Protein 8CFN (pdb70)

Radius of gyration: 29.5 Å; Cα contacts (8 Å, |Δi|>4): 2107; chains: 2; bounding box: 63×70×106 Å

Nearest PDB structures (foldseek):
  8cfu-assembly1_A  TM=1.002E+00  e=3.743E-91  Pseudomonas aeruginosa PAO1
  8aju-assembly1_AAA  TM=1.002E+00  e=2.097E-90  Pseudomonas aeruginosa PAO1
  8ajw-assembly1_BBB  TM=1.002E+00  e=4.085E-90  Pseudomonas aeruginosa PAO1
  8ajs-assembly1_DDD  TM=1.001E+00  e=8.895E-90  Pseudomonas aeruginosa PAO1
  8ajt-assembly1_BBB  TM=1.001E+00  e=3.989E-89  Pseudomonas aeruginosa PAO1

Secondary structure (DSSP, 8-state):
------B-S-GGGHHHHHHHHHHHHHT-HHHHHHHHHHTTT-TTTT-EEEEES--SHHHHHHHHHHHHTT-EEEEE-SSTT---HHHHHHHHHTT--EE--TT--HHHHHHHHHHHHEETTEE----EEEESSSHHHHHHHHH-GGGGGG---EEE-SHHHHHHHHHHHHTT---S-EEE-TTSHHHIIIIIIIIHHHHHHHHHHHHH----TT-EEEEE--SHHHHHHHHHHHTTT-EEEEE-S-HHHHHHHHHTT-EE--SBGGG---SSGGGB-HHHHTT-SEEEE-SSSS-SB-HHHHHHSPTT-EEEE-SSSGGGB-HHHHHHHSEEEEEETTEEEEETT-SS---TT-S-EEEEEGGGS-HHHHHS--S-HHHHHHHHHHHHHHHHHHHHHTGGGS-HHHHHTT--EE---HHHHHHHHHHHHHHTT--PPPPPHHHHHHHT--TTS--S-TT---/------B-S-GGGHHHHHHHHHHHHHT-HHHHHHHHHHTTT-TTTT-EEEEES--SHHHHHHHHHHHHTT-EEEEE-SSTT---HHHHHHHHHTT--EE--TT--HHHHHHHHHHHHEETTEE----EEEESSSHHHHHHHHH-HHHHTT---EEE-SHHHHHHHHHHHHHT---S-EEE-TTSHHHIIIIIIIIHHHHHHHHHHHHH----TT-EEEEE--SHHHHHHHHHHHTTT-EEEEE-S-HHHHHHHHHTT-EE--SBGGG---S-GGGB-HHHHTT-SEEEE-SSSS-SB-HHHHHHSPTT-EEEE-SSSGGGB-HHHHHHHSEEEEEETTEEEEETT-SS---TT-S-EEEEEGGGSBHHHHHS--S-HHHHHHHHHHHHHHHHHHHHHTGGGS-HHHHHHH--EE---HHHHHHHHHHHHHHTT--PPPPPHHHHHHHT--TTS--S-TT---

Foldseek 3Di:
DPQDQAAFDDLVLQVVLVVVLVVLCLLQQLLVVLLVVQLVVLLCAVAEEEEEAQQFSLVLSLVVSSVSSHYAYAYEYNDQAQHDRNSRSNCVVVRHYYYYYHHDDPVSRVVRSVSRQDDPNHGDLHAEYEEEQCPNVVCCLPPPVVSLLRHLEYEYFDDNNVVVVVVCVVVVSRSHAYADLCPQCLRVQLAQAQLLLPQVVVLVCLQPVDQLAPAEEEEEDQGRNSNNNQNSRVVSHYQYEYEDPDVVSVVVCVVVPHHYDAQFVVNDPPPDLNRGPLVVQQRHQEYEYRHSDAQRCHPSSVVSHHFAHEYEYQYADLRPHPLVVLQVWWDWDDPDFQWTWTANPTHPDDDPPDRRTYIYGNSSHNRSSNRHNGGRSNSVSSSSSSVSVRRSVSVVVSLSPDPPVVNVVRRYYHYDDNLVSVVSVVSSCVSVVHDDDFDDPVRCVVQVADSSDPPDPPPDDD/DPFDQAAFDDLVLQVVLVVVLVVLCLLQQLLVVLLVVQLVVLLCAVAEEEEEAQLFSLVLSLQVSSVSSHYAYAYEYNDQAQHDRNSRSNCVVVNHYYYYYGHDDPVSRVVRSVSRQDDPRHGDQHAEYEEEQCPNVVCCLPPPVVSLLRHLEYEYQDDNNVVVQVVCVVVVSRRHAYADLCPQCLRVQQQLAQLLLPQVVVLVCLQPVDQLAPAEEEEEDQGRNSNNNQNSRVVSHYQYEYEDPDVVSVVVCVVVPHHYDAQFDVNDCPVDLNRGPLVVQQRHQEYEYRDSDAQRCHPSSVVSHHFAHEYEYQYADQRPHPLVVLQVWWDWDDPDFQWTWTANPTHPDDDPPDRGTYIYGNSSHNRSSNRHNGGRSNSVSSSSSSVSVRRSVSVVVSLSPDPPVVVVVRRYHHYDDNLSSVVSVVSSCVSVVHDDDFDDPVRCVVQVADSSDPPDDPPDDD

Structure (mmCIF, N/CA/C/O backbone):
data_8CFN
#
_entry.id   8CFN
#
_cell.length_a   142.550
_cell.length_b   85.310
_cell.length_c   111.410
_cell.angle_alpha   90.00
_cell.angle_beta   122.52
_cell.angle_gamma   90.00
#
_symmetry.space_group_name_H-M   'C 1 2 1'
#
loop_
_entity.id
_entity.type
_entity.pdbx_description
1 polymer Adenosylhomocysteinase
2 non-polymer NICOTINAMIDE-ADENINE-DINUCLEOTIDE
3 non-polymer 'POTASSIUM ION'
4 non-polymer 'PHOSPHATE ION'
5 non-polymer N-(3-fluorophenyl)-2-(2-methoxyethoxy)acetamide
6 non-polymer 'DIMETHYL SULFOXIDE'
7 non-polymer ADENINE
8 non-polymer GLYCEROL
9 water water
#
loop_
_atom_site.group_PDB
_atom_site.id
_atom_site.type_symbol
_atom_site.label_atom_id
_atom_site.label_alt_id
_atom_site.label_comp_id
_atom_site.label_asym_id
_atom_site.label_entity_id
_atom_site.label_seq_id
_atom_site.pdbx_PDB_ins_code
_atom_site.Cartn_x
_atom_site.Cartn_y
_atom_site.Cartn_z
_atom_site.occupancy
_atom_site.B_iso_or_equiv
_atom_site.auth_seq_id
_atom_site.auth_comp_id
_atom_site.auth_asym_id
_atom_site.auth_atom_id
_atom_site.pdbx_PDB_model_num
ATOM 1 N N . ALA A 1 11 ? 46.988 95.576 20.888 1.00 71.50 8 ALA A N 1
ATOM 2 C CA . ALA A 1 11 ? 46.971 94.855 19.621 1.00 70.90 8 ALA A CA 1
ATOM 3 C C . ALA A 1 11 ? 47.539 93.452 19.795 1.00 70.08 8 ALA A C 1
ATOM 4 O O . ALA A 1 11 ? 47.516 92.640 18.869 1.00 70.46 8 ALA A O 1
ATOM 6 N N . GLY A 1 12 ? 48.050 93.176 20.993 1.00 67.66 9 GLY A N 1
ATOM 7 C CA . GLY A 1 12 ? 48.635 91.883 21.284 1.00 64.53 9 GLY A CA 1
ATOM 8 C C . GLY A 1 12 ? 47.620 90.910 21.839 1.00 60.38 9 GLY A C 1
ATOM 9 O O . GLY A 1 12 ? 47.934 90.100 22.718 1.00 61.04 9 GLY A O 1
ATOM 10 N N . PHE A 1 13 ? 46.392 90.984 21.337 1.00 55.62 10 PHE A N 1
ATOM 11 C CA . PHE A 1 13 ? 45.349 90.085 21.804 1.00 49.80 10 PHE A CA 1
ATOM 12 C C . PHE A 1 13 ? 45.575 88.694 21.227 1.00 46.92 10 PHE A C 1
ATOM 13 O O . PHE A 1 13 ? 45.666 88.527 20.006 1.00 46.63 10 PHE A O 1
ATOM 21 N N . THR A 1 14 ? 45.675 87.694 22.106 1.00 45.45 11 THR A N 1
ATOM 22 C CA . THR A 1 14 ? 45.861 86.312 21.686 1.00 44.60 11 THR A CA 1
ATOM 23 C C . THR A 1 14 ? 44.881 85.342 22.327 1.00 41.21 11 THR A C 1
ATOM 24 O O . THR A 1 14 ? 44.990 84.134 22.095 1.00 41.01 11 THR A O 1
ATOM 28 N N . ASP A 1 15 ? 43.924 85.835 23.109 1.00 37.91 12 ASP A N 1
ATOM 29 C CA . ASP A 1 15 ? 43.066 85.002 23.951 1.00 35.64 12 ASP A CA 1
ATOM 30 C C . ASP A 1 15 ? 41.828 84.570 23.158 1.00 32.77 12 ASP A C 1
ATOM 31 O O . ASP A 1 15 ? 40.702 84.982 23.427 1.00 32.82 12 ASP A O 1
ATOM 36 N N . TYR A 1 16 ? 42.060 83.725 22.153 1.00 30.99 13 TYR A N 1
ATOM 37 C CA . TYR A 1 16 ? 41.002 83.267 21.249 1.00 28.55 13 TYR A CA 1
ATOM 38 C C . TYR A 1 16 ? 41.525 82.101 20.424 1.00 27.96 13 TYR A C 1
ATOM 39 O O . TYR A 1 16 ? 42.733 81.881 20.329 1.00 28.73 13 TYR A O 1
ATOM 48 N N . LYS A 1 17 ? 40.602 81.368 19.810 1.00 28.06 14 LYS A N 1
ATOM 49 C CA . LYS A 1 17 ? 40.980 80.407 18.777 1.00 28.02 14 LYS A CA 1
ATOM 50 C C . LYS A 1 17 ? 39.860 80.324 17.753 1.00 26.56 14 LYS A C 1
ATOM 51 O O . LYS A 1 17 ? 38.743 79.917 18.091 1.00 26.05 14 LYS A O 1
ATOM 57 N N . VAL A 1 18 ? 40.166 80.700 16.510 1.00 25.41 15 VAL A N 1
ATOM 58 C CA . VAL A 1 18 ? 39.214 80.691 15.410 1.00 23.73 15 VAL A CA 1
ATOM 59 C C . VAL A 1 18 ? 39.892 80.066 14.193 1.00 23.63 15 VAL A C 1
ATOM 60 O O . VAL A 1 18 ? 41.102 79.816 14.183 1.00 24.63 15 VAL A O 1
ATOM 64 N N . ALA A 1 19 ? 39.095 79.805 13.157 1.00 22.52 16 ALA A N 1
ATOM 65 C CA . ALA A 1 19 ? 39.630 79.167 11.956 1.00 22.51 16 ALA A CA 1
ATOM 66 C C . ALA A 1 19 ? 40.610 80.073 11.208 1.00 23.92 16 ALA A C 1
ATOM 67 O O . ALA A 1 19 ? 41.668 79.611 10.758 1.00 25.29 16 ALA A O 1
ATOM 69 N N . ASP A 1 20 ? 40.281 81.362 11.068 1.00 24.81 17 ASP A N 1
ATOM 70 C CA . ASP A 1 20 ? 41.031 82.249 10.180 1.00 24.63 17 ASP A CA 1
ATOM 71 C C . ASP A 1 20 ? 40.684 83.689 10.556 1.00 24.96 17 ASP A C 1
ATOM 72 O O . ASP A 1 20 ? 39.629 84.200 10.161 1.00 23.29 17 ASP A O 1
ATOM 77 N N . ILE A 1 21 ? 41.581 84.323 11.313 1.00 26.28 18 ILE A N 1
ATOM 78 C CA . ILE A 1 21 ? 41.395 85.705 11.742 1.00 25.90 18 ILE A CA 1
ATOM 79 C C . ILE A 1 21 ? 41.243 86.675 10.573 1.00 25.54 18 ILE A C 1
ATOM 80 O O . ILE A 1 21 ? 40.644 87.742 10.741 1.00 25.34 18 ILE A O 1
ATOM 85 N N . THR A 1 22 ? 41.737 86.323 9.381 1.00 24.22 19 THR A N 1
ATOM 86 C CA . THR A 1 22 ? 41.625 87.242 8.246 1.00 24.45 19 THR A CA 1
ATOM 87 C C . THR A 1 22 ? 40.207 87.346 7.713 1.00 23.04 19 THR A C 1
ATOM 88 O O . THR A 1 22 ? 39.946 88.191 6.847 1.00 21.69 19 THR A O 1
ATOM 92 N N . LEU A 1 23 ? 39.295 86.507 8.194 1.00 22.46 20 LEU A N 1
ATOM 93 C CA . LEU A 1 23 ? 37.896 86.639 7.817 1.00 22.27 20 LEU A CA 1
ATOM 94 C C . LEU A 1 23 ? 37.193 87.754 8.583 1.00 21.30 20 LEU A C 1
ATOM 95 O O . LEU A 1 23 ? 35.993 87.979 8.365 1.00 20.26 20 LEU A O 1
ATOM 100 N N . ALA A 1 24 ? 37.916 88.460 9.458 1.00 20.32 21 ALA A N 1
ATOM 101 C CA . ALA A 1 24 ? 37.271 89.408 10.366 1.00 20.06 21 ALA A CA 1
ATOM 102 C C . ALA A 1 24 ? 36.576 90.542 9.625 1.00 20.68 21 ALA A C 1
ATOM 103 O O . ALA A 1 24 ? 35.469 90.933 10.002 1.00 20.29 21 ALA A O 1
ATOM 105 N N . ALA A 1 25 ? 37.213 91.121 8.596 1.00 19.97 22 ALA A N 1
ATOM 106 C CA . ALA A 1 25 ? 36.587 92.271 7.936 1.00 19.14 22 ALA A CA 1
ATOM 107 C C . ALA A 1 25 ? 35.270 91.884 7.272 1.00 18.48 22 ALA A C 1
ATOM 108 O O . ALA A 1 25 ? 34.294 92.650 7.320 1.00 18.63 22 ALA A O 1
ATOM 110 N N . TRP A 1 26 ? 35.228 90.710 6.638 1.00 18.69 23 TRP A N 1
ATOM 111 C CA . TRP A 1 26 ? 33.981 90.202 6.079 1.00 18.61 23 TRP A CA 1
ATOM 112 C C . TRP A 1 26 ? 32.942 90.013 7.179 1.00 18.37 23 TRP A C 1
ATOM 113 O O . TRP A 1 26 ? 31.792 90.435 7.035 1.00 18.14 23 TRP A O 1
ATOM 124 N N . GLY A 1 27 ? 33.348 89.407 8.304 1.00 17.35 24 GLY A N 1
ATOM 125 C CA . GLY A 1 27 ? 32.425 89.233 9.418 1.00 16.41 24 GLY A CA 1
ATOM 126 C C . GLY A 1 27 ? 31.912 90.560 9.942 1.00 17.13 24 GLY A C 1
ATOM 127 O O . GLY A 1 27 ? 30.725 90.706 10.222 1.00 18.20 24 GLY A O 1
ATOM 128 N N . ARG A 1 28 ? 32.789 91.557 10.044 1.00 17.28 25 ARG A N 1
ATOM 129 C CA . ARG A 1 28 ? 32.363 92.873 10.509 1.00 18.29 25 ARG A CA 1
ATOM 130 C C . ARG A 1 28 ? 31.348 93.503 9.550 1.00 18.98 25 ARG A C 1
ATOM 131 O O . ARG A 1 28 ? 30.356 94.101 9.983 1.00 18.35 25 ARG A O 1
ATOM 139 N N . ARG A 1 29 ? 31.554 93.361 8.242 1.00 17.93 26 ARG A N 1
ATOM 140 C CA . ARG A 1 29 ? 30.553 93.869 7.304 1.00 18.38 26 ARG A CA 1
ATOM 141 C C . ARG A 1 29 ? 29.203 93.200 7.527 1.00 17.87 26 ARG A C 1
ATOM 142 O O . ARG A 1 29 ? 28.155 93.864 7.512 1.00 18.09 26 ARG A O 1
ATOM 150 N N . GLU A 1 30 ? 29.209 91.894 7.782 1.00 16.55 27 GLU A N 1
ATOM 151 C CA . GLU A 1 30 ? 27.944 91.195 8.012 1.00 16.21 27 GLU A CA 1
ATOM 152 C C . GLU A 1 30 ? 27.328 91.558 9.360 1.00 16.77 27 GLU A C 1
ATOM 153 O O . GLU A 1 30 ? 26.098 91.620 9.473 1.00 17.39 27 GLU A O 1
ATOM 159 N N . LEU A 1 31 ? 28.146 91.813 10.383 1.00 15.87 28 LEU A N 1
ATOM 160 C CA . LEU A 1 31 ? 27.612 92.315 11.648 1.00 16.68 28 LEU A CA 1
ATOM 161 C C . LEU A 1 31 ? 26.925 93.662 11.465 1.00 16.64 28 LEU A C 1
ATOM 162 O O . LEU A 1 31 ? 25.865 93.910 12.041 1.00 17.16 28 LEU A O 1
ATOM 167 N N . ILE A 1 32 ? 27.516 94.557 10.678 1.00 16.71 29 ILE A N 1
ATOM 168 C CA . ILE A 1 32 ? 26.90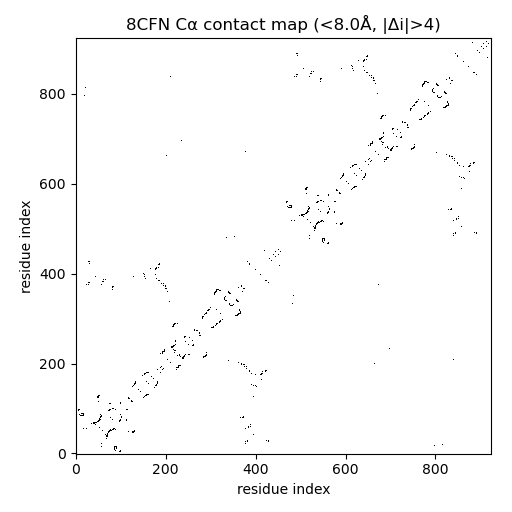9 95.872 10.469 1.00 17.58 29 ILE A CA 1
ATOM 169 C C . ILE A 1 32 ? 25.574 95.745 9.742 1.00 17.86 29 ILE A C 1
ATOM 170 O O . ILE A 1 32 ? 24.591 96.414 10.099 1.00 18.64 29 ILE A O 1
ATOM 175 N N . ILE A 1 33 ? 25.491 94.851 8.752 1.00 17.21 30 ILE A N 1
ATOM 176 C CA . ILE A 1 33 ? 24.187 94.584 8.137 1.00 17.45 30 ILE A CA 1
ATOM 177 C C . ILE A 1 33 ? 23.223 93.992 9.159 1.00 17.97 30 ILE A C 1
ATOM 178 O O . ILE A 1 33 ? 22.055 94.400 9.237 1.00 19.20 30 ILE A O 1
ATOM 183 N N . ALA A 1 34 ? 23.691 93.029 9.962 1.00 18.00 31 ALA A N 1
ATOM 184 C CA . ALA A 1 34 ? 22.807 92.365 10.928 1.00 17.94 31 ALA A CA 1
ATOM 185 C C . ALA A 1 34 ? 22.249 93.348 11.946 1.00 17.18 31 ALA A C 1
ATOM 186 O O . ALA A 1 34 ? 21.074 93.245 12.335 1.00 18.27 31 ALA A O 1
ATOM 188 N N . GLU A 1 35 ? 23.065 94.315 12.384 1.00 16.38 32 GLU A N 1
ATOM 189 C CA . GLU A 1 35 ? 22.558 95.337 13.295 1.00 16.52 32 GLU A CA 1
ATOM 190 C C . GLU A 1 35 ? 21.340 96.042 12.718 1.00 18.26 32 GLU A C 1
ATOM 191 O O . GLU A 1 35 ? 20.360 96.300 13.438 1.00 21.03 32 GLU A O 1
ATOM 197 N N . SER A 1 36 ? 21.357 96.320 11.407 1.00 18.03 33 SER A N 1
ATOM 198 C CA . SER A 1 36 ? 20.205 96.964 10.778 1.00 17.40 33 SER A CA 1
ATOM 199 C C . SER A 1 36 ? 18.982 96.060 10.696 1.00 17.72 33 SER A C 1
ATOM 200 O O . SER A 1 36 ? 17.889 96.566 10.419 1.00 18.15 33 SER A O 1
ATOM 203 N N . GLU A 1 37 ? 19.150 94.751 10.879 1.00 16.23 34 GLU A N 1
ATOM 204 C CA . GLU A 1 37 ? 18.069 93.774 10.858 1.00 15.98 34 GLU A CA 1
ATOM 205 C C . GLU A 1 37 ? 17.605 93.383 12.252 1.00 16.25 34 GLU A C 1
ATOM 206 O O . GLU A 1 37 ? 16.708 92.536 12.371 1.00 17.77 34 GLU A O 1
ATOM 212 N N . MET A 1 38 ? 18.169 93.982 13.303 1.00 17.00 35 MET A N 1
ATOM 213 C CA . MET A 1 38 ? 17.902 93.566 14.681 1.00 17.94 35 MET A CA 1
ATOM 214 C C . MET A 1 38 ? 17.489 94.762 15.529 1.00 18.18 35 MET A C 1
ATOM 215 O O . MET A 1 38 ? 18.203 95.177 16.448 1.00 18.75 35 MET A O 1
ATOM 220 N N . PRO A 1 39 ? 16.307 95.321 15.264 1.00 18.45 36 PRO A N 1
ATOM 221 C CA . PRO A 1 39 ? 15.910 96.557 15.963 1.00 19.19 36 PRO A CA 1
ATOM 222 C C . PRO A 1 39 ? 15.639 96.378 17.444 1.00 19.55 36 PRO A C 1
ATOM 223 O O . PRO A 1 39 ? 15.871 97.323 18.206 1.00 19.76 36 PRO A O 1
ATOM 227 N N . ALA A 1 40 ? 15.123 95.224 17.884 1.00 19.98 37 ALA A N 1
ATOM 228 C CA . ALA A 1 40 ? 14.887 95.063 19.318 1.00 19.79 37 ALA A CA 1
ATOM 229 C C . ALA A 1 40 ? 16.204 95.022 20.067 1.00 19.61 37 ALA A C 1
ATOM 230 O O . ALA A 1 40 ? 16.373 95.707 21.086 1.00 21.84 37 ALA A O 1
ATOM 232 N N . LEU A 1 41 ? 17.169 94.271 19.535 1.00 20.88 38 LEU A N 1
ATOM 233 C CA . LEU A 1 41 ? 18.460 94.148 20.181 1.00 22.30 38 LEU A CA 1
ATOM 234 C C . LEU A 1 41 ? 19.216 95.472 20.141 1.00 23.76 38 LEU A C 1
ATOM 235 O O . LEU A 1 41 ? 19.792 95.901 21.153 1.00 25.99 38 LEU A O 1
ATOM 240 N N A MET A 1 42 ? 19.232 96.122 18.970 0.40 24.25 39 MET A N 1
ATOM 241 N N B MET A 1 42 ? 19.217 96.151 18.990 0.60 22.82 39 MET A N 1
ATOM 242 C CA A MET A 1 42 ? 19.847 97.439 18.845 0.40 24.96 39 MET A CA 1
ATOM 243 C CA B MET A 1 42 ? 19.915 97.431 18.918 0.60 22.78 39 MET A CA 1
ATOM 244 C C A MET A 1 42 ? 19.186 98.438 19.775 0.40 24.13 39 MET A C 1
ATOM 245 C C B MET A 1 42 ? 19.170 98.541 19.647 0.60 23.86 39 MET A C 1
ATOM 246 O O A MET A 1 42 ? 19.864 99.263 20.401 0.40 24.01 39 MET A O 1
ATOM 247 O O B MET A 1 42 ? 19.794 99.543 20.018 0.60 24.91 39 MET A O 1
ATOM 256 N N . GLY A 1 43 ? 17.858 98.384 19.868 1.00 23.41 40 GLY A N 1
ATOM 257 C CA . GLY A 1 43 ? 17.148 99.310 20.729 1.00 23.81 40 GLY A CA 1
ATOM 258 C C . GLY A 1 43 ? 17.546 99.141 22.180 1.00 24.29 40 GLY A C 1
ATOM 259 O O . GLY A 1 43 ? 17.656 100.125 22.917 1.00 25.43 40 GLY A O 1
ATOM 260 N N . LEU A 1 44 ? 17.783 97.894 22.612 1.00 23.74 41 LEU A N 1
ATOM 261 C CA . LEU A 1 44 ? 18.307 97.678 23.964 1.00 25.82 41 LEU A CA 1
ATOM 262 C C . LEU A 1 44 ? 19.699 98.267 24.123 1.00 27.61 41 LEU A C 1
ATOM 263 O O . LEU A 1 44 ? 20.040 98.787 25.188 1.00 27.64 41 LEU A O 1
ATOM 268 N N . ARG A 1 45 ? 20.533 98.154 23.090 1.00 28.59 42 ARG A N 1
ATOM 269 C CA . ARG A 1 45 ? 21.858 98.762 23.141 1.00 31.85 42 ARG A CA 1
ATOM 270 C C . ARG A 1 45 ? 21.760 100.265 23.360 1.00 35.20 42 ARG A C 1
ATOM 271 O O . ARG A 1 45 ? 22.422 100.822 24.243 1.00 36.53 42 ARG A O 1
ATOM 279 N N . ARG A 1 46 ? 20.921 100.939 22.573 1.00 38.05 43 ARG A N 1
ATOM 280 C CA . ARG A 1 46 ? 20.761 102.381 22.722 1.00 42.35 43 ARG A CA 1
ATOM 281 C C . ARG A 1 46 ? 20.127 102.736 24.062 1.00 41.50 43 ARG A C 1
ATOM 282 O O . ARG A 1 46 ? 20.505 103.733 24.689 1.00 42.52 43 ARG A O 1
ATOM 290 N N . LYS A 1 47 ? 19.169 101.934 24.518 1.00 39.46 44 LYS A N 1
ATOM 291 C CA . LYS A 1 47 ? 18.428 102.284 25.725 1.00 39.01 44 LYS A CA 1
ATOM 292 C C . LYS A 1 47 ? 19.307 102.194 26.963 1.00 38.32 44 LYS A C 1
ATOM 293 O O . LYS A 1 47 ? 19.233 103.055 27.851 1.00 38.65 44 LYS A O 1
ATOM 299 N N . TYR A 1 48 ? 20.147 101.164 27.040 1.00 37.50 45 TYR A N 1
ATOM 300 C CA . TYR A 1 48 ? 20.867 100.844 28.264 1.00 38.20 45 TYR A CA 1
ATOM 301 C C . TYR A 1 48 ? 22.343 101.196 28.226 1.00 39.02 45 TYR A C 1
ATOM 302 O O . TYR A 1 48 ? 23.031 100.977 29.228 1.00 39.20 45 TYR A O 1
ATOM 311 N N . ALA A 1 49 ? 22.851 101.729 27.109 1.00 39.72 46 ALA A N 1
ATOM 312 C CA . ALA A 1 49 ? 24.288 101.975 26.986 1.00 42.17 46 ALA A CA 1
ATOM 313 C C . ALA A 1 49 ? 24.784 102.928 28.068 1.00 43.12 46 ALA A C 1
ATOM 314 O O . ALA A 1 49 ? 25.841 102.706 28.676 1.00 42.98 46 ALA A O 1
ATOM 316 N N . GLY A 1 50 ? 24.035 104.002 28.321 1.00 44.30 47 GLY A N 1
ATOM 317 C CA . GLY A 1 50 ? 24.453 104.952 29.335 1.00 44.55 47 GLY A CA 1
ATOM 318 C C . GLY A 1 50 ? 24.388 104.387 30.735 1.00 44.62 47 GLY A C 1
ATOM 319 O O . GLY A 1 50 ? 25.228 104.710 31.578 1.00 44.67 47 GLY A O 1
ATOM 320 N N . GLN A 1 51 ? 23.408 103.524 30.998 1.00 43.64 48 GLN A N 1
ATOM 321 C CA . GLN A 1 51 ? 23.215 102.965 32.328 1.00 43.80 48 GLN A CA 1
ATOM 322 C C . GLN A 1 51 ? 24.237 101.883 32.667 1.00 41.24 48 GLN A C 1
ATOM 323 O O . GLN A 1 51 ? 24.509 101.649 33.848 1.00 41.72 48 GLN A O 1
ATOM 329 N N . GLN A 1 52 ? 24.813 101.216 31.671 1.00 38.40 49 GLN A N 1
ATOM 330 C CA . GLN A 1 52 ? 25.784 100.151 31.893 1.00 37.10 49 GLN A CA 1
ATOM 331 C C . GLN A 1 52 ? 25.269 99.093 32.878 1.00 35.63 49 GLN A C 1
ATOM 332 O O . GLN A 1 52 ? 25.929 98.791 33.871 1.00 35.00 49 GLN A O 1
ATOM 338 N N . PRO A 1 53 ? 24.084 98.522 32.630 1.00 33.60 50 PRO A N 1
ATOM 339 C CA . PRO A 1 53 ? 23.490 97.628 33.635 1.00 34.02 50 PRO A CA 1
ATOM 340 C C . PRO A 1 53 ? 24.269 96.344 33.836 1.00 34.84 50 PRO A C 1
ATOM 341 O O . PRO A 1 53 ? 24.024 95.641 34.827 1.00 35.62 50 PRO A O 1
ATOM 345 N N . LEU A 1 54 ? 25.181 96.006 32.920 1.00 33.78 51 LEU A N 1
ATOM 346 C CA . LEU A 1 54 ? 25.978 94.791 33.010 1.00 33.16 51 LEU A CA 1
ATOM 347 C C . LEU A 1 54 ? 27.427 95.072 33.387 1.00 34.44 51 LEU A C 1
ATOM 348 O O . LEU A 1 54 ? 28.285 94.204 33.212 1.00 33.74 51 LEU A O 1
ATOM 353 N N . LYS A 1 55 ? 27.715 96.266 33.893 1.00 36.76 52 LYS A N 1
ATOM 354 C CA . LYS A 1 55 ? 29.051 96.548 34.404 1.00 38.68 52 LYS A CA 1
ATOM 355 C C . LYS A 1 55 ? 29.377 95.613 35.562 1.00 39.08 52 LYS A C 1
ATOM 356 O O . LYS A 1 55 ? 28.627 95.527 36.537 1.00 39.40 52 LYS A O 1
ATOM 362 N N . GLY A 1 56 ? 30.511 94.917 35.457 1.00 38.32 53 GLY A N 1
ATOM 363 C CA . GLY A 1 56 ? 30.883 93.912 36.426 1.00 36.98 53 GLY A CA 1
ATOM 364 C C . GLY A 1 56 ? 30.443 92.507 36.075 1.00 36.56 53 GLY A C 1
ATOM 365 O O . GLY A 1 56 ? 30.928 91.552 36.700 1.00 37.60 53 GLY A O 1
ATOM 366 N N . ALA A 1 57 ? 29.546 92.348 35.100 1.00 35.15 54 ALA A N 1
ATOM 367 C CA . ALA A 1 57 ? 29.159 91.017 34.658 1.00 34.41 54 ALA A CA 1
ATOM 368 C C . ALA A 1 57 ? 30.307 90.357 33.903 1.00 34.30 54 ALA A C 1
ATOM 369 O O . ALA A 1 57 ? 31.017 90.997 33.120 1.00 33.33 54 ALA A O 1
ATOM 371 N N . LYS A 1 58 ? 30.491 89.065 34.155 1.00 33.46 55 LYS A N 1
ATOM 372 C CA . LYS A 1 58 ? 31.520 88.264 33.504 1.00 33.43 55 LYS A CA 1
ATOM 373 C C . LYS A 1 58 ? 30.814 86.996 33.041 1.00 32.47 55 LYS A C 1
ATOM 374 O O . LYS A 1 58 ? 30.570 86.087 33.839 1.00 33.69 55 LYS A O 1
ATOM 380 N N . ILE A 1 59 ? 30.461 86.958 31.757 1.00 29.90 56 ILE A N 1
ATOM 381 C CA . ILE A 1 59 ? 29.502 86.000 31.228 1.00 28.55 56 ILE A CA 1
ATOM 382 C C . ILE A 1 59 ? 30.237 84.903 30.476 1.00 29.13 56 ILE A C 1
ATOM 383 O O . ILE A 1 59 ? 30.968 85.177 29.515 1.00 28.90 56 ILE A O 1
ATOM 388 N N . LEU A 1 60 ? 30.028 83.662 30.896 1.00 29.08 57 LEU A N 1
ATOM 389 C CA . LEU A 1 60 ? 30.385 82.512 30.076 1.00 27.71 57 LEU A CA 1
ATOM 390 C C . LEU A 1 60 ? 29.237 82.261 29.111 1.00 26.19 57 LEU A C 1
ATOM 391 O O . LEU A 1 60 ? 28.106 82.049 29.547 1.00 27.24 57 LEU A O 1
ATOM 396 N N . GLY A 1 61 ? 29.522 82.303 27.820 1.00 24.10 58 GLY A N 1
ATOM 397 C CA . GLY A 1 61 ? 28.514 82.112 26.788 1.00 22.91 58 GLY A CA 1
ATOM 398 C C . GLY A 1 61 ? 28.811 80.888 25.945 1.00 22.76 58 GLY A C 1
ATOM 399 O O . GLY A 1 61 ? 29.950 80.667 25.538 1.00 23.95 58 GLY A O 1
ATOM 400 N N . CYS A 1 62 ? 27.775 80.088 25.695 1.00 22.98 59 CYS A N 1
ATOM 401 C CA . CYS A 1 62 ? 27.915 78.887 24.872 1.00 23.29 59 CYS A CA 1
ATOM 402 C C . CYS A 1 62 ? 26.694 78.834 23.962 1.00 22.99 59 CYS A C 1
ATOM 403 O O . CYS A 1 62 ? 25.649 78.305 24.348 1.00 22.52 59 CYS A O 1
ATOM 406 N N . ILE A 1 63 ? 26.821 79.424 22.777 1.00 20.99 60 ILE A N 1
ATOM 407 C CA . ILE A 1 63 ? 25.747 79.414 21.793 1.00 20.58 60 ILE A CA 1
ATOM 408 C C . ILE A 1 63 ? 26.370 79.628 20.423 1.00 20.18 60 ILE A C 1
ATOM 409 O O . ILE A 1 63 ? 27.336 80.385 20.277 1.00 20.85 60 ILE A O 1
ATOM 414 N N . HIS A 1 64 ? 25.840 78.901 19.437 1.00 19.74 61 HIS A N 1
ATOM 415 C CA . HIS A 1 64 ? 26.208 78.948 18.022 1.00 19.46 61 HIS A CA 1
ATOM 416 C C . HIS A 1 64 ? 26.885 80.255 17.637 1.00 19.28 61 HIS A C 1
ATOM 417 O O . HIS A 1 64 ? 26.254 81.319 17.708 1.00 20.37 61 HIS A O 1
ATOM 424 N N . MET A 1 65 ? 28.154 80.197 17.220 1.00 19.05 62 MET A N 1
ATOM 425 C CA . MET A 1 65 ? 28.929 81.420 17.012 1.00 19.26 62 MET A CA 1
ATOM 426 C C . MET A 1 65 ? 28.676 81.961 15.599 1.00 19.41 62 MET A C 1
ATOM 427 O O . MET A 1 65 ? 29.527 81.907 14.697 1.00 18.21 62 MET A O 1
ATOM 432 N N . THR A 1 66 ? 27.461 82.490 15.424 1.00 18.15 63 THR A N 1
ATOM 433 C CA . THR A 1 66 ? 26.975 83.047 14.170 1.00 17.51 63 THR A CA 1
ATOM 434 C C . THR A 1 66 ? 27.080 84.565 14.199 1.00 18.12 63 THR A C 1
ATOM 435 O O . THR A 1 66 ? 27.408 85.173 15.224 1.00 18.77 63 THR A O 1
ATOM 439 N N . ILE A 1 67 ? 26.782 85.179 13.041 1.00 17.04 64 ILE A N 1
ATOM 440 C CA . ILE A 1 67 ? 26.732 86.636 12.963 1.00 16.84 64 ILE A CA 1
ATOM 441 C C . ILE A 1 67 ? 25.716 87.170 13.960 1.00 16.36 64 ILE A C 1
ATOM 442 O O . ILE A 1 67 ? 25.934 88.199 14.602 1.00 16.11 64 ILE A O 1
ATOM 447 N N . GLN A 1 68 ? 24.583 86.474 14.093 1.00 16.37 65 GLN A N 1
ATOM 448 C CA . GLN A 1 68 ? 23.531 86.920 15.005 1.00 16.75 65 GLN A CA 1
ATOM 449 C C . GLN A 1 68 ? 24.020 86.877 16.449 1.00 17.34 65 GLN A C 1
ATOM 450 O O . GLN A 1 68 ? 23.778 87.803 17.233 1.00 17.05 65 GLN A O 1
ATOM 456 N N . THR A 1 69 ? 24.737 85.817 16.816 1.00 17.53 66 THR A N 1
ATOM 457 C CA . THR A 1 69 ? 25.315 85.765 18.153 1.00 18.16 66 THR A CA 1
ATOM 458 C C . THR A 1 69 ? 26.371 86.847 18.347 1.00 19.19 66 THR A C 1
ATOM 459 O O . THR A 1 69 ? 26.535 87.374 19.459 1.00 19.93 66 THR A O 1
ATOM 463 N N . GLY A 1 70 ? 27.071 87.213 17.280 1.00 18.54 67 GLY A N 1
ATOM 464 C CA . GLY A 1 70 ? 27.993 88.333 17.377 1.00 17.90 67 GLY A CA 1
ATOM 465 C C . GLY A 1 70 ? 27.303 89.609 17.822 1.00 18.78 67 GLY A C 1
ATOM 466 O O . GLY A 1 70 ? 27.819 90.344 18.677 1.00 19.37 67 GLY A O 1
ATOM 467 N N . VAL A 1 71 ? 26.122 89.887 17.259 1.00 17.48 68 VAL A N 1
ATOM 468 C CA . VAL A 1 71 ? 25.386 91.087 17.653 1.00 16.51 68 VAL A CA 1
ATOM 469 C C . VAL A 1 71 ? 24.938 90.984 19.109 1.00 17.84 68 VAL A C 1
ATOM 470 O O . VAL A 1 71 ? 24.965 91.973 19.854 1.00 19.55 68 VAL A O 1
ATOM 474 N N . LEU A 1 72 ? 24.523 89.789 19.540 1.00 18.44 69 LEU A N 1
ATOM 475 C CA . LEU A 1 72 ? 24.223 89.562 20.955 1.00 20.55 69 LEU A CA 1
ATOM 476 C C . LEU A 1 72 ? 25.443 89.848 21.831 1.00 20.14 69 LEU A C 1
ATOM 477 O O . LEU A 1 72 ? 25.362 90.612 22.804 1.00 20.55 69 LEU A O 1
ATOM 482 N N . ILE A 1 73 ? 26.584 89.237 21.499 1.00 20.56 70 ILE A N 1
ATOM 483 C CA . ILE A 1 73 ? 27.809 89.421 22.280 1.00 20.86 70 ILE A CA 1
ATOM 484 C C . ILE A 1 73 ? 28.136 90.896 22.422 1.00 22.00 70 ILE A C 1
ATOM 485 O O . ILE A 1 73 ? 28.404 91.390 23.523 1.00 22.66 70 ILE A O 1
ATOM 490 N N . GLU A 1 74 ? 28.181 91.614 21.297 1.00 21.76 71 GLU A N 1
ATOM 491 C CA . GLU A 1 74 ? 28.567 93.018 21.362 1.00 23.21 71 GLU A CA 1
ATOM 492 C C . GLU A 1 74 ? 27.509 93.879 22.034 1.00 23.73 71 GLU A C 1
ATOM 493 O O . GLU A 1 74 ? 27.837 94.957 22.527 1.00 25.33 71 GLU A O 1
ATOM 499 N N . THR A 1 75 ? 26.258 93.421 22.099 1.00 21.79 72 THR A N 1
ATOM 500 C CA . THR A 1 75 ? 25.276 94.141 22.905 1.00 22.14 72 THR A CA 1
ATOM 501 C C . THR A 1 75 ? 25.571 93.974 24.395 1.00 23.41 72 THR A C 1
ATOM 502 O O . THR A 1 75 ? 25.548 94.948 25.155 1.00 23.25 72 THR A O 1
ATOM 506 N N . LEU A 1 76 ? 25.871 92.743 24.830 1.00 23.72 73 LEU A N 1
ATOM 507 C CA . LEU A 1 76 ? 26.258 92.520 26.224 1.00 23.91 73 LEU A CA 1
ATOM 508 C C . LEU A 1 76 ? 27.474 93.359 26.600 1.00 25.46 73 LEU A C 1
ATOM 509 O O . LEU A 1 76 ? 27.492 94.009 27.654 1.00 26.48 73 LEU A O 1
ATOM 514 N N . VAL A 1 77 ? 28.502 93.352 25.743 1.00 26.52 74 VAL A N 1
ATOM 515 C CA . VAL A 1 77 ? 29.715 94.136 25.984 1.00 28.05 74 VAL A CA 1
ATOM 516 C C . VAL A 1 77 ? 29.401 95.623 26.039 1.00 28.34 74 VAL A C 1
ATOM 517 O O . VAL A 1 77 ? 29.941 96.358 26.880 1.00 29.01 74 VAL A O 1
ATOM 521 N N . ALA A 1 78 ? 28.565 96.098 25.109 1.00 29.60 75 ALA A N 1
ATOM 522 C CA . ALA A 1 78 ? 28.176 97.505 25.080 1.00 28.74 75 ALA A CA 1
ATOM 523 C C . ALA A 1 78 ? 27.449 97.915 26.347 1.00 29.50 75 ALA A C 1
ATOM 524 O O . ALA A 1 78 ? 27.487 99.089 26.730 1.00 31.03 75 ALA A O 1
ATOM 526 N N . LEU A 1 79 ? 26.759 96.975 26.992 1.00 28.31 76 LEU A N 1
ATOM 527 C CA . LEU A 1 79 ? 26.074 97.237 28.252 1.00 28.89 76 LEU A CA 1
ATOM 528 C C . LEU A 1 79 ? 26.978 97.043 29.465 1.00 30.55 76 LEU A C 1
ATOM 529 O O . LEU A 1 79 ? 26.514 97.190 30.602 1.00 30.66 76 LEU A O 1
ATOM 534 N N . GLY A 1 80 ? 28.252 96.712 29.257 1.00 30.96 77 GLY A N 1
ATOM 535 C CA . GLY A 1 80 ? 29.231 96.679 30.332 1.00 31.75 77 GLY A CA 1
ATOM 536 C C . GLY A 1 80 ? 29.862 95.329 30.601 1.00 32.50 77 GLY A C 1
ATOM 537 O O . GLY A 1 80 ? 30.823 95.258 31.387 1.00 31.96 77 GLY A O 1
ATOM 538 N N . ALA A 1 81 ? 29.386 94.255 29.982 1.00 31.61 78 ALA A N 1
ATOM 539 C CA . ALA A 1 81 ? 29.856 92.928 30.339 1.00 30.45 78 ALA A CA 1
ATOM 540 C C . ALA A 1 81 ? 31.237 92.629 29.761 1.00 30.57 78 ALA A C 1
ATOM 541 O O . ALA A 1 81 ? 31.663 93.186 28.741 1.00 30.97 78 ALA A O 1
ATOM 543 N N . GLU A 1 82 ? 31.932 91.716 30.434 1.00 30.46 79 GLU A N 1
ATOM 544 C CA . GLU A 1 82 ? 33.003 90.941 29.822 1.00 30.81 79 GLU A CA 1
ATOM 545 C C . GLU A 1 82 ? 32.470 89.541 29.539 1.00 29.16 79 GLU A C 1
ATOM 546 O O . GLU A 1 82 ? 31.594 89.040 30.252 1.00 30.15 79 GLU A O 1
ATOM 552 N N . VAL A 1 83 ? 32.972 88.914 28.471 1.00 27.09 80 VAL A N 1
ATOM 553 C CA . VAL A 1 83 ? 32.492 87.593 28.084 1.00 26.76 80 VAL A CA 1
ATOM 554 C C . VAL A 1 83 ? 33.654 86.697 27.671 1.00 27.52 80 VAL A C 1
ATOM 555 O O . VAL A 1 83 ? 34.746 87.160 27.325 1.00 27.94 80 VAL A O 1
ATOM 559 N N . ARG A 1 84 ? 33.388 85.390 27.695 1.00 27.52 81 ARG A N 1
ATOM 560 C CA . ARG A 1 84 ? 34.259 84.375 27.108 1.00 26.30 81 ARG A CA 1
ATOM 561 C C . ARG A 1 84 ? 33.333 83.388 26.425 1.00 26.08 81 ARG A C 1
ATOM 562 O O . ARG A 1 84 ? 32.395 82.891 27.059 1.00 26.58 81 ARG A O 1
ATOM 570 N N . TRP A 1 85 ? 33.555 83.137 25.132 1.00 24.78 82 TRP A N 1
ATOM 571 C CA . TRP A 1 85 ? 32.513 82.561 24.292 1.00 22.94 82 TRP A CA 1
ATOM 572 C C . TRP A 1 85 ? 32.959 81.278 23.608 1.00 22.66 82 TRP A C 1
ATOM 573 O O . TRP A 1 85 ? 34.111 81.155 23.202 1.00 25.40 82 TRP A O 1
ATOM 584 N N . SER A 1 86 ? 32.023 80.338 23.450 1.00 22.45 83 SER A N 1
ATOM 585 C CA . SER A 1 86 ? 32.215 79.158 22.610 1.00 22.58 83 SER A CA 1
ATOM 586 C C . SER A 1 86 ? 30.905 78.879 21.887 1.00 23.06 83 SER A C 1
ATOM 587 O O . SER A 1 86 ? 29.853 79.408 22.250 1.00 24.31 83 SER A O 1
ATOM 590 N N . SER A 1 87 ? 30.975 78.055 20.846 1.00 21.16 84 SER A N 1
ATOM 591 C CA . SER A 1 87 ? 29.757 77.599 20.184 1.00 20.59 84 SER A CA 1
ATOM 592 C C . SER A 1 87 ? 29.187 76.388 20.913 1.00 23.07 84 SER A C 1
ATOM 593 O O . SER A 1 87 ? 29.916 75.624 21.555 1.00 25.27 84 SER A O 1
ATOM 596 N N . CYS A 1 88 ? 27.880 76.188 20.777 1.00 22.97 85 CYS A N 1
ATOM 597 C CA . CYS A 1 88 ? 27.223 75.017 21.347 1.00 23.21 85 CYS A CA 1
ATOM 598 C C . CYS A 1 88 ? 27.008 73.893 20.333 1.00 23.83 85 CYS A C 1
ATOM 599 O O . CYS A 1 88 ? 26.248 72.958 20.609 1.00 24.87 85 CYS A O 1
ATOM 602 N N . ASN A 1 89 ? 27.671 73.945 19.179 1.00 21.66 86 ASN A N 1
ATOM 603 C CA . ASN A 1 89 ? 27.589 72.844 18.229 1.00 21.50 86 ASN A CA 1
ATOM 604 C C . ASN A 1 89 ? 28.832 72.868 17.362 1.00 22.27 86 ASN A C 1
ATOM 605 O O . ASN A 1 89 ? 29.371 73.937 17.064 1.00 23.17 86 ASN A O 1
ATOM 610 N N . ILE A 1 90 ? 29.293 71.673 16.981 1.00 21.39 87 ILE A N 1
ATOM 611 C CA . ILE A 1 90 ? 30.542 71.574 16.233 1.00 21.10 87 ILE A CA 1
ATOM 612 C C . ILE A 1 90 ? 30.470 72.154 14.825 1.00 20.30 87 ILE A C 1
ATOM 613 O O . ILE A 1 90 ? 31.521 72.448 14.246 1.00 19.95 87 ILE A O 1
ATOM 618 N N . PHE A 1 91 ? 29.279 72.297 14.235 1.00 18.98 88 PHE A N 1
ATOM 619 C CA . PHE A 1 91 ? 29.148 72.751 12.849 1.00 19.01 88 PHE A CA 1
ATOM 620 C C . PHE A 1 91 ? 28.466 74.109 12.700 1.00 19.25 88 PHE A C 1
ATOM 621 O O . PHE A 1 91 ? 28.276 74.576 11.566 1.00 21.31 88 PHE A O 1
ATOM 629 N N . SER A 1 92 ? 28.078 74.758 13.791 1.00 17.94 89 SER A N 1
ATOM 630 C CA . SER A 1 92 ? 27.192 75.909 13.657 1.00 18.30 89 SER A CA 1
ATOM 631 C C . SER A 1 92 ? 27.913 77.255 13.597 1.00 17.61 89 SER A C 1
ATOM 632 O O . SER A 1 92 ? 27.283 78.257 13.235 1.00 19.55 89 SER A O 1
ATOM 635 N N . THR A 1 93 ? 29.199 77.308 13.940 1.00 17.93 90 THR A N 1
ATOM 636 C CA . THR A 1 93 ? 29.940 78.561 13.846 1.00 18.52 90 THR A CA 1
ATOM 637 C C . THR A 1 93 ? 30.005 79.043 12.403 1.00 19.72 90 THR A C 1
ATOM 638 O O . THR A 1 93 ? 30.182 78.259 11.465 1.00 19.46 90 THR A O 1
ATOM 642 N N . GLN A 1 94 ? 29.857 80.349 12.224 1.00 18.99 91 GLN A N 1
ATOM 643 C CA . GLN A 1 94 ? 30.257 81.007 10.994 1.00 18.48 91 GLN A CA 1
ATOM 644 C C . GLN A 1 94 ? 31.641 81.591 11.246 1.00 19.18 91 GLN A C 1
ATOM 645 O O . GLN A 1 94 ? 31.808 82.449 12.121 1.00 18.65 91 GLN A O 1
ATOM 651 N N . ASP A 1 95 ? 32.633 81.116 10.494 1.00 20.49 92 ASP A N 1
ATOM 652 C CA . ASP A 1 95 ? 34.012 81.472 10.816 1.00 18.76 92 ASP A CA 1
ATOM 653 C C . ASP A 1 95 ? 34.269 82.973 10.705 1.00 18.43 92 ASP A C 1
ATOM 654 O O . ASP A 1 95 ? 35.114 83.505 11.442 1.00 19.60 92 ASP A O 1
ATOM 659 N N . GLN A 1 96 ? 33.549 83.678 9.816 1.00 18.50 93 GLN A N 1
ATOM 660 C CA . GLN A 1 96 ? 33.734 85.128 9.723 1.00 18.14 93 GLN A CA 1
ATOM 661 C C . GLN A 1 96 ? 33.185 85.849 10.955 1.00 19.01 93 GLN A C 1
ATOM 662 O O . GLN A 1 96 ? 33.712 86.894 11.349 1.00 19.04 93 GLN A O 1
ATOM 668 N N . ALA A 1 97 ? 32.149 85.294 11.586 1.00 17.82 94 ALA A N 1
ATOM 669 C CA . ALA A 1 97 ? 31.624 85.892 12.812 1.00 17.74 94 ALA A CA 1
ATOM 670 C C . ALA A 1 97 ? 32.602 85.689 13.962 1.00 18.57 94 ALA A C 1
ATOM 671 O O . ALA A 1 97 ? 32.904 86.626 14.716 1.00 18.84 94 ALA A O 1
ATOM 673 N N . ALA A 1 98 ? 33.106 84.458 14.109 1.00 19.08 95 ALA A N 1
ATOM 674 C CA . ALA A 1 98 ? 34.083 84.185 15.146 1.00 20.02 95 ALA A CA 1
ATOM 675 C C . ALA A 1 98 ? 35.303 85.078 14.961 1.00 19.55 95 ALA A C 1
ATOM 676 O O . ALA A 1 98 ? 35.809 85.659 15.924 1.00 20.11 95 ALA A O 1
ATOM 678 N N . ALA A 1 99 ? 35.744 85.253 13.712 1.00 20.58 96 ALA A N 1
ATOM 679 C CA . ALA A 1 99 ? 36.902 86.112 13.451 1.00 20.84 96 ALA A CA 1
ATOM 680 C C . ALA A 1 99 ? 36.624 87.562 13.831 1.00 21.37 96 ALA A C 1
ATOM 681 O O . ALA A 1 99 ? 37.480 88.232 14.423 1.00 22.75 96 ALA A O 1
ATOM 683 N N . ALA A 1 100 ? 35.441 88.074 13.495 1.00 19.75 97 ALA A N 1
ATOM 684 C CA . ALA A 1 100 ? 35.171 89.478 13.783 1.00 20.61 97 ALA A CA 1
ATOM 685 C C . ALA A 1 100 ? 35.130 89.730 15.284 1.00 22.23 97 ALA A C 1
ATOM 686 O O . ALA A 1 100 ? 35.562 90.793 15.753 1.00 23.37 97 ALA A O 1
ATOM 688 N N . ILE A 1 101 ? 34.649 88.752 16.046 1.00 21.45 98 ILE A N 1
ATOM 689 C CA . ILE A 1 101 ? 34.574 88.891 17.494 1.00 22.60 98 ILE A CA 1
ATOM 690 C C . ILE A 1 101 ? 35.971 88.833 18.101 1.00 24.75 98 ILE A C 1
ATOM 691 O O . ILE A 1 101 ? 36.341 89.659 18.945 1.00 25.49 98 ILE A O 1
ATOM 696 N N . ALA A 1 102 ? 36.775 87.869 17.658 1.00 25.12 99 ALA A N 1
ATOM 697 C CA . ALA A 1 102 ? 38.153 87.779 18.123 1.00 24.25 99 ALA A CA 1
ATOM 698 C C . ALA A 1 102 ? 38.922 89.046 17.782 1.00 25.28 99 ALA A C 1
ATOM 699 O O . ALA A 1 102 ? 39.684 89.561 18.613 1.00 25.94 99 ALA A O 1
ATOM 701 N N . ALA A 1 103 ? 38.736 89.565 16.562 1.00 25.08 100 ALA A N 1
ATOM 702 C CA . ALA A 1 103 ? 39.468 90.761 16.145 1.00 25.70 100 ALA A CA 1
ATOM 703 C C . ALA A 1 103 ? 39.073 91.993 16.945 1.00 27.39 100 ALA A C 1
ATOM 704 O O . ALA A 1 103 ? 39.847 92.960 16.997 1.00 29.47 100 ALA A O 1
ATOM 706 N N . ALA A 1 104 ? 37.893 91.989 17.555 1.00 26.88 101 ALA A N 1
ATOM 707 C CA . ALA A 1 104 ? 37.463 93.074 18.427 1.00 28.16 101 ALA A CA 1
ATOM 708 C C . ALA A 1 104 ? 38.005 92.942 19.846 1.00 29.44 101 ALA A C 1
ATOM 709 O O . ALA A 1 104 ? 37.629 93.740 20.715 1.00 29.18 101 ALA A O 1
ATOM 711 N N . GLY A 1 105 ? 38.861 91.954 20.109 1.00 29.46 102 GLY A N 1
ATOM 712 C CA . GLY A 1 105 ? 39.406 91.772 21.442 1.00 28.87 102 GLY A CA 1
ATOM 713 C C . GLY A 1 105 ? 38.544 90.987 22.402 1.00 29.37 102 GLY A C 1
ATOM 714 O O . GLY A 1 105 ? 38.725 91.106 23.622 1.00 30.14 102 GLY A O 1
ATOM 715 N N . ILE A 1 106 ? 37.622 90.180 21.898 1.00 27.59 103 ILE A N 1
ATOM 716 C CA . ILE A 1 106 ? 36.705 89.405 22.725 1.00 26.51 103 ILE A CA 1
ATOM 717 C C . ILE A 1 106 ? 37.126 87.943 22.672 1.00 25.28 103 ILE A C 1
ATOM 718 O O . ILE A 1 106 ? 37.281 87.392 21.572 1.00 25.67 103 ILE A O 1
ATOM 723 N N . PRO A 1 107 ? 37.316 87.284 23.816 1.00 25.11 104 PRO A N 1
ATOM 724 C CA . PRO A 1 107 ? 37.739 85.875 23.817 1.00 26.45 104 PRO A CA 1
ATOM 725 C C . PRO A 1 107 ? 36.638 84.976 23.275 1.00 26.18 104 PRO A C 1
ATOM 726 O O . PRO A 1 107 ? 35.549 84.900 23.846 1.00 26.99 104 PRO A O 1
ATOM 730 N N . VAL A 1 108 ? 36.942 84.269 22.189 1.00 25.27 105 VAL A N 1
ATOM 731 C CA . VAL A 1 108 ? 36.015 83.338 21.556 1.00 25.42 105 VAL A CA 1
ATOM 732 C C . VAL A 1 108 ? 36.824 82.146 21.069 1.00 25.16 105 VAL A C 1
ATOM 733 O O . VAL A 1 108 ? 37.927 82.309 20.526 1.00 25.67 105 VAL A O 1
ATOM 737 N N . PHE A 1 109 ? 36.287 80.948 21.286 1.00 24.79 106 PHE A N 1
ATOM 738 C CA . PHE A 1 109 ? 36.938 79.696 20.906 1.00 24.05 106 PHE A CA 1
ATOM 739 C C . PHE A 1 109 ? 35.890 78.906 20.132 1.00 23.39 106 PHE A C 1
ATOM 740 O O . PHE A 1 109 ? 34.995 78.294 20.730 1.00 24.54 106 PHE A O 1
ATOM 748 N N . ALA A 1 110 ? 35.976 78.956 18.800 1.00 22.07 107 ALA A N 1
ATOM 749 C CA . ALA A 1 110 ? 34.895 78.444 17.966 1.00 21.45 107 ALA A CA 1
ATOM 750 C C . ALA A 1 110 ? 35.311 78.379 16.506 1.00 21.29 107 ALA A C 1
ATOM 751 O O . ALA A 1 110 ? 35.856 79.351 15.964 1.00 24.20 107 ALA A O 1
ATOM 753 N N . TRP A 1 111 ? 35.034 77.256 15.847 1.00 19.60 108 TRP A N 1
ATOM 754 C CA . TRP A 1 111 ? 35.202 77.193 14.401 1.00 19.40 108 TRP A CA 1
ATOM 755 C C . TRP A 1 111 ? 34.225 76.177 13.842 1.00 19.64 108 TRP A C 1
ATOM 756 O O . TRP A 1 111 ? 33.740 75.289 14.559 1.00 21.12 108 TRP A O 1
ATOM 767 N N . LYS A 1 112 ? 33.914 76.335 12.557 1.00 18.62 109 LYS A N 1
ATOM 768 C CA . LYS A 1 112 ? 33.052 75.370 11.890 1.00 19.65 109 LYS A CA 1
ATOM 769 C C . LYS A 1 112 ? 33.830 74.088 11.639 1.00 21.12 109 LYS A C 1
ATOM 770 O O . LYS A 1 112 ? 34.949 74.129 11.121 1.00 22.56 109 LYS A O 1
ATOM 776 N N . GLY A 1 113 ? 33.242 72.947 12.013 1.00 20.89 110 GLY A N 1
ATOM 777 C CA . GLY A 1 113 ? 33.893 71.666 11.816 1.00 21.03 110 GLY A CA 1
ATOM 778 C C . GLY A 1 113 ? 34.814 71.221 12.930 1.00 22.06 110 GLY A C 1
ATOM 779 O O . GLY A 1 113 ? 35.815 70.537 12.660 1.00 25.25 110 GLY A O 1
ATOM 780 N N . GLU A 1 114 ? 34.513 71.584 14.174 1.00 23.20 111 GLU A N 1
ATOM 781 C CA . GLU A 1 114 ? 35.246 71.058 15.320 1.00 23.05 111 GLU A CA 1
ATOM 782 C C . GLU A 1 114 ? 35.038 69.554 15.450 1.00 24.08 111 GLU A C 1
ATOM 783 O O . GLU A 1 114 ? 34.002 69.010 15.058 1.00 24.81 111 GLU A O 1
ATOM 789 N N . THR A 1 115 ? 36.033 68.880 16.028 1.00 24.28 112 THR A N 1
ATOM 790 C CA . THR A 1 115 ? 35.806 67.542 16.538 1.00 25.79 112 THR A CA 1
ATOM 791 C C . THR A 1 115 ? 35.174 67.641 17.923 1.00 27.08 112 THR A C 1
ATOM 792 O O . THR A 1 115 ? 35.148 68.707 18.546 1.00 26.73 112 THR A O 1
ATOM 796 N N . GLU A 1 116 ? 34.670 66.505 18.416 1.00 28.39 113 GLU A N 1
ATOM 797 C CA . GLU A 1 116 ? 34.093 66.484 19.758 1.00 32.74 113 GLU A CA 1
ATOM 798 C C . GLU A 1 116 ? 35.115 66.907 20.804 1.00 32.10 113 GLU A C 1
ATOM 799 O O . GLU A 1 116 ? 34.787 67.642 21.744 1.00 30.68 113 GLU A O 1
ATOM 805 N N . GLU A 1 117 ? 36.360 66.443 20.662 1.00 33.31 114 GLU A N 1
ATOM 806 C CA . GLU A 1 117 ? 37.408 66.836 21.594 1.00 36.31 114 GLU A CA 1
ATOM 807 C C . GLU A 1 117 ? 37.648 68.337 21.535 1.00 33.16 114 GLU A C 1
ATOM 808 O O . GLU A 1 117 ? 37.768 68.996 22.575 1.00 32.19 114 GLU A O 1
ATOM 814 N N . GLU A 1 118 ? 37.686 68.901 20.326 1.00 30.87 115 GLU A N 1
ATOM 815 C CA . GLU A 1 118 ? 37.861 70.342 20.183 1.00 28.22 115 GLU A CA 1
ATOM 816 C C . GLU A 1 118 ? 36.672 71.099 20.760 1.00 27.89 115 GLU A C 1
ATOM 817 O O . GLU A 1 118 ? 36.836 72.178 21.344 1.00 28.69 115 GLU A O 1
ATOM 823 N N . TYR A 1 119 ? 35.466 70.554 20.589 1.00 26.38 116 TYR A N 1
ATOM 824 C CA . TYR A 1 119 ? 34.271 71.182 21.144 1.00 25.71 116 TYR A CA 1
ATOM 825 C C . TYR A 1 119 ? 34.390 71.335 22.654 1.00 27.08 116 TYR A C 1
ATOM 826 O O . TYR A 1 119 ? 34.133 72.413 23.202 1.00 27.40 116 TYR A O 1
ATOM 835 N N . GLU A 1 120 ? 34.786 70.260 23.345 1.00 28.93 117 GLU A N 1
ATOM 836 C CA . GLU A 1 120 ? 34.960 70.328 24.793 1.00 32.19 117 GLU A CA 1
ATOM 837 C C . GLU A 1 120 ? 36.117 71.248 25.171 1.00 31.72 117 GLU A C 1
ATOM 838 O O . GLU A 1 120 ? 36.033 71.982 26.158 1.00 32.00 117 GLU A O 1
ATOM 844 N N . TRP A 1 121 ? 37.203 71.229 24.390 1.00 30.78 118 TRP A N 1
ATOM 845 C CA . TRP A 1 121 ? 38.337 72.103 24.682 1.00 30.06 118 TRP A CA 1
ATOM 846 C C . TRP A 1 121 ? 37.922 73.567 24.599 1.00 30.07 118 TRP A C 1
ATOM 847 O O . TRP A 1 121 ? 38.320 74.388 25.437 1.00 30.77 118 TRP A O 1
ATOM 858 N N . CYS A 1 122 ? 37.097 73.903 23.607 1.00 27.94 119 CYS A N 1
ATOM 859 C CA . CYS A 1 122 ? 36.624 75.276 23.448 1.00 26.29 119 CYS A CA 1
ATOM 860 C C . CYS A 1 122 ? 35.823 75.733 24.661 1.00 27.45 119 CYS A C 1
ATOM 861 O O . CYS A 1 122 ? 36.030 76.843 25.167 1.00 30.03 119 CYS A O 1
ATOM 864 N N . ILE A 1 123 ? 34.881 74.907 25.131 1.00 26.47 120 ILE A N 1
ATOM 865 C CA . ILE A 1 123 ? 34.134 75.301 26.323 1.00 28.28 120 ILE A CA 1
ATOM 866 C C . ILE A 1 123 ? 35.091 75.498 27.487 1.00 29.92 120 ILE A C 1
ATOM 867 O O . ILE A 1 123 ? 34.986 76.468 28.249 1.00 31.29 120 ILE A O 1
ATOM 872 N N . GLU A 1 124 ? 36.066 74.597 27.617 1.00 31.57 121 GLU A N 1
ATOM 873 C CA . GLU A 1 124 ? 37.035 74.697 28.700 1.00 33.84 121 GLU A CA 1
ATOM 874 C C . GLU A 1 124 ? 37.843 75.990 28.621 1.00 33.27 121 GLU A C 1
ATOM 875 O O . GLU A 1 124 ? 38.212 76.552 29.660 1.00 34.03 121 GLU A O 1
ATOM 881 N N . GLN A 1 125 ? 38.136 76.472 27.408 1.00 32.74 122 GLN A N 1
ATOM 882 C CA . GLN A 1 125 ? 38.871 77.727 27.269 1.00 32.54 122 GLN A CA 1
ATOM 883 C C . GLN A 1 125 ? 38.050 78.941 27.685 1.00 32.48 122 GLN A C 1
ATOM 884 O O . GLN A 1 125 ? 38.635 79.978 28.009 1.00 32.59 122 GLN A O 1
ATOM 890 N N . THR A 1 126 ? 36.714 78.865 27.646 1.00 31.49 123 THR A N 1
ATOM 891 C CA . THR A 1 126 ? 35.935 79.940 28.257 1.00 31.21 123 THR A CA 1
ATOM 892 C C . THR A 1 126 ? 35.986 79.849 29.781 1.00 33.42 123 THR A C 1
ATOM 893 O O . THR A 1 126 ? 36.151 80.866 30.466 1.00 33.59 123 THR A O 1
ATOM 897 N N . ILE A 1 127 ? 35.898 78.628 30.320 1.00 33.91 124 ILE A N 1
ATOM 898 C CA . ILE A 1 127 ? 35.820 78.420 31.764 1.00 35.75 124 ILE A CA 1
ATOM 899 C C . ILE A 1 127 ? 37.124 78.807 32.447 1.00 37.39 124 ILE A C 1
ATOM 900 O O . ILE A 1 127 ? 37.119 79.366 33.553 1.00 35.86 124 ILE A O 1
ATOM 905 N N . LEU A 1 128 ? 38.256 78.501 31.814 1.00 38.22 125 LEU A N 1
ATOM 906 C CA . LEU A 1 128 ? 39.571 78.760 32.377 1.00 40.24 125 LEU A CA 1
ATOM 907 C C . LEU A 1 128 ? 40.175 79.991 31.718 1.00 42.29 125 LEU A C 1
ATOM 908 O O . LEU A 1 128 ? 40.047 80.186 30.507 1.00 42.88 125 LEU A O 1
ATOM 913 N N . LYS A 1 129 ? 40.834 80.823 32.517 1.00 43.98 126 LYS A N 1
ATOM 914 C CA . LYS A 1 129 ? 41.614 81.937 31.994 1.00 45.71 126 LYS A CA 1
ATOM 915 C C . LYS A 1 129 ? 43.000 81.840 32.605 1.00 46.06 126 LYS A C 1
ATOM 916 O O . LYS A 1 129 ? 43.138 81.864 33.831 1.00 45.67 126 LYS A O 1
ATOM 922 N N . ASP A 1 130 ? 44.017 81.709 31.757 1.00 47.88 127 ASP A N 1
ATOM 923 C CA . ASP A 1 130 ? 45.389 81.508 32.226 1.00 50.51 127 ASP A CA 1
ATOM 924 C C . ASP A 1 130 ? 45.514 80.245 33.078 1.00 49.71 127 ASP A C 1
ATOM 925 O O . ASP A 1 130 ? 46.227 80.217 34.080 1.00 49.10 127 ASP A O 1
ATOM 930 N N . GLY A 1 131 ? 44.807 79.190 32.682 1.00 49.77 128 GLY A N 1
ATOM 931 C CA . GLY A 1 131 ? 44.903 77.911 33.351 1.00 49.40 128 GLY A CA 1
ATOM 932 C C . GLY A 1 131 ? 44.146 77.795 34.656 1.00 49.25 128 GLY A C 1
ATOM 933 O O . GLY A 1 131 ? 44.192 76.729 35.285 1.00 49.49 128 GLY A O 1
ATOM 934 N N . GLN A 1 132 ? 43.458 78.844 35.086 1.00 48.68 129 GLN A N 1
ATOM 935 C CA . GLN A 1 132 ? 42.695 78.850 36.321 1.00 49.20 129 GLN A CA 1
ATOM 936 C C . GLN A 1 132 ? 41.259 79.245 36.016 1.00 45.93 129 GLN A C 1
ATOM 937 O O . GLN A 1 132 ? 40.990 79.884 34.993 1.00 44.44 129 GLN A O 1
ATOM 943 N N . PRO A 1 133 ? 40.306 78.859 36.861 1.00 44.38 130 PRO A N 1
ATOM 944 C CA . PRO A 1 133 ? 38.913 79.251 36.612 1.00 42.22 130 PRO A CA 1
ATOM 945 C C . PRO A 1 133 ? 38.799 80.762 36.486 1.00 40.35 130 PRO A C 1
ATOM 946 O O . PRO A 1 133 ? 39.360 81.510 37.288 1.00 40.13 130 PRO A O 1
ATOM 950 N N . TRP A 1 134 ? 38.115 81.204 35.434 1.00 38.80 131 TRP A N 1
ATOM 951 C CA . TRP A 1 134 ? 37.776 82.611 35.304 1.00 37.79 131 TRP A CA 1
ATOM 952 C C . TRP A 1 134 ? 36.819 82.998 36.427 1.00 38.59 131 TRP A C 1
ATOM 953 O O . TRP A 1 134 ? 36.047 82.172 36.920 1.00 40.09 131 TRP A O 1
ATOM 964 N N . ASP A 1 135 ? 36.863 84.269 36.832 1.00 37.73 132 ASP A N 1
ATOM 965 C CA . ASP A 1 135 ? 35.934 84.785 37.842 1.00 38.31 132 ASP A CA 1
ATOM 966 C C . ASP A 1 135 ? 34.573 85.113 37.216 1.00 37.35 132 ASP A C 1
ATOM 967 O O . ASP A 1 135 ? 34.051 86.224 37.305 1.00 36.59 132 ASP A O 1
ATOM 972 N N . ALA A 1 136 ? 34.005 84.101 36.568 1.00 36.49 133 ALA A N 1
ATOM 973 C CA . ALA A 1 136 ? 32.705 84.237 35.926 1.00 36.39 133 ALA A CA 1
ATOM 974 C C . ALA A 1 136 ? 31.611 84.427 36.972 1.00 37.06 133 ALA A C 1
ATOM 975 O O . ALA A 1 136 ? 31.689 83.911 38.089 1.00 37.69 133 ALA A O 1
ATOM 977 N N . ASN A 1 137 ? 30.585 85.189 36.604 1.00 36.36 134 ASN A N 1
ATOM 978 C CA . ASN A 1 137 ? 29.432 85.355 37.480 1.00 35.91 134 ASN A CA 1
ATOM 979 C C . ASN A 1 137 ? 28.086 85.240 36.773 1.00 34.25 134 ASN A C 1
ATOM 980 O O . ASN A 1 137 ? 27.053 85.382 37.431 1.00 33.84 134 ASN A O 1
ATOM 985 N N . MET A 1 138 ? 28.061 84.989 35.465 1.00 33.28 135 MET A N 1
ATOM 986 C CA . MET A 1 138 ? 26.819 84.805 34.726 1.00 32.66 135 MET A CA 1
ATOM 987 C C . MET A 1 138 ? 27.052 83.721 33.687 1.00 31.12 135 MET A C 1
ATOM 988 O O . MET A 1 138 ? 28.185 83.474 33.275 1.00 31.38 135 MET A O 1
ATOM 993 N N . VAL A 1 139 ? 25.975 83.056 33.282 1.00 30.62 136 VAL A N 1
ATOM 994 C CA . VAL A 1 139 ? 26.036 81.996 32.280 1.00 28.98 136 VAL A CA 1
ATOM 995 C C . VAL A 1 139 ? 24.935 82.227 31.257 1.00 28.05 136 VAL A C 1
ATOM 996 O O . VAL A 1 139 ? 23.784 82.485 31.624 1.00 28.71 136 VAL A O 1
ATOM 1000 N N . LEU A 1 140 ? 25.288 82.140 29.976 1.00 27.00 137 LEU A N 1
ATOM 1001 C CA . LEU A 1 140 ? 24.328 82.134 28.883 1.00 25.88 137 LEU A CA 1
ATOM 1002 C C . LEU A 1 140 ? 24.579 80.858 28.094 1.00 24.83 137 LEU A C 1
ATOM 1003 O O . LEU A 1 140 ? 25.695 80.649 27.608 1.00 25.89 137 LEU A O 1
ATOM 1008 N N . ASP A 1 141 ? 23.549 80.009 27.963 1.00 25.88 138 ASP A N 1
ATOM 1009 C CA . ASP A 1 141 ? 23.721 78.653 27.441 1.00 25.50 138 ASP A CA 1
ATOM 1010 C C . ASP A 1 141 ? 22.616 78.339 26.436 1.00 25.38 138 ASP A C 1
ATOM 1011 O O . ASP A 1 141 ? 21.528 78.918 26.475 1.00 25.62 138 ASP A O 1
ATOM 1016 N N . ASP A 1 142 ? 22.913 77.404 25.525 1.00 24.33 139 ASP A N 1
ATOM 1017 C CA . ASP A 1 142 ? 21.970 76.963 24.492 1.00 24.39 139 ASP A CA 1
ATOM 1018 C C . ASP A 1 142 ? 22.120 75.451 24.364 1.00 24.48 139 ASP A C 1
ATOM 1019 O O . ASP A 1 142 ? 23.010 74.968 23.664 1.00 24.77 139 ASP A O 1
ATOM 1024 N N . GLY A 1 143 ? 21.259 74.705 25.052 1.00 25.01 140 GLY A N 1
ATOM 1025 C CA . GLY A 1 143 ? 21.281 73.261 25.018 1.00 25.30 140 GLY A CA 1
ATOM 1026 C C . GLY A 1 143 ? 21.738 72.619 26.311 1.00 26.81 140 GLY A C 1
ATOM 1027 O O . GLY A 1 143 ? 21.503 71.419 26.504 1.00 26.76 140 GLY A O 1
ATOM 1028 N N . GLY A 1 144 ? 22.390 73.375 27.199 1.00 26.94 141 GLY A N 1
ATOM 1029 C CA . GLY A 1 144 ? 22.716 72.889 28.523 1.00 27.03 141 GLY A CA 1
ATOM 1030 C C . GLY A 1 144 ? 24.090 72.278 28.707 1.00 28.09 141 GLY A C 1
ATOM 1031 O O . GLY A 1 144 ? 24.396 71.824 29.818 1.00 29.41 141 GLY A O 1
ATOM 1032 N N . ASP A 1 145 ? 24.931 72.256 27.669 1.00 26.89 142 ASP A N 1
ATOM 1033 C CA . ASP A 1 145 ? 26.238 71.610 27.792 1.00 27.91 142 ASP A CA 1
ATOM 1034 C C . ASP A 1 145 ? 27.146 72.362 28.761 1.00 29.26 142 ASP A C 1
ATOM 1035 O O . ASP A 1 145 ? 27.781 71.752 29.629 1.00 29.99 142 ASP A O 1
ATOM 1040 N N . LEU A 1 146 ? 27.257 73.686 28.604 1.00 30.58 143 LEU A N 1
ATOM 1041 C CA . LEU A 1 146 ? 28.068 74.473 29.536 1.00 29.66 143 LEU A CA 1
ATOM 1042 C C . LEU A 1 146 ? 27.527 74.358 30.956 1.00 31.42 143 LEU A C 1
ATOM 1043 O O . LEU A 1 146 ? 28.294 74.179 31.913 1.00 32.41 143 LEU A O 1
ATOM 1048 N N . THR A 1 147 ? 26.197 74.437 31.106 1.00 31.41 144 THR A N 1
ATOM 1049 C CA . THR A 1 147 ? 25.562 74.287 32.415 1.00 32.29 144 THR A CA 1
ATOM 1050 C C . THR A 1 147 ? 25.927 72.956 33.051 1.00 34.49 144 THR A C 1
ATOM 1051 O O . THR A 1 147 ? 26.234 72.893 34.251 1.00 33.41 144 THR A O 1
ATOM 1055 N N . GLU A 1 148 ? 25.906 71.881 32.260 1.00 36.86 145 GLU A N 1
ATOM 1056 C CA . GLU A 1 148 ? 26.217 70.554 32.785 1.00 39.17 145 GLU A CA 1
ATOM 1057 C C . GLU A 1 148 ? 27.680 70.453 33.193 1.00 36.52 145 GLU A C 1
ATOM 1058 O O . GLU A 1 148 ? 27.993 69.918 34.263 1.00 35.95 145 GLU A O 1
ATOM 1064 N N . ILE A 1 149 ? 28.588 70.959 32.351 1.00 35.59 146 ILE A N 1
ATOM 1065 C CA . ILE A 1 149 ? 30.016 70.922 32.674 1.00 36.14 146 ILE A CA 1
ATOM 1066 C C . ILE A 1 149 ? 30.301 71.685 33.961 1.00 36.52 146 ILE A C 1
ATOM 1067 O O . ILE A 1 149 ? 31.082 71.235 34.806 1.00 36.43 146 ILE A O 1
ATOM 1072 N N . LEU A 1 150 ? 29.684 72.854 34.131 1.00 36.51 147 LEU A N 1
ATOM 1073 C CA . LEU A 1 150 ? 29.904 73.616 35.358 1.00 37.33 147 LEU A CA 1
ATOM 1074 C C . LEU A 1 150 ? 29.418 72.849 36.583 1.00 38.38 147 LEU A C 1
ATOM 1075 O O . LEU A 1 150 ? 30.093 72.829 37.621 1.00 38.72 147 LEU A O 1
ATOM 1080 N N . HIS A 1 151 ? 28.253 72.205 36.484 1.00 38.84 148 HIS A N 1
ATOM 1081 C CA . HIS A 1 151 ? 27.710 71.490 37.640 1.00 39.65 148 HIS A CA 1
ATOM 1082 C C . HIS A 1 151 ? 28.523 70.243 37.960 1.00 40.92 148 HIS A C 1
ATOM 1083 O O . HIS A 1 151 ? 28.716 69.908 39.134 1.00 40.03 148 HIS A O 1
ATOM 1090 N N . LYS A 1 152 ? 29.005 69.541 36.936 1.00 42.40 149 LYS A N 1
ATOM 1091 C CA . LYS A 1 152 ? 29.710 68.290 37.183 1.00 45.00 149 LYS A CA 1
ATOM 1092 C C . LYS A 1 152 ? 31.187 68.514 37.487 1.00 44.34 149 LYS A C 1
ATOM 1093 O O . LYS A 1 152 ? 31.728 67.902 38.414 1.00 43.79 149 LYS A O 1
ATOM 1099 N N . LYS A 1 153 ? 31.856 69.380 36.724 1.00 45.20 150 LYS A N 1
ATOM 1100 C CA . LYS A 1 153 ? 33.311 69.489 36.772 1.00 46.78 150 LYS A CA 1
ATOM 1101 C C . LYS A 1 153 ? 33.827 70.721 37.510 1.00 45.98 150 LYS A C 1
ATOM 1102 O O . LYS A 1 153 ? 34.948 70.688 38.035 1.00 45.36 150 LYS A O 1
ATOM 1108 N N . TYR A 1 154 ? 33.052 71.800 37.577 1.00 46.24 151 TYR A N 1
ATOM 1109 C CA . TYR A 1 154 ? 33.484 73.044 38.220 1.00 46.76 151 TYR A CA 1
ATOM 1110 C C . TYR A 1 154 ? 32.416 73.553 39.186 1.00 47.30 151 TYR A C 1
ATOM 1111 O O . TYR A 1 154 ? 31.983 74.705 39.098 1.00 47.91 151 TYR A O 1
ATOM 1120 N N . PRO A 1 155 ? 31.967 72.722 40.134 1.00 48.32 152 PRO A N 1
ATOM 1121 C CA . PRO A 1 155 ? 30.890 73.185 41.023 1.00 48.65 152 PRO A CA 1
ATOM 1122 C C . PRO A 1 155 ? 31.268 74.393 41.864 1.00 48.31 152 PRO A C 1
ATOM 1123 O O . PRO A 1 155 ? 30.388 75.202 42.187 1.00 48.14 152 PRO A O 1
ATOM 1127 N N . GLN A 1 156 ? 32.550 74.556 42.212 1.00 48.39 153 GLN A N 1
ATOM 1128 C CA . GLN A 1 156 ? 32.950 75.707 43.018 1.00 49.85 153 GLN A CA 1
ATOM 1129 C C . GLN A 1 156 ? 32.721 77.019 42.281 1.00 45.91 153 GLN A C 1
ATOM 1130 O O . GLN A 1 156 ? 32.430 78.043 42.911 1.00 45.23 153 GLN A O 1
ATOM 1136 N N . MET A 1 157 ? 32.831 77.011 40.951 1.00 43.26 154 MET A N 1
ATOM 1137 C CA . MET A 1 157 ? 32.582 78.232 40.196 1.00 41.72 154 MET A CA 1
ATOM 1138 C C . MET A 1 157 ? 31.138 78.690 40.337 1.00 41.98 154 MET A C 1
ATOM 1139 O O . MET A 1 157 ? 30.869 79.896 40.339 1.00 42.68 154 MET A O 1
ATOM 1144 N N . LEU A 1 158 ? 30.202 77.745 40.473 1.00 41.56 155 LEU A N 1
ATOM 1145 C CA . LEU A 1 158 ? 28.790 78.093 40.602 1.00 41.72 155 LEU A CA 1
ATOM 1146 C C . LEU A 1 158 ? 28.489 78.859 41.884 1.00 42.61 155 LEU A C 1
ATOM 1147 O O . LEU A 1 158 ? 27.446 79.510 41.967 1.00 42.73 155 LEU A O 1
ATOM 1152 N N . GLU A 1 159 ? 29.381 78.810 42.876 1.00 44.78 156 GLU A N 1
ATOM 1153 C CA . GLU A 1 159 ? 29.191 79.604 44.083 1.00 46.34 156 GLU A CA 1
ATOM 1154 C C . GLU A 1 159 ? 29.235 81.100 43.807 1.00 45.77 156 GLU A C 1
ATOM 1155 O O . GLU A 1 159 ? 28.739 81.882 44.624 1.00 45.56 156 GLU A O 1
ATOM 1161 N N . ARG A 1 160 ? 29.808 81.520 42.679 1.00 44.89 157 ARG A N 1
ATOM 1162 C CA . ARG A 1 160 ? 29.941 82.935 42.369 1.00 45.08 157 ARG A CA 1
ATOM 1163 C C . ARG A 1 160 ? 29.010 83.402 41.263 1.00 41.32 157 ARG A C 1
ATOM 1164 O O . ARG A 1 160 ? 29.016 84.592 40.934 1.00 40.24 157 ARG A O 1
ATOM 1172 N N . ILE A 1 161 ? 28.204 82.510 40.694 1.00 39.60 158 ILE A N 1
ATOM 1173 C CA . ILE A 1 161 ? 27.413 82.804 39.506 1.00 37.80 158 ILE A CA 1
ATOM 1174 C C . ILE A 1 161 ? 25.996 83.167 39.930 1.00 37.78 158 ILE A C 1
ATOM 1175 O O . ILE A 1 161 ? 25.372 82.452 40.726 1.00 38.05 158 ILE A O 1
ATOM 1180 N N . HIS A 1 162 ? 25.487 84.281 39.401 1.00 36.84 159 HIS A N 1
ATOM 1181 C CA . HIS A 1 162 ? 24.164 84.758 39.798 1.00 37.64 159 HIS A CA 1
ATOM 1182 C C . HIS A 1 162 ? 23.026 84.085 39.043 1.00 36.68 159 HIS A C 1
ATOM 1183 O O . HIS A 1 162 ? 21.892 84.082 39.539 1.00 37.39 159 HIS A O 1
ATOM 1190 N N . GLY A 1 163 ? 23.278 83.527 37.864 1.00 34.26 160 GLY A N 1
ATOM 1191 C CA . GLY A 1 163 ? 22.180 82.928 37.128 1.00 33.56 160 GLY A CA 1
ATOM 1192 C C . GLY A 1 163 ? 22.626 82.371 35.799 1.00 32.44 160 GLY A C 1
ATOM 1193 O O . GLY A 1 163 ? 23.738 82.635 35.325 1.00 32.49 160 GLY A O 1
ATOM 1194 N N . ILE A 1 164 ? 21.731 81.567 35.217 1.00 30.98 161 ILE A N 1
ATOM 1195 C CA . ILE A 1 164 ? 21.866 80.996 33.882 1.00 28.97 161 ILE A CA 1
ATOM 1196 C C . ILE A 1 164 ? 20.691 81.486 33.049 1.00 27.20 161 ILE A C 1
ATOM 1197 O O . ILE A 1 164 ? 19.551 81.506 33.526 1.00 28.34 161 ILE A O 1
ATOM 1202 N N . THR A 1 165 ? 20.955 81.884 31.811 1.00 26.13 162 THR A N 1
ATOM 1203 C CA . THR A 1 165 ? 19.879 82.207 30.878 1.00 25.86 162 THR A CA 1
ATOM 1204 C C . THR A 1 165 ? 19.949 81.199 29.739 1.00 27.14 162 THR A C 1
ATOM 1205 O O . THR A 1 165 ? 20.912 81.200 28.971 1.00 29.11 162 THR A O 1
ATOM 1209 N N . GLU A 1 166 ? 18.955 80.312 29.661 1.00 26.72 163 GLU A N 1
ATOM 1210 C CA . GLU A 1 166 ? 18.998 79.172 28.753 1.00 26.45 163 GLU A CA 1
ATOM 1211 C C . GLU A 1 166 ? 18.096 79.405 27.547 1.00 26.28 163 GLU A C 1
ATOM 1212 O O . GLU A 1 166 ? 16.926 79.787 27.695 1.00 25.21 163 GLU A O 1
ATOM 1218 N N . GLU A 1 167 ? 18.635 79.099 26.364 1.00 24.86 164 GLU A N 1
ATOM 1219 C CA . GLU A 1 167 ? 18.051 79.521 25.095 1.00 25.12 164 GLU A CA 1
ATOM 1220 C C . GLU A 1 167 ? 16.982 78.560 24.578 1.00 25.96 164 GLU A C 1
ATOM 1221 O O . GLU A 1 167 ? 15.969 79.006 24.024 1.00 26.46 164 GLU A O 1
ATOM 1227 N N . THR A 1 168 ? 17.173 77.251 24.719 1.00 25.75 165 THR A N 1
ATOM 1228 C CA . THR A 1 168 ? 16.451 76.323 23.855 1.00 25.81 165 THR A CA 1
ATOM 1229 C C . THR A 1 168 ? 15.690 75.255 24.633 1.00 26.25 165 THR A C 1
ATOM 1230 O O . THR A 1 168 ? 15.965 74.972 25.805 1.00 25.91 165 THR A O 1
ATOM 1234 N N . THR A 1 169 ? 14.742 74.643 23.913 1.00 25.36 166 THR A N 1
ATOM 1235 C CA . THR A 1 169 ? 13.795 73.708 24.510 1.00 27.35 166 THR A CA 1
ATOM 1236 C C . THR A 1 169 ? 14.527 72.568 25.214 1.00 26.68 166 THR A C 1
ATOM 1237 O O . THR A 1 169 ? 14.235 72.238 26.374 1.00 27.01 166 THR A O 1
ATOM 1241 N N . THR A 1 170 ? 15.502 71.970 24.532 1.00 24.65 167 THR A N 1
ATOM 1242 C CA . THR A 1 170 ? 16.272 70.880 25.131 1.00 24.43 167 THR A CA 1
ATOM 1243 C C . THR A 1 170 ? 17.004 71.327 26.396 1.00 25.69 167 THR A C 1
ATOM 1244 O O . THR A 1 170 ? 17.032 70.597 27.398 1.00 26.77 167 THR A O 1
ATOM 1248 N N . GLY A 1 171 ? 17.612 72.516 26.369 1.00 25.79 168 GLY A N 1
ATOM 1249 C CA . GLY A 1 171 ? 18.315 72.998 27.548 1.00 26.93 168 GLY A CA 1
ATOM 1250 C C . GLY A 1 171 ? 17.395 73.271 28.723 1.00 28.69 168 GLY A C 1
ATOM 1251 O O . GLY A 1 171 ? 17.773 73.055 29.881 1.00 28.15 168 GLY A O 1
ATOM 1252 N N . VAL A 1 172 ? 16.195 73.786 28.449 1.00 28.30 169 VAL A N 1
ATOM 1253 C CA . VAL A 1 172 ? 15.230 74.001 29.520 1.00 30.02 169 VAL A CA 1
ATOM 1254 C C . VAL A 1 172 ? 14.832 72.677 30.156 1.00 31.40 169 VAL A C 1
ATOM 1255 O O . VAL A 1 172 ? 14.723 72.569 31.390 1.00 30.99 169 VAL A O 1
ATOM 1259 N N . HIS A 1 173 ? 14.577 71.655 29.332 1.00 32.60 170 HIS A N 1
ATOM 1260 C CA . HIS A 1 173 ? 14.258 70.340 29.886 1.00 34.60 170 HIS A CA 1
ATOM 1261 C C . HIS A 1 173 ? 15.334 69.884 30.865 1.00 34.26 170 HIS A C 1
ATOM 1262 O O . HIS A 1 173 ? 15.024 69.383 31.953 1.00 33.99 170 HIS A O 1
ATOM 1269 N N . ARG A 1 174 ? 16.605 70.079 30.504 1.00 34.51 171 ARG A N 1
ATOM 1270 C CA . ARG A 1 174 ? 17.698 69.686 31.391 1.00 34.99 171 ARG A CA 1
ATOM 1271 C C . ARG A 1 174 ? 17.698 70.507 32.681 1.00 34.78 171 ARG A C 1
ATOM 1272 O O . ARG A 1 174 ? 17.952 69.967 33.762 1.00 35.63 171 ARG A O 1
ATOM 1280 N N . LEU A 1 175 ? 17.420 71.811 32.588 1.00 34.80 172 LEU A N 1
ATOM 1281 C CA . LEU A 1 175 ? 17.336 72.644 33.788 1.00 35.50 172 LEU A CA 1
ATOM 1282 C C . LEU A 1 175 ? 16.226 72.179 34.712 1.00 36.01 172 LEU A C 1
ATOM 1283 O O . LEU A 1 175 ? 16.388 72.179 35.940 1.00 35.18 172 LEU A O 1
ATOM 1288 N N . LEU A 1 176 ? 15.073 71.823 34.142 1.00 35.76 173 LEU A N 1
ATOM 1289 C CA . LEU A 1 176 ? 13.943 71.402 34.960 1.00 36.81 173 LEU A CA 1
ATOM 1290 C C . LEU A 1 176 ? 14.204 70.062 35.633 1.00 37.93 173 LEU A C 1
ATOM 1291 O O . LEU A 1 176 ? 13.780 69.855 36.779 1.00 37.06 173 LEU A O 1
ATOM 1296 N N . ASP A 1 177 ? 14.904 69.147 34.952 1.00 39.72 174 ASP A N 1
ATOM 1297 C CA . ASP A 1 177 ? 15.297 67.899 35.602 1.00 42.18 174 ASP A CA 1
ATOM 1298 C C . ASP A 1 177 ? 16.209 68.170 36.793 1.00 41.71 174 ASP A C 1
ATOM 1299 O O . ASP A 1 177 ? 16.065 67.546 37.850 1.00 41.42 174 ASP A O 1
ATOM 1304 N N . MET A 1 178 ? 17.144 69.109 36.649 1.00 41.68 175 MET A N 1
ATOM 1305 C CA . MET A 1 178 ? 18.040 69.425 37.755 1.00 43.63 175 MET A CA 1
ATOM 1306 C C . MET A 1 178 ? 17.281 70.056 38.913 1.00 43.41 175 MET A C 1
ATOM 1307 O O . MET A 1 178 ? 17.512 69.708 40.079 1.00 42.83 175 MET A O 1
ATOM 1312 N N . LEU A 1 179 ? 16.368 70.982 38.610 1.00 44.07 176 LEU A N 1
ATOM 1313 C CA . LEU A 1 179 ? 15.581 71.613 39.662 1.00 45.59 176 LEU A CA 1
ATOM 1314 C C . LEU A 1 179 ? 14.754 70.581 40.420 1.00 48.36 176 LEU A C 1
ATOM 1315 O O . LEU A 1 179 ? 14.723 70.585 41.659 1.00 47.96 176 LEU A O 1
ATOM 1320 N N . LYS A 1 180 ? 14.090 69.680 39.690 1.00 51.34 177 LYS A N 1
ATOM 1321 C CA . LYS A 1 180 ? 13.297 68.632 40.328 1.00 54.55 177 LYS A CA 1
ATOM 1322 C C . LYS A 1 180 ? 14.153 67.722 41.197 1.00 53.48 177 LYS A C 1
ATOM 1323 O O . LYS A 1 180 ? 13.680 67.230 42.230 1.00 52.31 177 LYS A O 1
ATOM 1329 N N . ASN A 1 181 ? 15.404 67.484 40.803 1.00 53.86 178 ASN A N 1
ATOM 1330 C CA . ASN A 1 181 ? 16.305 66.602 41.538 1.00 54.22 178 ASN A CA 1
ATOM 1331 C C . ASN A 1 181 ? 17.106 67.319 42.619 1.00 52.06 178 ASN A C 1
ATOM 1332 O O . ASN A 1 181 ? 17.928 66.680 43.285 1.00 52.08 178 ASN A O 1
ATOM 1337 N N . GLY A 1 182 ? 16.897 68.619 42.805 1.00 49.54 179 GLY A N 1
ATOM 1338 C CA . GLY A 1 182 ? 17.673 69.359 43.777 1.00 47.88 179 GLY A CA 1
ATOM 1339 C C . GLY A 1 182 ? 19.138 69.518 43.436 1.00 46.52 179 GLY A C 1
ATOM 1340 O O . GLY A 1 182 ? 19.951 69.724 44.341 1.00 46.57 179 GLY A O 1
ATOM 1341 N N . THR A 1 183 ? 19.502 69.438 42.150 1.00 44.12 180 THR A N 1
ATOM 1342 C CA . THR A 1 183 ? 20.892 69.548 41.724 1.00 42.88 180 THR A CA 1
ATOM 1343 C C . THR A 1 183 ? 21.217 70.849 41.006 1.00 42.73 180 THR A C 1
ATOM 1344 O O . THR A 1 183 ? 22.399 71.124 40.774 1.00 43.18 180 THR A O 1
ATOM 1348 N N . LEU A 1 184 ? 20.216 71.646 40.641 1.00 41.40 181 LEU A N 1
ATOM 1349 C CA . LEU A 1 184 ? 20.480 72.972 40.100 1.00 40.95 181 LEU A CA 1
ATOM 1350 C C . LEU A 1 184 ? 21.008 73.868 41.217 1.00 40.94 181 LEU A C 1
ATOM 1351 O O . LEU A 1 184 ? 20.437 73.914 42.310 1.00 40.22 181 LEU A O 1
ATOM 1356 N N . LYS A 1 185 ? 22.108 74.574 40.948 1.00 41.00 182 LYS A N 1
ATOM 1357 C CA . LYS A 1 185 ? 22.796 75.333 41.989 1.00 42.76 182 LYS A CA 1
ATOM 1358 C C . LYS A 1 185 ? 22.575 76.836 41.903 1.00 41.23 182 LYS A C 1
ATOM 1359 O O . LYS A 1 185 ? 22.894 77.548 42.860 1.00 40.56 182 LYS A O 1
ATOM 1365 N N . VAL A 1 186 ? 22.071 77.336 40.777 1.00 40.69 183 VAL A N 1
ATOM 1366 C CA . VAL A 1 186 ? 21.820 78.768 40.610 1.00 39.43 183 VAL A CA 1
ATOM 1367 C C . VAL A 1 186 ? 20.505 78.949 39.877 1.00 39.33 183 VAL A C 1
ATOM 1368 O O . VAL A 1 186 ? 20.051 78.060 39.143 1.00 39.14 183 VAL A O 1
ATOM 1372 N N . PRO A 1 187 ? 19.850 80.089 40.077 1.00 39.11 184 PRO A N 1
ATOM 1373 C CA . PRO A 1 187 ? 18.566 80.315 39.403 1.00 38.08 184 PRO A CA 1
ATOM 1374 C C . PRO A 1 187 ? 18.761 80.517 37.909 1.00 36.46 184 PRO A C 1
ATOM 1375 O O . PRO A 1 187 ? 19.840 80.876 37.436 1.00 36.30 184 PRO A O 1
ATOM 1379 N N . ALA A 1 188 ? 17.693 80.260 37.155 1.00 35.15 185 ALA A N 1
ATOM 1380 C CA . ALA A 1 188 ? 17.765 80.333 35.706 1.00 34.06 185 ALA A CA 1
ATOM 1381 C C . ALA A 1 188 ? 16.532 81.025 35.144 1.00 31.87 185 ALA A C 1
ATOM 1382 O O . ALA A 1 188 ? 15.451 81.010 35.742 1.00 32.91 185 ALA A O 1
ATOM 1384 N N . ILE A 1 189 ? 16.713 81.645 33.985 1.00 29.29 186 ILE A N 1
ATOM 1385 C CA . ILE A 1 189 ? 15.603 82.133 33.183 1.00 28.06 186 ILE A CA 1
ATOM 1386 C C . ILE A 1 189 ? 15.488 81.262 31.944 1.00 28.49 186 ILE A C 1
ATOM 1387 O O . ILE A 1 189 ? 16.481 81.039 31.230 1.00 28.08 186 ILE A O 1
ATOM 1392 N N . ASN A 1 190 ? 14.278 80.743 31.724 1.00 27.94 187 ASN A N 1
ATOM 1393 C CA . ASN A 1 190 ? 13.902 80.000 30.529 1.00 27.79 187 ASN A CA 1
ATOM 1394 C C . ASN A 1 190 ? 13.570 81.045 29.473 1.00 27.27 187 ASN A C 1
ATOM 1395 O O . ASN A 1 190 ? 12.446 81.549 29.394 1.00 29.07 187 ASN A O 1
ATOM 1400 N N . VAL A 1 191 ? 14.580 81.381 28.659 1.00 26.21 188 VAL A N 1
ATOM 1401 C CA . VAL A 1 191 ? 14.392 82.321 27.554 1.00 24.99 188 VAL A CA 1
ATOM 1402 C C . VAL A 1 191 ? 13.524 81.710 26.460 1.00 24.43 188 VAL A C 1
ATOM 1403 O O . VAL A 1 191 ? 12.810 82.429 25.749 1.00 24.11 188 VAL A O 1
ATOM 1407 N N . ASN A 1 192 ? 13.547 80.382 26.323 1.00 25.29 189 ASN A N 1
ATOM 1408 C CA . ASN A 1 192 ? 12.853 79.734 25.212 1.00 26.19 189 ASN A CA 1
ATOM 1409 C C . ASN A 1 192 ? 11.366 80.071 25.199 1.00 28.71 189 ASN A C 1
ATOM 1410 O O . ASN A 1 192 ? 10.767 80.237 24.125 1.00 29.55 189 ASN A O 1
ATOM 1415 N N . ASP A 1 193 ? 10.750 80.186 26.377 1.00 28.45 190 ASP A N 1
ATOM 1416 C CA . ASP A 1 193 ? 9.296 80.233 26.460 1.00 31.67 190 ASP A CA 1
ATOM 1417 C C . ASP A 1 193 ? 8.682 81.634 26.424 1.00 28.44 190 ASP A C 1
ATOM 1418 O O . ASP A 1 193 ? 7.470 81.755 26.623 1.00 29.27 190 ASP A O 1
ATOM 1423 N N . SER A 1 194 ? 9.461 82.683 26.177 1.00 24.73 191 SER A N 1
ATOM 1424 C CA . SER A 1 194 ? 8.857 83.925 25.702 1.00 23.44 191 SER A CA 1
ATOM 1425 C C . SER A 1 194 ? 8.167 83.644 24.383 1.00 22.48 191 SER A C 1
ATOM 1426 O O . SER A 1 194 ? 8.618 82.804 23.602 1.00 24.75 191 SER A O 1
ATOM 1429 N N . VAL A 1 195 ? 7.075 84.364 24.104 1.00 21.53 192 VAL A N 1
ATOM 1430 C CA . VAL A 1 195 ? 6.458 84.181 22.792 1.00 20.24 192 VAL A CA 1
ATOM 1431 C C . VAL A 1 195 ? 7.377 84.705 21.700 1.00 20.12 192 VAL A C 1
ATOM 1432 O O . VAL A 1 195 ? 7.494 84.103 20.622 1.00 20.70 192 VAL A O 1
ATOM 1436 N N . THR A 1 196 ? 8.057 85.823 21.965 1.00 20.12 193 THR A N 1
ATOM 1437 C CA . THR A 1 196 ? 8.976 86.388 20.979 1.00 18.94 193 THR A CA 1
ATOM 1438 C C . THR A 1 196 ? 10.225 85.540 20.786 1.00 20.90 193 THR A C 1
ATOM 1439 O O . THR A 1 196 ? 11.035 85.845 19.906 1.00 21.72 193 THR A O 1
ATOM 1443 N N . LYS A 1 197 ? 10.391 84.481 21.568 1.00 23.69 194 LYS A N 1
ATOM 1444 C CA . LYS A 1 197 ? 11.436 83.504 21.302 1.00 23.64 194 LYS A CA 1
ATOM 1445 C C . LYS A 1 197 ? 10.789 82.269 20.680 1.00 24.06 194 LYS A C 1
ATOM 1446 O O . LYS A 1 197 ? 10.965 82.013 19.484 1.00 25.84 194 LYS A O 1
ATOM 1452 N N . SER A 1 198 ? 10.018 81.517 21.475 1.00 23.04 195 SER A N 1
ATOM 1453 C CA . SER A 1 198 ? 9.500 80.222 21.031 1.00 24.54 195 SER A CA 1
ATOM 1454 C C . SER A 1 198 ? 8.806 80.284 19.667 1.00 27.02 195 SER A C 1
ATOM 1455 O O . SER A 1 198 ? 9.063 79.448 18.794 1.00 29.78 195 SER A O 1
ATOM 1458 N N . LYS A 1 199 ? 7.922 81.261 19.454 1.00 27.44 196 LYS A N 1
ATOM 1459 C CA . LYS A 1 199 ? 7.257 81.354 18.147 1.00 29.90 196 LYS A CA 1
ATOM 1460 C C . LYS A 1 199 ? 8.238 81.779 17.076 1.00 32.12 196 LYS A C 1
ATOM 1461 O O . LYS A 1 199 ? 8.419 81.125 16.033 1.00 35.09 196 LYS A O 1
ATOM 1467 N N . ASN A 1 200 ? 8.865 82.903 17.323 1.00 32.73 197 ASN A N 1
ATOM 1468 C CA . ASN A 1 200 ? 9.670 83.557 16.331 1.00 33.83 197 ASN A CA 1
ATOM 1469 C C . ASN A 1 200 ? 10.800 82.637 15.892 1.00 33.46 197 ASN A C 1
ATOM 1470 O O . ASN A 1 200 ? 10.874 82.208 14.734 1.00 36.13 197 ASN A O 1
ATOM 1475 N N . ASP A 1 201 ? 11.628 82.243 16.847 1.00 29.41 198 ASP A N 1
ATOM 1476 C CA . ASP A 1 201 ? 12.789 81.398 16.601 1.00 27.81 198 ASP A CA 1
ATOM 1477 C C . ASP A 1 201 ? 12.385 79.960 16.255 1.00 25.53 198 ASP A C 1
ATOM 1478 O O . ASP A 1 201 ? 12.663 79.474 15.147 1.00 26.86 198 ASP A O 1
ATOM 1483 N N . ASN A 1 202 ? 11.720 79.254 17.192 1.00 21.42 199 ASN A N 1
ATOM 1484 C CA . ASN A 1 202 ? 11.552 77.813 17.025 1.00 19.70 199 ASN A CA 1
ATOM 1485 C C . ASN A 1 202 ? 10.735 77.488 15.783 1.00 18.63 199 ASN A C 1
ATOM 1486 O O . ASN A 1 202 ? 11.048 76.542 15.051 1.00 18.74 199 ASN A O 1
ATOM 1491 N N . LYS A 1 203 ? 9.697 78.276 15.515 1.00 16.59 200 LYS A N 1
ATOM 1492 C CA . LYS A 1 203 ? 8.827 78.021 14.361 1.00 17.55 200 LYS A CA 1
ATOM 1493 C C . LYS A 1 203 ? 9.306 78.772 13.120 1.00 16.92 200 LYS A C 1
ATOM 1494 O O . LYS A 1 203 ? 9.728 78.156 12.136 1.00 17.39 200 LYS A O 1
ATOM 1500 N N . TYR A 1 204 ? 9.239 80.108 13.154 1.00 18.63 201 TYR A N 1
ATOM 1501 C CA . TYR A 1 204 ? 9.522 80.902 11.955 1.00 21.13 201 TYR A CA 1
ATOM 1502 C C . TYR A 1 204 ? 10.966 80.746 11.511 1.00 20.32 201 TYR A C 1
ATOM 1503 O O . TYR A 1 204 ? 11.257 80.757 10.310 1.00 20.55 201 TYR A O 1
ATOM 1512 N N . GLY A 1 205 ? 11.893 80.633 12.464 1.00 18.48 202 GLY A N 1
ATOM 1513 C CA . GLY A 1 205 ? 13.294 80.484 12.091 1.00 19.08 202 GLY A CA 1
ATOM 1514 C C . GLY A 1 205 ? 13.528 79.240 11.263 1.00 18.86 202 GLY A C 1
ATOM 1515 O O . GLY A 1 205 ? 14.278 79.265 10.280 1.00 19.05 202 GLY A O 1
ATOM 1516 N N . CYS A 1 206 ? 12.858 78.143 11.625 1.00 18.35 203 CYS A N 1
ATOM 1517 C CA . CYS A 1 206 ? 13.010 76.896 10.882 1.00 18.30 203 CYS A CA 1
ATOM 1518 C C . CYS A 1 206 ? 12.313 76.953 9.531 1.00 16.93 203 CYS A C 1
ATOM 1519 O O . CYS A 1 206 ? 12.768 76.311 8.567 1.00 17.48 203 CYS A O 1
ATOM 1522 N N . ARG A 1 207 ? 11.216 77.712 9.432 1.00 17.14 204 ARG A N 1
ATOM 1523 C CA . ARG A 1 207 ? 10.582 77.900 8.132 1.00 16.62 204 ARG A CA 1
ATOM 1524 C C . ARG A 1 207 ? 11.552 78.544 7.142 1.00 17.20 204 ARG A C 1
ATOM 1525 O O . ARG A 1 207 ? 11.602 78.162 5.967 1.00 18.43 204 ARG A O 1
ATOM 1533 N N . HIS A 1 208 ? 12.307 79.538 7.598 1.00 15.53 205 HIS A N 1
ATOM 1534 C CA . HIS A 1 208 ? 13.282 80.199 6.734 1.00 15.70 205 HIS A CA 1
ATOM 1535 C C . HIS A 1 208 ? 14.461 79.286 6.433 1.00 15.35 205 HIS A C 1
ATOM 1536 O O . HIS A 1 208 ? 14.946 79.239 5.292 1.00 16.58 205 HIS A O 1
ATOM 1543 N N . SER A 1 209 ? 14.974 78.605 7.451 1.00 14.69 206 SER A N 1
ATOM 1544 C CA . SER A 1 209 ? 16.313 78.034 7.345 1.00 14.78 206 SER A CA 1
ATOM 1545 C C . SER A 1 209 ? 16.381 76.545 6.999 1.00 14.51 206 SER A C 1
ATOM 1546 O O . SER A 1 209 ? 17.466 76.078 6.612 1.00 14.57 206 SER A O 1
ATOM 1549 N N . LEU A 1 210 ? 15.294 75.775 7.134 1.00 14.84 207 LEU A N 1
ATOM 1550 C CA . LEU A 1 210 ? 15.367 74.359 6.769 1.00 14.20 207 LEU A CA 1
ATOM 1551 C C . LEU A 1 210 ? 15.534 74.185 5.267 1.00 14.31 207 LEU A C 1
ATOM 1552 O O . LEU A 1 210 ? 16.484 73.533 4.808 1.00 14.36 207 LEU A O 1
ATOM 1557 N N . ASN A 1 211 ? 14.615 74.733 4.470 1.00 14.83 208 ASN A N 1
ATOM 1558 C CA A ASN A 1 211 ? 14.766 74.585 3.026 0.45 14.83 208 ASN A CA 1
ATOM 1559 C CA B ASN A 1 211 ? 14.759 74.600 3.022 0.55 15.00 208 ASN A CA 1
ATOM 1560 C C . ASN A 1 211 ? 16.052 75.233 2.538 1.00 14.50 208 ASN A C 1
ATOM 1561 O O . ASN A 1 211 ? 16.674 74.732 1.589 1.00 15.76 208 ASN A O 1
ATOM 1570 N N . ASP A 1 212 ? 16.490 76.302 3.213 1.00 14.21 209 ASP A N 1
ATOM 1571 C CA . ASP A 1 212 ? 17.752 76.962 2.878 1.00 14.99 209 ASP A CA 1
ATOM 1572 C C . ASP A 1 212 ? 18.899 75.969 2.979 1.00 15.35 209 ASP A C 1
ATOM 1573 O O . ASP A 1 212 ? 19.679 75.798 2.035 1.00 16.14 209 ASP A O 1
ATOM 1578 N N . ALA A 1 213 ? 18.987 75.269 4.108 1.00 14.30 210 ALA A N 1
ATOM 1579 C CA . ALA A 1 213 ? 20.066 74.312 4.323 1.00 14.33 210 ALA A CA 1
ATOM 1580 C C . ALA A 1 213 ? 19.998 73.134 3.354 1.00 14.52 210 ALA A C 1
ATOM 1581 O O . ALA A 1 213 ? 21.039 72.656 2.882 1.00 15.26 210 ALA A O 1
ATOM 1583 N N . ILE A 1 214 ? 18.800 72.621 3.064 1.00 14.79 211 ILE A N 1
ATOM 1584 C CA . ILE A 1 214 ? 18.689 71.506 2.123 1.00 14.38 211 ILE A CA 1
ATOM 1585 C C . ILE A 1 214 ? 19.137 71.934 0.730 1.00 14.93 211 ILE A C 1
ATOM 1586 O O . ILE A 1 214 ? 19.881 71.204 0.052 1.00 15.69 211 ILE A O 1
ATOM 1591 N N . LYS A 1 215 ? 18.727 73.135 0.292 1.00 15.06 212 LYS A N 1
ATOM 1592 C CA . LYS A 1 215 ? 19.190 73.640 -1.002 1.00 15.74 212 LYS A CA 1
ATOM 1593 C C . LYS A 1 215 ? 20.708 73.800 -1.032 1.00 14.86 212 LYS A C 1
ATOM 1594 O O . LYS A 1 215 ? 21.368 73.408 -2.000 1.00 15.47 212 LYS A O 1
ATOM 1600 N N . ARG A 1 216 ? 21.287 74.401 0.006 1.00 14.67 213 ARG A N 1
ATOM 1601 C CA . ARG A 1 216 ? 22.732 74.608 -0.029 1.00 15.96 213 ARG A CA 1
ATOM 1602 C C . ARG A 1 216 ? 23.481 73.283 -0.022 1.00 15.83 213 ARG A C 1
ATOM 1603 O O . ARG A 1 216 ? 24.514 73.139 -0.698 1.00 16.35 213 ARG A O 1
ATOM 1611 N N . GLY A 1 217 ? 22.995 72.305 0.750 1.00 14.86 214 GLY A N 1
ATOM 1612 C CA . GLY A 1 217 ? 23.689 71.027 0.841 1.00 16.03 214 GLY A CA 1
ATOM 1613 C C . GLY A 1 217 ? 23.577 70.172 -0.408 1.00 16.97 214 GLY A C 1
ATOM 1614 O O . GLY A 1 217 ? 24.564 69.560 -0.845 1.00 17.66 214 GLY A O 1
ATOM 1615 N N . THR A 1 218 ? 22.386 70.136 -1.018 1.00 16.32 215 THR A N 1
ATOM 1616 C CA . THR A 1 218 ? 22.095 69.212 -2.103 1.00 16.04 215 THR A CA 1
ATOM 1617 C C . THR A 1 218 ? 21.714 69.868 -3.412 1.00 16.34 215 THR A C 1
ATOM 1618 O O . THR A 1 218 ? 21.820 69.208 -4.459 1.00 16.24 215 THR A O 1
ATOM 1622 N N . ASP A 1 219 ? 21.213 71.103 -3.383 1.00 16.02 216 ASP A N 1
ATOM 1623 C CA . ASP A 1 219 ? 20.650 71.750 -4.565 1.00 15.86 216 ASP A CA 1
ATOM 1624 C C . ASP A 1 219 ? 19.519 70.931 -5.185 1.00 16.68 216 ASP A C 1
ATOM 1625 O O . ASP A 1 219 ? 19.229 71.059 -6.372 1.00 17.30 216 ASP A O 1
ATOM 1630 N N . HIS A 1 220 ? 18.848 70.108 -4.379 1.00 16.33 217 HIS A N 1
ATOM 1631 C CA . HIS A 1 220 ? 17.740 69.294 -4.864 1.00 15.96 217 HIS A CA 1
ATOM 1632 C C . HIS A 1 220 ? 16.488 70.134 -5.062 1.00 16.01 217 HIS A C 1
ATOM 1633 O O . HIS A 1 220 ? 16.115 70.931 -4.194 1.00 16.84 217 HIS A O 1
ATOM 1640 N N . LEU A 1 221 ? 15.821 69.923 -6.195 1.00 15.95 218 LEU A N 1
ATOM 1641 C CA . LEU A 1 221 ? 14.423 70.320 -6.314 1.00 15.28 218 LEU A CA 1
ATOM 1642 C C . LEU A 1 221 ? 13.632 69.663 -5.195 1.00 15.58 218 LEU A C 1
ATOM 1643 O O . LEU A 1 221 ? 13.778 68.459 -4.938 1.00 16.58 218 LEU A O 1
ATOM 1648 N N . LEU A 1 222 ? 12.809 70.461 -4.503 1.00 14.69 219 LEU A N 1
ATOM 1649 C CA . LEU A 1 222 ? 11.939 69.914 -3.477 1.00 14.53 219 LEU A CA 1
ATOM 1650 C C . LEU A 1 222 ? 10.512 69.754 -3.966 1.00 15.82 219 LEU A C 1
ATOM 1651 O O . LEU A 1 222 ? 9.813 68.839 -3.522 1.00 16.18 219 LEU A O 1
ATOM 1656 N N . SER A 1 223 ? 10.069 70.622 -4.871 1.00 16.12 220 SER A N 1
ATOM 1657 C CA A SER A 1 223 ? 8.691 70.573 -5.352 0.69 15.86 220 SER A CA 1
ATOM 1658 C CA B SER A 1 223 ? 8.685 70.560 -5.320 0.31 16.94 220 SER A CA 1
ATOM 1659 C C . SER A 1 223 ? 8.375 69.195 -5.918 1.00 17.45 220 SER A C 1
ATOM 1660 O O . SER A 1 223 ? 9.155 68.641 -6.696 1.00 17.28 220 SER A O 1
ATOM 1665 N N . GLY A 1 224 ? 7.220 68.649 -5.547 1.00 16.35 221 GLY A N 1
ATOM 1666 C CA . GLY A 1 224 ? 6.773 67.399 -6.117 1.00 16.28 221 GLY A CA 1
ATOM 1667 C C . GLY A 1 224 ? 7.308 66.164 -5.437 1.00 16.34 221 GLY A C 1
ATOM 1668 O O . GLY A 1 224 ? 6.864 65.045 -5.771 1.00 17.47 221 GLY A O 1
ATOM 1669 N N . LYS A 1 225 ? 8.214 66.321 -4.478 1.00 15.77 222 LYS A N 1
ATOM 1670 C CA . LYS A 1 225 ? 8.829 65.188 -3.807 1.00 16.74 222 LYS A CA 1
ATOM 1671 C C . LYS A 1 225 ? 8.176 64.969 -2.446 1.00 15.78 222 LYS A C 1
ATOM 1672 O O . LYS A 1 225 ? 7.472 65.840 -1.927 1.00 16.33 222 LYS A O 1
ATOM 1678 N N . GLN A 1 226 ? 8.412 63.789 -1.876 1.00 15.94 223 GLN A N 1
ATOM 1679 C CA A GLN A 1 226 ? 7.747 63.353 -0.653 0.67 15.57 223 GLN A CA 1
ATOM 1680 C CA B GLN A 1 226 ? 7.742 63.368 -0.650 0.33 16.67 223 GLN A CA 1
ATOM 1681 C C . GLN A 1 226 ? 8.651 63.572 0.552 1.00 15.55 223 GLN A C 1
ATOM 1682 O O . GLN A 1 226 ? 9.805 63.111 0.560 1.00 16.69 223 GLN A O 1
ATOM 1693 N N . ALA A 1 227 ? 8.118 64.240 1.571 1.00 15.01 224 ALA A N 1
ATOM 1694 C CA . ALA A 1 227 ? 8.823 64.485 2.817 1.00 15.20 224 ALA A CA 1
ATOM 1695 C C . ALA A 1 227 ? 8.088 63.845 3.984 1.00 15.12 224 ALA A C 1
ATOM 1696 O O . ALA A 1 227 ? 6.850 63.796 4.020 1.00 15.98 224 ALA A O 1
ATOM 1698 N N . LEU A 1 228 ? 8.863 63.400 4.969 1.00 14.85 225 LEU A N 1
ATOM 1699 C CA . LEU A 1 228 ? 8.324 62.974 6.255 1.00 14.70 225 LEU A CA 1
ATOM 1700 C C . LEU A 1 228 ? 8.986 63.818 7.328 1.00 15.11 225 LEU A C 1
ATOM 1701 O O . LEU A 1 228 ? 10.214 63.767 7.488 1.00 15.96 225 LEU A O 1
ATOM 1706 N N . VAL A 1 229 ? 8.181 64.577 8.073 1.00 14.95 226 VAL A N 1
ATOM 1707 C CA . VAL A 1 229 ? 8.681 65.392 9.179 1.00 14.86 226 VAL A CA 1
ATOM 1708 C C . VAL A 1 229 ? 8.290 64.682 10.460 1.00 15.51 226 VAL A C 1
ATOM 1709 O O . VAL A 1 229 ? 7.101 64.405 10.668 1.00 16.53 226 VAL A O 1
ATOM 1713 N N . ILE A 1 230 ? 9.286 64.315 11.273 1.00 15.65 227 ILE A N 1
ATOM 1714 C CA . ILE A 1 230 ? 9.043 63.628 12.541 1.00 15.19 227 ILE A CA 1
ATOM 1715 C C . ILE A 1 230 ? 8.930 64.706 13.608 1.00 16.17 227 ILE A C 1
ATOM 1716 O O . ILE A 1 230 ? 9.924 65.344 13.963 1.00 17.32 227 ILE A O 1
ATOM 1721 N N . GLY A 1 231 ? 7.720 64.904 14.122 1.00 15.68 228 GLY A N 1
ATOM 1722 C CA . GLY A 1 231 ? 7.449 65.920 15.125 1.00 16.67 228 GLY A CA 1
ATOM 1723 C C . GLY A 1 231 ? 6.702 67.109 14.549 1.00 17.12 228 GLY A C 1
ATOM 1724 O O . GLY A 1 231 ? 6.855 67.470 13.375 1.00 17.76 228 GLY A O 1
ATOM 1725 N N . TYR A 1 232 ? 5.849 67.710 15.387 1.00 15.72 229 TYR A N 1
ATOM 1726 C CA . TYR A 1 232 ? 5.012 68.833 14.979 1.00 15.11 229 TYR A CA 1
ATOM 1727 C C . TYR A 1 232 ? 4.813 69.784 16.156 1.00 16.57 229 TYR A C 1
ATOM 1728 O O . TYR A 1 232 ? 3.718 70.321 16.367 1.00 16.65 229 TYR A O 1
ATOM 1737 N N . GLY A 1 233 ? 5.862 69.958 16.960 1.00 15.55 230 GLY A N 1
ATOM 1738 C CA . GLY A 1 233 ? 5.972 71.056 17.899 1.00 15.99 230 GLY A CA 1
ATOM 1739 C C . GLY A 1 233 ? 6.330 72.305 17.134 1.00 15.15 230 GLY A C 1
ATOM 1740 O O . GLY A 1 233 ? 6.062 72.419 15.944 1.00 16.52 230 GLY A O 1
ATOM 1741 N N . ASP A 1 234 ? 6.950 73.264 17.819 1.00 15.90 231 ASP A N 1
ATOM 1742 C CA . ASP A 1 234 ? 7.254 74.517 17.131 1.00 15.94 231 ASP A CA 1
ATOM 1743 C C . ASP A 1 234 ? 8.222 74.294 15.966 1.00 14.37 231 ASP A C 1
ATOM 1744 O O . ASP A 1 234 ? 8.021 74.809 14.861 1.00 16.09 231 ASP A O 1
ATOM 1749 N N . VAL A 1 235 ? 9.293 73.543 16.205 1.00 15.25 232 VAL A N 1
ATOM 1750 C CA . VAL A 1 235 ? 10.256 73.278 15.131 1.00 14.67 232 VAL A CA 1
ATOM 1751 C C . VAL A 1 235 ? 9.621 72.446 14.014 1.00 15.69 232 VAL A C 1
ATOM 1752 O O . VAL A 1 235 ? 9.839 72.703 12.822 1.00 14.87 232 VAL A O 1
ATOM 1756 N N . GLY A 1 236 ? 8.837 71.428 14.370 1.00 15.93 233 GLY A N 1
ATOM 1757 C CA . GLY A 1 236 ? 8.189 70.629 13.343 1.00 15.63 233 GLY A CA 1
ATOM 1758 C C . GLY A 1 236 ? 7.174 71.422 12.541 1.00 14.33 233 GLY A C 1
ATOM 1759 O O . GLY A 1 236 ? 7.026 71.215 11.326 1.00 14.54 233 GLY A O 1
ATOM 1760 N N . LYS A 1 237 ? 6.451 72.332 13.201 1.00 14.51 234 LYS A N 1
ATOM 1761 C CA . LYS A 1 237 ? 5.514 73.182 12.467 1.00 14.52 234 LYS A CA 1
ATOM 1762 C C . LYS A 1 237 ? 6.253 74.049 11.458 1.00 13.80 234 LYS A C 1
ATOM 1763 O O . LYS A 1 237 ? 5.863 74.135 10.282 1.00 14.60 234 LYS A O 1
ATOM 1769 N N . GLY A 1 238 ? 7.330 74.707 11.903 1.00 14.32 235 GLY A N 1
ATOM 1770 C CA . GLY A 1 238 ? 8.062 75.570 10.991 1.00 14.95 235 GLY A CA 1
ATOM 1771 C C . GLY A 1 238 ? 8.744 74.781 9.882 1.00 14.58 235 GLY A C 1
ATOM 1772 O O . GLY A 1 238 ? 8.786 75.218 8.720 1.00 15.46 235 GLY A O 1
ATOM 1773 N N . SER A 1 239 ? 9.276 73.606 10.222 1.00 14.75 236 SER A N 1
ATOM 1774 C CA . SER A 1 239 ? 9.944 72.751 9.237 1.00 14.99 236 SER A CA 1
ATOM 1775 C C . SER A 1 239 ? 8.968 72.251 8.190 1.00 14.07 236 SER A C 1
ATOM 1776 O O . SER A 1 239 ? 9.262 72.283 6.989 1.00 15.30 236 SER A O 1
ATOM 1779 N N . SER A 1 240 ? 7.780 71.821 8.627 1.00 13.82 237 SER A N 1
ATOM 1780 C CA . SER A 1 240 ? 6.800 71.334 7.672 1.00 15.29 237 SER A CA 1
ATOM 1781 C C . SER A 1 240 ? 6.420 72.442 6.706 1.00 15.58 237 SER A C 1
ATOM 1782 O O . SER A 1 240 ? 6.237 72.197 5.507 1.00 16.24 237 SER A O 1
ATOM 1785 N N . GLN A 1 241 ? 6.259 73.669 7.220 1.00 15.32 238 GLN A N 1
ATOM 1786 C CA . GLN A 1 241 ? 5.910 74.785 6.344 1.00 15.41 238 GLN A CA 1
ATOM 1787 C C . GLN A 1 241 ? 7.053 75.100 5.383 1.00 14.54 238 GLN A C 1
ATOM 1788 O O . GLN A 1 241 ? 6.822 75.395 4.205 1.00 15.34 238 GLN A O 1
ATOM 1794 N N . SER A 1 242 ? 8.294 75.035 5.872 1.00 15.07 239 SER A N 1
ATOM 1795 C CA . SER A 1 242 ? 9.452 75.288 5.013 1.00 14.48 239 SER A CA 1
ATOM 1796 C C . SER A 1 242 ? 9.420 74.391 3.788 1.00 14.72 239 SER A C 1
ATOM 1797 O O . SER A 1 242 ? 9.793 74.807 2.676 1.00 16.12 239 SER A O 1
ATOM 1800 N N . LEU A 1 243 ? 9.005 73.139 3.980 1.00 13.40 240 LEU A N 1
ATOM 1801 C CA . LEU A 1 243 ? 8.961 72.185 2.884 1.00 14.06 240 LEU A CA 1
ATOM 1802 C C . LEU A 1 243 ? 7.680 72.305 2.063 1.00 14.09 240 LEU A C 1
ATOM 1803 O O . LEU A 1 243 ? 7.724 72.251 0.833 1.00 15.03 240 LEU A O 1
ATOM 1808 N N A ARG A 1 244 ? 6.529 72.477 2.725 0.63 13.85 241 ARG A N 1
ATOM 1809 N N B ARG A 1 244 ? 6.530 72.471 2.707 0.37 14.52 241 ARG A N 1
ATOM 1810 C CA A ARG A 1 244 ? 5.263 72.568 2.000 0.63 15.50 241 ARG A CA 1
ATOM 1811 C CA B ARG A 1 244 ? 5.307 72.537 1.919 0.37 15.63 241 ARG A CA 1
ATOM 1812 C C A ARG A 1 244 ? 5.237 73.775 1.073 0.63 16.07 241 ARG A C 1
ATOM 1813 C C B ARG A 1 244 ? 5.278 73.773 1.030 0.37 15.87 241 ARG A C 1
ATOM 1814 O O A ARG A 1 244 ? 4.687 73.707 -0.038 0.63 16.54 241 ARG A O 1
ATOM 1815 O O B ARG A 1 244 ? 4.779 73.717 -0.105 0.37 15.97 241 ARG A O 1
ATOM 1830 N N . GLN A 1 245 ? 5.825 74.897 1.510 1.00 15.66 242 GLN A N 1
ATOM 1831 C CA . GLN A 1 245 ? 5.779 76.102 0.689 1.00 14.80 242 GLN A CA 1
ATOM 1832 C C . GLN A 1 245 ? 6.638 75.958 -0.560 1.00 15.57 242 GLN A C 1
ATOM 1833 O O . GLN A 1 245 ? 6.422 76.693 -1.534 1.00 17.79 242 GLN A O 1
ATOM 1839 N N . GLU A 1 246 ? 7.605 75.032 -0.542 1.00 15.63 243 GLU A N 1
ATOM 1840 C CA . GLU A 1 246 ? 8.400 74.690 -1.716 1.00 17.27 243 GLU A CA 1
ATOM 1841 C C . GLU A 1 246 ? 7.699 73.695 -2.629 1.00 17.80 243 GLU A C 1
ATOM 1842 O O . GLU A 1 246 ? 8.260 73.321 -3.659 1.00 19.41 243 GLU A O 1
ATOM 1848 N N . GLY A 1 247 ? 6.509 73.222 -2.256 1.00 15.92 244 GLY A N 1
ATOM 1849 C CA . GLY A 1 247 ? 5.790 72.248 -3.046 1.00 15.80 244 GLY A CA 1
ATOM 1850 C C . GLY A 1 247 ? 6.052 70.795 -2.695 1.00 14.82 244 GLY A C 1
ATOM 1851 O O . GLY A 1 247 ? 5.637 69.906 -3.454 1.00 16.54 244 GLY A O 1
ATOM 1852 N N . MET A 1 248 ? 6.711 70.512 -1.570 1.00 14.23 245 MET A N 1
ATOM 1853 C CA . MET A 1 248 ? 6.815 69.127 -1.163 1.00 13.85 245 MET A CA 1
ATOM 1854 C C . MET A 1 248 ? 5.449 68.611 -0.738 1.00 14.50 245 MET A C 1
ATOM 1855 O O . MET A 1 248 ? 4.572 69.372 -0.306 1.00 15.61 245 MET A O 1
ATOM 1860 N N . ILE A 1 249 ? 5.270 67.304 -0.913 1.00 14.58 246 ILE A N 1
ATOM 1861 C CA . ILE A 1 249 ? 4.139 66.574 -0.346 1.00 15.05 246 ILE A CA 1
ATOM 1862 C C . ILE A 1 249 ? 4.607 66.107 1.030 1.00 15.41 246 ILE A C 1
ATOM 1863 O O . ILE A 1 249 ? 5.399 65.159 1.135 1.00 16.05 246 ILE A O 1
ATOM 1868 N N . VAL A 1 250 ? 4.153 66.795 2.096 1.00 14.97 247 VAL A N 1
ATOM 1869 C CA . VAL A 1 250 ? 4.670 66.595 3.453 1.00 14.46 247 VAL A CA 1
ATOM 1870 C C . VAL A 1 250 ? 3.728 65.702 4.260 1.00 14.85 247 VAL A C 1
ATOM 1871 O O . VAL A 1 250 ? 2.525 65.971 4.350 1.00 15.72 247 VAL A O 1
ATOM 1875 N N . LYS A 1 251 ? 4.280 64.642 4.844 1.00 15.18 248 LYS A N 1
ATOM 1876 C CA . LYS A 1 251 ? 3.607 63.819 5.834 1.00 16.12 248 LYS A CA 1
ATOM 1877 C C . LYS A 1 251 ? 4.255 64.093 7.183 1.00 16.39 248 LYS A C 1
ATOM 1878 O O . LYS A 1 251 ? 5.439 64.427 7.251 1.00 16.41 248 LYS A O 1
ATOM 1884 N N . VAL A 1 252 ? 3.471 63.988 8.262 1.00 16.64 249 VAL A N 1
ATOM 1885 C CA . VAL A 1 252 ? 3.924 64.369 9.597 1.00 15.16 249 VAL A CA 1
ATOM 1886 C C . VAL A 1 252 ? 3.706 63.202 10.550 1.00 15.83 249 VAL A C 1
ATOM 1887 O O . VAL A 1 252 ? 2.624 62.595 10.569 1.00 16.43 249 VAL A O 1
ATOM 1891 N N . ALA A 1 253 ? 4.711 62.921 11.382 1.00 15.64 250 ALA A N 1
ATOM 1892 C CA . ALA A 1 253 ? 4.568 61.957 12.472 1.00 16.17 250 ALA A CA 1
ATOM 1893 C C . ALA A 1 253 ? 4.556 62.678 13.817 1.00 16.52 250 ALA A C 1
ATOM 1894 O O . ALA A 1 253 ? 5.211 63.708 13.993 1.00 17.55 250 ALA A O 1
ATOM 1896 N N . GLU A 1 254 ? 3.784 62.144 14.764 1.00 16.90 251 GLU A N 1
ATOM 1897 C CA . GLU A 1 254 ? 3.719 62.758 16.083 1.00 16.49 251 GLU A CA 1
ATOM 1898 C C . GLU A 1 254 ? 3.314 61.709 17.113 1.00 17.20 251 GLU A C 1
ATOM 1899 O O . GLU A 1 254 ? 2.599 60.749 16.799 1.00 16.59 251 GLU A O 1
ATOM 1905 N N . VAL A 1 255 ? 3.753 61.925 18.353 1.00 16.51 252 VAL A N 1
ATOM 1906 C CA . VAL A 1 255 ? 3.250 61.164 19.499 1.00 16.19 252 VAL A CA 1
ATOM 1907 C C . VAL A 1 255 ? 2.194 61.943 20.281 1.00 17.49 252 VAL A C 1
ATOM 1908 O O . VAL A 1 255 ? 1.458 61.346 21.090 1.00 19.23 252 VAL A O 1
ATOM 1912 N N . ASP A 1 256 ? 2.090 63.245 20.059 1.00 17.29 253 ASP A N 1
ATOM 1913 C CA . ASP A 1 256 ? 1.158 64.069 20.797 1.00 17.87 253 ASP A CA 1
ATOM 1914 C C . ASP A 1 256 ? -0.071 64.255 19.931 1.00 18.00 253 ASP A C 1
ATOM 1915 O O . ASP A 1 256 ? 0.017 64.894 18.873 1.00 17.01 253 ASP A O 1
ATOM 1920 N N . PRO A 1 257 ? -1.233 63.745 20.344 1.00 18.15 254 PRO A N 1
ATOM 1921 C CA . PRO A 1 257 ? -2.417 63.857 19.478 1.00 18.07 254 PRO A CA 1
ATOM 1922 C C . PRO A 1 257 ? -2.886 65.279 19.251 1.00 16.07 254 PRO A C 1
ATOM 1923 O O . PRO A 1 257 ? -3.501 65.547 18.211 1.00 17.06 254 PRO A O 1
ATOM 1927 N N . ILE A 1 258 ? -2.620 66.205 20.173 1.00 15.65 255 ILE A N 1
ATOM 1928 C CA . ILE A 1 258 ? -3.001 67.596 19.927 1.00 16.42 255 ILE A CA 1
ATOM 1929 C C . ILE A 1 258 ? -2.156 68.175 18.800 1.00 15.74 255 ILE A C 1
ATOM 1930 O O . ILE A 1 258 ? -2.670 68.807 17.867 1.00 16.10 255 ILE A O 1
ATOM 1935 N N . CYS A 1 259 ? -0.835 67.947 18.858 1.00 15.98 256 CYS A N 1
ATOM 1936 C CA . CYS A 1 259 ? 0.024 68.378 17.760 1.00 16.07 256 CYS A CA 1
ATOM 1937 C C . CYS A 1 259 ? -0.345 67.674 16.459 1.00 15.83 256 CYS A C 1
ATOM 1938 O O . CYS A 1 259 ? -0.336 68.293 15.392 1.00 16.59 256 CYS A O 1
ATOM 1941 N N . ALA A 1 260 ? -0.701 66.386 16.521 1.00 16.05 257 ALA A N 1
ATOM 1942 C CA . ALA A 1 260 ? -1.135 65.696 15.307 1.00 15.90 257 ALA A CA 1
ATOM 1943 C C . ALA A 1 260 ? -2.425 66.295 14.744 1.00 16.47 257 ALA A C 1
ATOM 1944 O O . ALA A 1 260 ? -2.584 66.411 13.521 1.00 17.93 257 ALA A O 1
ATOM 1946 N N A MET A 1 261 ? -3.356 66.666 15.622 0.48 16.85 258 MET A N 1
ATOM 1947 N N B MET A 1 261 ? -3.366 66.662 15.620 0.52 16.25 258 MET A N 1
ATOM 1948 C CA A MET A 1 261 ? -4.580 67.325 15.180 0.48 17.21 258 MET A CA 1
ATOM 1949 C CA B MET A 1 261 ? -4.585 67.333 15.173 0.52 15.88 258 MET A CA 1
ATOM 1950 C C A MET A 1 261 ? -4.276 68.625 14.440 0.48 16.19 258 MET A C 1
ATOM 1951 C C B MET A 1 261 ? -4.263 68.622 14.425 0.52 15.62 258 MET A C 1
ATOM 1952 O O A MET A 1 261 ? -4.890 68.921 13.405 0.48 17.12 258 MET A O 1
ATOM 1953 O O B MET A 1 261 ? -4.859 68.911 13.378 0.52 16.37 258 MET A O 1
ATOM 1962 N N . GLN A 1 262 ? -3.330 69.418 14.954 1.00 15.71 259 GLN A N 1
ATOM 1963 C CA . GLN A 1 262 ? -2.940 70.638 14.264 1.00 15.92 259 GLN A CA 1
ATOM 1964 C C . GLN A 1 262 ? -2.394 70.327 12.878 1.00 15.33 259 GLN A C 1
ATOM 1965 O O . GLN A 1 262 ? -2.701 71.026 11.910 1.00 16.60 259 GLN A O 1
ATOM 1971 N N . ALA A 1 263 ? -1.572 69.278 12.766 1.00 14.79 260 ALA A N 1
ATOM 1972 C CA . ALA A 1 263 ? -1.030 68.905 11.467 1.00 15.55 260 ALA A CA 1
ATOM 1973 C C . ALA A 1 263 ? -2.125 68.549 10.469 1.00 15.64 260 ALA A C 1
ATOM 1974 O O . ALA A 1 263 ? -2.079 68.997 9.310 1.00 15.39 260 ALA A O 1
ATOM 1976 N N . CYS A 1 264 ? -3.123 67.756 10.900 1.00 16.43 261 CYS A N 1
ATOM 1977 C CA . CYS A 1 264 ? -4.257 67.452 10.026 1.00 16.63 261 CYS A CA 1
ATOM 1978 C C . CYS A 1 264 ? -4.941 68.740 9.585 1.00 16.32 261 CYS A C 1
ATOM 1979 O O . CYS A 1 264 ? -5.199 68.957 8.392 1.00 17.96 261 CYS A O 1
ATOM 1982 N N . MET A 1 265 ? -5.258 69.605 10.542 1.00 16.16 262 MET A N 1
ATOM 1983 C CA . MET A 1 265 ? -5.990 70.818 10.210 1.00 16.19 262 MET A CA 1
ATOM 1984 C C . MET A 1 265 ? -5.158 71.756 9.354 1.00 18.00 262 MET A C 1
ATOM 1985 O O . MET A 1 265 ? -5.713 72.531 8.564 1.00 19.52 262 MET A O 1
ATOM 1990 N N . ASP A 1 266 ? -3.831 71.671 9.469 1.00 17.42 263 ASP A N 1
ATOM 1991 C CA . ASP A 1 266 ? -2.943 72.463 8.637 1.00 17.63 263 ASP A CA 1
ATOM 1992 C C . ASP A 1 266 ? -2.769 71.878 7.248 1.00 18.12 263 ASP A C 1
ATOM 1993 O O . ASP A 1 266 ? -2.055 72.470 6.434 1.00 18.41 263 ASP A O 1
ATOM 1998 N N . GLY A 1 267 ? -3.399 70.744 6.960 1.00 16.67 264 GLY A N 1
ATOM 1999 C CA . GLY A 1 267 ? -3.391 70.186 5.626 1.00 16.78 264 GLY A CA 1
ATOM 2000 C C . GLY A 1 267 ? -2.340 69.137 5.368 1.00 16.75 264 GLY A C 1
ATOM 2001 O O . GLY A 1 267 ? -2.003 68.895 4.193 1.00 16.28 264 GLY A O 1
ATOM 2002 N N . PHE A 1 268 ? -1.840 68.490 6.414 1.00 16.70 265 PHE A N 1
ATOM 2003 C CA . PHE A 1 268 ? -0.874 67.416 6.295 1.00 16.65 265 PHE A CA 1
ATOM 2004 C C . PHE A 1 268 ? -1.510 66.080 6.637 1.00 17.01 265 PHE A C 1
ATOM 2005 O O . PHE A 1 268 ? -2.393 65.984 7.498 1.00 17.63 265 PHE A O 1
ATOM 2013 N N . GLU A 1 269 ? -1.026 65.050 5.968 1.00 17.16 266 GLU A N 1
ATOM 2014 C CA . GLU A 1 269 ? -1.379 63.678 6.292 1.00 16.95 266 GLU A CA 1
ATOM 2015 C C . GLU A 1 269 ? -0.496 63.207 7.442 1.00 18.15 266 GLU A C 1
ATOM 2016 O O . GLU A 1 269 ? 0.735 63.365 7.402 1.00 18.78 266 GLU A O 1
ATOM 2022 N N . VAL A 1 270 ? -1.116 62.646 8.475 1.00 16.94 267 VAL A N 1
ATOM 2023 C CA . VAL A 1 270 ? -0.407 62.241 9.678 1.00 16.46 267 VAL A CA 1
ATOM 2024 C C . VAL A 1 270 ? -0.190 60.737 9.642 1.00 17.00 267 VAL A C 1
ATOM 2025 O O . VAL A 1 270 ? -1.149 59.952 9.581 1.00 17.17 267 VAL A O 1
ATOM 2029 N N . VAL A 1 271 ? 1.083 60.333 9.650 1.00 16.64 268 VAL A N 1
ATOM 2030 C CA . VAL A 1 271 ? 1.466 58.939 9.483 1.00 18.06 268 VAL A CA 1
ATOM 2031 C C . VAL A 1 271 ? 2.457 58.547 10.565 1.00 18.39 268 VAL A C 1
ATOM 2032 O O . VAL A 1 271 ? 3.100 59.395 11.193 1.00 18.49 268 VAL A O 1
ATOM 2036 N N . SER A 1 272 ? 2.623 57.232 10.737 1.00 17.96 269 SER A N 1
ATOM 2037 C CA . SER A 1 272 ? 3.671 56.738 11.619 1.00 18.57 269 SER A CA 1
ATOM 2038 C C . SER A 1 272 ? 4.652 55.874 10.828 1.00 18.54 269 SER A C 1
ATOM 2039 O O . SER A 1 272 ? 4.237 55.128 9.934 1.00 19.67 269 SER A O 1
ATOM 2042 N N . PRO A 1 273 ? 5.950 55.933 11.140 1.00 18.15 270 PRO A N 1
ATOM 2043 C CA . PRO A 1 273 ? 6.886 54.969 10.536 1.00 17.82 270 PRO A CA 1
ATOM 2044 C C . PRO A 1 273 ? 6.556 53.528 10.872 1.00 19.20 270 PRO A C 1
ATOM 2045 O O . PRO A 1 273 ? 7.039 52.628 10.179 1.00 19.87 270 PRO A O 1
ATOM 2049 N N . TYR A 1 274 ? 5.770 53.282 11.925 1.00 20.28 271 TYR A N 1
ATOM 2050 C CA . TYR A 1 274 ? 5.495 51.942 12.429 1.00 20.59 271 TYR A CA 1
ATOM 2051 C C . TYR A 1 274 ? 4.045 51.576 12.164 1.00 20.30 271 TYR A C 1
ATOM 2052 O O . TYR A 1 274 ? 3.157 52.429 12.239 1.00 21.55 271 TYR A O 1
ATOM 2061 N N . LYS A 1 275 ? 3.811 50.310 11.842 1.00 20.65 272 LYS A N 1
ATOM 2062 C CA . LYS A 1 275 ? 2.443 49.850 11.626 1.00 22.46 272 LYS A CA 1
ATOM 2063 C C . LYS A 1 275 ? 1.604 50.067 12.877 1.00 24.52 272 LYS A C 1
ATOM 2064 O O . LYS A 1 275 ? 1.969 49.627 13.972 1.00 26.06 272 LYS A O 1
ATOM 2070 N N . ASN A 1 276 ? 0.492 50.783 12.712 1.00 25.65 273 ASN A N 1
ATOM 2071 C CA . ASN A 1 276 ? -0.410 51.128 13.814 1.00 26.42 273 ASN A CA 1
ATOM 2072 C C . ASN A 1 276 ? 0.282 51.954 14.894 1.00 23.39 273 ASN A C 1
ATOM 2073 O O . ASN A 1 276 ? -0.198 52.026 16.032 1.00 23.97 273 ASN A O 1
ATOM 2078 N N . GLY A 1 277 ? 1.398 52.591 14.546 1.00 21.62 274 GLY A N 1
ATOM 2079 C CA . GLY A 1 277 ? 2.142 53.406 15.478 1.00 21.75 274 GLY A CA 1
ATOM 2080 C C . GLY A 1 277 ? 2.943 52.664 16.524 1.00 23.91 274 GLY A C 1
ATOM 2081 O O . GLY A 1 277 ? 3.480 53.315 17.427 1.00 24.59 274 GLY A O 1
ATOM 2082 N N . ILE A 1 278 ? 3.065 51.337 16.438 1.00 24.05 275 ILE A N 1
ATOM 2083 C CA . ILE A 1 278 ? 3.672 50.535 17.498 1.00 25.40 275 ILE A CA 1
ATOM 2084 C C . ILE A 1 278 ? 5.124 50.229 17.140 1.00 27.15 275 ILE A C 1
ATOM 2085 O O . ILE A 1 278 ? 5.399 49.422 16.243 1.00 27.22 275 ILE A O 1
ATOM 2090 N N . ASN A 1 279 ? 6.043 50.822 17.906 1.00 28.59 276 ASN A N 1
ATOM 2091 C CA . ASN A 1 279 ? 7.490 50.721 17.706 1.00 30.16 276 ASN A CA 1
ATOM 2092 C C . ASN A 1 279 ? 8.002 49.639 18.654 1.00 32.33 276 ASN A C 1
ATOM 2093 O O . ASN A 1 279 ? 8.495 49.908 19.754 1.00 32.98 276 ASN A O 1
ATOM 2098 N N . ASP A 1 280 ? 7.864 48.386 18.224 1.00 31.96 277 ASP A N 1
ATOM 2099 C CA . ASP A 1 280 ? 8.271 47.259 19.052 1.00 34.09 277 ASP A CA 1
ATOM 2100 C C . ASP A 1 280 ? 9.710 46.808 18.822 1.00 34.57 277 ASP A C 1
ATOM 2101 O O . ASP A 1 280 ? 10.146 45.844 19.459 1.00 36.92 277 ASP A O 1
ATOM 2106 N N . GLY A 1 281 ? 10.460 47.477 17.946 1.00 33.54 278 GLY A N 1
ATOM 2107 C CA . GLY A 1 281 ? 11.860 47.161 17.751 1.00 34.57 278 GLY A CA 1
ATOM 2108 C C . GLY A 1 281 ? 12.157 46.158 16.660 1.00 35.35 278 GLY A C 1
ATOM 2109 O O . GLY A 1 281 ? 13.333 45.875 16.409 1.00 37.24 278 GLY A O 1
ATOM 2110 N N . THR A 1 282 ? 11.141 45.614 16.001 1.00 35.52 279 THR A N 1
ATOM 2111 C CA . THR A 1 282 ? 11.332 44.603 14.971 1.00 35.45 279 THR A CA 1
ATOM 2112 C C . THR A 1 282 ? 11.284 45.260 13.601 1.00 33.87 279 THR A C 1
ATOM 2113 O O . THR A 1 282 ? 10.624 46.280 13.406 1.00 31.95 279 THR A O 1
ATOM 2117 N N . GLU A 1 283 ? 11.992 44.664 12.641 1.00 35.39 280 GLU A N 1
ATOM 2118 C CA . GLU A 1 283 ? 11.856 45.131 11.268 1.00 35.84 280 GLU A CA 1
ATOM 2119 C C . GLU A 1 283 ? 10.418 45.023 10.785 1.00 32.76 280 GLU A C 1
ATOM 2120 O O . GLU A 1 283 ? 9.962 45.861 9.994 1.00 30.35 280 GLU A O 1
ATOM 2126 N N . ALA A 1 284 ? 9.686 44.018 11.275 1.00 31.11 281 ALA A N 1
ATOM 2127 C CA . ALA A 1 284 ? 8.314 43.799 10.839 1.00 31.11 281 ALA A CA 1
ATOM 2128 C C . ALA A 1 284 ? 7.425 44.993 11.144 1.00 29.76 281 ALA A C 1
ATOM 2129 O O . ALA A 1 284 ? 6.447 45.232 10.428 1.00 31.57 281 ALA A O 1
ATOM 2131 N N . SER A 1 285 ? 7.740 45.755 12.193 1.00 27.80 282 SER A N 1
ATOM 2132 C CA . SER A 1 285 ? 6.889 46.881 12.560 1.00 26.32 282 SER A CA 1
ATOM 2133 C C . SER A 1 285 ? 7.036 48.066 11.607 1.00 23.83 282 SER A C 1
ATOM 2134 O O . SER A 1 285 ? 6.189 48.966 11.619 1.00 22.97 282 SER A O 1
ATOM 2137 N N . ILE A 1 286 ? 8.092 48.107 10.792 1.00 23.03 283 ILE A N 1
ATOM 2138 C CA . ILE A 1 286 ? 8.286 49.259 9.920 1.00 23.13 283 ILE A CA 1
ATOM 2139 C C . ILE A 1 286 ? 7.268 49.226 8.789 1.00 21.74 283 ILE A C 1
ATOM 2140 O O . ILE A 1 286 ? 7.042 48.181 8.162 1.00 22.88 283 ILE A O 1
ATOM 2145 N N . ASP A 1 287 ? 6.654 50.373 8.514 1.00 20.25 284 ASP A N 1
ATOM 2146 C CA . ASP A 1 287 ? 5.801 50.530 7.334 1.00 20.98 284 ASP A CA 1
ATOM 2147 C C . ASP A 1 287 ? 6.739 50.748 6.148 1.00 21.58 284 ASP A C 1
ATOM 2148 O O . ASP A 1 287 ? 7.073 51.878 5.768 1.00 20.87 284 ASP A O 1
ATOM 2153 N N . ALA A 1 288 ? 7.162 49.633 5.559 1.00 22.83 285 ALA A N 1
ATOM 2154 C CA . ALA A 1 288 ? 8.131 49.675 4.470 1.00 23.04 285 ALA A CA 1
ATOM 2155 C C . ALA A 1 288 ? 7.570 50.353 3.222 1.00 23.27 285 ALA A C 1
ATOM 2156 O O . ALA A 1 288 ? 8.312 51.027 2.499 1.00 22.00 285 ALA A O 1
ATOM 2158 N N . ALA A 1 289 ? 6.276 50.183 2.938 1.00 23.94 286 ALA A N 1
ATOM 2159 C CA . ALA A 1 289 ? 5.683 50.867 1.792 1.00 23.76 286 ALA A CA 1
ATOM 2160 C C . ALA A 1 289 ? 5.749 52.383 1.956 1.00 21.66 286 ALA A C 1
ATOM 2161 O O . ALA A 1 289 ? 6.096 53.104 1.010 1.00 22.28 286 ALA A O 1
ATOM 2163 N N . LEU A 1 290 ? 5.445 52.885 3.158 1.00 20.03 287 LEU A N 1
ATOM 2164 C CA . LEU A 1 290 ? 5.520 54.320 3.401 1.00 18.73 287 LEU A CA 1
ATOM 2165 C C . LEU A 1 290 ? 6.957 54.811 3.272 1.00 19.45 287 LEU A C 1
ATOM 2166 O O . LEU A 1 290 ? 7.241 55.757 2.528 1.00 19.97 287 LEU A O 1
ATOM 2171 N N . LEU A 1 291 ? 7.880 54.167 3.983 1.00 18.73 288 LEU A N 1
ATOM 2172 C CA . LEU A 1 291 ? 9.260 54.659 3.995 1.00 17.74 288 LEU A CA 1
ATOM 2173 C C . LEU A 1 291 ? 9.914 54.555 2.625 1.00 17.94 288 LEU A C 1
ATOM 2174 O O . LEU A 1 291 ? 10.765 55.387 2.287 1.00 18.20 288 LEU A O 1
ATOM 2179 N N . GLY A 1 292 ? 9.521 53.557 1.829 1.00 17.66 289 GLY A N 1
ATOM 2180 C CA . GLY A 1 292 ? 10.037 53.380 0.478 1.00 18.17 289 GLY A CA 1
ATOM 2181 C C . GLY A 1 292 ? 9.622 54.461 -0.508 1.00 19.29 289 GLY A C 1
ATOM 2182 O O . GLY A 1 292 ? 10.116 54.452 -1.641 1.00 20.50 289 GLY A O 1
ATOM 2183 N N . LYS A 1 293 ? 8.716 55.369 -0.124 1.00 19.23 290 LYS A N 1
ATOM 2184 C CA . LYS A 1 293 ? 8.306 56.460 -0.999 1.00 20.09 290 LYS A CA 1
ATOM 2185 C C . LYS A 1 293 ? 8.812 57.816 -0.535 1.00 18.72 290 LYS A C 1
ATOM 2186 O O . LYS A 1 293 ? 8.513 58.826 -1.191 1.00 20.46 290 LYS A O 1
ATOM 2192 N N . ILE A 1 294 ? 9.565 57.871 0.566 1.00 16.92 291 ILE A N 1
ATOM 2193 C CA . ILE A 1 294 ? 9.974 59.132 1.176 1.00 15.88 291 ILE A CA 1
ATOM 2194 C C . ILE A 1 294 ? 11.316 59.581 0.600 1.00 15.51 291 ILE A C 1
ATOM 2195 O O . ILE A 1 294 ? 12.311 58.836 0.646 1.00 17.19 291 ILE A O 1
ATOM 2200 N N . ASP A 1 295 ? 11.347 60.816 0.076 1.00 15.12 292 ASP A N 1
ATOM 2201 C CA . ASP A 1 295 ? 12.566 61.419 -0.480 1.00 15.68 292 ASP A CA 1
ATOM 2202 C C . ASP A 1 295 ? 13.349 62.238 0.530 1.00 15.63 292 ASP A C 1
ATOM 2203 O O . ASP A 1 295 ? 14.525 62.545 0.279 1.00 16.03 292 ASP A O 1
ATOM 2208 N N . LEU A 1 296 ? 12.740 62.619 1.655 1.00 14.88 293 LEU A N 1
ATOM 2209 C CA . LEU A 1 296 ? 13.385 63.492 2.625 1.00 14.94 293 LEU A CA 1
ATOM 2210 C C . LEU A 1 296 ? 12.753 63.213 3.973 1.00 14.92 293 LEU A C 1
ATOM 2211 O O . LEU A 1 296 ? 11.527 63.236 4.087 1.00 16.07 293 LEU A O 1
ATOM 2216 N N . ILE A 1 297 ? 13.575 62.960 4.985 1.00 16.16 294 ILE A N 1
ATOM 2217 C CA . ILE A 1 297 ? 13.106 62.830 6.358 1.00 16.99 294 ILE A CA 1
ATOM 2218 C C . ILE A 1 297 ? 13.827 63.878 7.202 1.00 16.32 294 ILE A C 1
ATOM 2219 O O . ILE A 1 297 ? 15.043 64.073 7.056 1.00 15.88 294 ILE A O 1
ATOM 2224 N N . VAL A 1 298 ? 13.067 64.573 8.052 1.00 16.18 295 VAL A N 1
ATOM 2225 C CA . VAL A 1 298 ? 13.572 65.625 8.931 1.00 15.53 295 VAL A CA 1
ATOM 2226 C C . VAL A 1 298 ? 13.071 65.329 10.340 1.00 15.92 295 VAL A C 1
ATOM 2227 O O . VAL A 1 298 ? 11.855 65.225 10.559 1.00 16.58 295 VAL A O 1
ATOM 2231 N N . THR A 1 299 ? 13.993 65.212 11.290 1.00 15.28 296 THR A N 1
ATOM 2232 C CA . THR A 1 299 ? 13.660 65.004 12.695 1.00 15.37 296 THR A CA 1
ATOM 2233 C C . THR A 1 299 ? 13.632 66.339 13.428 1.00 15.90 296 THR A C 1
ATOM 2234 O O . THR A 1 299 ? 14.511 67.184 13.234 1.00 16.38 296 THR A O 1
ATOM 2238 N N . THR A 1 300 ? 12.581 66.537 14.268 1.00 15.64 297 THR A N 1
ATOM 2239 C CA . THR A 1 300 ? 12.338 67.826 14.910 1.00 15.56 297 THR A CA 1
ATOM 2240 C C . THR A 1 300 ? 11.964 67.693 16.387 1.00 16.44 297 THR A C 1
ATOM 2241 O O . THR A 1 300 ? 11.380 68.626 16.960 1.00 17.56 297 THR A O 1
ATOM 2245 N N . THR A 1 301 ? 12.285 66.577 17.031 1.00 16.15 298 THR A N 1
ATOM 2246 C CA . THR A 1 301 ? 11.583 66.198 18.257 1.00 15.47 298 THR A CA 1
ATOM 2247 C C . THR A 1 301 ? 12.278 66.579 19.563 1.00 17.45 298 THR A C 1
ATOM 2248 O O . THR A 1 301 ? 11.585 66.750 20.583 1.00 19.28 298 THR A O 1
ATOM 2252 N N . GLY A 1 302 ? 13.610 66.673 19.597 1.00 17.79 299 GLY A N 1
ATOM 2253 C CA . GLY A 1 302 ? 14.256 66.733 20.892 1.00 18.23 299 GLY A CA 1
ATOM 2254 C C . GLY A 1 302 ? 14.278 65.415 21.632 1.00 18.90 299 GLY A C 1
ATOM 2255 O O . GLY A 1 302 ? 14.644 65.376 22.815 1.00 20.54 299 GLY A O 1
ATOM 2256 N N . ASN A 1 303 ? 13.877 64.336 20.980 1.00 19.18 300 ASN A N 1
ATOM 2257 C CA . ASN A 1 303 ? 13.813 62.999 21.546 1.00 20.11 300 ASN A CA 1
ATOM 2258 C C . ASN A 1 303 ? 14.930 62.147 20.936 1.00 20.84 300 ASN A C 1
ATOM 2259 O O . ASN A 1 303 ? 15.715 62.618 20.103 1.00 21.37 300 ASN A O 1
ATOM 2264 N N . VAL A 1 304 ? 14.983 60.874 21.338 1.00 21.29 301 VAL A N 1
ATOM 2265 C CA . VAL A 1 304 ? 16.072 59.965 20.973 1.00 21.92 301 VAL A CA 1
ATOM 2266 C C . VAL A 1 304 ? 15.574 58.917 19.983 1.00 20.92 301 VAL A C 1
ATOM 2267 O O . VAL A 1 304 ? 14.509 58.311 20.178 1.00 20.82 301 VAL A O 1
ATOM 2271 N N . ASN A 1 305 ? 16.358 58.693 18.927 1.00 21.93 302 ASN A N 1
ATOM 2272 C CA . ASN A 1 305 ? 16.144 57.566 18.015 1.00 21.50 302 ASN A CA 1
ATOM 2273 C C . ASN A 1 305 ? 14.746 57.586 17.393 1.00 21.15 302 ASN A C 1
ATOM 2274 O O . ASN A 1 305 ? 14.045 56.570 17.347 1.00 22.43 302 ASN A O 1
ATOM 2279 N N . VAL A 1 306 ? 14.362 58.753 16.871 1.00 19.29 303 VAL A N 1
ATOM 2280 C CA . VAL A 1 306 ? 13.090 58.877 16.165 1.00 18.36 303 VAL A CA 1
ATOM 2281 C C . VAL A 1 306 ? 13.227 58.591 14.673 1.00 17.87 303 VAL A C 1
ATOM 2282 O O . VAL A 1 306 ? 12.210 58.497 13.965 1.00 18.31 303 VAL A O 1
ATOM 2286 N N . CYS A 1 307 ? 14.450 58.497 14.158 1.00 19.22 304 CYS A N 1
ATOM 2287 C CA . CYS A 1 307 ? 14.698 57.965 12.821 1.00 18.58 304 CYS A CA 1
ATOM 2288 C C . CYS A 1 307 ? 15.693 56.840 13.067 1.00 19.18 304 CYS A C 1
ATOM 2289 O O . CYS A 1 307 ? 16.906 57.072 13.102 1.00 19.05 304 CYS A O 1
ATOM 2292 N N . ASP A 1 308 ? 15.175 55.625 13.272 1.00 19.51 305 ASP A N 1
ATOM 2293 C CA . ASP A 1 308 ? 15.974 54.536 13.813 1.00 20.37 305 ASP A CA 1
ATOM 2294 C C . ASP A 1 308 ? 16.600 53.709 12.698 1.00 19.21 305 ASP A C 1
ATOM 2295 O O . ASP A 1 308 ? 16.424 53.988 11.512 1.00 18.25 305 ASP A O 1
ATOM 2300 N N . ALA A 1 309 ? 17.339 52.672 13.098 1.00 20.12 306 ALA A N 1
ATOM 2301 C CA . ALA A 1 309 ? 18.083 51.870 12.130 1.00 19.63 306 ALA A CA 1
ATOM 2302 C C . ALA A 1 309 ? 17.147 51.169 11.149 1.00 21.08 306 ALA A C 1
ATOM 2303 O O . ALA A 1 309 ? 17.420 51.113 9.945 1.00 20.76 306 ALA A O 1
ATOM 2305 N N . ASN A 1 310 ? 16.042 50.624 11.640 1.00 20.59 307 ASN A N 1
ATOM 2306 C CA . ASN A 1 310 ? 15.133 49.960 10.719 1.00 21.70 307 ASN A CA 1
ATOM 2307 C C . ASN A 1 310 ? 14.480 50.947 9.756 1.00 20.89 307 ASN A C 1
ATOM 2308 O O . ASN A 1 310 ? 14.230 50.598 8.594 1.00 21.84 307 ASN A O 1
ATOM 2313 N N . MET A 1 311 ? 14.185 52.170 10.215 1.00 20.43 308 MET A N 1
ATOM 2314 C CA . MET A 1 311 ? 13.684 53.189 9.298 1.00 19.25 308 MET A CA 1
ATOM 2315 C C . MET A 1 311 ? 14.718 53.511 8.231 1.00 19.36 308 MET A C 1
ATOM 2316 O O . MET A 1 311 ? 14.379 53.649 7.049 1.00 18.73 308 MET A O 1
ATOM 2321 N N . LEU A 1 312 ? 15.988 53.640 8.630 1.00 18.87 309 LEU A N 1
ATOM 2322 C CA . LEU A 1 312 ? 17.026 53.998 7.672 1.00 18.96 309 LEU A CA 1
ATOM 2323 C C . LEU A 1 312 ? 17.198 52.906 6.626 1.00 18.79 309 LEU A C 1
ATOM 2324 O O . LEU A 1 312 ? 17.454 53.199 5.446 1.00 20.08 309 LEU A O 1
ATOM 2329 N N . LYS A 1 313 ? 17.050 51.645 7.037 1.00 18.43 310 LYS A N 1
ATOM 2330 C CA . LYS A 1 313 ? 17.141 50.524 6.107 1.00 19.16 310 LYS A CA 1
ATOM 2331 C C . LYS A 1 313 ? 16.006 50.543 5.094 1.00 20.17 310 LYS A C 1
ATOM 2332 O O . LYS A 1 313 ? 16.196 50.100 3.954 1.00 21.50 310 LYS A O 1
ATOM 2338 N N . ALA A 1 314 ? 14.820 51.027 5.497 1.00 19.45 311 ALA A N 1
ATOM 2339 C CA . ALA A 1 314 ? 13.619 50.988 4.670 1.00 19.98 311 ALA A CA 1
ATOM 2340 C C . ALA A 1 314 ? 13.444 52.214 3.783 1.00 20.12 311 ALA A C 1
ATOM 2341 O O . ALA A 1 314 ? 12.616 52.183 2.867 1.00 20.40 311 ALA A O 1
ATOM 2343 N N . LEU A 1 315 ? 14.191 53.285 4.022 1.00 19.12 312 LEU A N 1
ATOM 2344 C CA . LEU A 1 315 ? 14.002 54.501 3.246 1.00 19.53 312 LEU A CA 1
ATOM 2345 C C . LEU A 1 315 ? 14.277 54.261 1.766 1.00 19.39 312 LEU A C 1
ATOM 2346 O O . LEU A 1 315 ? 15.148 53.466 1.380 1.00 18.64 312 LEU A O 1
ATOM 2351 N N . LYS A 1 316 ? 13.539 55.001 0.938 1.00 17.72 313 LYS A N 1
ATOM 2352 C CA . LYS A 1 316 ? 13.776 55.052 -0.500 1.00 17.37 313 LYS A CA 1
ATOM 2353 C C . LYS A 1 316 ? 15.249 55.323 -0.798 1.00 18.03 313 LYS A C 1
ATOM 2354 O O . LYS A 1 316 ? 15.899 56.143 -0.142 1.00 18.06 313 LYS A O 1
ATOM 2360 N N . LYS A 1 317 ? 15.771 54.654 -1.819 1.00 17.06 314 LYS A N 1
ATOM 2361 C CA A LYS A 1 317 ? 17.117 54.959 -2.289 0.29 17.02 314 LYS A CA 1
ATOM 2362 C CA B LYS A 1 317 ? 17.122 54.962 -2.272 0.71 16.51 314 LYS A CA 1
ATOM 2363 C C . LYS A 1 317 ? 17.255 56.449 -2.572 1.00 16.96 314 LYS A C 1
ATOM 2364 O O . LYS A 1 317 ? 16.362 57.074 -3.165 1.00 18.85 314 LYS A O 1
ATOM 2375 N N . ARG A 1 318 ? 18.398 57.012 -2.171 1.00 15.71 315 ARG A N 1
ATOM 2376 C CA . ARG A 1 318 ? 18.781 58.400 -2.421 1.00 16.04 315 ARG A CA 1
ATOM 2377 C C . ARG A 1 318 ? 17.967 59.419 -1.630 1.00 16.79 315 ARG A C 1
ATOM 2378 O O . ARG A 1 318 ? 18.083 60.631 -1.877 1.00 18.02 315 ARG A O 1
ATOM 2386 N N . ALA A 1 319 ? 17.192 58.973 -0.639 1.00 16.52 316 ALA A N 1
ATOM 2387 C CA . ALA A 1 319 ? 16.542 59.914 0.258 1.00 16.29 316 ALA A CA 1
ATOM 2388 C C . ALA A 1 319 ? 17.568 60.738 1.041 1.00 16.24 316 ALA A C 1
ATOM 2389 O O . ALA A 1 319 ? 18.665 60.272 1.365 1.00 17.11 316 ALA A O 1
ATOM 2391 N N . VAL A 1 320 ? 17.190 61.973 1.344 1.00 16.43 317 VAL A N 1
ATOM 2392 C CA . VAL A 1 320 ? 17.933 62.872 2.217 1.00 14.99 317 VAL A CA 1
ATOM 2393 C C . VAL A 1 320 ? 17.449 62.689 3.646 1.00 15.31 317 VAL A C 1
ATOM 2394 O O . VAL A 1 320 ? 16.237 62.628 3.908 1.00 17.47 317 VAL A O 1
ATOM 2398 N N . VAL A 1 321 ? 18.400 62.615 4.577 1.00 14.79 318 VAL A N 1
ATOM 2399 C CA . VAL A 1 321 ? 18.142 62.438 6.003 1.00 15.72 318 VAL A CA 1
ATOM 2400 C C . VAL A 1 321 ? 18.780 63.607 6.743 1.00 15.94 318 VAL A C 1
ATOM 2401 O O . VAL A 1 321 ? 19.982 63.869 6.569 1.00 15.46 318 VAL A O 1
ATOM 2405 N N . CYS A 1 322 ? 18.003 64.286 7.599 1.00 15.75 319 CYS A N 1
ATOM 2406 C CA . CYS A 1 322 ? 18.576 65.385 8.364 1.00 15.07 319 CYS A CA 1
ATOM 2407 C C . CYS A 1 322 ? 17.794 65.598 9.649 1.00 15.89 319 CYS A C 1
ATOM 2408 O O . CYS A 1 322 ? 16.661 65.121 9.813 1.00 16.47 319 CYS A O 1
ATOM 2411 N N . ASN A 1 323 ? 18.422 66.345 10.542 1.00 16.16 320 ASN A N 1
ATOM 2412 C CA . ASN A 1 323 ? 17.923 66.589 11.884 1.00 15.23 320 ASN A CA 1
ATOM 2413 C C . ASN A 1 323 ? 18.040 68.071 12.159 1.00 16.24 320 ASN A C 1
ATOM 2414 O O . ASN A 1 323 ? 19.101 68.671 11.937 1.00 17.36 320 ASN A O 1
ATOM 2419 N N . ILE A 1 324 ? 16.950 68.660 12.633 1.00 14.00 321 ILE A N 1
ATOM 2420 C CA . ILE A 1 324 ? 16.941 70.051 13.034 1.00 15.05 321 ILE A CA 1
ATOM 2421 C C . ILE A 1 324 ? 16.644 70.211 14.524 1.00 16.61 321 ILE A C 1
ATOM 2422 O O . ILE A 1 324 ? 16.582 71.342 15.026 1.00 17.97 321 ILE A O 1
ATOM 2427 N N . GLY A 1 325 ? 16.512 69.101 15.257 1.00 16.83 322 GLY A N 1
ATOM 2428 C CA . GLY A 1 325 ? 16.492 69.158 16.707 1.00 18.72 322 GLY A CA 1
ATOM 2429 C C . GLY A 1 325 ? 17.894 69.402 17.249 1.00 21.86 322 GLY A C 1
ATOM 2430 O O . GLY A 1 325 ? 18.895 69.392 16.519 1.00 23.26 322 GLY A O 1
ATOM 2431 N N . HIS A 1 326 ? 17.986 69.634 18.556 1.00 22.81 323 HIS A N 1
ATOM 2432 C CA . HIS A 1 326 ? 19.252 70.127 19.116 1.00 24.39 323 HIS A CA 1
ATOM 2433 C C . HIS A 1 326 ? 20.396 69.110 19.025 1.00 25.26 323 HIS A C 1
ATOM 2434 O O . HIS A 1 326 ? 21.565 69.491 18.804 1.00 25.39 323 HIS A O 1
ATOM 2441 N N . PHE A 1 327 ? 20.111 67.831 19.252 1.00 24.96 324 PHE A N 1
ATOM 2442 C CA . PHE A 1 327 ? 21.167 66.828 19.348 1.00 26.40 324 PHE A CA 1
ATOM 2443 C C . PHE A 1 327 ? 21.040 65.813 18.226 1.00 25.23 324 PHE A C 1
ATOM 2444 O O . PHE A 1 327 ? 19.928 65.505 17.773 1.00 23.57 324 PHE A O 1
ATOM 2452 N N . ASP A 1 328 ? 22.200 65.275 17.799 1.00 24.19 325 ASP A N 1
ATOM 2453 C CA . ASP A 1 328 ? 22.224 64.372 16.650 1.00 24.82 325 ASP A CA 1
ATOM 2454 C C . ASP A 1 328 ? 21.592 63.011 16.932 1.00 25.81 325 ASP A C 1
ATOM 2455 O O . ASP A 1 328 ? 21.255 62.297 15.977 1.00 29.72 325 ASP A O 1
ATOM 2460 N N . ASN A 1 329 ? 21.384 62.641 18.200 1.00 22.63 326 ASN A N 1
ATOM 2461 C CA . ASN A 1 329 ? 20.882 61.302 18.487 1.00 22.16 326 ASN A CA 1
ATOM 2462 C C . ASN A 1 329 ? 19.417 61.110 18.089 1.00 20.79 326 ASN A C 1
ATOM 2463 O O . ASN A 1 329 ? 18.869 60.035 18.361 1.00 21.09 326 ASN A O 1
ATOM 2468 N N . GLU A 1 330 ? 18.778 62.104 17.458 1.00 20.86 327 GLU A N 1
ATOM 2469 C CA . GLU A 1 330 ? 17.453 61.884 16.885 1.00 19.90 327 GLU A CA 1
ATOM 2470 C C . GLU A 1 330 ? 17.508 60.843 15.781 1.00 21.32 327 GLU A C 1
ATOM 2471 O O . GLU A 1 330 ? 16.552 60.074 15.604 1.00 20.81 327 GLU A O 1
ATOM 2477 N N . ILE A 1 331 ? 18.628 60.788 15.056 1.00 21.66 328 ILE A N 1
ATOM 2478 C CA . ILE A 1 331 ? 18.869 59.816 13.995 1.00 20.37 328 ILE A CA 1
ATOM 2479 C C . ILE A 1 331 ? 19.901 58.829 14.519 1.00 19.68 328 ILE A C 1
ATOM 2480 O O . ILE A 1 331 ? 20.881 59.234 15.162 1.00 20.12 328 ILE A O 1
ATOM 2485 N N . ASP A 1 332 ? 19.705 57.536 14.229 1.00 19.12 329 ASP A N 1
ATOM 2486 C CA . ASP A 1 332 ? 20.693 56.513 14.593 1.00 18.87 329 ASP A CA 1
ATOM 2487 C C . ASP A 1 332 ? 21.883 56.578 13.623 1.00 18.60 329 ASP A C 1
ATOM 2488 O O . ASP A 1 332 ? 22.136 55.687 12.802 1.00 19.14 329 ASP A O 1
ATOM 2493 N N . THR A 1 333 ? 22.663 57.650 13.762 1.00 18.37 330 THR A N 1
ATOM 2494 C CA . THR A 1 333 ? 23.867 57.738 12.942 1.00 19.16 330 THR A CA 1
ATOM 2495 C C . THR A 1 333 ? 24.928 56.750 13.399 1.00 19.55 330 THR A C 1
ATOM 2496 O O . THR A 1 333 ? 25.779 56.353 12.592 1.00 20.48 330 THR A O 1
ATOM 2500 N N . ALA A 1 334 ? 24.910 56.351 14.675 1.00 19.96 331 ALA A N 1
ATOM 2501 C CA . ALA A 1 334 ? 25.862 55.336 15.129 1.00 21.85 331 ALA A CA 1
ATOM 2502 C C . ALA A 1 334 ? 25.689 54.042 14.346 1.00 21.35 331 ALA A C 1
ATOM 2503 O O . ALA A 1 334 ? 26.677 53.411 13.936 1.00 22.63 331 ALA A O 1
ATOM 2505 N N . PHE A 1 335 ? 24.440 53.636 14.110 1.00 20.00 332 PHE A N 1
ATOM 2506 C CA . PHE A 1 335 ? 24.198 52.466 13.274 1.00 20.55 332 PHE A CA 1
ATOM 2507 C C . PHE A 1 335 ? 24.813 52.646 11.892 1.00 21.40 332 PHE A C 1
ATOM 2508 O O . PHE A 1 335 ? 25.440 51.723 11.351 1.00 21.85 332 PHE A O 1
ATOM 2516 N N . MET A 1 336 ? 24.676 53.841 11.316 1.00 21.10 333 MET A N 1
ATOM 2517 C CA . MET A 1 336 ? 25.210 54.071 9.977 1.00 19.94 333 MET A CA 1
ATOM 2518 C C . MET A 1 336 ? 26.732 54.075 9.984 1.00 19.68 333 MET A C 1
ATOM 2519 O O . MET A 1 336 ? 27.361 53.613 9.029 1.00 21.16 333 MET A O 1
ATOM 2524 N N . ARG A 1 337 ? 27.339 54.582 11.053 1.00 19.77 334 ARG A N 1
ATOM 2525 C CA . ARG A 1 337 ? 28.795 54.573 11.130 1.00 22.97 334 ARG A CA 1
ATOM 2526 C C . ARG A 1 337 ? 29.329 53.152 11.227 1.00 24.28 334 ARG A C 1
ATOM 2527 O O . ARG A 1 337 ? 30.408 52.847 10.702 1.00 25.77 334 ARG A O 1
ATOM 2535 N N . LYS A 1 338 ? 28.599 52.277 11.922 1.00 24.86 335 LYS A N 1
ATOM 2536 C CA . LYS A 1 338 ? 29.059 50.907 12.123 1.00 26.92 335 LYS A CA 1
ATOM 2537 C C . LYS A 1 338 ? 28.913 50.057 10.866 1.00 25.31 335 LYS A C 1
ATOM 2538 O O . LYS A 1 338 ? 29.770 49.204 10.591 1.00 28.73 335 LYS A O 1
ATOM 2544 N N . ASN A 1 339 ? 27.863 50.280 10.079 1.00 22.73 336 ASN A N 1
ATOM 2545 C CA . ASN A 1 339 ? 27.483 49.320 9.053 1.00 21.40 336 ASN A CA 1
ATOM 2546 C C . ASN A 1 339 ? 27.684 49.774 7.618 1.00 20.50 336 ASN A C 1
ATOM 2547 O O . ASN A 1 339 ? 27.788 48.914 6.744 1.00 22.20 336 ASN A O 1
ATOM 2552 N N . TRP A 1 340 ? 27.720 51.079 7.342 1.00 19.52 337 TRP A N 1
ATOM 2553 C CA . TRP A 1 340 ? 27.649 51.575 5.977 1.00 19.40 337 TRP A CA 1
ATOM 2554 C C . TRP A 1 340 ? 28.830 52.492 5.683 1.00 20.45 337 TRP A C 1
ATOM 2555 O O . TRP A 1 340 ? 29.346 53.175 6.575 1.00 22.44 337 TRP A O 1
ATOM 2566 N N . ALA A 1 341 ? 29.241 52.529 4.419 1.00 19.61 338 ALA A N 1
ATOM 2567 C CA . ALA A 1 341 ? 30.396 53.329 4.026 1.00 20.62 338 ALA A CA 1
ATOM 2568 C C . ALA A 1 341 ? 29.981 54.774 3.772 1.00 19.71 338 ALA A C 1
ATOM 2569 O O . ALA A 1 341 ? 28.976 55.030 3.099 1.00 21.48 338 ALA A O 1
ATOM 2571 N N . TRP A 1 342 ? 30.751 55.721 4.310 1.00 19.65 339 TRP A N 1
ATOM 2572 C CA . TRP A 1 342 ? 30.464 57.143 4.145 1.00 18.95 339 TRP A CA 1
ATOM 2573 C C . TRP A 1 342 ? 31.353 57.736 3.055 1.00 20.17 339 TRP A C 1
ATOM 2574 O O . TRP A 1 342 ? 32.587 57.646 3.131 1.00 24.19 339 TRP A O 1
ATOM 2585 N N . GLU A 1 343 ? 30.734 58.347 2.054 1.00 17.27 340 GLU A N 1
ATOM 2586 C CA . GLU A 1 343 ? 31.445 59.062 0.989 1.00 17.68 340 GLU A CA 1
ATOM 2587 C C . GLU A 1 343 ? 31.157 60.538 1.185 1.00 18.09 340 GLU A C 1
ATOM 2588 O O . GLU A 1 343 ? 30.005 60.959 1.056 1.00 17.90 340 GLU A O 1
ATOM 2594 N N . GLU A 1 344 ? 32.180 61.328 1.516 1.00 16.87 341 GLU A N 1
ATOM 2595 C CA . GLU A 1 344 ? 31.934 62.756 1.678 1.00 16.29 341 GLU A CA 1
ATOM 2596 C C . GLU A 1 344 ? 31.761 63.409 0.311 1.00 16.49 341 GLU A C 1
ATOM 2597 O O . GLU A 1 344 ? 32.618 63.265 -0.558 1.00 17.65 341 GLU A O 1
ATOM 2603 N N . VAL A 1 345 ? 30.638 64.106 0.113 1.00 16.06 342 VAL A N 1
ATOM 2604 C CA . VAL A 1 345 ? 30.452 64.891 -1.107 1.00 15.52 342 VAL A CA 1
ATOM 2605 C C . VAL A 1 345 ? 31.181 66.220 -0.992 1.00 16.69 342 VAL A C 1
ATOM 2606 O O . VAL A 1 345 ? 31.956 66.614 -1.874 1.00 17.66 342 VAL A O 1
ATOM 2610 N N . LYS A 1 346 ? 30.950 66.901 0.122 1.00 15.88 343 LYS A N 1
ATOM 2611 C CA . LYS A 1 346 ? 31.585 68.153 0.502 1.00 15.48 343 LYS A CA 1
ATOM 2612 C C . LYS A 1 346 ? 31.309 68.317 1.984 1.00 16.05 343 LYS A C 1
ATOM 2613 O O . LYS A 1 346 ? 30.594 67.493 2.562 1.00 17.46 343 LYS A O 1
ATOM 2619 N N . PRO A 1 347 ? 31.896 69.310 2.647 1.00 17.81 344 PRO A N 1
ATOM 2620 C CA . PRO A 1 347 ? 31.694 69.389 4.101 1.00 18.37 344 PRO A CA 1
ATOM 2621 C C . PRO A 1 347 ? 30.201 69.400 4.447 1.00 17.35 344 PRO A C 1
ATOM 2622 O O . PRO A 1 347 ? 29.390 70.045 3.777 1.00 16.97 344 PRO A O 1
ATOM 2626 N N . GLN A 1 348 ? 29.847 68.627 5.470 1.00 16.33 345 GLN A N 1
ATOM 2627 C CA . GLN A 1 348 ? 28.479 68.481 5.964 1.00 16.64 345 GLN A CA 1
ATOM 2628 C C . GLN A 1 348 ? 27.530 67.824 4.964 1.00 16.02 345 GLN A C 1
ATOM 2629 O O . GLN A 1 348 ? 26.298 67.934 5.105 1.00 16.29 345 GLN A O 1
ATOM 2635 N N . VAL A 1 349 ? 28.045 67.110 3.967 1.00 15.32 346 VAL A N 1
ATOM 2636 C CA . VAL A 1 349 ? 27.187 66.342 3.069 1.00 15.25 346 VAL A CA 1
ATOM 2637 C C . VAL A 1 349 ? 27.868 65.007 2.817 1.00 15.72 346 VAL A C 1
ATOM 2638 O O . VAL A 1 349 ? 28.967 64.969 2.249 1.00 17.37 346 VAL A O 1
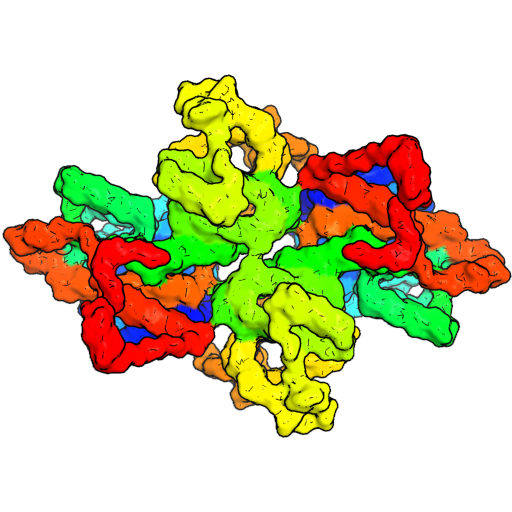ATOM 2642 N N . HIS A 1 350 ? 27.217 63.910 3.221 1.00 15.69 347 HIS A N 1
ATOM 2643 C CA . HIS A 1 350 ? 27.785 62.575 3.068 1.00 16.06 347 HIS A CA 1
ATOM 2644 C C . HIS A 1 350 ? 26.776 61.656 2.411 1.00 17.52 347 HIS A C 1
ATOM 2645 O O . HIS A 1 350 ? 25.596 61.672 2.773 1.00 18.56 347 HIS A O 1
ATOM 2652 N N . LYS A 1 351 ? 27.236 60.872 1.440 1.00 16.82 348 LYS A N 1
ATOM 2653 C CA . LYS A 1 351 ? 26.450 59.753 0.928 1.00 16.22 348 LYS A CA 1
ATOM 2654 C C . LYS A 1 351 ? 26.770 58.547 1.783 1.00 18.09 348 LYS A C 1
ATOM 2655 O O . LYS A 1 351 ? 27.945 58.226 1.989 1.00 18.82 348 LYS A O 1
ATOM 2661 N N . ILE A 1 352 ? 25.729 57.899 2.298 1.00 17.39 349 ILE A N 1
ATOM 2662 C CA . ILE A 1 352 ? 25.859 56.741 3.170 1.00 16.67 349 ILE A CA 1
ATOM 2663 C C . ILE A 1 352 ? 25.462 55.552 2.322 1.00 17.09 349 ILE A C 1
ATOM 2664 O O . ILE A 1 352 ? 24.284 55.393 1.976 1.00 17.04 349 ILE A O 1
ATOM 2669 N N . HIS A 1 353 ? 26.441 54.727 1.971 1.00 16.43 350 HIS A N 1
ATOM 2670 C CA . HIS A 1 353 ? 26.244 53.629 1.035 1.00 16.95 350 HIS A CA 1
ATOM 2671 C C . HIS A 1 353 ? 25.741 52.396 1.779 1.00 17.27 350 HIS A C 1
ATOM 2672 O O . HIS A 1 353 ? 26.466 51.819 2.599 1.00 17.85 350 HIS A O 1
ATOM 2679 N N . ARG A 1 354 ? 24.509 51.970 1.471 1.00 17.32 351 ARG A N 1
ATOM 2680 C CA . ARG A 1 354 ? 23.901 50.860 2.201 1.00 18.73 351 ARG A CA 1
ATOM 2681 C C . ARG A 1 354 ? 24.362 49.498 1.692 1.00 22.13 351 ARG A C 1
ATOM 2682 O O . ARG A 1 354 ? 23.876 48.466 2.161 1.00 23.79 351 ARG A O 1
ATOM 2690 N N . THR A 1 355 ? 25.330 49.486 0.776 1.00 21.95 352 THR A N 1
ATOM 2691 C CA . THR A 1 355 ? 25.899 48.248 0.255 1.00 23.37 352 THR A CA 1
ATOM 2692 C C . THR A 1 355 ? 26.796 47.543 1.266 1.00 24.49 352 THR A C 1
ATOM 2693 O O . THR A 1 355 ? 27.059 46.341 1.107 1.00 25.96 352 THR A O 1
ATOM 2697 N N . GLY A 1 356 ? 27.265 48.248 2.300 1.00 23.09 353 GLY A N 1
ATOM 2698 C CA . GLY A 1 356 ? 28.179 47.668 3.271 1.00 23.14 353 GLY A CA 1
ATOM 2699 C C . GLY A 1 356 ? 29.232 48.670 3.689 1.00 23.66 353 GLY A C 1
ATOM 2700 O O . GLY A 1 356 ? 29.181 49.822 3.252 1.00 23.94 353 GLY A O 1
ATOM 2701 N N . LYS A 1 357 ? 30.190 48.260 4.527 1.00 25.38 354 LYS A N 1
ATOM 2702 C CA . LYS A 1 357 ? 31.150 49.197 5.096 1.00 27.68 354 LYS A CA 1
ATOM 2703 C C . LYS A 1 357 ? 32.522 49.145 4.431 1.00 26.61 354 LYS A C 1
ATOM 2704 O O . LYS A 1 357 ? 33.356 50.008 4.720 1.00 27.96 354 LYS A O 1
ATOM 2710 N N . ASP A 1 358 ? 32.774 48.181 3.545 1.00 26.91 355 ASP A N 1
ATOM 2711 C CA . ASP A 1 358 ? 34.137 47.944 3.037 1.00 26.92 355 ASP A CA 1
ATOM 2712 C C . ASP A 1 358 ? 34.353 48.732 1.747 1.00 24.76 355 ASP A C 1
ATOM 2713 O O . ASP A 1 358 ? 34.349 48.183 0.644 1.00 24.70 355 ASP A O 1
ATOM 2718 N N . GLY A 1 359 ? 34.599 50.031 1.893 1.00 21.95 356 GLY A N 1
ATOM 2719 C CA . GLY A 1 359 ? 34.704 50.907 0.742 1.00 20.61 356 GLY A CA 1
ATOM 2720 C C . GLY A 1 359 ? 33.340 51.127 0.104 1.00 20.46 356 GLY A C 1
ATOM 2721 O O . GLY A 1 359 ? 32.303 50.643 0.576 1.00 20.93 356 GLY A O 1
ATOM 2722 N N . PHE A 1 360 ? 33.346 51.877 -0.994 1.00 19.85 357 PHE A N 1
ATOM 2723 C CA . PHE A 1 360 ? 32.091 52.163 -1.680 1.00 19.47 357 PHE A CA 1
ATOM 2724 C C . PHE A 1 360 ? 32.346 52.259 -3.178 1.00 19.35 357 PHE A C 1
ATOM 2725 O O . PHE A 1 360 ? 33.480 52.497 -3.637 1.00 19.72 357 PHE A O 1
ATOM 2733 N N . ASP A 1 361 ? 31.262 52.093 -3.927 1.00 19.05 358 ASP A N 1
ATOM 2734 C CA . ASP A 1 361 ? 31.239 52.275 -5.370 1.00 18.71 358 ASP A CA 1
ATOM 2735 C C . ASP A 1 361 ? 30.709 53.679 -5.641 1.00 18.82 358 ASP A C 1
ATOM 2736 O O . ASP A 1 361 ? 29.565 53.986 -5.301 1.00 17.87 358 ASP A O 1
ATOM 2741 N N . ALA A 1 362 ? 31.548 54.532 -6.240 1.00 20.01 359 ALA A N 1
ATOM 2742 C CA . ALA A 1 362 ? 31.164 55.913 -6.509 1.00 20.97 359 ALA A CA 1
ATOM 2743 C C . ALA A 1 362 ? 29.889 56.014 -7.340 1.00 20.26 359 ALA A C 1
ATOM 2744 O O . ALA A 1 362 ? 29.259 57.079 -7.337 1.00 20.44 359 ALA A O 1
ATOM 2746 N N . HIS A 1 363 ? 29.496 54.939 -8.034 1.00 20.82 360 HIS A N 1
ATOM 2747 C CA . HIS A 1 363 ? 28.301 54.914 -8.871 1.00 20.59 360 HIS A CA 1
ATOM 2748 C C . HIS A 1 363 ? 27.182 54.069 -8.288 1.00 20.27 360 HIS A C 1
ATOM 2749 O O . HIS A 1 363 ? 26.171 53.848 -8.968 1.00 21.67 360 HIS A O 1
ATOM 2756 N N . ASN A 1 364 ? 27.334 53.596 -7.055 1.00 19.64 361 ASN A N 1
ATOM 2757 C CA . ASN A 1 364 ? 26.266 52.846 -6.405 1.00 19.43 361 ASN A CA 1
ATOM 2758 C C . ASN A 1 364 ? 25.023 53.723 -6.280 1.00 19.62 361 ASN A C 1
ATOM 2759 O O . ASN A 1 364 ? 25.114 54.908 -5.957 1.00 20.58 361 ASN A O 1
ATOM 2764 N N . ASP A 1 365 ? 23.863 53.144 -6.584 1.00 19.81 362 ASP A N 1
ATOM 2765 C CA . ASP A 1 365 ? 22.612 53.889 -6.493 1.00 21.41 362 ASP A CA 1
ATOM 2766 C C . ASP A 1 365 ? 21.919 53.751 -5.144 1.00 19.69 362 ASP A C 1
ATOM 2767 O O . ASP A 1 365 ? 20.929 54.450 -4.906 1.00 20.50 362 ASP A O 1
ATOM 2772 N N . ASP A 1 366 ? 22.402 52.875 -4.269 1.00 18.28 363 ASP A N 1
ATOM 2773 C CA . ASP A 1 366 ? 21.717 52.591 -3.010 1.00 19.26 363 ASP A CA 1
ATOM 2774 C C . ASP A 1 366 ? 22.450 53.302 -1.875 1.00 19.32 363 ASP A C 1
ATOM 2775 O O . ASP A 1 366 ? 23.233 52.707 -1.128 1.00 19.72 363 ASP A O 1
ATOM 2780 N N . TYR A 1 367 ? 22.175 54.602 -1.745 1.00 17.14 364 TYR A N 1
ATOM 2781 C CA . TYR A 1 367 ? 22.753 55.422 -0.693 1.00 17.34 364 TYR A CA 1
ATOM 2782 C C . TYR A 1 367 ? 21.694 56.360 -0.142 1.00 18.02 364 TYR A C 1
ATOM 2783 O O . TYR A 1 367 ? 20.658 56.596 -0.767 1.00 18.06 364 TYR A O 1
ATOM 2792 N N . LEU A 1 368 ? 21.974 56.910 1.032 1.00 17.37 365 LEU A N 1
ATOM 2793 C CA . LEU A 1 368 ? 21.212 58.028 1.565 1.00 16.46 365 LEU A CA 1
ATOM 2794 C C . LEU A 1 368 ? 22.140 59.228 1.616 1.00 17.16 365 LEU A C 1
ATOM 2795 O O . LEU A 1 368 ? 23.357 59.069 1.689 1.00 19.58 365 LEU A O 1
ATOM 2800 N N . ILE A 1 369 ? 21.582 60.435 1.571 1.00 15.81 366 ILE A N 1
ATOM 2801 C CA . ILE A 1 369 ? 22.380 61.643 1.780 1.00 15.50 366 ILE A CA 1
ATOM 2802 C C . ILE A 1 369 ? 22.094 62.164 3.177 1.00 16.95 366 ILE A C 1
ATOM 2803 O O . ILE A 1 369 ? 20.961 62.551 3.486 1.00 18.45 366 ILE A O 1
ATOM 2808 N N . LEU A 1 370 ? 23.114 62.174 4.017 1.00 15.48 367 LEU A N 1
ATOM 2809 C CA . LEU A 1 370 ? 23.005 62.676 5.378 1.00 15.39 367 LEU A CA 1
ATOM 2810 C C . LEU A 1 370 ? 23.597 64.068 5.409 1.00 15.98 367 LEU A C 1
ATOM 2811 O O . LEU A 1 370 ? 24.707 64.283 4.906 1.00 17.73 367 LEU A O 1
ATOM 2816 N N . LEU A 1 371 ? 22.858 65.011 5.974 1.00 14.98 368 LEU A N 1
ATOM 2817 C CA . LEU A 1 371 ? 23.318 66.386 6.083 1.00 15.25 368 LEU A CA 1
ATOM 2818 C C . LEU A 1 371 ? 23.847 66.641 7.486 1.00 16.08 368 LEU A C 1
ATOM 2819 O O . LEU A 1 371 ? 23.252 66.201 8.487 1.00 16.88 368 LEU A O 1
ATOM 2824 N N . ALA A 1 372 ? 24.982 67.347 7.546 1.00 16.61 369 ALA A N 1
ATOM 2825 C CA . ALA A 1 372 ? 25.574 67.820 8.795 1.00 15.71 369 ALA A CA 1
ATOM 2826 C C . ALA A 1 372 ? 25.877 66.692 9.777 1.00 15.00 369 ALA A C 1
ATOM 2827 O O . ALA A 1 372 ? 25.913 66.910 10.996 1.00 16.29 369 ALA A O 1
ATOM 2829 N N . GLU A 1 373 ? 26.113 65.485 9.253 1.00 15.72 370 GLU A N 1
ATOM 2830 C CA . GLU A 1 373 ? 26.371 64.304 10.082 1.00 17.66 370 GLU A CA 1
ATOM 2831 C C . GLU A 1 373 ? 25.279 64.103 11.133 1.00 17.17 370 GLU A C 1
ATOM 2832 O O . GLU A 1 373 ? 25.519 63.550 12.203 1.00 18.57 370 GLU A O 1
ATOM 2838 N N . GLY A 1 374 ? 24.053 64.535 10.820 1.00 17.02 371 GLY A N 1
ATOM 2839 C CA . GLY A 1 374 ? 22.957 64.417 11.763 1.00 18.12 371 GLY A CA 1
ATOM 2840 C C . GLY A 1 374 ? 22.834 65.525 12.789 1.00 18.71 371 GLY A C 1
ATOM 2841 O O . GLY A 1 374 ? 21.909 65.469 13.615 1.00 20.53 371 GLY A O 1
ATOM 2842 N N . ARG A 1 375 ? 23.713 66.526 12.768 1.00 18.56 372 ARG A N 1
ATOM 2843 C CA A ARG A 1 375 ? 23.608 67.658 13.677 0.45 19.77 372 ARG A CA 1
ATOM 2844 C CA B ARG A 1 375 ? 23.631 67.672 13.664 0.55 18.09 372 ARG A CA 1
ATOM 2845 C C . ARG A 1 375 ? 22.709 68.725 13.068 1.00 18.18 372 ARG A C 1
ATOM 2846 O O . ARG A 1 375 ? 22.376 68.686 11.885 1.00 18.41 372 ARG A O 1
ATOM 2861 N N . LEU A 1 376 ? 22.333 69.705 13.896 1.00 17.91 373 LEU A N 1
ATOM 2862 C CA . LEU A 1 376 ? 21.350 70.723 13.494 1.00 18.89 373 LEU A CA 1
ATOM 2863 C C . LEU A 1 376 ? 21.589 71.197 12.071 1.00 17.83 373 LEU A C 1
ATOM 2864 O O . LEU A 1 376 ? 22.614 71.823 11.787 1.00 19.49 373 LEU A O 1
ATOM 2869 N N . VAL A 1 377 ? 20.657 70.896 11.167 1.00 16.61 374 VAL A N 1
ATOM 2870 C CA . VAL A 1 377 ? 20.955 71.044 9.743 1.00 16.10 374 VAL A CA 1
ATOM 2871 C C . VAL A 1 377 ? 20.907 72.504 9.297 1.00 15.91 374 VAL A C 1
ATOM 2872 O O . VAL A 1 377 ? 21.683 72.917 8.416 1.00 15.38 374 VAL A O 1
ATOM 2876 N N . ASN A 1 378 ? 20.021 73.314 9.887 1.00 14.15 375 ASN A N 1
ATOM 2877 C CA . ASN A 1 378 ? 19.926 74.706 9.453 1.00 14.81 375 ASN A CA 1
ATOM 2878 C C . ASN A 1 378 ? 21.227 75.456 9.723 1.00 14.87 375 ASN A C 1
ATOM 2879 O O . ASN A 1 378 ? 21.682 76.252 8.890 1.00 16.04 375 ASN A O 1
ATOM 2884 N N . LEU A 1 379 ? 21.863 75.182 10.867 1.00 15.06 376 LEU A N 1
ATOM 2885 C CA . LEU A 1 379 ? 23.126 75.836 11.204 1.00 15.28 376 LEU A CA 1
ATOM 2886 C C . LEU A 1 379 ? 24.314 75.125 10.567 1.00 15.54 376 LEU A C 1
ATOM 2887 O O . LEU A 1 379 ? 25.345 75.760 10.294 1.00 17.10 376 LEU A O 1
ATOM 2892 N N . GLY A 1 380 ? 24.190 73.819 10.326 1.00 15.56 377 GLY A N 1
ATOM 2893 C CA . GLY A 1 380 ? 25.277 73.015 9.795 1.00 15.85 377 GLY A CA 1
ATOM 2894 C C . GLY A 1 380 ? 25.478 73.204 8.306 1.00 15.66 377 GLY A C 1
ATOM 2895 O O . GLY A 1 380 ? 26.620 73.298 7.832 1.00 17.24 377 GLY A O 1
ATOM 2896 N N . ASN A 1 381 ? 24.380 73.259 7.549 1.00 15.72 378 ASN A N 1
ATOM 2897 C CA . ASN A 1 381 ? 24.450 73.379 6.097 1.00 14.96 378 ASN A CA 1
ATOM 2898 C C . ASN A 1 381 ? 24.066 74.757 5.579 1.00 16.08 378 ASN A C 1
ATOM 2899 O O . ASN A 1 381 ? 24.204 75.009 4.378 1.00 17.87 378 ASN A O 1
ATOM 2904 N N . ALA A 1 382 ? 23.586 75.648 6.436 1.00 16.18 379 ALA A N 1
ATOM 2905 C CA . ALA A 1 382 ? 23.359 77.026 6.028 1.00 16.24 379 ALA A CA 1
ATOM 2906 C C . ALA A 1 382 ? 23.820 77.948 7.141 1.00 16.98 379 ALA A C 1
ATOM 2907 O O . ALA A 1 382 ? 24.906 77.734 7.697 1.00 18.16 379 ALA A O 1
ATOM 2909 N N . THR A 1 383 ? 23.029 78.969 7.490 1.00 16.27 380 THR A N 1
ATOM 2910 C CA . THR A 1 383 ? 23.483 79.935 8.485 1.00 15.23 380 THR A CA 1
ATOM 2911 C C . THR A 1 383 ? 22.484 80.059 9.638 1.00 16.07 380 THR A C 1
ATOM 2912 O O . THR A 1 383 ? 22.497 81.058 10.369 1.00 16.46 380 THR A O 1
ATOM 2916 N N . GLY A 1 384 ? 21.641 79.044 9.846 1.00 15.55 381 GLY A N 1
ATOM 2917 C CA . GLY A 1 384 ? 20.628 79.115 10.891 1.00 15.05 381 GLY A CA 1
ATOM 2918 C C . GLY A 1 384 ? 19.604 80.201 10.587 1.00 15.08 381 GLY A C 1
ATOM 2919 O O . GLY A 1 384 ? 19.393 80.623 9.440 1.00 16.24 381 GLY A O 1
ATOM 2920 N N . HIS A 1 385 ? 18.962 80.665 11.657 1.00 16.64 382 HIS A N 1
ATOM 2921 C CA . HIS A 1 385 ? 17.878 81.610 11.511 1.00 17.06 382 HIS A CA 1
ATOM 2922 C C . HIS A 1 385 ? 18.411 82.970 11.064 1.00 15.77 382 HIS A C 1
ATOM 2923 O O . HIS A 1 385 ? 19.559 83.337 11.367 1.00 17.05 382 HIS A O 1
ATOM 2930 N N . PRO A 1 386 ? 17.581 83.757 10.384 1.00 16.18 383 PRO A N 1
ATOM 2931 C CA . PRO A 1 386 ? 18.009 85.093 9.948 1.00 16.22 383 PRO A CA 1
ATOM 2932 C C . PRO A 1 386 ? 18.030 86.085 11.100 1.00 14.66 383 PRO A C 1
ATOM 2933 O O . PRO A 1 386 ? 17.324 85.948 12.107 1.00 16.02 383 PRO A O 1
ATOM 2937 N N . SER A 1 387 ? 18.853 87.121 10.918 1.00 14.41 384 SER A N 1
ATOM 2938 C CA . SER A 1 387 ? 18.998 88.153 11.938 1.00 15.41 384 SER A CA 1
ATOM 2939 C C . SER A 1 387 ? 17.669 88.677 12.449 1.00 16.38 384 SER A C 1
ATOM 2940 O O . SER A 1 387 ? 17.512 88.848 13.662 1.00 15.55 384 SER A O 1
ATOM 2943 N N . ARG A 1 388 ? 16.702 88.966 11.551 1.00 15.80 385 ARG A N 1
ATOM 2944 C CA . ARG A 1 388 ? 15.475 89.629 12.004 1.00 15.78 385 ARG A CA 1
ATOM 2945 C C . ARG A 1 388 ? 14.636 88.727 12.906 1.00 15.45 385 ARG A C 1
ATOM 2946 O O . ARG A 1 388 ? 13.865 89.237 13.740 1.00 16.90 385 ARG A O 1
ATOM 2954 N N . ILE A 1 389 ? 14.802 87.408 12.788 1.00 15.94 386 ILE A N 1
ATOM 2955 C CA . ILE A 1 389 ? 14.176 86.467 13.713 1.00 16.25 386 ILE A CA 1
ATOM 2956 C C . ILE A 1 389 ? 14.970 86.353 15.009 1.00 16.49 386 ILE A C 1
ATOM 2957 O O . ILE A 1 389 ? 14.395 86.403 16.108 1.00 17.49 386 ILE A O 1
ATOM 2962 N N . MET A 1 390 ? 16.300 86.191 14.911 1.00 15.56 387 MET A N 1
ATOM 2963 C CA . MET A 1 390 ? 17.118 86.065 16.114 1.00 16.40 387 MET A CA 1
ATOM 2964 C C . MET A 1 390 ? 17.056 87.309 16.985 1.00 17.65 387 MET A C 1
ATOM 2965 O O . MET A 1 390 ? 17.338 87.222 18.184 1.00 19.18 387 MET A O 1
ATOM 2970 N N . ASP A 1 391 ? 16.691 88.456 16.408 1.00 17.24 388 ASP A N 1
ATOM 2971 C CA . ASP A 1 391 ? 16.476 89.678 17.177 1.00 18.24 388 ASP A CA 1
ATOM 2972 C C . ASP A 1 391 ? 15.583 89.415 18.387 1.00 17.20 388 ASP A C 1
ATOM 2973 O O . ASP A 1 391 ? 15.858 89.880 19.504 1.00 18.18 388 ASP A O 1
ATOM 2978 N N . GLY A 1 392 ? 14.486 88.685 18.180 1.00 17.55 389 GLY A N 1
ATOM 2979 C CA . GLY A 1 392 ? 13.583 88.422 19.290 1.00 17.94 389 GLY A CA 1
ATOM 2980 C C . GLY A 1 392 ? 14.232 87.588 20.380 1.00 18.74 389 GLY A C 1
ATOM 2981 O O . GLY A 1 392 ? 14.237 87.965 21.552 1.00 19.15 389 GLY A O 1
ATOM 2982 N N . SER A 1 393 ? 14.816 86.454 19.999 1.00 19.21 390 SER A N 1
ATOM 2983 C CA . SER A 1 393 ? 15.445 85.578 20.978 1.00 19.10 390 SER A CA 1
ATOM 2984 C C . SER A 1 393 ? 16.520 86.316 21.758 1.00 19.72 390 SER A C 1
ATOM 2985 O O . SER A 1 393 ? 16.620 86.191 22.981 1.00 20.07 390 SER A O 1
ATOM 2988 N N . PHE A 1 394 ? 17.336 87.091 21.066 1.00 19.01 391 PHE A N 1
ATOM 2989 C CA . PHE A 1 394 ? 18.502 87.674 21.711 1.00 18.25 391 PHE A CA 1
ATOM 2990 C C . PHE A 1 394 ? 18.168 88.936 22.501 1.00 17.58 391 PHE A C 1
ATOM 2991 O O . PHE A 1 394 ? 18.840 89.218 23.499 1.00 18.78 391 PHE A O 1
ATOM 2999 N N . ALA A 1 395 ? 17.127 89.690 22.111 1.00 18.64 392 ALA A N 1
ATOM 3000 C CA . ALA A 1 395 ? 16.644 90.744 23.001 1.00 17.62 392 ALA A CA 1
ATOM 3001 C C . ALA A 1 395 ? 16.157 90.154 24.320 1.00 18.76 392 ALA A C 1
ATOM 3002 O O . ALA A 1 395 ? 16.408 90.721 25.394 1.00 20.19 392 ALA A O 1
ATOM 3004 N N . ASN A 1 396 ? 15.463 89.008 24.258 1.00 18.53 393 ASN A N 1
ATOM 3005 C CA . ASN A 1 396 ? 15.083 88.300 25.479 1.00 20.67 393 ASN A CA 1
ATOM 3006 C C . ASN A 1 396 ? 16.308 87.920 26.310 1.00 21.05 393 ASN A C 1
ATOM 3007 O O . ASN A 1 396 ? 16.308 88.092 27.538 1.00 21.03 393 ASN A O 1
ATOM 3012 N N . GLN A 1 397 ? 17.357 87.390 25.662 1.00 19.99 394 GLN A N 1
ATOM 3013 C CA . GLN A 1 397 ? 18.568 86.998 26.389 1.00 20.47 394 GLN A CA 1
ATOM 3014 C C . GLN A 1 397 ? 19.160 88.178 27.142 1.00 20.49 394 GLN A C 1
ATOM 3015 O O . GLN A 1 397 ? 19.600 88.029 28.291 1.00 21.22 394 GLN A O 1
ATOM 3021 N N . VAL A 1 398 ? 19.196 89.356 26.507 1.00 20.24 395 VAL A N 1
ATOM 3022 C CA . VAL A 1 398 ? 19.801 90.534 27.132 1.00 20.63 395 VAL A CA 1
ATOM 3023 C C . VAL A 1 398 ? 18.988 90.968 28.339 1.00 22.70 395 VAL A C 1
ATOM 3024 O O . VAL A 1 398 ? 19.538 91.217 29.422 1.00 22.50 395 VAL A O 1
ATOM 3028 N N . LEU A 1 399 ? 17.663 91.038 28.179 1.00 22.78 396 LEU A N 1
ATOM 3029 C CA . LEU A 1 399 ? 16.806 91.365 29.315 1.00 22.82 396 LEU A CA 1
ATOM 3030 C C . LEU A 1 399 ? 16.996 90.369 30.451 1.00 22.77 396 LEU A C 1
ATOM 3031 O O . LEU A 1 399 ? 17.002 90.751 31.626 1.00 23.58 396 LEU A O 1
ATOM 3036 N N . ALA A 1 400 ? 17.143 89.086 30.121 1.00 22.48 397 ALA A N 1
ATOM 3037 C CA . ALA A 1 400 ? 17.255 88.062 31.157 1.00 23.24 397 ALA A CA 1
ATOM 3038 C C . ALA A 1 400 ? 18.600 88.139 31.868 1.00 24.09 397 ALA A C 1
ATOM 3039 O O . ALA A 1 400 ? 18.682 87.947 33.086 1.00 24.82 397 ALA A O 1
ATOM 3041 N N . GLN A 1 401 ? 19.667 88.405 31.119 1.00 23.49 398 GLN A N 1
ATOM 3042 C CA . GLN A 1 401 ? 20.974 88.633 31.731 1.00 24.63 398 GLN A CA 1
ATOM 3043 C C . GLN A 1 401 ? 20.943 89.839 32.658 1.00 24.74 398 GLN A C 1
ATOM 3044 O O . GLN A 1 401 ? 21.470 89.786 33.779 1.00 26.27 398 GLN A O 1
ATOM 3050 N N . ILE A 1 402 ? 20.325 90.940 32.217 1.00 25.12 399 ILE A N 1
ATOM 3051 C CA . ILE A 1 402 ? 20.219 92.110 33.087 1.00 26.38 399 ILE A CA 1
ATOM 3052 C C . ILE A 1 402 ? 19.496 91.747 34.376 1.00 29.33 399 ILE A C 1
ATOM 3053 O O . ILE A 1 402 ? 19.937 92.096 35.479 1.00 30.16 399 ILE A O 1
ATOM 3058 N N . HIS A 1 403 ? 18.369 91.039 34.257 1.00 29.16 400 HIS A N 1
ATOM 3059 C CA . HIS A 1 403 ? 17.568 90.752 35.445 1.00 30.23 400 HIS A CA 1
ATOM 3060 C C . HIS A 1 403 ? 18.332 89.883 36.431 1.00 31.10 400 HIS A C 1
ATOM 3061 O O . HIS A 1 403 ? 18.393 90.190 37.628 1.00 31.78 400 HIS A O 1
ATOM 3068 N N . LEU A 1 404 ? 18.903 88.775 35.960 1.00 31.51 401 LEU A N 1
ATOM 3069 C CA . LEU A 1 404 ? 19.589 87.877 36.889 1.00 32.07 401 LEU A CA 1
ATOM 3070 C C . LEU A 1 404 ? 20.861 88.505 37.444 1.00 32.41 401 LEU A C 1
ATOM 3071 O O . LEU A 1 404 ? 21.194 88.306 38.616 1.00 32.49 401 LEU A O 1
ATOM 3076 N N . PHE A 1 405 ? 21.591 89.267 36.628 1.00 32.58 402 PHE A N 1
ATOM 3077 C CA . PHE A 1 405 ? 22.793 89.911 37.150 1.00 32.45 402 PHE A CA 1
ATOM 3078 C C . PHE A 1 405 ? 22.443 90.960 38.202 1.00 34.30 402 PHE A C 1
ATOM 3079 O O . PHE A 1 405 ? 23.149 91.099 39.210 1.00 35.59 402 PHE A O 1
ATOM 3087 N N . GLU A 1 406 ? 21.344 91.694 37.999 1.00 35.38 403 GLU A N 1
ATOM 3088 C CA . GLU A 1 406 ? 20.952 92.693 38.989 1.00 35.99 403 GLU A CA 1
ATOM 3089 C C . GLU A 1 406 ? 20.398 92.041 40.256 1.00 36.98 403 GLU A C 1
ATOM 3090 O O . GLU A 1 406 ? 20.524 92.607 41.347 1.00 37.29 403 GLU A O 1
ATOM 3096 N N . GLN A 1 407 ? 19.835 90.832 40.142 1.00 39.14 404 GLN A N 1
ATOM 3097 C CA . GLN A 1 407 ? 19.305 90.124 41.306 1.00 42.74 404 GLN A CA 1
ATOM 3098 C C . GLN A 1 407 ? 20.406 89.686 42.272 1.00 42.18 404 GLN A C 1
ATOM 3099 O O . GLN A 1 407 ? 20.168 89.619 43.482 1.00 42.79 404 GLN A O 1
ATOM 3105 N N . LYS A 1 408 ? 21.599 89.362 41.763 1.00 41.71 405 LYS A N 1
ATOM 3106 C CA . LYS A 1 408 ? 22.775 89.080 42.599 1.00 42.69 405 LYS A CA 1
ATOM 3107 C C . LYS A 1 408 ? 22.586 87.864 43.517 1.00 42.06 405 LYS A C 1
ATOM 3108 O O . LYS A 1 408 ? 22.953 87.888 44.689 1.00 41.07 405 LYS A O 1
ATOM 3114 N N . TYR A 1 409 ? 22.041 86.776 42.960 1.00 43.21 406 TYR A N 1
ATOM 3115 C CA . TYR A 1 409 ? 21.737 85.587 43.760 1.00 44.48 406 TYR A CA 1
ATOM 3116 C C . TYR A 1 409 ? 22.947 85.101 44.549 1.00 45.66 406 TYR A C 1
ATOM 3117 O O . TYR A 1 409 ? 22.814 84.700 45.711 1.00 46.25 406 TYR A O 1
ATOM 3126 N N . ALA A 1 410 ? 24.132 85.117 43.936 1.00 46.43 407 ALA A N 1
ATOM 3127 C CA . ALA A 1 410 ? 25.317 84.587 44.605 1.00 48.01 407 ALA A CA 1
ATOM 3128 C C . ALA A 1 410 ? 25.697 85.391 45.844 1.00 50.85 407 ALA A C 1
ATOM 3129 O O . ALA A 1 410 ? 26.382 84.861 46.730 1.00 51.26 407 ALA A O 1
ATOM 3131 N N . ASP A 1 411 ? 25.261 86.647 45.934 1.00 53.29 408 ASP A N 1
ATOM 3132 C CA . ASP A 1 411 ? 25.602 87.515 47.057 1.00 56.80 408 ASP A CA 1
ATOM 3133 C C . ASP A 1 411 ? 24.581 87.467 48.183 1.00 60.45 408 ASP A C 1
ATOM 3134 O O . ASP A 1 411 ? 24.759 88.159 49.193 1.00 60.84 408 ASP A O 1
ATOM 3139 N N . LEU A 1 412 ? 23.537 86.687 48.046 1.00 64.18 409 LEU A N 1
ATOM 3140 C CA . LEU A 1 412 ? 22.476 86.718 49.036 1.00 68.40 409 LEU A CA 1
ATOM 3141 C C . LEU A 1 412 ? 22.772 85.755 50.174 1.00 69.36 409 LEU A C 1
ATOM 3142 O O . LEU A 1 412 ? 23.526 84.791 50.010 1.00 68.24 409 LEU A O 1
ATOM 3147 N N . PRO A 1 413 ? 22.203 86.004 51.355 1.00 71.14 410 PRO A N 1
ATOM 3148 C CA . PRO A 1 413 ? 22.239 84.995 52.417 1.00 72.28 410 PRO A CA 1
ATOM 3149 C C . PRO A 1 413 ? 21.547 83.718 51.960 1.00 73.64 410 PRO A C 1
ATOM 3150 O O . PRO A 1 413 ? 20.710 83.721 51.053 1.00 73.75 410 PRO A O 1
ATOM 3154 N N . ALA A 1 414 ? 21.910 82.609 52.611 1.00 74.43 411 ALA A N 1
ATOM 3155 C CA . ALA A 1 414 ? 21.373 81.308 52.222 1.00 75.06 411 ALA A CA 1
ATOM 3156 C C . ALA A 1 414 ? 19.850 81.268 52.297 1.00 75.79 411 ALA A C 1
ATOM 3157 O O . ALA A 1 414 ? 19.211 80.568 51.502 1.00 75.77 411 ALA A O 1
ATOM 3159 N N . ALA A 1 415 ? 19.252 82.004 53.236 1.00 76.41 412 ALA A N 1
ATOM 3160 C CA . ALA A 1 415 ? 17.795 82.024 53.334 1.00 76.88 412 ALA A CA 1
ATOM 3161 C C . ALA A 1 415 ? 17.165 82.673 52.107 1.00 77.14 412 ALA A C 1
ATOM 3162 O O . ALA A 1 415 ? 16.153 82.183 51.588 1.00 77.01 412 ALA A O 1
ATOM 3164 N N . GLU A 1 416 ? 17.746 83.777 51.629 1.00 77.23 413 GLU A N 1
ATOM 3165 C CA . GLU A 1 416 ? 17.239 84.411 50.417 1.00 77.31 413 GLU A CA 1
ATOM 3166 C C . GLU A 1 416 ? 17.462 83.536 49.190 1.00 74.49 413 GLU A C 1
ATOM 3167 O O . GLU A 1 416 ? 16.654 83.568 48.254 1.00 74.11 413 GLU A O 1
ATOM 3173 N N . LYS A 1 417 ? 18.545 82.752 49.178 1.00 71.95 414 LYS A N 1
ATOM 3174 C CA . LYS A 1 417 ? 18.831 81.898 48.029 1.00 68.91 414 LYS A CA 1
ATOM 3175 C C . LYS A 1 417 ? 17.763 80.828 47.853 1.00 67.07 414 LYS A C 1
ATOM 3176 O O . LYS A 1 417 ? 17.376 80.507 46.724 1.00 66.01 414 LYS A O 1
ATOM 3182 N N . ALA A 1 418 ? 17.274 80.265 48.962 1.00 66.22 415 ALA A N 1
ATOM 3183 C CA . ALA A 1 418 ? 16.301 79.181 48.874 1.00 65.68 415 ALA A CA 1
ATOM 3184 C C . ALA A 1 418 ? 15.008 79.647 48.219 1.00 65.05 415 ALA A C 1
ATOM 3185 O O . ALA A 1 418 ? 14.427 78.925 47.399 1.00 64.58 415 ALA A O 1
ATOM 3187 N N . LYS A 1 419 ? 14.545 80.851 48.558 1.00 64.65 416 LYS A N 1
ATOM 3188 C CA . LYS A 1 419 ? 13.319 81.377 47.969 1.00 63.89 416 LYS A CA 1
ATOM 3189 C C . LYS A 1 419 ? 13.509 81.861 46.538 1.00 61.02 416 LYS A C 1
ATOM 3190 O O . LYS A 1 419 ? 12.528 82.274 45.909 1.00 61.00 416 LYS A O 1
ATOM 3196 N N . ARG A 1 420 ? 14.732 81.821 46.007 1.00 58.43 417 ARG A N 1
ATOM 3197 C CA . ARG A 1 420 ? 14.999 82.299 44.660 1.00 56.00 417 ARG A CA 1
ATOM 3198 C C . ARG A 1 420 ? 15.557 81.239 43.726 1.00 51.25 417 ARG A C 1
ATOM 3199 O O . ARG A 1 420 ? 15.813 81.548 42.558 1.00 50.68 417 ARG A O 1
ATOM 3207 N N . LEU A 1 421 ? 15.744 80.006 44.189 1.00 47.93 418 LEU A N 1
ATOM 3208 C CA . LEU A 1 421 ? 16.275 78.944 43.335 1.00 46.62 418 LEU A CA 1
ATOM 3209 C C . LEU A 1 421 ? 15.139 78.418 42.464 1.00 45.63 418 LEU A C 1
ATOM 3210 O O . LEU A 1 421 ? 14.423 77.487 42.826 1.00 45.96 418 LEU A O 1
ATOM 3215 N N . SER A 1 422 ? 14.969 79.017 41.290 1.00 44.50 419 SER A N 1
ATOM 3216 C CA . SER A 1 422 ? 13.841 78.673 40.443 1.00 44.54 419 SER A CA 1
ATOM 3217 C C . SER A 1 422 ? 14.253 78.793 38.985 1.00 42.43 419 SER A C 1
ATOM 3218 O O . SER A 1 422 ? 15.325 79.307 38.658 1.00 42.38 419 SER A O 1
ATOM 3221 N N . VAL A 1 423 ? 13.383 78.302 38.108 1.00 41.45 420 VAL A N 1
ATOM 3222 C CA . VAL A 1 423 ? 13.465 78.557 36.675 1.00 41.10 420 VAL A CA 1
ATOM 3223 C C . VAL A 1 423 ? 12.268 79.421 36.306 1.00 42.20 420 VAL A C 1
ATOM 3224 O O . VAL A 1 423 ? 11.115 78.994 36.453 1.00 43.36 420 VAL A O 1
ATOM 3228 N N . GLU A 1 424 ? 12.535 80.638 35.845 1.00 41.94 421 GLU A N 1
ATOM 3229 C CA . GLU A 1 424 ? 11.490 81.623 35.611 1.00 42.67 421 GLU A CA 1
ATOM 3230 C C . GLU A 1 424 ? 11.456 82.024 34.145 1.00 37.19 421 GLU A C 1
ATOM 3231 O O . GLU A 1 424 ? 12.389 81.764 33.381 1.00 34.76 421 GLU A O 1
ATOM 3237 N N . VAL A 1 425 ? 10.354 82.663 33.756 1.00 34.19 422 VAL A N 1
ATOM 3238 C CA . VAL A 1 425 ? 10.223 83.257 32.434 1.00 31.76 422 VAL A CA 1
ATOM 3239 C C . VAL A 1 425 ? 10.165 84.772 32.569 1.00 29.56 422 VAL A C 1
ATOM 3240 O O . VAL A 1 425 ? 9.900 85.324 33.642 1.00 29.61 422 VAL A O 1
ATOM 3244 N N . LEU A 1 426 ? 10.425 85.451 31.453 1.00 27.75 423 LEU A N 1
ATOM 3245 C CA . LEU A 1 426 ? 10.285 86.892 31.399 1.00 27.01 423 LEU A CA 1
ATOM 3246 C C . LEU A 1 426 ? 8.805 87.264 31.488 1.00 25.19 423 LEU A C 1
ATOM 3247 O O . LEU A 1 426 ? 7.945 86.549 30.968 1.00 25.51 423 LEU A O 1
ATOM 3252 N N . PRO A 1 427 ? 8.483 88.388 32.123 1.00 24.73 424 PRO A N 1
ATOM 3253 C CA . PRO A 1 427 ? 7.077 88.796 32.211 1.00 24.91 424 PRO A CA 1
ATOM 3254 C C . PRO A 1 427 ? 6.523 89.213 30.858 1.00 22.45 424 PRO A C 1
ATOM 3255 O O . PRO A 1 427 ? 7.252 89.670 29.973 1.00 22.55 424 PRO A O 1
ATOM 3259 N N . LYS A 1 428 ? 5.202 89.080 30.726 1.00 21.47 425 LYS A N 1
ATOM 3260 C CA . LYS A 1 428 ? 4.548 89.336 29.448 1.00 21.28 425 LYS A CA 1
ATOM 3261 C C . LYS A 1 428 ? 4.759 90.768 28.967 1.00 22.22 425 LYS A C 1
ATOM 3262 O O . LYS A 1 428 ? 4.881 91.001 27.761 1.00 21.79 425 LYS A O 1
ATOM 3268 N N . LYS A 1 429 ? 4.813 91.742 29.878 1.00 23.31 426 LYS A N 1
ATOM 3269 C CA . LYS A 1 429 ? 5.001 93.117 29.435 1.00 24.50 426 LYS A CA 1
ATOM 3270 C C . LYS A 1 429 ? 6.297 93.264 28.642 1.00 23.87 426 LYS A C 1
ATOM 3271 O O . LYS A 1 429 ? 6.328 93.963 27.624 1.00 24.43 426 LYS A O 1
ATOM 3277 N N . LEU A 1 430 ? 7.377 92.616 29.098 1.00 22.64 427 LEU A N 1
ATOM 3278 C CA . LEU A 1 430 ? 8.639 92.685 28.360 1.00 22.34 427 LEU A CA 1
ATOM 3279 C C . LEU A 1 430 ? 8.544 91.937 27.037 1.00 20.57 427 LEU A C 1
ATOM 3280 O O . LEU A 1 430 ? 9.112 92.369 26.032 1.00 20.17 427 LEU A O 1
ATOM 3285 N N . ASP A 1 431 ? 7.857 90.792 27.032 1.00 20.20 428 ASP A N 1
ATOM 3286 C CA . ASP A 1 431 ? 7.630 90.040 25.806 1.00 20.36 428 ASP A CA 1
ATOM 3287 C C . ASP A 1 431 ? 6.931 90.922 24.779 1.00 19.90 428 ASP A C 1
ATOM 3288 O O . ASP A 1 431 ? 7.340 90.977 23.611 1.00 18.91 428 ASP A O 1
ATOM 3293 N N . GLU A 1 432 ? 5.920 91.679 25.222 1.00 18.94 429 GLU A N 1
ATOM 3294 C CA . GLU A 1 432 ? 5.224 92.609 24.342 1.00 18.34 429 GLU A CA 1
ATOM 3295 C C . GLU A 1 432 ? 6.130 93.738 23.865 1.00 18.97 429 GLU A C 1
ATOM 3296 O O . GLU A 1 432 ? 6.052 94.150 22.699 1.00 18.83 429 GLU A O 1
ATOM 3302 N N . GLU A 1 433 ? 6.989 94.267 24.744 1.00 20.81 430 GLU A N 1
ATOM 3303 C CA . GLU A 1 433 ? 7.859 95.369 24.326 1.00 20.91 430 GLU A CA 1
ATOM 3304 C C . GLU A 1 433 ? 8.866 94.921 23.273 1.00 20.47 430 GLU A C 1
ATOM 3305 O O . GLU A 1 433 ? 9.167 95.674 22.337 1.00 20.65 430 GLU A O 1
ATOM 3311 N N . VAL A 1 434 ? 9.403 93.705 23.407 1.00 19.31 431 VAL A N 1
ATOM 3312 C CA . VAL A 1 434 ? 10.244 93.146 22.347 1.00 19.11 431 VAL A CA 1
ATOM 3313 C C . VAL A 1 434 ? 9.458 93.035 21.042 1.00 18.54 431 VAL A C 1
ATOM 3314 O O . VAL A 1 434 ? 9.918 93.460 19.972 1.00 17.64 431 VAL A O 1
ATOM 3318 N N . ALA A 1 435 ? 8.259 92.460 21.112 1.00 17.66 432 ALA A N 1
ATOM 3319 C CA . ALA A 1 435 ? 7.460 92.288 19.905 1.00 16.31 432 ALA A CA 1
ATOM 3320 C C . ALA A 1 435 ? 7.193 93.625 19.219 1.00 17.11 432 ALA A C 1
ATOM 3321 O O . ALA A 1 435 ? 7.197 93.711 17.986 1.00 18.26 432 ALA A O 1
ATOM 3323 N N . LEU A 1 436 ? 6.904 94.670 19.998 1.00 17.50 433 LEU A N 1
ATOM 3324 C CA . LEU A 1 436 ? 6.622 95.970 19.401 1.00 17.91 433 LEU A CA 1
ATOM 3325 C C . LEU A 1 436 ? 7.806 96.460 18.572 1.00 18.67 433 LEU A C 1
ATOM 3326 O O . LEU A 1 436 ? 7.631 96.949 17.452 1.00 18.59 433 LEU A O 1
ATOM 3331 N N . GLU A 1 437 ? 9.022 96.320 19.098 1.00 19.60 434 GLU A N 1
ATOM 3332 C CA . GLU A 1 437 ? 10.191 96.727 18.327 1.00 19.21 434 GLU A CA 1
ATOM 3333 C C . GLU A 1 437 ? 10.342 95.868 17.076 1.00 18.14 434 GLU A C 1
ATOM 3334 O O . GLU A 1 437 ? 10.719 96.372 16.012 1.00 18.72 434 GLU A O 1
ATOM 3340 N N . MET A 1 438 ? 10.007 94.573 17.165 1.00 17.16 435 MET A N 1
ATOM 3341 C CA . MET A 1 438 ? 10.056 93.744 15.961 1.00 16.78 435 MET A CA 1
ATOM 3342 C C . MET A 1 438 ? 9.058 94.232 14.921 1.00 17.47 435 MET A C 1
ATOM 3343 O O . MET A 1 438 ? 9.391 94.343 13.739 1.00 18.08 435 MET A O 1
ATOM 3348 N N . VAL A 1 439 ? 7.823 94.536 15.343 1.00 16.82 436 VAL A N 1
ATOM 3349 C CA . VAL A 1 439 ? 6.797 94.977 14.394 1.00 18.13 436 VAL A CA 1
ATOM 3350 C C . VAL A 1 439 ? 7.236 96.262 13.711 1.00 18.80 436 VAL A C 1
ATOM 3351 O O . VAL A 1 439 ? 7.116 96.412 12.489 1.00 18.94 436 VAL A O 1
ATOM 3355 N N . LYS A 1 440 ? 7.761 97.205 14.487 1.00 18.57 437 LYS A N 1
ATOM 3356 C CA . LYS A 1 440 ? 8.247 98.446 13.900 1.00 18.11 437 LYS A CA 1
ATOM 3357 C C . LYS A 1 440 ? 9.340 98.191 12.864 1.00 19.29 437 LYS A C 1
ATOM 3358 O O . LYS A 1 440 ? 9.430 98.924 11.873 1.00 20.36 437 LYS A O 1
ATOM 3364 N N . GLY A 1 441 ? 10.164 97.158 13.068 1.00 19.09 438 GLY A N 1
ATOM 3365 C CA . GLY A 1 441 ? 11.199 96.837 12.092 1.00 18.60 438 GLY A CA 1
ATOM 3366 C C . GLY A 1 441 ? 10.634 96.434 10.742 1.00 18.96 438 GLY A C 1
ATOM 3367 O O . GLY A 1 441 ? 11.292 96.606 9.710 1.00 20.78 438 GLY A O 1
ATOM 3368 N N . PHE A 1 442 ? 9.415 95.887 10.722 1.00 17.89 439 PHE A N 1
ATOM 3369 C CA . PHE A 1 442 ? 8.726 95.611 9.470 1.00 18.47 439 PHE A CA 1
ATOM 3370 C C . PHE A 1 442 ? 7.992 96.827 8.926 1.00 20.03 439 PHE A C 1
ATOM 3371 O O . PHE A 1 442 ? 7.407 96.734 7.840 1.00 23.60 439 PHE A O 1
ATOM 3379 N N . GLY A 1 443 ? 7.996 97.943 9.652 1.00 18.07 440 GLY A N 1
ATOM 3380 C CA . GLY A 1 443 ? 7.157 99.071 9.318 1.00 18.12 440 GLY A CA 1
ATOM 3381 C C . GLY A 1 443 ? 5.714 98.887 9.719 1.00 18.02 440 GLY A C 1
ATOM 3382 O O . GLY A 1 443 ? 4.853 99.657 9.266 1.00 20.66 440 GLY A O 1
ATOM 3383 N N . GLY A 1 444 ? 5.421 97.884 10.552 1.00 18.34 441 GLY A N 1
ATOM 3384 C CA . GLY A 1 444 ? 4.054 97.680 11.007 1.00 17.89 441 GLY A CA 1
ATOM 3385 C C . GLY A 1 444 ? 3.647 98.763 11.988 1.00 17.76 441 GLY A C 1
ATOM 3386 O O . GLY A 1 444 ? 4.473 99.339 12.698 1.00 19.48 441 GLY A O 1
ATOM 3387 N N . VAL A 1 445 ? 2.351 99.052 12.024 1.00 16.93 442 VAL A N 1
ATOM 3388 C CA . VAL A 1 445 ? 1.793 100.088 12.895 1.00 18.69 442 VAL A CA 1
ATOM 3389 C C . VAL A 1 445 ? 0.775 99.427 13.817 1.00 18.73 442 VAL A C 1
ATOM 3390 O O . VAL A 1 445 ? -0.281 98.960 13.365 1.00 20.65 442 VAL A O 1
ATOM 3394 N N . VAL A 1 446 ? 1.089 99.392 15.105 1.00 19.00 443 VAL A N 1
ATOM 3395 C CA . VAL A 1 446 ? 0.185 98.833 16.106 1.00 19.08 443 VAL A CA 1
ATOM 3396 C C . VAL A 1 446 ? -0.824 99.900 16.502 1.00 19.38 443 VAL A C 1
ATOM 3397 O O . VAL A 1 446 ? -0.474 101.074 16.671 1.00 22.01 443 VAL A O 1
ATOM 3401 N N . THR A 1 447 ? -2.092 99.501 16.626 1.00 18.10 444 THR A N 1
ATOM 3402 C CA . THR A 1 447 ? -3.145 100.429 17.028 1.00 18.88 444 THR A CA 1
ATOM 3403 C C . THR A 1 447 ? -3.154 100.571 18.547 1.00 20.16 444 THR A C 1
ATOM 3404 O O . THR A 1 447 ? -2.855 99.622 19.277 1.00 21.52 444 THR A O 1
ATOM 3408 N N . GLN A 1 448 ? -3.477 101.774 19.025 1.00 20.53 445 GLN A N 1
ATOM 3409 C CA . GLN A 1 448 ? -3.595 102.037 20.452 1.00 20.66 445 GLN A CA 1
ATOM 3410 C C . GLN A 1 448 ? -5.064 101.972 20.839 1.00 20.92 445 GLN A C 1
ATOM 3411 O O . GLN A 1 448 ? -5.905 102.603 20.189 1.00 21.29 445 GLN A O 1
ATOM 3417 N N . LEU A 1 449 ? -5.371 101.210 21.888 1.00 20.55 446 LEU A N 1
ATOM 3418 C CA . LEU A 1 449 ? -6.744 101.142 22.390 1.00 21.11 446 LEU A CA 1
ATOM 3419 C C . LEU A 1 449 ? -7.197 102.504 22.895 1.00 21.88 446 LEU A C 1
ATOM 3420 O O . LEU A 1 449 ? -6.410 103.256 23.472 1.00 23.54 446 LEU A O 1
ATOM 3425 N N . THR A 1 450 ? -8.489 102.816 22.705 1.00 20.96 447 THR A N 1
ATOM 3426 C CA . THR A 1 450 ? -9.027 103.960 23.423 1.00 22.49 447 THR A CA 1
ATOM 3427 C C . THR A 1 450 ? -9.295 103.554 24.869 1.00 23.83 447 THR A C 1
ATOM 3428 O O . THR A 1 450 ? -9.396 102.360 25.172 1.00 24.31 447 THR A O 1
ATOM 3432 N N . PRO A 1 451 ? -9.405 104.532 25.790 1.00 24.95 448 PRO A N 1
ATOM 3433 C CA . PRO A 1 451 ? -9.773 104.184 27.173 1.00 26.37 448 PRO A CA 1
ATOM 3434 C C . PRO A 1 451 ? -11.024 103.329 27.266 1.00 27.11 448 PRO A C 1
ATOM 3435 O O . PRO A 1 451 ? -11.068 102.376 28.056 1.00 27.06 448 PRO A O 1
ATOM 3439 N N . LYS A 1 452 ? -12.050 103.650 26.474 1.00 28.60 449 LYS A N 1
ATOM 3440 C CA . LYS A 1 452 ? -13.278 102.865 26.511 1.00 29.47 449 LYS A CA 1
ATOM 3441 C C . LYS A 1 452 ? -13.040 101.433 26.049 1.00 25.80 449 LYS A C 1
ATOM 3442 O O . LYS A 1 452 ? -13.567 100.487 26.644 1.00 25.24 449 LYS A O 1
ATOM 3448 N N . GLN A 1 453 ? -12.229 101.248 25.001 1.00 22.45 450 GLN A N 1
ATOM 3449 C CA . GLN A 1 453 ? -11.942 99.899 24.527 1.00 22.08 450 GLN A CA 1
ATOM 3450 C C . GLN A 1 453 ? -11.126 99.117 25.543 1.00 22.46 450 GLN A C 1
ATOM 3451 O O . GLN A 1 453 ? -11.392 97.932 25.785 1.00 23.06 450 GLN A O 1
ATOM 3457 N N . ALA A 1 454 ? -10.123 99.765 26.147 1.00 22.19 451 ALA A N 1
ATOM 3458 C CA . ALA A 1 454 ? -9.319 99.093 27.156 1.00 22.31 451 ALA A CA 1
ATOM 3459 C C . ALA A 1 454 ? -10.195 98.651 28.321 1.00 25.10 451 ALA A C 1
ATOM 3460 O O . ALA A 1 454 ? -10.071 97.523 28.810 1.00 25.67 451 ALA A O 1
ATOM 3462 N N . GLU A 1 455 ? -11.109 99.522 28.752 1.00 26.13 452 GLU A N 1
ATOM 3463 C CA . GLU A 1 455 ? -12.045 99.151 29.807 1.00 29.77 452 GLU A CA 1
ATOM 3464 C C . GLU A 1 455 ? -12.948 98.006 29.362 1.00 27.74 452 GLU A C 1
ATOM 3465 O O . GLU A 1 455 ? -13.238 97.095 30.147 1.00 28.43 452 GLU A O 1
ATOM 3471 N N . TYR A 1 456 ? -13.373 98.021 28.095 1.00 25.74 453 TYR A N 1
ATOM 3472 C CA . TYR A 1 456 ? -14.314 97.021 27.599 1.00 25.13 453 TYR A CA 1
ATOM 3473 C C . TYR A 1 456 ? -13.736 95.611 27.657 1.00 24.97 453 TYR A C 1
ATOM 3474 O O . TYR A 1 456 ? -14.439 94.664 28.042 1.00 25.79 453 TYR A O 1
ATOM 3483 N N . ILE A 1 457 ? -12.458 95.444 27.288 1.00 23.66 454 ILE A N 1
ATOM 3484 C CA . ILE A 1 457 ? -11.830 94.125 27.339 1.00 23.93 454 ILE A CA 1
ATOM 3485 C C . ILE A 1 457 ? -11.042 93.883 28.621 1.00 25.51 454 ILE A C 1
ATOM 3486 O O . ILE A 1 457 ? -10.517 92.779 28.811 1.00 26.62 454 ILE A O 1
ATOM 3491 N N . GLY A 1 458 ? -10.949 94.873 29.503 1.00 25.51 455 GLY A N 1
ATOM 3492 C CA . GLY A 1 458 ? -10.330 94.674 30.801 1.00 24.88 455 GLY A CA 1
ATOM 3493 C C . GLY A 1 458 ? -8.816 94.688 30.809 1.00 26.32 455 GLY A C 1
ATOM 3494 O O . GLY A 1 458 ? -8.194 93.903 31.538 1.00 28.39 455 GLY A O 1
ATOM 3495 N N . VAL A 1 459 ? -8.198 95.569 30.025 1.00 24.27 456 VAL A N 1
ATOM 3496 C CA . VAL A 1 459 ? -6.745 95.680 29.990 1.00 24.60 456 VAL A CA 1
ATOM 3497 C C . VAL A 1 459 ? -6.363 97.143 30.137 1.00 25.98 456 VAL A C 1
ATOM 3498 O O . VAL A 1 459 ? -7.187 98.049 29.969 1.00 26.75 456 VAL A O 1
ATOM 3502 N N . SER A 1 460 ? -5.096 97.364 30.472 1.00 24.90 457 SER A N 1
ATOM 3503 C CA . SER A 1 460 ? -4.535 98.699 30.407 1.00 26.28 457 SER A CA 1
ATOM 3504 C C . SER A 1 460 ? -4.224 99.052 28.959 1.00 25.97 457 SER A C 1
ATOM 3505 O O . SER A 1 460 ? -3.867 98.191 28.153 1.00 25.30 457 SER A O 1
ATOM 3508 N N . VAL A 1 461 ? -4.338 100.341 28.635 1.00 25.65 458 VAL A N 1
ATOM 3509 C CA . VAL A 1 461 ? -3.962 100.790 27.297 1.00 24.60 458 VAL A CA 1
ATOM 3510 C C . VAL A 1 461 ? -2.525 100.400 26.968 1.00 24.03 458 VAL A C 1
ATOM 3511 O O . VAL A 1 461 ? -2.192 100.139 25.804 1.00 24.75 458 VAL A O 1
ATOM 3515 N N . GLU A 1 462 ? -1.659 100.329 27.975 1.00 25.22 459 GLU A N 1
ATOM 3516 C CA A GLU A 1 462 ? -0.260 99.993 27.752 0.51 27.61 459 GLU A CA 1
ATOM 3517 C CA B GLU A 1 462 ? -0.256 99.993 27.774 0.49 26.70 459 GLU A CA 1
ATOM 3518 C C . GLU A 1 462 ? 0.015 98.497 27.809 1.00 26.32 459 GLU A C 1
ATOM 3519 O O . GLU A 1 462 ? 1.167 98.086 27.632 1.00 26.60 459 GLU A O 1
ATOM 3530 N N . GLY A 1 463 ? -1.004 97.670 28.022 1.00 25.82 460 GLY A N 1
ATOM 3531 C CA . GLY A 1 463 ? -0.778 96.253 28.167 1.00 24.07 460 GLY A CA 1
ATOM 3532 C C . GLY A 1 463 ? -0.374 95.906 29.593 1.00 24.57 460 GLY A C 1
ATOM 3533 O O . GLY A 1 463 ? -0.192 96.788 30.436 1.00 26.49 460 GLY A O 1
ATOM 3534 N N . PRO A 1 464 ? -0.210 94.610 29.892 1.00 23.75 461 PRO A N 1
ATOM 3535 C CA . PRO A 1 464 ? -0.291 93.497 28.935 1.00 22.64 461 PRO A CA 1
ATOM 3536 C C . PRO A 1 464 ? -1.699 93.236 28.432 1.00 21.58 461 PRO A C 1
ATOM 3537 O O . PRO A 1 464 ? -2.696 93.540 29.108 1.00 21.83 461 PRO A O 1
ATOM 3541 N N . PHE A 1 465 ? -1.777 92.693 27.223 1.00 19.86 462 PHE A N 1
ATOM 3542 C CA . PHE A 1 465 ? -3.050 92.585 26.519 1.00 19.33 462 PHE A CA 1
ATOM 3543 C C . PHE A 1 465 ? -3.701 91.221 26.652 1.00 20.83 462 PHE A C 1
ATOM 3544 O O . PHE A 1 465 ? -4.889 91.092 26.333 1.00 20.95 462 PHE A O 1
ATOM 3552 N N . LYS A 1 466 ? -2.996 90.232 27.189 1.00 19.69 463 LYS A N 1
ATOM 3553 C CA . LYS A 1 466 ? -3.500 88.871 27.295 1.00 19.78 463 LYS A CA 1
ATOM 3554 C C . LYS A 1 466 ? -3.198 88.343 28.688 1.00 20.92 463 LYS A C 1
ATOM 3555 O O . LYS A 1 466 ? -2.229 88.772 29.314 1.00 22.69 463 LYS A O 1
ATOM 3561 N N . PRO A 1 467 ? -4.007 87.417 29.194 1.00 24.16 464 PRO A N 1
ATOM 3562 C CA . PRO A 1 467 ? -3.653 86.727 30.435 1.00 25.13 464 PRO A CA 1
ATOM 3563 C C . PRO A 1 467 ? -2.474 85.801 30.193 1.00 25.47 464 PRO A C 1
ATOM 3564 O O . PRO A 1 467 ? -2.171 85.428 29.057 1.00 24.97 464 PRO A O 1
ATOM 3568 N N . ASP A 1 468 ? -1.809 85.422 31.285 1.00 26.64 465 ASP A N 1
ATOM 3569 C CA . ASP A 1 468 ? -0.636 84.558 31.149 1.00 27.39 465 ASP A CA 1
ATOM 3570 C C . ASP A 1 468 ? -0.991 83.199 30.554 1.00 26.67 465 ASP A C 1
ATOM 3571 O O . ASP A 1 468 ? -0.112 82.535 29.987 1.00 28.26 465 ASP A O 1
ATOM 3576 N N . THR A 1 469 ? -2.260 82.779 30.650 1.00 25.26 466 THR A N 1
ATOM 3577 C CA . THR A 1 469 ? -2.697 81.518 30.061 1.00 25.74 466 THR A CA 1
ATOM 3578 C C . THR A 1 469 ? -2.854 81.584 28.546 1.00 24.24 466 THR A C 1
ATOM 3579 O O . THR A 1 469 ? -3.085 80.543 27.921 1.00 24.41 466 THR A O 1
ATOM 3583 N N . TYR A 1 470 ? -2.757 82.758 27.933 1.00 21.02 467 TYR A N 1
ATOM 3584 C CA . TYR A 1 470 ? -3.057 82.848 26.506 1.00 19.17 467 TYR A CA 1
ATOM 3585 C C . TYR A 1 470 ? -1.975 82.155 25.681 1.00 18.59 467 TYR A C 1
ATOM 3586 O O . TYR A 1 470 ? -0.778 82.269 25.969 1.00 19.00 467 TYR A O 1
ATOM 3595 N N . ARG A 1 471 ? -2.397 81.428 24.640 1.00 18.18 468 ARG A N 1
ATOM 3596 C CA . ARG A 1 471 ? -1.469 80.587 23.875 1.00 17.79 468 ARG A CA 1
ATOM 3597 C C . ARG A 1 471 ? -1.004 81.183 22.551 1.00 17.16 468 ARG A C 1
ATOM 3598 O O . ARG A 1 471 ? -0.052 80.648 21.953 1.00 18.46 468 ARG A O 1
ATOM 3606 N N . TYR A 1 472 ? -1.628 82.271 22.089 1.00 17.53 469 TYR A N 1
ATOM 3607 C CA . TYR A 1 472 ? -1.302 82.872 20.783 1.00 17.38 469 TYR A CA 1
ATOM 3608 C C . TYR A 1 472 ? -1.381 81.850 19.642 1.00 18.30 469 TYR A C 1
ATOM 3609 O O . TYR A 1 472 ? -0.650 81.975 18.637 1.00 17.79 469 TYR A O 1
ATOM 3619 N N . ALA B 1 11 ? 46.843 63.046 -17.838 1.00 67.36 8 ALA C N 1
ATOM 3620 C CA . ALA B 1 11 ? 47.009 62.448 -19.159 1.00 66.51 8 ALA C CA 1
ATOM 3621 C C . ALA B 1 11 ? 47.621 63.439 -20.145 1.00 64.53 8 ALA C C 1
ATOM 3622 O O . ALA B 1 11 ? 47.657 63.186 -21.352 1.00 65.47 8 ALA C O 1
ATOM 3624 N N . GLY B 1 12 ? 48.105 64.566 -19.625 1.00 60.98 9 GLY C N 1
ATOM 3625 C CA . GLY B 1 12 ? 48.729 65.570 -20.464 1.00 56.09 9 GLY C CA 1
ATOM 3626 C C . GLY B 1 12 ? 47.763 66.508 -21.144 1.00 50.68 9 GLY C C 1
ATOM 3627 O O . GLY B 1 12 ? 48.128 67.148 -22.135 1.00 50.45 9 GLY C O 1
ATOM 3628 N N . PHE B 1 13 ? 46.535 66.602 -20.646 1.00 45.65 10 PHE C N 1
ATOM 3629 C CA . PHE B 1 13 ? 45.544 67.497 -21.222 1.00 39.87 10 PHE C CA 1
ATOM 3630 C C . PHE B 1 13 ? 45.715 68.891 -20.633 1.00 37.72 10 PHE C C 1
ATOM 3631 O O . PHE B 1 13 ? 45.765 69.052 -19.409 1.00 38.02 10 PHE C O 1
ATOM 3639 N N . THR B 1 14 ? 45.824 69.898 -21.506 1.00 35.60 11 THR C N 1
ATOM 3640 C CA . THR B 1 14 ? 45.977 71.282 -21.074 1.00 35.45 11 THR C CA 1
ATOM 3641 C C . THR B 1 14 ? 45.042 72.256 -21.780 1.00 32.15 11 THR C C 1
ATOM 3642 O O . THR B 1 14 ? 45.147 73.462 -21.549 1.00 33.16 11 THR C O 1
ATOM 3646 N N . ASP B 1 15 ? 44.129 71.776 -22.616 1.00 29.02 12 ASP C N 1
ATOM 3647 C CA . ASP B 1 15 ? 43.327 72.633 -23.487 1.00 26.26 12 ASP C CA 1
ATOM 3648 C C . ASP B 1 15 ? 42.053 73.068 -22.751 1.00 24.30 12 ASP C C 1
ATOM 3649 O O . ASP B 1 15 ? 40.939 72.669 -23.090 1.00 23.20 12 ASP C O 1
ATOM 3654 N N . TYR B 1 16 ? 42.235 73.916 -21.732 1.00 22.61 13 TYR C N 1
ATOM 3655 C CA . TYR B 1 16 ? 41.151 74.357 -20.856 1.00 20.96 13 TYR C CA 1
ATOM 3656 C C . TYR B 1 16 ? 41.671 75.502 -19.998 1.00 21.25 13 TYR C C 1
ATOM 3657 O O . TYR B 1 16 ? 42.880 75.730 -19.904 1.00 21.94 13 TYR C O 1
ATOM 3666 N N . LYS B 1 17 ? 40.746 76.219 -19.358 1.00 21.02 14 LYS C N 1
ATOM 3667 C CA A LYS B 1 17 ? 41.122 77.189 -18.336 0.51 20.82 14 LYS C CA 1
ATOM 3668 C CA B LYS B 1 17 ? 41.127 77.178 -18.327 0.49 20.48 14 LYS C CA 1
ATOM 3669 C C . LYS B 1 17 ? 39.992 77.273 -17.321 1.00 19.20 14 LYS C C 1
ATOM 3670 O O . LYS B 1 17 ? 38.874 77.681 -17.671 1.00 18.53 14 LYS C O 1
ATOM 3681 N N . VAL B 1 18 ? 40.285 76.882 -16.083 1.00 19.98 15 VAL C N 1
ATOM 3682 C CA . VAL B 1 18 ? 39.327 76.896 -14.992 1.00 18.61 15 VAL C CA 1
ATOM 3683 C C . VAL B 1 18 ? 39.981 77.517 -13.763 1.00 19.83 15 VAL C C 1
ATOM 3684 O O . VAL B 1 18 ? 41.194 77.751 -13.719 1.00 20.46 15 VAL C O 1
ATOM 3688 N N . ALA B 1 19 ? 39.152 77.785 -12.749 1.00 17.82 16 ALA C N 1
ATOM 3689 C CA . ALA B 1 19 ? 39.649 78.414 -11.530 1.00 17.54 16 ALA C CA 1
ATOM 3690 C C . ALA B 1 19 ? 40.635 77.519 -10.796 1.00 19.75 16 ALA C C 1
ATOM 3691 O O . ALA B 1 19 ? 41.673 77.994 -10.308 1.00 21.73 16 ALA C O 1
ATOM 3693 N N . ASP B 1 20 ? 40.315 76.226 -10.676 1.00 19.79 17 ASP C N 1
ATOM 3694 C CA . ASP B 1 20 ? 41.074 75.352 -9.778 1.00 19.59 17 ASP C CA 1
ATOM 3695 C C . ASP B 1 20 ? 40.730 73.914 -10.150 1.00 19.99 17 ASP C C 1
ATOM 3696 O O . ASP B 1 20 ? 39.669 73.416 -9.769 1.00 19.17 17 ASP C O 1
ATOM 3701 N N . ILE B 1 21 ? 41.643 73.257 -10.862 1.00 20.85 18 ILE C N 1
ATOM 3702 C CA . ILE B 1 21 ? 41.419 71.895 -11.326 1.00 21.54 18 ILE C CA 1
ATOM 3703 C C . ILE B 1 21 ? 41.270 70.910 -10.171 1.00 22.50 18 ILE C C 1
ATOM 3704 O O . ILE B 1 21 ? 40.712 69.817 -10.357 1.00 21.66 18 ILE C O 1
ATOM 3709 N N . THR B 1 22 ? 41.748 71.262 -8.971 1.00 22.05 19 THR C N 1
ATOM 3710 C CA . THR B 1 22 ? 41.641 70.314 -7.871 1.00 22.04 19 THR C CA 1
ATOM 3711 C C . THR B 1 22 ? 40.217 70.201 -7.344 1.00 20.41 19 THR C C 1
ATOM 3712 O O . THR B 1 22 ? 39.952 69.336 -6.507 1.00 21.02 19 THR C O 1
ATOM 3716 N N . LEU B 1 23 ? 39.309 71.067 -7.783 1.00 19.93 20 LEU C N 1
ATOM 3717 C CA . LEU B 1 23 ? 37.901 70.912 -7.445 1.00 18.07 20 LEU C CA 1
ATOM 3718 C C . LEU B 1 23 ? 37.202 69.817 -8.255 1.00 18.38 20 LEU C C 1
ATOM 3719 O O . LEU B 1 23 ? 35.997 69.578 -8.053 1.00 17.49 20 LEU C O 1
ATOM 3724 N N . ALA B 1 24 ? 37.930 69.133 -9.148 1.00 17.39 21 ALA C N 1
ATOM 3725 C CA . ALA B 1 24 ? 37.295 68.203 -10.084 1.00 17.55 21 ALA C CA 1
ATOM 3726 C C . ALA B 1 24 ? 36.571 67.068 -9.370 1.00 18.15 21 ALA C C 1
ATOM 3727 O O . ALA B 1 24 ? 35.451 66.709 -9.758 1.00 18.96 21 ALA C O 1
ATOM 3729 N N . ALA B 1 25 ? 37.197 66.462 -8.350 1.00 19.00 22 ALA C N 1
ATOM 3730 C CA . ALA B 1 25 ? 36.566 65.314 -7.687 1.00 18.83 22 ALA C CA 1
ATOM 3731 C C . ALA B 1 25 ? 35.251 65.703 -7.012 1.00 18.18 22 ALA C C 1
ATOM 3732 O O . ALA B 1 25 ? 34.264 64.958 -7.084 1.00 18.00 22 ALA C O 1
ATOM 3734 N N . TRP B 1 26 ? 35.217 66.860 -6.345 1.00 16.52 23 TRP C N 1
ATOM 3735 C CA . TRP B 1 26 ? 33.954 67.372 -5.817 1.00 17.04 23 TRP C CA 1
ATOM 3736 C C . TRP B 1 26 ? 32.934 67.546 -6.936 1.00 18.06 23 TRP C C 1
ATOM 3737 O O . TRP B 1 26 ? 31.782 67.100 -6.824 1.00 17.62 23 TRP C O 1
ATOM 3748 N N . GLY B 1 27 ? 33.345 68.183 -8.033 1.00 17.13 24 GLY C N 1
ATOM 3749 C CA . GLY B 1 27 ? 32.438 68.348 -9.157 1.00 16.99 24 GLY C CA 1
ATOM 3750 C C . GLY B 1 27 ? 31.922 67.021 -9.687 1.00 16.62 24 GLY C C 1
ATOM 3751 O O . GLY B 1 27 ? 30.735 66.884 -10.000 1.00 16.98 24 GLY C O 1
ATOM 3752 N N . ARG B 1 28 ? 32.804 66.020 -9.785 1.00 16.64 25 ARG C N 1
ATOM 3753 C CA . ARG B 1 28 ? 32.391 64.715 -10.287 1.00 16.51 25 ARG C CA 1
ATOM 3754 C C . ARG B 1 28 ? 31.376 64.064 -9.352 1.00 17.20 25 ARG C C 1
ATOM 3755 O O . ARG B 1 28 ? 30.423 63.419 -9.812 1.00 16.54 25 ARG C O 1
ATOM 3763 N N . ARG B 1 29 ? 31.563 64.212 -8.033 1.00 16.57 26 ARG C N 1
ATOM 3764 C CA . ARG B 1 29 ? 30.568 63.694 -7.096 1.00 15.69 26 ARG C CA 1
ATOM 3765 C C . ARG B 1 29 ? 29.218 64.361 -7.320 1.00 15.87 26 ARG C C 1
ATOM 3766 O O . ARG B 1 29 ? 28.169 63.696 -7.313 1.00 16.91 26 ARG C O 1
ATOM 3774 N N . GLU B 1 30 ? 29.217 65.673 -7.555 1.00 15.43 27 GLU C N 1
ATOM 3775 C CA . GLU B 1 30 ? 27.950 66.351 -7.801 1.00 16.08 27 GLU C CA 1
ATOM 3776 C C . GLU B 1 30 ? 27.351 65.986 -9.155 1.00 16.11 27 GLU C C 1
ATOM 3777 O O . GLU B 1 30 ? 26.114 65.932 -9.289 1.00 15.98 27 GLU C O 1
ATOM 3783 N N . LEU B 1 31 ? 28.192 65.712 -10.164 1.00 16.58 28 LEU C N 1
ATOM 3784 C CA . LEU B 1 31 ? 27.661 65.247 -11.444 1.00 15.83 28 LEU C CA 1
ATOM 3785 C C . LEU B 1 31 ? 26.955 63.910 -11.280 1.00 15.69 28 LEU C C 1
ATOM 3786 O O . LEU B 1 31 ? 25.905 63.673 -11.892 1.00 17.82 28 LEU C O 1
ATOM 3791 N N . ILE B 1 32 ? 27.536 63.011 -10.484 1.00 15.91 29 ILE C N 1
ATOM 3792 C CA . ILE B 1 32 ? 26.947 61.688 -10.305 1.00 16.70 29 ILE C CA 1
ATOM 3793 C C . ILE B 1 32 ? 25.609 61.792 -9.582 1.00 16.55 29 ILE C C 1
ATOM 3794 O O . ILE B 1 32 ? 24.636 61.117 -9.947 1.00 18.41 29 ILE C O 1
ATOM 3799 N N . ILE B 1 33 ? 25.515 62.676 -8.586 1.00 15.83 30 ILE C N 1
ATOM 3800 C CA . ILE B 1 33 ? 24.210 62.949 -7.974 1.00 15.80 30 ILE C CA 1
ATOM 3801 C C . ILE B 1 33 ? 23.244 63.533 -9.000 1.00 17.03 30 ILE C C 1
ATOM 3802 O O . ILE B 1 33 ? 22.065 63.141 -9.064 1.00 18.16 30 ILE C O 1
ATOM 3807 N N . ALA B 1 34 ? 23.707 64.512 -9.782 1.00 16.46 31 ALA C N 1
ATOM 3808 C CA . ALA B 1 34 ? 22.815 65.173 -10.736 1.00 15.84 31 ALA C CA 1
ATOM 3809 C C . ALA B 1 34 ? 22.280 64.198 -11.775 1.00 16.90 31 ALA C C 1
ATOM 3810 O O . ALA B 1 34 ? 21.112 64.300 -12.179 1.00 17.05 31 ALA C O 1
ATOM 3812 N N . GLU B 1 35 ? 23.116 63.251 -12.225 1.00 16.32 32 GLU C N 1
ATOM 3813 C CA . GLU B 1 35 ? 22.617 62.222 -13.130 1.00 17.08 32 GLU C CA 1
ATOM 3814 C C . GLU B 1 35 ? 21.400 61.504 -12.547 1.00 17.72 32 GLU C C 1
ATOM 3815 O O . GLU B 1 35 ? 20.438 61.208 -13.267 1.00 19.87 32 GLU C O 1
ATOM 3821 N N . SER B 1 36 ? 21.411 61.223 -11.238 1.00 16.92 33 SER C N 1
ATOM 3822 C CA . SER B 1 36 ? 20.242 60.569 -10.636 1.00 16.80 33 SER C CA 1
ATOM 3823 C C . SER B 1 36 ? 19.027 61.482 -10.552 1.00 17.07 33 SER C C 1
ATOM 3824 O O . SER B 1 36 ? 17.917 60.980 -10.326 1.00 17.97 33 SER C O 1
ATOM 3827 N N . GLU B 1 37 ? 19.219 62.792 -10.685 1.00 15.91 34 GLU C N 1
ATOM 3828 C CA . GLU B 1 37 ? 18.149 63.784 -10.679 1.00 15.71 34 GLU C CA 1
ATOM 3829 C C . GLU B 1 37 ? 17.682 64.162 -12.083 1.00 17.63 34 GLU C C 1
ATOM 3830 O O . GLU B 1 37 ? 16.792 65.006 -12.223 1.00 17.78 34 GLU C O 1
ATOM 3836 N N . MET B 1 38 ? 18.257 63.575 -13.134 1.00 16.40 35 MET C N 1
ATOM 3837 C CA . MET B 1 38 ? 17.979 64.000 -14.507 1.00 16.70 35 MET C CA 1
ATOM 3838 C C . MET B 1 38 ? 17.579 62.799 -15.363 1.00 17.61 35 MET C C 1
ATOM 3839 O O . MET B 1 38 ? 18.309 62.392 -16.282 1.00 18.09 35 MET C O 1
ATOM 3844 N N . PRO B 1 39 ? 16.401 62.217 -15.097 1.00 17.59 36 PRO C N 1
ATOM 3845 C CA . PRO B 1 39 ? 16.030 60.972 -15.789 1.00 18.50 36 PRO C CA 1
ATOM 3846 C C . PRO B 1 39 ? 15.749 61.139 -17.276 1.00 18.50 36 PRO C C 1
ATOM 3847 O O . PRO B 1 39 ? 15.986 60.200 -18.046 1.00 18.61 36 PRO C O 1
ATOM 3851 N N . ALA B 1 40 ? 15.224 62.286 -17.715 1.00 18.20 37 ALA C N 1
ATOM 3852 C CA . ALA B 1 40 ? 15.000 62.465 -19.153 1.00 17.73 37 ALA C CA 1
ATOM 3853 C C . ALA B 1 40 ? 16.323 62.510 -19.901 1.00 18.71 37 ALA C C 1
ATOM 3854 O O . ALA B 1 40 ? 16.510 61.829 -20.917 1.00 20.59 37 ALA C O 1
ATOM 3856 N N . LEU B 1 41 ? 17.263 63.289 -19.384 1.00 19.62 38 LEU C N 1
ATOM 3857 C CA . LEU B 1 41 ? 18.571 63.408 -20.014 1.00 20.59 38 LEU C CA 1
ATOM 3858 C C . LEU B 1 41 ? 19.327 62.079 -19.973 1.00 20.84 38 LEU C C 1
ATOM 3859 O O . LEU B 1 41 ? 19.912 61.646 -20.979 1.00 21.37 38 LEU C O 1
ATOM 3864 N N . MET B 1 42 ? 19.324 61.405 -18.818 1.00 21.12 39 MET C N 1
ATOM 3865 C CA A MET B 1 42 ? 19.973 60.098 -18.699 0.37 22.06 39 MET C CA 1
ATOM 3866 C CA B MET B 1 42 ? 20.016 60.126 -18.763 0.63 21.68 39 MET C CA 1
ATOM 3867 C C . MET B 1 42 ? 19.287 59.061 -19.566 1.00 22.02 39 MET C C 1
ATOM 3868 O O . MET B 1 42 ? 19.940 58.151 -20.095 1.00 22.39 39 MET C O 1
ATOM 3877 N N . GLY B 1 43 ? 17.961 59.173 -19.708 1.00 20.86 40 GLY C N 1
ATOM 3878 C CA . GLY B 1 43 ? 17.255 58.260 -20.591 1.00 21.01 40 GLY C CA 1
ATOM 3879 C C . GLY B 1 43 ? 17.687 58.421 -22.037 1.00 21.96 40 GLY C C 1
ATOM 3880 O O . GLY B 1 43 ? 17.789 57.439 -22.781 1.00 23.07 40 GLY C O 1
ATOM 3881 N N . LEU B 1 44 ? 17.938 59.666 -22.461 1.00 21.04 41 LEU C N 1
ATOM 3882 C CA . LEU B 1 44 ? 18.445 59.893 -23.813 1.00 21.03 41 LEU C CA 1
ATOM 3883 C C . LEU B 1 44 ? 19.830 59.293 -23.985 1.00 21.48 41 LEU C C 1
ATOM 3884 O O . LEU B 1 44 ? 20.146 58.747 -25.051 1.00 21.52 41 LEU C O 1
ATOM 3889 N N . ARG B 1 45 ? 20.687 59.429 -22.971 1.00 23.61 42 ARG C N 1
ATOM 3890 C CA . ARG B 1 45 ? 22.002 58.799 -23.019 1.00 26.52 42 ARG C CA 1
ATOM 3891 C C . ARG B 1 45 ? 21.867 57.305 -23.256 1.00 28.67 42 ARG C C 1
ATOM 3892 O O . ARG B 1 45 ? 22.550 56.737 -24.113 1.00 29.06 42 ARG C O 1
ATOM 3900 N N . ARG B 1 46 ? 20.976 56.652 -22.508 1.00 30.01 43 ARG C N 1
ATOM 3901 C CA . ARG B 1 46 ? 20.824 55.208 -22.632 1.00 34.03 43 ARG C CA 1
ATOM 3902 C C . ARG B 1 46 ? 20.222 54.830 -23.977 1.00 32.79 43 ARG C C 1
ATOM 3903 O O . ARG B 1 46 ? 20.681 53.881 -24.627 1.00 34.26 43 ARG C O 1
ATOM 3911 N N . LYS B 1 47 ? 19.210 55.579 -24.417 1.00 29.72 44 LYS C N 1
ATOM 3912 C CA . LYS B 1 47 ? 18.508 55.249 -25.652 1.00 29.76 44 LYS C CA 1
ATOM 3913 C C . LYS B 1 47 ? 19.416 55.378 -26.869 1.00 29.07 44 LYS C C 1
ATOM 3914 O O . 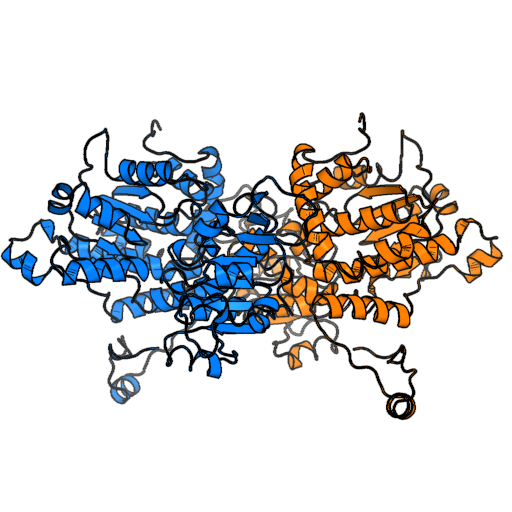LYS B 1 47 ? 19.345 54.554 -27.791 1.00 29.85 44 LYS C O 1
ATOM 3920 N N . TYR B 1 48 ? 20.272 56.402 -26.897 1.00 27.94 45 TYR C N 1
ATOM 3921 C CA . TYR B 1 48 ? 20.992 56.762 -28.115 1.00 27.62 45 TYR C CA 1
ATOM 3922 C C . TYR B 1 48 ? 22.469 56.404 -28.093 1.00 28.44 45 TYR C C 1
ATOM 3923 O O . TYR B 1 48 ? 23.144 56.599 -29.108 1.00 28.07 45 TYR C O 1
ATOM 3932 N N . ALA B 1 49 ? 22.989 55.882 -26.981 1.00 32.23 46 ALA C N 1
ATOM 3933 C CA . ALA B 1 49 ? 24.430 55.653 -26.878 1.00 35.58 46 ALA C CA 1
ATOM 3934 C C . ALA B 1 49 ? 24.923 54.679 -27.940 1.00 36.22 46 ALA C C 1
ATOM 3935 O O . ALA B 1 49 ? 25.966 54.906 -28.569 1.00 36.53 46 ALA C O 1
ATOM 3937 N N . GLY B 1 50 ? 24.184 53.593 -28.170 1.00 36.51 47 GLY C N 1
ATOM 3938 C CA . GLY B 1 50 ? 24.613 52.636 -29.177 1.00 36.65 47 GLY C CA 1
ATOM 3939 C C . GLY B 1 50 ? 24.565 53.192 -30.586 1.00 36.16 47 GLY C C 1
ATOM 3940 O O . GLY B 1 50 ? 25.418 52.861 -31.415 1.00 37.24 47 GLY C O 1
ATOM 3941 N N . GLN B 1 51 ? 23.587 54.051 -30.871 1.00 34.96 48 GLN C N 1
ATOM 3942 C CA . GLN B 1 51 ? 23.404 54.617 -32.203 1.00 34.58 48 GLN C CA 1
ATOM 3943 C C . GLN B 1 51 ? 24.432 55.698 -32.518 1.00 29.86 48 GLN C C 1
ATOM 3944 O O . GLN B 1 51 ? 24.751 55.919 -33.692 1.00 30.46 48 GLN C O 1
ATOM 3950 N N . GLN B 1 52 ? 24.977 56.365 -31.504 1.00 25.57 49 GLN C N 1
ATOM 3951 C CA . GLN B 1 52 ? 25.940 57.443 -31.701 1.00 24.51 49 GLN C CA 1
ATOM 3952 C C . GLN B 1 52 ? 25.453 58.506 -32.693 1.00 23.98 49 GLN C C 1
ATOM 3953 O O . GLN B 1 52 ? 26.151 58.822 -33.662 1.00 24.07 49 GLN C O 1
ATOM 3959 N N . PRO B 1 53 ? 24.260 59.086 -32.465 1.00 22.59 50 PRO C N 1
ATOM 3960 C CA . PRO B 1 53 ? 23.695 60.030 -33.446 1.00 23.01 50 PRO C CA 1
ATOM 3961 C C . PRO B 1 53 ? 24.486 61.312 -33.592 1.00 22.90 50 PRO C C 1
ATOM 3962 O O . PRO B 1 53 ? 24.288 62.028 -34.581 1.00 24.39 50 PRO C O 1
ATOM 3966 N N . LEU B 1 54 ? 25.349 61.643 -32.632 1.00 22.32 51 LEU C N 1
ATOM 3967 C CA . LEU B 1 54 ? 26.182 62.833 -32.720 1.00 21.00 51 LEU C CA 1
ATOM 3968 C C . LEU B 1 54 ? 27.628 62.506 -33.092 1.00 21.97 51 LEU C C 1
ATOM 3969 O O . LEU B 1 54 ? 28.516 63.353 -32.922 1.00 22.09 51 LEU C O 1
ATOM 3974 N N . LYS B 1 55 ? 27.882 61.299 -33.594 1.00 22.07 52 LYS C N 1
ATOM 3975 C CA . LYS B 1 55 ? 29.224 60.969 -34.055 1.00 25.64 52 LYS C CA 1
ATOM 3976 C C . LYS B 1 55 ? 29.616 61.922 -35.177 1.00 25.15 52 LYS C C 1
ATOM 3977 O O . LYS B 1 55 ? 28.905 62.037 -36.179 1.00 26.90 52 LYS C O 1
ATOM 3983 N N . GLY B 1 56 ? 30.739 62.621 -35.008 1.00 23.81 53 GLY C N 1
ATOM 3984 C CA . GLY B 1 56 ? 31.160 63.618 -35.964 1.00 23.34 53 GLY C CA 1
ATOM 3985 C C . GLY B 1 56 ? 30.719 65.029 -35.633 1.00 22.59 53 GLY C C 1
ATOM 3986 O O . GLY B 1 56 ? 31.201 65.978 -36.269 1.00 24.63 53 GLY C O 1
ATOM 3987 N N . ALA B 1 57 ? 29.814 65.199 -34.670 1.00 21.87 54 ALA C N 1
ATOM 3988 C CA . ALA B 1 57 ? 29.413 66.540 -34.274 1.00 22.11 54 ALA C CA 1
ATOM 3989 C C . ALA B 1 57 ? 30.535 67.209 -33.492 1.00 21.87 54 ALA C C 1
ATOM 3990 O O . ALA B 1 57 ? 31.209 66.585 -32.666 1.00 21.72 54 ALA C O 1
ATOM 3992 N N . LYS B 1 58 ? 30.725 68.494 -33.745 1.00 21.53 55 LYS C N 1
ATOM 3993 C CA . LYS B 1 58 ? 31.770 69.279 -33.094 1.00 21.16 55 LYS C CA 1
ATOM 3994 C C . LYS B 1 58 ? 31.062 70.552 -32.634 1.00 21.06 55 LYS C C 1
ATOM 3995 O O . LYS B 1 58 ? 30.814 71.459 -33.435 1.00 20.68 55 LYS C O 1
ATOM 4001 N N . ILE B 1 59 ? 30.695 70.584 -31.350 1.00 19.43 56 ILE C N 1
ATOM 4002 C CA . ILE B 1 59 ? 29.730 71.544 -30.807 1.00 19.04 56 ILE C CA 1
ATOM 4003 C C . ILE B 1 59 ? 30.464 72.641 -30.054 1.00 18.59 56 ILE C C 1
ATOM 4004 O O . ILE B 1 59 ? 31.181 72.365 -29.086 1.00 19.08 56 ILE C O 1
ATOM 4009 N N . LEU B 1 60 ? 30.258 73.885 -30.471 1.00 18.99 57 LEU C N 1
ATOM 4010 C CA . LEU B 1 60 ? 30.639 75.036 -29.672 1.00 18.52 57 LEU C CA 1
ATOM 4011 C C . LEU B 1 60 ? 29.486 75.305 -28.717 1.00 18.47 57 LEU C C 1
ATOM 4012 O O . LEU B 1 60 ? 28.373 75.594 -29.161 1.00 20.41 57 LEU C O 1
ATOM 4017 N N . GLY B 1 61 ? 29.752 75.213 -27.424 1.00 17.34 58 GLY C N 1
ATOM 4018 C CA . GLY B 1 61 ? 28.706 75.444 -26.439 1.00 16.24 58 GLY C CA 1
ATOM 4019 C C . GLY B 1 61 ? 28.974 76.673 -25.591 1.00 17.56 58 GLY C C 1
ATOM 4020 O O . GLY B 1 61 ? 30.118 76.891 -25.155 1.00 18.39 58 GLY C O 1
ATOM 4021 N N . CYS B 1 62 ? 27.946 77.510 -25.382 1.00 17.69 59 CYS C N 1
ATOM 4022 C CA . CYS B 1 62 ? 28.075 78.714 -24.553 1.00 18.25 59 CYS C CA 1
ATOM 4023 C C . CYS B 1 62 ? 26.846 78.774 -23.644 1.00 17.94 59 CYS C C 1
ATOM 4024 O O . CYS B 1 62 ? 25.782 79.264 -24.045 1.00 18.39 59 CYS C O 1
ATOM 4027 N N . ILE B 1 63 ? 26.996 78.256 -22.428 1.00 17.64 60 ILE C N 1
ATOM 4028 C CA . ILE B 1 63 ? 25.907 78.218 -21.465 1.00 16.45 60 ILE C CA 1
ATOM 4029 C C . ILE B 1 63 ? 26.513 77.992 -20.092 1.00 17.07 60 ILE C C 1
ATOM 4030 O O . ILE B 1 63 ? 27.494 77.249 -19.944 1.00 17.45 60 ILE C O 1
ATOM 4035 N N . HIS B 1 64 ? 25.963 78.706 -19.110 1.00 16.54 61 HIS C N 1
ATOM 4036 C CA . HIS B 1 64 ? 26.307 78.646 -17.693 1.00 15.28 61 HIS C CA 1
ATOM 4037 C C . HIS B 1 64 ? 26.979 77.347 -17.296 1.00 15.09 61 HIS C C 1
ATOM 4038 O O . HIS B 1 64 ? 26.361 76.284 -17.372 1.00 17.28 61 HIS C O 1
ATOM 4045 N N . MET B 1 65 ? 28.246 77.403 -16.883 1.00 15.53 62 MET C N 1
ATOM 4046 C CA . MET B 1 65 ? 29.011 76.177 -16.651 1.00 15.63 62 MET C CA 1
ATOM 4047 C C . MET B 1 65 ? 28.738 75.648 -15.240 1.00 15.84 62 MET C C 1
ATOM 4048 O O . MET B 1 65 ? 29.578 75.696 -14.336 1.00 16.03 62 MET C O 1
ATOM 4053 N N . THR B 1 66 ? 27.505 75.160 -15.071 1.00 16.02 63 THR C N 1
ATOM 4054 C CA . THR B 1 66 ? 27.018 74.551 -13.835 1.00 15.96 63 THR C CA 1
ATOM 4055 C C . THR B 1 66 ? 27.129 73.026 -13.894 1.00 15.29 63 THR C C 1
ATOM 4056 O O . THR B 1 66 ? 27.447 72.425 -14.930 1.00 16.25 63 THR C O 1
ATOM 4060 N N . ILE B 1 67 ? 26.815 72.394 -12.758 1.00 14.72 64 ILE C N 1
ATOM 4061 C CA . ILE B 1 67 ? 26.742 70.932 -12.692 1.00 16.64 64 ILE C CA 1
ATOM 4062 C C . ILE B 1 67 ? 25.724 70.403 -13.699 1.00 15.82 64 ILE C C 1
ATOM 4063 O O . ILE B 1 67 ? 25.947 69.391 -14.372 1.00 15.67 64 ILE C O 1
ATOM 4068 N N . GLN B 1 68 ? 24.602 71.097 -13.841 1.00 15.43 65 GLN C N 1
ATOM 4069 C CA . GLN B 1 68 ? 23.574 70.659 -14.781 1.00 15.53 65 GLN C CA 1
ATOM 4070 C C . GLN B 1 68 ? 24.098 70.716 -16.212 1.00 15.20 65 GLN C C 1
ATOM 4071 O O . GLN B 1 68 ? 23.856 69.807 -17.017 1.00 15.32 65 GLN C O 1
ATOM 4077 N N . THR B 1 69 ? 24.816 71.780 -16.546 1.00 15.14 66 THR C N 1
ATOM 4078 C CA . THR B 1 69 ? 25.427 71.859 -17.862 1.00 15.66 66 THR C CA 1
ATOM 4079 C C . THR B 1 69 ? 26.470 70.767 -18.052 1.00 15.62 66 THR C C 1
ATOM 4080 O O . THR B 1 69 ? 26.629 70.251 -19.159 1.00 17.53 66 THR C O 1
ATOM 4084 N N . GLY B 1 70 ? 27.163 70.379 -16.986 1.00 15.06 67 GLY C N 1
ATOM 4085 C CA . GLY B 1 70 ? 28.090 69.262 -17.096 1.00 15.54 67 GLY C CA 1
ATOM 4086 C C . GLY B 1 70 ? 27.409 67.980 -17.537 1.00 16.25 67 GLY C C 1
ATOM 4087 O O . GLY B 1 70 ? 27.926 67.250 -18.395 1.00 16.89 67 GLY C O 1
ATOM 4088 N N . VAL B 1 71 ? 26.220 67.699 -16.988 1.00 15.93 68 VAL C N 1
ATOM 4089 C CA . VAL B 1 71 ? 25.506 66.497 -17.411 1.00 15.97 68 VAL C CA 1
ATOM 4090 C C . VAL B 1 71 ? 25.059 66.614 -18.869 1.00 16.33 68 VAL C C 1
ATOM 4091 O O . VAL B 1 71 ? 25.073 65.627 -19.621 1.00 18.00 68 VAL C O 1
ATOM 4095 N N . LEU B 1 72 ? 24.633 67.813 -19.284 1.00 16.98 69 LEU C N 1
ATOM 4096 C CA . LEU B 1 72 ? 24.348 68.062 -20.699 1.00 16.90 69 LEU C CA 1
ATOM 4097 C C . LEU B 1 72 ? 25.574 67.790 -21.577 1.00 16.21 69 LEU C C 1
ATOM 4098 O O . LEU B 1 72 ? 25.500 67.038 -22.558 1.00 17.48 69 LEU C O 1
ATOM 4103 N N . ILE B 1 73 ? 26.708 68.420 -21.248 1.00 17.54 70 ILE C N 1
ATOM 4104 C CA . ILE B 1 73 ? 27.938 68.210 -22.016 1.00 17.98 70 ILE C CA 1
ATOM 4105 C C . ILE B 1 73 ? 28.253 66.722 -22.144 1.00 18.33 70 ILE C C 1
ATOM 4106 O O . ILE B 1 73 ? 28.536 66.217 -23.238 1.00 18.84 70 ILE C O 1
ATOM 4111 N N . GLU B 1 74 ? 28.247 66.000 -21.019 1.00 17.98 71 GLU C N 1
ATOM 4112 C CA . GLU B 1 74 ? 28.647 64.597 -21.069 1.00 18.69 71 GLU C CA 1
ATOM 4113 C C . GLU B 1 74 ? 27.626 63.724 -21.786 1.00 19.16 71 GLU C C 1
ATOM 4114 O O . GLU B 1 74 ? 27.987 62.683 -22.341 1.00 20.22 71 GLU C O 1
ATOM 4120 N N . THR B 1 75 ? 26.355 64.136 -21.809 1.00 18.21 72 THR C N 1
ATOM 4121 C CA . THR B 1 75 ? 25.380 63.441 -22.651 1.00 18.46 72 THR C CA 1
ATOM 4122 C C . THR B 1 75 ? 25.695 63.625 -24.133 1.00 18.77 72 THR C C 1
ATOM 4123 O O . THR B 1 75 ? 25.667 62.653 -24.907 1.00 19.65 72 THR C O 1
ATOM 4127 N N . LEU B 1 76 ? 26.009 64.856 -24.551 1.00 18.52 73 LEU C N 1
ATOM 4128 C CA . LEU B 1 76 ? 26.389 65.085 -25.946 1.00 18.59 73 LEU C CA 1
ATOM 4129 C C . LEU B 1 76 ? 27.607 64.255 -26.322 1.00 20.13 73 LEU C C 1
ATOM 4130 O O . LEU B 1 76 ? 27.637 63.637 -27.387 1.00 19.03 73 LEU C O 1
ATOM 4135 N N . VAL B 1 77 ? 28.629 64.246 -25.454 1.00 19.93 74 VAL C N 1
ATOM 4136 C CA . VAL B 1 77 ? 29.837 63.455 -25.693 1.00 21.57 74 VAL C CA 1
ATOM 4137 C C . VAL B 1 77 ? 29.505 61.970 -25.730 1.00 22.16 74 VAL C C 1
ATOM 4138 O O . VAL B 1 77 ? 30.000 61.231 -26.589 1.00 22.50 74 VAL C O 1
ATOM 4142 N N . ALA B 1 78 ? 28.643 61.515 -24.813 1.00 22.12 75 ALA C N 1
ATOM 4143 C CA . ALA B 1 78 ? 28.260 60.107 -24.775 1.00 22.31 75 ALA C CA 1
ATOM 4144 C C . ALA B 1 78 ? 27.571 59.671 -26.061 1.00 22.33 75 ALA C C 1
ATOM 4145 O O . ALA B 1 78 ? 27.618 58.484 -26.412 1.00 22.35 75 ALA C O 1
ATOM 4147 N N . LEU B 1 79 ? 26.915 60.602 -26.761 1.00 22.54 76 LEU C N 1
ATOM 4148 C CA . LEU B 1 79 ? 26.244 60.313 -28.020 1.00 22.56 76 LEU C CA 1
ATOM 4149 C C . LEU B 1 79 ? 27.148 60.512 -29.227 1.00 21.44 76 LEU C C 1
ATOM 4150 O O . LEU B 1 79 ? 26.684 60.361 -30.365 1.00 21.39 76 LEU C O 1
ATOM 4155 N N . GLY B 1 80 ? 28.420 60.839 -29.009 1.00 21.95 77 GLY C N 1
ATOM 4156 C CA . GLY B 1 80 ? 29.416 60.891 -30.071 1.00 21.93 77 GLY C CA 1
ATOM 4157 C C . GLY B 1 80 ? 30.044 62.247 -30.302 1.00 21.76 77 GLY C C 1
ATOM 4158 O O . GLY B 1 80 ? 31.020 62.331 -31.064 1.00 22.36 77 GLY C O 1
ATOM 4159 N N . ALA B 1 81 ? 29.534 63.318 -29.691 1.00 20.43 78 ALA C N 1
ATOM 4160 C CA . ALA B 1 81 ? 30.042 64.645 -30.000 1.00 19.87 78 ALA C CA 1
ATOM 4161 C C . ALA B 1 81 ? 31.398 64.893 -29.348 1.00 20.32 78 ALA C C 1
ATOM 4162 O O . ALA B 1 81 ? 31.760 64.286 -28.336 1.00 21.47 78 ALA C O 1
ATOM 4164 N N . GLU B 1 82 ? 32.146 65.810 -29.949 1.00 22.09 79 GLU C N 1
ATOM 4165 C CA . GLU B 1 82 ? 33.193 66.545 -29.262 1.00 22.60 79 GLU C CA 1
ATOM 4166 C C . GLU B 1 82 ? 32.705 67.971 -29.078 1.00 20.78 79 GLU C C 1
ATOM 4167 O O . GLU B 1 82 ? 31.899 68.470 -29.875 1.00 22.02 79 GLU C O 1
ATOM 4173 N N . VAL B 1 83 ? 33.189 68.634 -28.025 1.00 19.43 80 VAL C N 1
ATOM 4174 C CA . VAL B 1 83 ? 32.716 69.968 -27.689 1.00 19.44 80 VAL C CA 1
ATOM 4175 C C . VAL B 1 83 ? 33.878 70.855 -27.257 1.00 19.52 80 VAL C C 1
ATOM 4176 O O . VAL B 1 83 ? 34.956 70.377 -26.891 1.00 20.39 80 VAL C O 1
ATOM 4180 N N . ARG B 1 84 ? 33.649 72.172 -27.343 1.00 17.90 81 ARG C N 1
ATOM 4181 C CA . ARG B 1 84 ? 34.491 73.186 -26.706 1.00 17.63 81 ARG C CA 1
ATOM 4182 C C . ARG B 1 84 ? 33.539 74.170 -26.035 1.00 18.49 81 ARG C C 1
ATOM 4183 O O . ARG B 1 84 ? 32.620 74.672 -26.685 1.00 19.55 81 ARG C O 1
ATOM 4191 N N . TRP B 1 85 ? 33.746 74.441 -24.748 1.00 17.64 82 TRP C N 1
ATOM 4192 C CA . TRP B 1 85 ? 32.695 75.032 -23.929 1.00 17.87 82 TRP C CA 1
ATOM 4193 C C . TRP B 1 85 ? 33.134 76.303 -23.210 1.00 18.70 82 TRP C C 1
ATOM 4194 O O . TRP B 1 85 ? 34.281 76.435 -22.784 1.00 18.58 82 TRP C O 1
ATOM 4205 N N . SER B 1 86 ? 32.192 77.236 -23.061 1.00 17.88 83 SER C N 1
ATOM 4206 C CA . SER B 1 86 ? 32.363 78.419 -22.222 1.00 17.32 83 SER C CA 1
ATOM 4207 C C . SER B 1 86 ? 31.039 78.707 -21.525 1.00 16.57 83 SER C C 1
ATOM 4208 O O . SER B 1 86 ? 29.991 78.153 -21.882 1.00 17.39 83 SER C O 1
ATOM 4211 N N . SER B 1 87 ? 31.088 79.558 -20.499 1.00 16.69 84 SER C N 1
ATOM 4212 C CA . SER B 1 87 ? 29.868 80.011 -19.841 1.00 17.02 84 SER C CA 1
ATOM 4213 C C . SER B 1 87 ? 29.309 81.208 -20.598 1.00 17.75 84 SER C C 1
ATOM 4214 O O . SER B 1 87 ? 30.044 81.936 -21.266 1.00 18.49 84 SER C O 1
ATOM 4217 N N . CYS B 1 88 ? 27.996 81.411 -20.489 1.00 16.66 85 CYS C N 1
ATOM 4218 C CA . CYS B 1 88 ? 27.356 82.590 -21.070 1.00 17.50 85 CYS C CA 1
ATOM 4219 C C . CYS B 1 88 ? 27.152 83.715 -20.054 1.00 17.67 85 CYS C C 1
ATOM 4220 O O . CYS B 1 88 ? 26.428 84.677 -20.341 1.00 18.44 85 CYS C O 1
ATOM 4223 N N . ASN B 1 89 ? 27.760 83.618 -18.872 1.00 17.19 86 ASN C N 1
ATOM 4224 C CA . ASN B 1 89 ? 27.707 84.708 -17.917 1.00 16.98 86 ASN C CA 1
ATOM 4225 C C . ASN B 1 89 ? 28.955 84.678 -17.052 1.00 16.76 86 ASN C C 1
ATOM 4226 O O . ASN B 1 89 ? 29.472 83.604 -16.721 1.00 17.91 86 ASN C O 1
ATOM 4231 N N . ILE B 1 90 ? 29.418 85.872 -16.669 1.00 16.42 87 ILE C N 1
ATOM 4232 C CA . ILE B 1 90 ? 30.667 85.989 -15.919 1.00 17.75 87 ILE C CA 1
ATOM 4233 C C . ILE B 1 90 ? 30.568 85.413 -14.513 1.00 18.15 87 ILE C C 1
ATOM 4234 O O . ILE B 1 90 ? 31.601 85.114 -13.910 1.00 17.82 87 ILE C O 1
ATOM 4239 N N . PHE B 1 91 ? 29.356 85.264 -13.955 1.00 16.21 88 PHE C N 1
ATOM 4240 C CA . PHE B 1 91 ? 29.213 84.816 -12.565 1.00 16.88 88 PHE C CA 1
ATOM 4241 C C . PHE B 1 91 ? 28.532 83.461 -12.405 1.00 17.20 88 PHE C C 1
ATOM 4242 O O . PHE B 1 91 ? 28.336 83.009 -11.263 1.00 17.46 88 PHE C O 1
ATOM 4250 N N . SER B 1 92 ? 28.146 82.803 -13.491 1.00 15.35 89 SER C N 1
ATOM 4251 C CA . SER B 1 92 ? 27.262 81.654 -13.348 1.00 15.69 89 SER C CA 1
ATOM 4252 C C . SER B 1 92 ? 27.993 80.318 -13.288 1.00 16.53 89 SER C C 1
ATOM 4253 O O . SER B 1 92 ? 27.371 79.305 -12.978 1.00 17.04 89 SER C O 1
ATOM 4256 N N . THR B 1 93 ? 29.279 80.283 -13.599 1.00 16.64 90 TH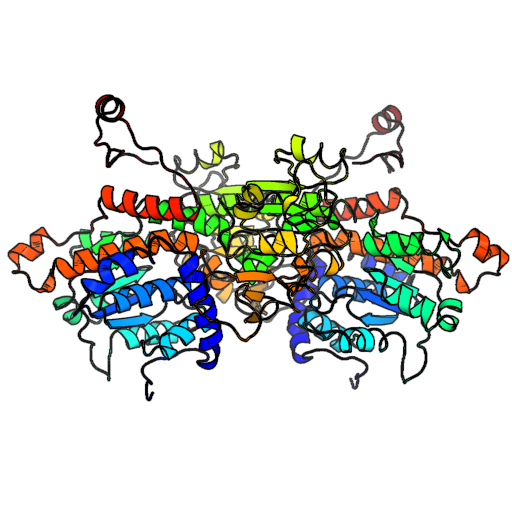R C N 1
ATOM 4257 C CA . THR B 1 93 ? 30.012 79.024 -13.525 1.00 15.12 90 THR C CA 1
ATOM 4258 C C . THR B 1 93 ? 30.056 78.508 -12.090 1.00 16.34 90 THR C C 1
ATOM 4259 O O . THR B 1 93 ? 30.238 79.272 -11.139 1.00 16.62 90 THR C O 1
ATOM 4263 N N . GLN B 1 94 ? 29.897 77.196 -11.928 1.00 16.19 91 GLN C N 1
ATOM 4264 C CA . GLN B 1 94 ? 30.275 76.533 -10.687 1.00 16.02 91 GLN C CA 1
ATOM 4265 C C . GLN B 1 94 ? 31.672 75.958 -10.923 1.00 16.55 91 GLN C C 1
ATOM 4266 O O . GLN B 1 94 ? 31.851 75.099 -11.792 1.00 16.90 91 GLN C O 1
ATOM 4272 N N . ASP B 1 95 ? 32.661 76.425 -10.161 1.00 16.83 92 ASP C N 1
ATOM 4273 C CA . ASP B 1 95 ? 34.051 76.080 -10.482 1.00 15.80 92 ASP C CA 1
ATOM 4274 C C . ASP B 1 95 ? 34.300 74.580 -10.362 1.00 15.96 92 ASP C C 1
ATOM 4275 O O . ASP B 1 95 ? 35.152 74.023 -11.075 1.00 17.39 92 ASP C O 1
ATOM 4280 N N . GLN B 1 96 ? 33.571 73.899 -9.474 1.00 16.59 93 GLN C N 1
ATOM 4281 C CA . GLN B 1 96 ? 33.770 72.457 -9.384 1.00 16.43 93 GLN C CA 1
ATOM 4282 C C . GLN B 1 96 ? 33.215 71.735 -10.610 1.00 17.27 93 GLN C C 1
ATOM 4283 O O . GLN B 1 96 ? 33.768 70.702 -11.016 1.00 17.33 93 GLN C O 1
ATOM 4289 N N . ALA B 1 97 ? 32.140 72.269 -11.222 1.00 15.97 94 ALA C N 1
ATOM 4290 C CA . ALA B 1 97 ? 31.637 71.714 -12.477 1.00 15.72 94 ALA C CA 1
ATOM 4291 C C . ALA B 1 97 ? 32.644 71.906 -13.613 1.00 16.14 94 ALA C C 1
ATOM 4292 O O . ALA B 1 97 ? 32.937 70.965 -14.363 1.00 17.17 94 ALA C O 1
ATOM 4294 N N . ALA B 1 98 ? 33.178 73.126 -13.752 1.00 16.54 95 ALA C N 1
ATOM 4295 C CA . ALA B 1 98 ? 34.169 73.383 -14.788 1.00 17.74 95 ALA C CA 1
ATOM 4296 C C . ALA B 1 98 ? 35.375 72.476 -14.601 1.00 16.63 95 ALA C C 1
ATOM 4297 O O . ALA B 1 98 ? 35.881 71.904 -15.574 1.00 17.23 95 ALA C O 1
ATOM 4299 N N . ALA B 1 99 ? 35.835 72.324 -13.354 1.00 17.32 96 ALA C N 1
ATOM 4300 C CA . ALA B 1 99 ? 36.988 71.469 -13.082 1.00 17.15 96 ALA C CA 1
ATOM 4301 C C . ALA B 1 99 ? 36.706 70.021 -13.447 1.00 17.50 96 ALA C C 1
ATOM 4302 O O . ALA B 1 99 ? 37.573 69.344 -14.013 1.00 18.52 96 ALA C O 1
ATOM 4304 N N . ALA B 1 100 ? 35.503 69.520 -13.136 1.00 16.45 97 ALA C N 1
ATOM 4305 C CA . ALA B 1 100 ? 35.215 68.123 -13.435 1.00 16.55 97 ALA C CA 1
ATOM 4306 C C . ALA B 1 100 ? 35.210 67.873 -14.941 1.00 17.56 97 ALA C C 1
ATOM 4307 O O . ALA B 1 100 ? 35.679 66.822 -15.406 1.00 18.75 97 ALA C O 1
ATOM 4309 N N . ILE B 1 101 ? 34.699 68.835 -15.716 1.00 18.50 98 ILE C N 1
ATOM 4310 C CA . ILE B 1 101 ? 34.648 68.703 -17.167 1.00 18.95 98 ILE C CA 1
ATOM 4311 C C . ILE B 1 101 ? 36.054 68.759 -17.758 1.00 19.55 98 ILE C C 1
ATOM 4312 O O . ILE B 1 101 ? 36.417 67.938 -18.612 1.00 19.81 98 ILE C O 1
ATOM 4317 N N . ALA B 1 102 ? 36.882 69.695 -17.287 1.00 19.17 99 ALA C N 1
ATOM 4318 C CA . ALA B 1 102 ? 38.250 69.785 -17.794 1.00 18.96 99 ALA C CA 1
ATOM 4319 C C . ALA B 1 102 ? 39.031 68.529 -17.448 1.00 19.91 99 ALA C C 1
ATOM 4320 O O . ALA B 1 102 ? 39.837 68.036 -18.259 1.00 20.80 99 ALA C O 1
ATOM 4322 N N . ALA B 1 103 ? 38.817 67.994 -16.242 1.00 20.34 100 ALA C N 1
ATOM 4323 C CA . ALA B 1 103 ? 39.560 66.804 -15.824 1.00 21.32 100 ALA C CA 1
ATOM 4324 C C . ALA B 1 103 ? 39.167 65.567 -16.618 1.00 22.34 100 ALA C C 1
ATOM 4325 O O . ALA B 1 103 ? 39.927 64.582 -16.654 1.00 22.66 100 ALA C O 1
ATOM 4327 N N . ALA B 1 104 ? 37.998 65.593 -17.241 1.00 21.00 101 ALA C N 1
ATOM 4328 C CA . ALA B 1 104 ? 37.559 64.544 -18.145 1.00 21.85 101 ALA C CA 1
ATOM 4329 C C . ALA B 1 104 ? 38.147 64.690 -19.547 1.00 22.66 101 ALA C C 1
ATOM 4330 O O . ALA B 1 104 ? 37.817 63.889 -20.431 1.00 24.04 101 ALA C O 1
ATOM 4332 N N . GLY B 1 105 ? 39.003 65.680 -19.773 1.00 21.26 102 GLY C N 1
ATOM 4333 C CA . GLY B 1 105 ? 39.596 65.884 -21.089 1.00 20.77 102 GLY C CA 1
ATOM 4334 C C . GLY B 1 105 ? 38.747 66.685 -22.044 1.00 20.68 102 GLY C C 1
ATOM 4335 O O . GLY B 1 105 ? 38.936 66.592 -23.260 1.00 22.51 102 GLY C O 1
ATOM 4336 N N . ILE B 1 106 ? 37.813 67.476 -21.541 1.00 19.42 103 ILE C N 1
ATOM 4337 C CA . ILE B 1 106 ? 36.900 68.239 -22.381 1.00 19.85 103 ILE C CA 1
ATOM 4338 C C . ILE B 1 106 ? 37.304 69.704 -22.327 1.00 20.38 103 ILE C C 1
ATOM 4339 O O . ILE B 1 106 ? 37.457 70.253 -21.230 1.00 20.44 103 ILE C O 1
ATOM 4344 N N . PRO B 1 107 ? 37.484 70.370 -23.466 1.00 19.78 104 PRO C N 1
ATOM 4345 C CA . PRO B 1 107 ? 37.940 71.770 -23.425 1.00 18.81 104 PRO C CA 1
ATOM 4346 C C . PRO B 1 107 ? 36.836 72.659 -22.879 1.00 19.15 104 PRO C C 1
ATOM 4347 O O . PRO B 1 107 ? 35.736 72.719 -23.430 1.00 20.47 104 PRO C O 1
ATOM 4351 N N . VAL B 1 108 ? 37.134 73.335 -21.779 1.00 17.82 105 VAL C N 1
ATOM 4352 C CA . VAL B 1 108 ? 36.200 74.253 -21.153 1.00 17.73 105 VAL C CA 1
ATOM 4353 C C . VAL B 1 108 ? 36.991 75.448 -20.649 1.00 18.71 105 VAL C C 1
ATOM 4354 O O . VAL B 1 108 ? 38.085 75.298 -20.089 1.00 19.04 105 VAL C O 1
ATOM 4358 N N . PHE B 1 109 ? 36.444 76.639 -20.863 1.00 18.67 106 PHE C N 1
ATOM 4359 C CA . PHE B 1 109 ? 37.087 77.897 -20.489 1.00 18.70 106 PHE C CA 1
ATOM 4360 C C . PHE B 1 109 ? 36.047 78.684 -19.705 1.00 18.44 106 PHE C C 1
ATOM 4361 O O . PHE B 1 109 ? 35.179 79.333 -20.297 1.00 18.81 106 PHE C O 1
ATOM 4369 N N . ALA B 1 110 ? 36.130 78.622 -18.378 1.00 17.37 107 ALA C N 1
ATOM 4370 C CA . ALA B 1 110 ? 35.037 79.140 -17.555 1.00 17.11 107 ALA C CA 1
ATOM 4371 C C . ALA B 1 110 ? 35.430 79.155 -16.088 1.00 17.44 107 ALA C C 1
ATOM 4372 O O . ALA B 1 110 ? 35.957 78.170 -15.563 1.00 17.08 107 ALA C O 1
ATOM 4374 N N . TRP B 1 111 ? 35.116 80.260 -15.422 1.00 16.01 108 TRP C N 1
ATOM 4375 C CA . TRP B 1 111 ? 35.276 80.344 -13.983 1.00 15.62 108 TRP C CA 1
ATOM 4376 C C . TRP B 1 111 ? 34.297 81.373 -13.448 1.00 16.15 108 TRP C C 1
ATOM 4377 O O . TRP B 1 111 ? 33.824 82.253 -14.177 1.00 17.33 108 TRP C O 1
ATOM 4388 N N . LYS B 1 112 ? 33.984 81.244 -12.168 1.00 16.85 109 LYS C N 1
ATOM 4389 C CA . LYS B 1 112 ? 33.098 82.206 -11.531 1.00 16.05 109 LYS C CA 1
ATOM 4390 C C . LYS B 1 112 ? 33.879 83.495 -11.260 1.00 15.99 109 LYS C C 1
ATOM 4391 O O . LYS B 1 112 ? 34.984 83.455 -10.715 1.00 17.68 109 LYS C O 1
ATOM 4397 N N . GLY B 1 113 ? 33.321 84.632 -11.671 1.00 17.17 110 GLY C N 1
ATOM 4398 C CA . GLY B 1 113 ? 33.986 85.910 -11.465 1.00 17.02 110 GLY C CA 1
ATOM 4399 C C . GLY B 1 113 ? 34.906 86.369 -12.580 1.00 18.18 110 GLY C C 1
ATOM 4400 O O . GLY B 1 113 ? 35.893 87.073 -12.316 1.00 21.09 110 GLY C O 1
ATOM 4401 N N . GLU B 1 114 ? 34.606 86.009 -13.823 1.00 18.78 111 GLU C N 1
ATOM 4402 C CA . GLU B 1 114 ? 35.335 86.541 -14.967 1.00 18.42 111 GLU C CA 1
ATOM 4403 C C . GLU B 1 114 ? 35.136 88.048 -15.079 1.00 20.03 111 GLU C C 1
ATOM 4404 O O . GLU B 1 114 ? 34.093 88.585 -14.706 1.00 21.33 111 GLU C O 1
ATOM 4410 N N . THR B 1 115 ? 36.146 88.738 -15.621 1.00 19.92 112 THR C N 1
ATOM 4411 C CA . THR B 1 115 ? 35.916 90.071 -16.144 1.00 20.71 112 THR C CA 1
ATOM 4412 C C . THR B 1 115 ? 35.274 89.967 -17.524 1.00 22.40 112 THR C C 1
ATOM 4413 O O . THR B 1 115 ? 35.224 88.899 -18.136 1.00 22.27 112 THR C O 1
ATOM 4417 N N . GLU B 1 116 ? 34.809 91.105 -18.037 1.00 24.26 113 GLU C N 1
ATOM 4418 C CA A GLU B 1 116 ? 34.236 91.117 -19.378 0.48 26.29 113 GLU C CA 1
ATOM 4419 C CA B GLU B 1 116 ? 34.236 91.110 -19.379 0.52 26.71 113 GLU C CA 1
ATOM 4420 C C . GLU B 1 116 ? 35.271 90.707 -20.421 1.00 25.33 113 GLU C C 1
ATOM 4421 O O . GLU B 1 116 ? 34.955 89.976 -21.367 1.00 24.92 113 GLU C O 1
ATOM 4432 N N . GLU B 1 117 ? 36.520 91.166 -20.264 1.00 24.83 114 GLU C N 1
ATOM 4433 C CA . GLU B 1 117 ? 37.567 90.763 -21.203 1.00 27.57 114 GLU C CA 1
ATOM 4434 C C . GLU B 1 117 ? 37.809 89.257 -21.142 1.00 25.38 114 GLU C C 1
ATOM 4435 O O . GLU B 1 117 ? 38.002 88.607 -22.179 1.00 24.85 114 GLU C O 1
ATOM 4441 N N . GLU B 1 118 ? 37.808 88.687 -19.935 1.00 22.76 115 GLU C N 1
ATOM 4442 C CA . GLU B 1 118 ? 37.995 87.246 -19.791 1.00 21.11 115 GLU C CA 1
ATOM 4443 C C . GLU B 1 118 ? 36.827 86.477 -20.390 1.00 20.28 115 GLU C C 1
ATOM 4444 O O . GLU B 1 118 ? 37.016 85.410 -20.992 1.00 21.32 115 GLU C O 1
ATOM 4450 N N . TYR B 1 119 ? 35.612 87.004 -20.225 1.00 20.59 116 TYR C N 1
ATOM 4451 C CA . TYR B 1 119 ? 34.427 86.365 -20.785 1.00 20.73 116 TYR C CA 1
ATOM 4452 C C . TYR B 1 119 ? 34.553 86.234 -22.294 1.00 20.99 116 TYR C C 1
ATOM 4453 O O . TYR B 1 119 ? 34.298 85.166 -22.861 1.00 20.83 116 TYR C O 1
ATOM 4462 N N . GLU B 1 120 ? 34.966 87.320 -22.958 1.00 21.28 117 GLU C N 1
ATOM 4463 C CA . GLU B 1 120 ? 35.153 87.279 -24.401 1.00 23.11 117 GLU C CA 1
ATOM 4464 C C . GLU B 1 120 ? 36.304 86.355 -24.784 1.00 22.03 117 GLU C C 1
ATOM 4465 O O . GLU B 1 120 ? 36.212 85.629 -25.782 1.00 22.27 117 GLU C O 1
ATOM 4471 N N . TRP B 1 121 ? 37.397 86.371 -24.010 1.00 22.51 118 TRP C N 1
ATOM 4472 C CA . TRP B 1 121 ? 38.519 85.469 -24.285 1.00 22.07 118 TRP C CA 1
ATOM 4473 C C . TRP B 1 121 ? 38.085 84.010 -24.183 1.00 21.40 118 TRP C C 1
ATOM 4474 O O . TRP B 1 121 ? 38.475 83.176 -25.009 1.00 21.61 118 TRP C O 1
ATOM 4485 N N . CYS B 1 122 ? 37.247 83.683 -23.194 1.00 18.93 119 CYS C N 1
ATOM 4486 C CA . CYS B 1 122 ? 36.807 82.299 -23.040 1.00 19.28 119 CYS C CA 1
ATOM 4487 C C . CYS B 1 122 ? 36.003 81.827 -24.245 1.00 19.49 119 CYS C C 1
ATOM 4488 O O . CYS B 1 122 ? 36.191 80.701 -24.726 1.00 20.45 119 CYS C O 1
ATOM 4491 N N . ILE B 1 123 ? 35.058 82.649 -24.722 1.00 19.31 120 ILE C N 1
ATOM 4492 C CA . ILE B 1 123 ? 34.341 82.261 -25.937 1.00 19.53 120 ILE C CA 1
ATOM 4493 C C . ILE B 1 123 ? 35.316 82.060 -27.090 1.00 21.02 120 ILE C C 1
ATOM 4494 O O . ILE B 1 123 ? 35.214 81.090 -27.847 1.00 20.94 120 ILE C O 1
ATOM 4499 N N . GLU B 1 124 ? 36.282 82.969 -27.227 1.00 22.06 121 GLU C N 1
ATOM 4500 C CA A GLU B 1 124 ? 37.261 82.858 -28.301 0.49 23.22 121 GLU C CA 1
ATOM 4501 C CA B GLU B 1 124 ? 37.261 82.860 -28.300 0.51 23.19 121 GLU C CA 1
ATOM 4502 C C . GLU B 1 124 ? 38.071 81.572 -28.202 1.00 21.92 121 GLU C C 1
ATOM 4503 O O . GLU B 1 124 ? 38.448 81.005 -29.232 1.00 20.91 121 GLU C O 1
ATOM 4514 N N . GLN B 1 125 ? 38.340 81.084 -26.982 1.00 21.93 122 GLN C N 1
ATOM 4515 C CA . GLN B 1 125 ? 39.085 79.829 -26.848 1.00 20.54 122 GLN C CA 1
ATOM 4516 C C . GLN B 1 125 ? 38.264 78.615 -27.268 1.00 21.55 122 GLN C C 1
ATOM 4517 O O . GLN B 1 125 ? 38.836 77.576 -27.611 1.00 22.44 122 GLN C O 1
ATOM 4523 N N . THR B 1 126 ? 36.938 78.704 -27.238 1.00 20.61 123 THR C N 1
ATOM 4524 C CA . THR B 1 126 ? 36.155 77.626 -27.839 1.00 20.22 123 THR C CA 1
ATOM 4525 C C . THR B 1 126 ? 36.201 77.695 -29.363 1.00 21.81 123 THR C C 1
ATOM 4526 O O . THR B 1 126 ? 36.315 76.666 -30.031 1.00 22.23 123 THR C O 1
ATOM 4530 N N . ILE B 1 127 ? 36.145 78.904 -29.922 1.00 21.12 124 ILE C N 1
ATOM 4531 C CA . ILE B 1 127 ? 36.078 79.083 -31.369 1.00 20.85 124 ILE C CA 1
ATOM 4532 C C . ILE B 1 127 ? 37.401 78.713 -32.022 1.00 21.93 124 ILE C C 1
ATOM 4533 O O . ILE B 1 127 ? 37.423 78.124 -33.107 1.00 22.15 124 ILE C O 1
ATOM 4538 N N . LEU B 1 128 ? 38.511 79.043 -31.373 1.00 23.22 125 LEU C N 1
ATOM 4539 C CA . LEU B 1 128 ? 39.845 78.801 -31.899 1.00 24.14 125 LEU C CA 1
ATOM 4540 C C . LEU B 1 128 ? 40.459 77.607 -31.184 1.00 26.40 125 LEU C C 1
ATOM 4541 O O . LEU B 1 128 ? 40.290 77.442 -29.971 1.00 29.15 125 LEU C O 1
ATOM 4546 N N . LYS B 1 129 ? 41.145 76.758 -31.939 1.00 25.56 126 LYS C N 1
ATOM 4547 C CA . LYS B 1 129 ? 41.957 75.696 -31.360 1.00 27.33 126 LYS C CA 1
ATOM 4548 C C . LYS B 1 129 ? 43.339 75.805 -31.976 1.00 28.40 126 LYS C C 1
ATOM 4549 O O . LYS B 1 129 ? 43.472 75.785 -33.205 1.00 28.16 126 LYS C O 1
ATOM 4555 N N . ASP B 1 130 ? 44.356 75.931 -31.129 1.00 30.15 127 ASP C N 1
ATOM 4556 C CA . ASP B 1 130 ? 45.731 76.134 -31.598 1.00 34.08 127 ASP C CA 1
ATOM 4557 C C . ASP B 1 130 ? 45.825 77.346 -32.520 1.00 34.51 127 ASP C C 1
ATOM 4558 O O . ASP B 1 130 ? 46.542 77.335 -33.526 1.00 35.01 127 ASP C O 1
ATOM 4563 N N . GLY B 1 131 ? 45.077 78.393 -32.182 1.00 33.59 128 GLY C N 1
ATOM 4564 C CA . GLY B 1 131 ? 45.174 79.671 -32.845 1.00 32.16 128 GLY C CA 1
ATOM 4565 C C . GLY B 1 131 ? 44.416 79.789 -34.146 1.00 31.86 128 GLY C C 1
ATOM 4566 O O . GLY B 1 131 ? 44.502 80.837 -34.796 1.00 33.94 128 GLY C O 1
ATOM 4567 N N . GLN B 1 132 ? 43.688 78.761 -34.552 1.00 29.51 129 GLN C N 1
ATOM 4568 C CA . GLN B 1 132 ? 42.989 78.744 -35.824 1.00 30.48 129 GLN C CA 1
ATOM 4569 C C . GLN B 1 132 ? 41.572 78.267 -35.564 1.00 28.00 129 GLN C C 1
ATOM 4570 O O . GLN B 1 132 ? 41.306 77.633 -34.535 1.00 26.53 129 GLN C O 1
ATOM 4576 N N . PRO B 1 133 ? 40.631 78.582 -36.456 1.00 27.35 130 PRO C N 1
ATOM 4577 C CA . PRO B 1 133 ? 39.247 78.142 -36.252 1.00 25.49 130 PRO C CA 1
ATOM 4578 C C . PRO B 1 133 ? 39.177 76.648 -35.997 1.00 23.02 130 PRO C C 1
ATOM 4579 O O . PRO B 1 133 ? 39.766 75.849 -36.720 1.00 24.71 130 PRO C O 1
ATOM 4583 N N . TRP B 1 134 ? 38.456 76.270 -34.942 1.00 22.49 131 TRP C N 1
ATOM 4584 C CA . TRP B 1 134 ? 38.174 74.859 -34.713 1.00 23.09 131 TRP C CA 1
ATOM 4585 C C . TRP B 1 134 ? 37.244 74.350 -35.811 1.00 22.25 131 TRP C C 1
ATOM 4586 O O . TRP B 1 134 ? 36.523 75.124 -36.450 1.00 22.74 131 TRP C O 1
ATOM 4597 N N . ASP B 1 135 ? 37.241 73.031 -36.016 1.00 22.26 132 ASP C N 1
ATOM 4598 C CA . ASP B 1 135 ? 36.355 72.463 -37.030 1.00 22.73 132 ASP C CA 1
ATOM 4599 C C . ASP B 1 135 ? 34.934 72.291 -36.502 1.00 22.20 132 ASP C C 1
ATOM 4600 O O . ASP B 1 135 ? 34.368 71.197 -36.566 1.00 23.48 132 ASP C O 1
ATOM 4605 N N . ALA B 1 136 ? 34.359 73.371 -35.982 1.00 21.18 133 ALA C N 1
ATOM 4606 C CA . ALA B 1 136 ? 33.010 73.338 -35.431 1.00 20.53 133 ALA C CA 1
ATOM 4607 C C . ALA B 1 136 ? 31.977 73.024 -36.511 1.00 19.61 133 ALA C C 1
ATOM 4608 O O . ALA B 1 136 ? 32.111 73.415 -37.674 1.00 20.80 133 ALA C O 1
ATOM 4610 N N . ASN B 1 137 ? 30.904 72.326 -36.114 1.00 19.69 134 ASN C N 1
ATOM 4611 C CA . ASN B 1 137 ? 29.789 72.148 -37.028 1.00 19.92 134 ASN C CA 1
ATOM 4612 C C . ASN B 1 137 ? 28.432 72.292 -36.356 1.00 19.35 134 ASN C C 1
ATOM 4613 O O . ASN B 1 137 ? 27.410 72.127 -37.031 1.00 20.94 134 ASN C O 1
ATOM 4618 N N . MET B 1 138 ? 28.394 72.595 -35.064 1.00 18.05 135 MET C N 1
ATOM 4619 C CA . MET B 1 138 ? 27.140 72.804 -34.344 1.00 18.26 135 MET C CA 1
ATOM 4620 C C . MET B 1 138 ? 27.363 73.875 -33.286 1.00 19.95 135 MET C C 1
ATOM 4621 O O . MET B 1 138 ? 28.482 74.067 -32.812 1.00 19.50 135 MET C O 1
ATOM 4626 N N . VAL B 1 139 ? 26.288 74.570 -32.913 1.00 18.70 136 VAL C N 1
ATOM 4627 C CA . VAL B 1 139 ? 26.338 75.605 -31.881 1.00 18.24 136 VAL C CA 1
ATOM 4628 C C . VAL B 1 139 ? 25.222 75.358 -30.874 1.00 17.47 136 VAL C C 1
ATOM 4629 O O . VAL B 1 139 ? 24.071 75.121 -31.264 1.00 17.92 136 VAL C O 1
ATOM 4633 N N . LEU B 1 140 ? 25.561 75.409 -29.586 1.00 15.90 137 LEU C N 1
ATOM 4634 C CA . LEU B 1 140 ? 24.585 75.404 -28.499 1.00 15.99 137 LEU C CA 1
ATOM 4635 C C . LEU B 1 140 ? 24.802 76.692 -27.716 1.00 18.15 137 LEU C C 1
ATOM 4636 O O . LEU B 1 140 ? 25.908 76.943 -27.228 1.00 19.50 137 LEU C O 1
ATOM 4641 N N . ASP B 1 141 ? 23.766 77.524 -27.624 1.00 18.14 138 ASP C N 1
ATOM 4642 C CA . ASP B 1 141 ? 23.929 78.878 -27.111 1.00 18.28 138 ASP C CA 1
ATOM 4643 C C . ASP B 1 141 ? 22.809 79.197 -26.122 1.00 17.50 138 ASP C C 1
ATOM 4644 O O . ASP B 1 141 ? 21.718 78.617 -26.167 1.00 18.45 138 ASP C O 1
ATOM 4649 N N . ASP B 1 142 ? 23.105 80.112 -25.206 1.00 17.24 139 ASP C N 1
ATOM 4650 C CA . ASP B 1 142 ? 22.144 80.589 -24.207 1.00 17.78 139 ASP C CA 1
ATOM 4651 C C . ASP B 1 142 ? 22.326 82.100 -24.139 1.00 17.46 139 ASP C C 1
ATOM 4652 O O . ASP B 1 142 ? 23.274 82.587 -23.516 1.00 18.82 139 ASP C O 1
ATOM 4657 N N . GLY B 1 143 ? 21.453 82.834 -24.829 1.00 17.72 140 GLY C N 1
ATOM 4658 C CA . GLY B 1 143 ? 21.473 84.282 -24.819 1.00 17.71 140 GLY C CA 1
ATOM 4659 C C . GLY B 1 143 ? 21.982 84.919 -26.091 1.00 18.13 140 GLY C C 1
ATOM 4660 O O . GLY B 1 143 ? 21.802 86.131 -26.267 1.00 19.06 140 GLY C O 1
ATOM 4661 N N . GLY B 1 144 ? 22.615 84.149 -26.981 1.00 18.55 141 GLY C N 1
ATOM 4662 C CA . GLY B 1 144 ? 22.994 84.619 -28.298 1.00 19.38 141 GLY C CA 1
ATOM 4663 C C . GLY B 1 144 ? 24.365 85.252 -28.424 1.00 18.89 141 GLY C C 1
ATOM 4664 O O . GLY B 1 144 ? 24.697 85.728 -29.508 1.00 18.75 141 GLY C O 1
ATOM 4665 N N . ASP B 1 145 ? 25.180 85.270 -27.366 1.00 19.75 142 ASP C N 1
ATOM 4666 C CA . ASP B 1 145 ? 26.486 85.927 -27.473 1.00 19.48 142 ASP C CA 1
ATOM 4667 C C . ASP B 1 145 ? 27.418 85.170 -28.421 1.00 20.63 142 ASP C C 1
ATOM 4668 O O . ASP B 1 145 ? 28.099 85.778 -29.252 1.00 20.79 142 ASP C O 1
ATOM 4673 N N . LEU B 1 146 ? 27.509 83.845 -28.278 1.00 20.33 143 LEU C N 1
ATOM 4674 C CA . LEU B 1 146 ? 28.359 83.079 -29.190 1.00 20.30 143 LEU C CA 1
ATOM 4675 C C . LEU B 1 146 ? 27.836 83.171 -30.621 1.00 20.81 143 LEU C C 1
ATOM 4676 O O . LEU B 1 146 ? 28.614 83.332 -31.575 1.00 21.00 143 LEU C O 1
ATOM 4681 N N . THR B 1 147 ? 26.513 83.104 -30.783 1.00 20.36 144 THR C N 1
ATOM 4682 C CA . THR B 1 147 ? 25.909 83.233 -32.109 1.00 19.41 144 THR C CA 1
ATOM 4683 C C . THR B 1 147 ? 26.283 84.555 -32.761 1.00 20.77 144 THR C C 1
ATOM 4684 O O . THR B 1 147 ? 26.611 84.603 -33.958 1.00 21.18 144 THR C O 1
ATOM 4688 N N . GLU B 1 148 ? 26.244 85.638 -31.985 1.00 21.23 145 GLU C N 1
ATOM 4689 C CA . GLU B 1 148 ? 26.576 86.952 -32.517 1.00 23.23 145 GLU C CA 1
ATOM 4690 C C . GLU B 1 148 ? 28.049 87.036 -32.903 1.00 22.47 145 GLU C C 1
ATOM 4691 O O . GLU B 1 148 ? 28.379 87.580 -33.960 1.00 23.92 145 GLU C O 1
ATOM 4697 N N . ILE B 1 149 ? 28.943 86.518 -32.056 1.00 21.64 146 ILE C N 1
ATOM 4698 C CA . ILE B 1 149 ? 30.375 86.548 -32.365 1.00 21.96 146 ILE C CA 1
ATOM 4699 C C . ILE B 1 149 ? 30.658 85.782 -33.646 1.00 22.20 146 ILE C C 1
ATOM 4700 O O . ILE B 1 149 ? 31.453 86.223 -34.491 1.00 24.36 146 ILE C O 1
ATOM 4705 N N . LEU B 1 150 ? 30.031 84.614 -33.812 1.00 21.11 147 LEU C N 1
ATOM 4706 C CA . LEU B 1 150 ? 30.267 83.857 -35.040 1.00 21.06 147 LEU C CA 1
ATOM 4707 C C . LEU B 1 150 ? 29.807 84.624 -36.274 1.00 22.66 147 LEU C C 1
ATOM 4708 O O . LEU B 1 150 ? 30.517 84.662 -37.293 1.00 24.77 147 LEU C O 1
ATOM 4713 N N . HIS B 1 151 ? 28.621 85.239 -36.210 1.00 22.85 148 HIS C N 1
ATOM 4714 C CA . HIS B 1 151 ? 28.115 85.966 -37.375 1.00 23.39 148 HIS C CA 1
ATOM 4715 C C . HIS B 1 151 ? 28.956 87.196 -37.683 1.00 25.75 148 HIS C C 1
ATOM 4716 O O . HIS B 1 151 ? 29.179 87.520 -38.855 1.00 26.52 148 HIS C O 1
ATOM 4723 N N . LYS B 1 152 ? 29.441 87.888 -36.653 1.00 27.09 149 LYS C N 1
ATOM 4724 C CA . LYS B 1 152 ? 30.119 89.155 -36.893 1.00 29.18 149 LYS C CA 1
ATOM 4725 C C . LYS B 1 152 ? 31.586 88.958 -37.249 1.00 29.20 149 LYS C C 1
ATOM 4726 O O . LYS B 1 152 ? 32.126 89.689 -38.093 1.00 29.88 149 LYS C O 1
ATOM 4732 N N . LYS B 1 153 ? 32.236 87.974 -36.621 1.00 28.80 150 LYS C N 1
ATOM 4733 C CA . LYS B 1 153 ? 33.683 87.830 -36.665 1.00 29.63 150 LYS C CA 1
ATOM 4734 C C . LYS B 1 153 ? 34.162 86.555 -37.344 1.00 28.46 150 LYS C C 1
ATOM 4735 O O . LYS B 1 153 ? 35.297 86.529 -37.834 1.00 28.91 150 LYS C O 1
ATOM 4741 N N . TYR B 1 154 ? 33.333 85.513 -37.420 1.00 26.95 151 TYR C N 1
ATOM 4742 C CA . TYR B 1 154 ? 33.757 84.235 -37.999 1.00 27.04 151 TYR C CA 1
ATOM 4743 C C . TYR B 1 154 ? 32.762 83.697 -39.021 1.00 27.23 151 TYR C C 1
ATOM 4744 O O . TYR B 1 154 ? 32.370 82.531 -38.959 1.00 27.03 151 TYR C O 1
ATOM 4753 N N . PRO B 1 155 ? 32.354 84.511 -39.999 1.00 28.26 152 PRO C N 1
ATOM 4754 C CA . PRO B 1 155 ? 31.398 84.001 -40.999 1.00 29.40 152 PRO C CA 1
ATOM 4755 C C . PRO B 1 155 ? 31.877 82.758 -41.738 1.00 29.45 152 PRO C C 1
ATOM 4756 O O . PRO B 1 155 ? 31.045 81.896 -42.056 1.00 30.10 152 PRO C O 1
ATOM 4760 N N . GLN B 1 156 ? 33.183 82.628 -42.023 1.00 29.70 153 GLN C N 1
ATOM 4761 C CA . GLN B 1 156 ? 33.656 81.420 -42.697 1.00 31.57 153 GLN C CA 1
ATOM 4762 C C . GLN B 1 156 ? 33.377 80.169 -41.877 1.00 29.71 153 GLN C C 1
ATOM 4763 O O . GLN B 1 156 ? 33.122 79.102 -42.445 1.00 30.84 153 GLN C O 1
ATOM 4769 N N . MET B 1 157 ? 33.392 80.276 -40.544 1.00 26.87 154 MET C N 1
ATOM 4770 C CA . MET B 1 157 ? 33.077 79.110 -39.722 1.00 24.83 154 MET C CA 1
ATOM 4771 C C . MET B 1 157 ? 31.606 78.725 -39.830 1.00 24.69 154 MET C C 1
ATOM 4772 O O . MET B 1 157 ? 31.266 77.533 -39.813 1.00 24.58 154 MET C O 1
ATOM 4777 N N . LEU B 1 158 ? 30.712 79.715 -39.929 1.00 24.90 155 LEU C N 1
ATOM 4778 C CA . LEU B 1 158 ? 29.292 79.388 -40.054 1.00 24.20 155 LEU C CA 1
ATOM 4779 C C . LEU B 1 158 ? 29.002 78.601 -41.324 1.00 24.35 155 LEU C C 1
ATOM 4780 O O . LEU B 1 158 ? 28.024 77.854 -41.366 1.00 25.20 155 LEU C O 1
ATOM 4785 N N . GLU B 1 159 ? 29.839 78.740 -42.364 1.00 23.69 156 GLU C N 1
ATOM 4786 C CA . GLU B 1 159 ? 29.593 77.993 -43.594 1.00 24.08 156 GLU C CA 1
ATOM 4787 C C . GLU B 1 159 ? 29.503 76.500 -43.328 1.00 24.19 156 GLU C C 1
ATOM 4788 O O . GLU B 1 159 ? 28.763 75.792 -44.025 1.00 25.24 156 GLU C O 1
ATOM 4794 N N . ARG B 1 160 ? 30.252 76.002 -42.337 1.00 23.84 157 ARG C N 1
ATOM 4795 C CA . ARG B 1 160 ? 30.333 74.575 -42.044 1.00 24.07 157 ARG C CA 1
ATOM 4796 C C . ARG B 1 160 ? 29.498 74.157 -40.839 1.00 23.52 157 ARG C C 1
ATOM 4797 O O . ARG B 1 160 ? 29.604 73.004 -40.402 1.00 24.32 157 ARG C O 1
ATOM 4805 N N . ILE B 1 161 ? 28.684 75.060 -40.287 1.00 20.65 158 ILE C N 1
ATOM 4806 C CA . ILE B 1 161 ? 27.868 74.780 -39.104 1.00 20.48 158 ILE C CA 1
ATOM 4807 C C . ILE B 1 161 ? 26.449 74.426 -39.536 1.00 21.59 158 ILE C C 1
ATOM 4808 O O . ILE B 1 161 ? 25.849 75.117 -40.377 1.00 21.79 158 ILE C O 1
ATOM 4813 N N . HIS B 1 162 ? 25.927 73.317 -38.992 1.00 20.26 159 HIS C N 1
ATOM 4814 C CA . HIS B 1 162 ? 24.613 72.814 -39.389 1.00 21.50 159 HIS C CA 1
ATOM 4815 C C . HIS B 1 162 ? 23.462 73.494 -38.663 1.00 21.40 159 HIS C C 1
ATOM 4816 O O . HIS B 1 162 ? 22.322 73.424 -39.140 1.00 22.31 159 HIS C O 1
ATOM 4823 N N . GLY B 1 163 ? 23.702 74.127 -37.522 1.00 20.80 160 GLY C N 1
ATOM 4824 C CA . GLY B 1 163 ? 22.579 74.680 -36.786 1.00 20.68 160 GLY C CA 1
ATOM 4825 C C . GLY B 1 163 ? 22.988 75.225 -35.437 1.00 21.17 160 GLY C C 1
ATOM 4826 O O . GLY B 1 163 ? 24.092 74.968 -34.929 1.00 20.98 160 GLY C O 1
ATOM 4827 N N . ILE B 1 164 ? 22.053 75.991 -34.866 1.00 19.12 161 ILE C N 1
ATOM 4828 C CA . ILE B 1 164 ? 22.146 76.571 -33.529 1.00 18.70 161 ILE C CA 1
ATOM 4829 C C . ILE B 1 164 ? 20.965 76.066 -32.714 1.00 19.02 161 ILE C C 1
ATOM 4830 O O . ILE B 1 164 ? 19.822 76.090 -33.189 1.00 19.30 161 ILE C O 1
ATOM 4835 N N . THR B 1 165 ? 21.226 75.632 -31.488 1.00 18.52 162 THR C N 1
ATOM 4836 C CA . THR B 1 165 ? 20.142 75.305 -30.563 1.00 18.61 162 THR C CA 1
ATOM 4837 C C . THR B 1 165 ? 20.189 76.302 -29.411 1.00 19.22 162 THR C C 1
ATOM 4838 O O . THR B 1 165 ? 21.145 76.318 -28.627 1.00 21.02 162 THR C O 1
ATOM 4842 N N . GLU B 1 166 ? 19.189 77.182 -29.348 1.00 18.67 163 GLU C N 1
ATOM 4843 C CA . GLU B 1 166 ? 19.236 78.343 -28.469 1.00 17.65 163 GLU C CA 1
ATOM 4844 C C . GLU B 1 166 ? 18.320 78.129 -27.272 1.00 18.99 163 GLU C C 1
ATOM 4845 O O . GLU B 1 166 ? 17.138 77.769 -27.426 1.00 18.95 163 GLU C O 1
ATOM 4851 N N . GLU B 1 167 ? 18.863 78.413 -26.091 1.00 18.59 164 GLU C N 1
ATOM 4852 C CA . GLU B 1 167 ? 18.251 78.029 -24.820 1.00 18.67 164 GLU C CA 1
ATOM 4853 C C . GLU B 1 167 ? 17.157 78.990 -24.353 1.00 18.76 164 GLU C C 1
ATOM 4854 O O . GLU B 1 167 ? 16.184 78.551 -23.722 1.00 18.58 164 GLU C O 1
ATOM 4860 N N . THR B 1 168 ? 17.314 80.300 -24.557 1.00 18.64 165 THR C N 1
ATOM 4861 C CA . THR B 1 168 ? 16.605 81.240 -23.696 1.00 19.72 165 THR C CA 1
ATOM 4862 C C . THR B 1 168 ? 15.878 82.327 -24.478 1.00 19.18 165 THR C C 1
ATOM 4863 O O . THR B 1 168 ? 16.186 82.627 -25.634 1.00 19.22 165 THR C O 1
ATO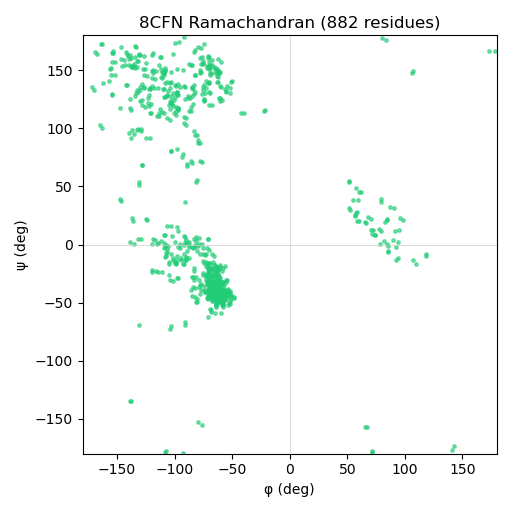M 4867 N N . THR B 1 169 ? 14.875 82.908 -23.810 1.00 18.45 166 THR C N 1
ATOM 4868 C CA . THR B 1 169 ? 13.989 83.869 -24.453 1.00 21.73 166 THR C CA 1
ATOM 4869 C C . THR B 1 169 ? 14.764 84.982 -25.152 1.00 20.82 166 THR C C 1
ATOM 4870 O O . THR B 1 169 ? 14.498 85.319 -26.314 1.00 21.06 166 THR C O 1
ATOM 4874 N N . THR B 1 170 ? 15.730 85.567 -24.451 1.00 19.40 167 THR C N 1
ATOM 4875 C CA . THR B 1 170 ? 16.504 86.659 -25.035 1.00 19.33 167 THR C CA 1
ATOM 4876 C C . THR B 1 170 ? 17.263 86.212 -26.282 1.00 18.35 167 THR C C 1
ATOM 4877 O O . THR B 1 170 ? 17.333 86.955 -27.275 1.00 21.00 167 THR C O 1
ATOM 4881 N N . GLY B 1 171 ? 17.875 85.022 -26.243 1.00 17.87 168 GLY C N 1
ATOM 4882 C CA . GLY B 1 171 ? 18.593 84.543 -27.418 1.00 18.01 168 GLY C CA 1
ATOM 4883 C C . GLY B 1 171 ? 17.670 84.295 -28.597 1.00 18.96 168 GLY C C 1
ATOM 4884 O O . GLY B 1 171 ? 18.037 84.546 -29.751 1.00 20.05 168 GLY C O 1
ATOM 4885 N N . VAL B 1 172 ? 16.465 83.768 -28.324 1.00 19.25 169 VAL C N 1
ATOM 4886 C CA . VAL B 1 172 ? 15.501 83.542 -29.392 1.00 20.78 169 VAL C CA 1
ATOM 4887 C C . VAL B 1 172 ? 15.110 84.856 -30.046 1.00 21.08 169 VAL C C 1
ATOM 4888 O O . VAL B 1 172 ? 15.007 84.944 -31.276 1.00 21.34 169 VAL C O 1
ATOM 4892 N N . HIS B 1 173 ? 14.855 85.890 -29.240 1.00 21.42 170 HIS C N 1
ATOM 4893 C CA . HIS B 1 173 ? 14.527 87.194 -29.815 1.00 23.95 170 HIS C CA 1
ATOM 4894 C C . HIS B 1 173 ? 15.622 87.654 -30.765 1.00 23.13 170 HIS C C 1
ATOM 4895 O O . HIS B 1 173 ? 15.338 88.139 -31.866 1.00 23.56 170 HIS C O 1
ATOM 4902 N N . ARG B 1 174 ? 16.884 87.485 -30.360 1.00 22.03 171 ARG C N 1
ATOM 4903 C CA . ARG B 1 174 ? 17.994 87.872 -31.224 1.00 22.70 171 ARG C CA 1
ATOM 4904 C C . ARG B 1 174 ? 18.010 87.052 -32.508 1.00 22.84 171 ARG C C 1
ATOM 4905 O O . ARG B 1 174 ? 18.264 87.592 -33.591 1.00 24.80 171 ARG C O 1
ATOM 4913 N N . LEU B 1 175 ? 17.727 85.751 -32.416 1.00 21.14 172 LEU C N 1
ATOM 4914 C CA . LEU B 1 175 ? 17.672 84.921 -33.622 1.00 21.07 172 LEU C CA 1
ATOM 4915 C C . LEU B 1 175 ? 16.577 85.391 -34.566 1.00 22.58 172 LEU C C 1
ATOM 4916 O O . LEU B 1 175 ? 16.764 85.418 -35.788 1.00 23.16 172 LEU C O 1
ATOM 4921 N N . LEU B 1 176 ? 15.413 85.744 -34.018 1.00 22.12 173 LEU C N 1
ATOM 4922 C CA . LEU B 1 176 ? 14.307 86.152 -34.868 1.00 24.13 173 LEU C CA 1
ATOM 4923 C C . LEU B 1 176 ? 14.583 87.496 -35.517 1.00 25.91 173 LEU C C 1
ATOM 4924 O O . LEU B 1 176 ? 14.180 87.719 -36.662 1.00 26.17 173 LEU C O 1
ATOM 4929 N N . ASP B 1 177 ? 15.271 88.396 -34.810 1.00 26.81 174 ASP C N 1
ATOM 4930 C CA . ASP B 1 177 ? 15.694 89.650 -35.425 1.00 28.84 174 ASP C CA 1
ATOM 4931 C C . ASP B 1 177 ? 16.624 89.386 -36.600 1.00 28.07 174 ASP C C 1
ATOM 4932 O O . ASP B 1 177 ? 16.510 90.024 -37.654 1.00 27.89 174 ASP C O 1
ATOM 4937 N N . MET B 1 178 ? 17.563 88.453 -36.437 1.00 28.04 175 MET C N 1
ATOM 4938 C CA A MET B 1 178 ? 18.465 88.146 -37.540 0.47 27.37 175 MET C CA 1
ATOM 4939 C CA B MET B 1 178 ? 18.471 88.126 -37.535 0.53 27.59 175 MET C CA 1
ATOM 4940 C C . MET B 1 178 ? 17.718 87.517 -38.711 1.00 27.79 175 MET C C 1
ATOM 4941 O O . MET B 1 178 ? 17.963 87.873 -39.872 1.00 28.32 175 MET C O 1
ATOM 4950 N N . LEU B 1 179 ? 16.806 86.584 -38.433 1.00 27.48 176 LEU C N 1
ATOM 4951 C CA . LEU B 1 179 ? 16.032 85.963 -39.504 1.00 28.96 176 LEU C CA 1
ATOM 4952 C C . LEU B 1 179 ? 15.248 87.014 -40.280 1.00 30.25 176 LEU C C 1
ATOM 4953 O O . LEU B 1 179 ? 15.226 87.004 -41.517 1.00 31.16 176 LEU C O 1
ATOM 4958 N N . LYS B 1 180 ? 14.631 87.957 -39.569 1.00 32.20 177 LYS C N 1
ATOM 4959 C CA . LYS B 1 180 ? 13.823 88.976 -40.232 1.00 36.13 177 LYS C CA 1
ATOM 4960 C C . LYS B 1 180 ? 14.677 89.947 -41.034 1.00 34.92 177 LYS C C 1
ATOM 4961 O O . LYS B 1 180 ? 14.209 90.487 -42.045 1.00 35.72 177 LYS C O 1
ATOM 4967 N N . ASN B 1 181 ? 15.918 90.180 -40.612 1.00 35.10 178 ASN C N 1
ATOM 4968 C CA . ASN B 1 181 ? 16.831 91.056 -41.337 1.00 35.88 178 ASN C CA 1
ATOM 4969 C C . ASN B 1 181 ? 17.614 90.327 -42.416 1.00 33.53 178 ASN C C 1
ATOM 4970 O O . ASN B 1 181 ? 18.433 90.957 -43.096 1.00 33.28 178 ASN C O 1
ATOM 4975 N N . GLY B 1 182 ? 17.401 89.024 -42.579 1.00 31.54 179 GLY C N 1
ATOM 4976 C CA . GLY B 1 182 ? 18.160 88.263 -43.545 1.00 30.40 179 GLY C CA 1
ATOM 4977 C C . GLY B 1 182 ? 19.615 88.042 -43.200 1.00 29.90 179 GLY C C 1
ATOM 4978 O O . GLY B 1 182 ? 20.415 87.780 -44.104 1.00 31.44 179 GLY C O 1
ATOM 4979 N N . THR B 1 183 ? 19.990 88.132 -41.920 1.00 28.51 180 THR C N 1
ATOM 4980 C CA . THR B 1 183 ? 21.381 87.975 -41.518 1.00 28.01 180 THR C CA 1
ATOM 4981 C C . THR B 1 183 ? 21.673 86.664 -40.805 1.00 26.46 180 THR C C 1
ATOM 4982 O O . THR B 1 183 ? 22.848 86.362 -40.561 1.00 27.06 180 THR C O 1
ATOM 4986 N N . LEU B 1 184 ? 20.655 85.891 -40.445 1.00 25.44 181 LEU C N 1
ATOM 4987 C CA . LEU B 1 184 ? 20.900 84.582 -39.853 1.00 24.38 181 LEU C CA 1
ATOM 4988 C C . LEU B 1 184 ? 21.468 83.654 -40.923 1.00 24.27 181 LEU C C 1
ATOM 4989 O O . LEU B 1 184 ? 20.938 83.578 -42.031 1.00 24.38 181 LEU C O 1
ATOM 4994 N N . LYS B 1 185 ? 22.566 82.966 -40.608 1.00 23.88 182 LYS C N 1
ATOM 4995 C CA . LYS B 1 185 ? 23.278 82.193 -41.619 1.00 25.29 182 LYS C CA 1
ATOM 4996 C C . LYS B 1 185 ? 23.059 80.695 -41.513 1.00 23.41 182 LYS C C 1
ATOM 4997 O O . LYS B 1 185 ? 23.342 79.976 -42.477 1.00 24.61 182 LYS C O 1
ATOM 5003 N N . VAL B 1 186 ? 22.567 80.210 -40.376 1.00 21.96 183 VAL C N 1
ATOM 5004 C CA . VAL B 1 186 ? 22.298 78.785 -40.195 1.00 22.17 183 VAL C CA 1
ATOM 5005 C C . VAL B 1 186 ? 20.970 78.634 -39.474 1.00 22.50 183 VAL C C 1
ATOM 5006 O O . VAL B 1 186 ? 20.517 79.548 -38.773 1.00 22.45 183 VAL C O 1
ATOM 5010 N N . PRO B 1 187 ? 20.286 77.514 -39.677 1.00 21.99 184 PRO C N 1
ATOM 5011 C CA . PRO B 1 187 ? 18.983 77.339 -39.011 1.00 20.74 184 PRO C CA 1
ATOM 5012 C C . PRO B 1 187 ? 19.145 77.119 -37.520 1.00 21.63 184 PRO C C 1
ATOM 5013 O O . PRO B 1 187 ? 20.209 76.767 -37.010 1.00 22.53 184 PRO C O 1
ATOM 5017 N N . ALA B 1 188 ? 18.042 77.330 -36.809 1.00 20.89 185 ALA C N 1
ATOM 5018 C CA . ALA B 1 188 ? 18.075 77.258 -35.362 1.00 20.92 185 ALA C CA 1
ATOM 5019 C C . ALA B 1 188 ? 16.858 76.509 -34.847 1.00 20.35 185 ALA C C 1
ATOM 5020 O O . ALA B 1 188 ? 15.800 76.477 -35.490 1.00 21.06 185 ALA C O 1
ATOM 5022 N N . ILE B 1 189 ? 17.027 75.893 -33.685 1.00 18.89 186 ILE C N 1
ATOM 5023 C CA . ILE B 1 189 ? 15.897 75.425 -32.895 1.00 18.33 186 ILE C CA 1
ATOM 5024 C C . ILE B 1 189 ? 15.762 76.324 -31.678 1.00 18.51 186 ILE C C 1
ATOM 5025 O O . ILE B 1 189 ? 16.740 76.567 -30.952 1.00 19.49 186 ILE C O 1
ATOM 5030 N N . ASN B 1 190 ? 14.552 76.852 -31.494 1.00 18.58 187 ASN C N 1
ATOM 5031 C CA . ASN B 1 190 ? 14.141 77.593 -30.307 1.00 19.69 187 ASN C CA 1
ATOM 5032 C C . ASN B 1 190 ? 13.810 76.536 -29.266 1.00 20.83 187 ASN C C 1
ATOM 5033 O O . ASN B 1 190 ? 12.706 75.987 -29.237 1.00 21.75 187 ASN C O 1
ATOM 5038 N N . VAL B 1 191 ? 14.804 76.220 -28.421 1.00 20.14 188 VAL C N 1
ATOM 5039 C CA . VAL B 1 191 ? 14.604 75.256 -27.339 1.00 19.77 188 VAL C CA 1
ATOM 5040 C C . VAL B 1 191 ? 13.751 75.864 -26.229 1.00 18.44 188 VAL C C 1
ATOM 5041 O O . VAL B 1 191 ? 12.996 75.153 -25.539 1.00 18.38 188 VAL C O 1
ATOM 5045 N N . ASN B 1 192 ? 13.817 77.190 -26.068 1.00 18.53 189 ASN C N 1
ATOM 5046 C CA . ASN B 1 192 ? 13.062 77.856 -25.008 1.00 19.20 189 ASN C CA 1
ATOM 5047 C C . ASN B 1 192 ? 11.576 77.505 -25.042 1.00 19.24 189 ASN C C 1
ATOM 5048 O O . ASN B 1 192 ? 10.949 77.333 -23.988 1.00 17.86 189 ASN C O 1
ATOM 5053 N N . ASP B 1 193 ? 10.987 77.381 -26.228 1.00 19.85 190 ASP C N 1
ATOM 5054 C CA . ASP B 1 193 ? 9.529 77.335 -26.302 1.00 24.10 190 ASP C CA 1
ATOM 5055 C C . ASP B 1 193 ? 8.916 75.933 -26.242 1.00 22.01 190 ASP C C 1
ATOM 5056 O O . ASP B 1 193 ? 7.691 75.807 -26.384 1.00 24.24 190 ASP C O 1
ATOM 5061 N N . SER B 1 194 ? 9.696 74.883 -25.996 1.00 20.14 191 SER C N 1
ATOM 5062 C CA . SER B 1 194 ? 9.080 73.645 -25.523 1.00 19.42 191 SER C CA 1
ATOM 5063 C C . SER B 1 194 ? 8.389 73.920 -24.192 1.00 18.78 191 SER C C 1
ATOM 5064 O O . SER B 1 194 ? 8.845 74.751 -23.403 1.00 20.80 191 SER C O 1
ATOM 5067 N N . VAL B 1 195 ? 7.279 73.216 -23.929 1.00 17.22 192 VAL C N 1
ATOM 5068 C CA . VAL B 1 195 ? 6.624 73.399 -22.634 1.00 18.53 192 VAL C CA 1
ATOM 5069 C C . VAL B 1 195 ? 7.515 72.879 -21.517 1.00 18.29 192 VAL C C 1
ATOM 5070 O O . VAL B 1 195 ? 7.607 73.485 -20.439 1.00 17.66 192 VAL C O 1
ATOM 5074 N N . THR B 1 196 ? 8.219 71.766 -21.769 1.00 18.36 193 THR C N 1
ATOM 5075 C CA . THR B 1 196 ? 9.128 71.207 -20.780 1.00 17.35 193 THR C CA 1
ATOM 5076 C C . THR B 1 196 ? 10.386 72.050 -20.608 1.00 17.44 193 THR C C 1
ATOM 5077 O O . THR B 1 196 ? 11.232 71.707 -19.776 1.00 18.51 193 THR C O 1
ATOM 5081 N N . LYS B 1 197 ? 10.530 73.125 -21.387 1.00 18.56 194 LYS C N 1
ATOM 5082 C CA . LYS B 1 197 ? 11.526 74.147 -21.108 1.00 17.54 194 LYS C CA 1
ATOM 5083 C C . LYS B 1 197 ? 10.864 75.382 -20.498 1.00 19.01 194 LYS C C 1
ATOM 5084 O O . LYS B 1 197 ? 11.003 75.640 -19.301 1.00 20.25 194 LYS C O 1
ATOM 5090 N N . SER B 1 198 ? 10.140 76.148 -21.308 1.00 19.69 195 SER C N 1
ATOM 5091 C CA . SER B 1 198 ? 9.582 77.428 -20.861 1.00 20.49 195 SER C CA 1
ATOM 5092 C C . SER B 1 198 ? 8.780 77.332 -19.567 1.00 22.96 195 SER C C 1
ATOM 5093 O O . SER B 1 198 ? 8.982 78.132 -18.648 1.00 24.38 195 SER C O 1
ATOM 5096 N N . LYS B 1 199 ? 7.826 76.404 -19.495 1.00 26.09 196 LYS C N 1
ATOM 5097 C CA A LYS B 1 199 ? 6.890 76.358 -18.379 0.65 28.64 196 LYS C CA 1
ATOM 5098 C CA B LYS B 1 199 ? 6.891 76.358 -18.379 0.35 29.05 196 LYS C CA 1
ATOM 5099 C C . LYS B 1 199 ? 7.363 75.444 -17.267 1.00 29.24 196 LYS C C 1
ATOM 5100 O O . LYS B 1 199 ? 6.536 74.987 -16.460 1.00 32.97 196 LYS C O 1
ATOM 5111 N N . ASN B 1 200 ? 8.665 75.166 -17.232 1.00 24.49 197 ASN C N 1
ATOM 5112 C CA . ASN B 1 200 ? 9.375 74.322 -16.290 1.00 24.47 197 ASN C CA 1
ATOM 5113 C C . ASN B 1 200 ? 10.587 75.108 -15.787 1.00 23.41 197 ASN C C 1
ATOM 5114 O O . ASN B 1 200 ? 10.614 75.564 -14.640 1.00 26.95 197 ASN C O 1
ATOM 5119 N N . ASP B 1 201 ? 11.563 75.324 -16.665 1.00 18.81 198 ASP C N 1
ATOM 5120 C CA . ASP B 1 201 ? 12.768 76.089 -16.364 1.00 19.30 198 ASP C CA 1
ATOM 5121 C C . ASP B 1 201 ? 12.440 77.557 -16.066 1.00 17.01 198 ASP C C 1
ATOM 5122 O O . ASP B 1 201 ? 12.696 78.049 -14.954 1.00 17.34 198 ASP C O 1
ATOM 5127 N N . ASN B 1 202 ? 11.811 78.267 -17.019 1.00 16.41 199 ASN C N 1
ATOM 5128 C CA . ASN B 1 202 ? 11.665 79.711 -16.864 1.00 17.17 199 ASN C CA 1
ATOM 5129 C C . ASN B 1 202 ? 10.842 80.056 -15.629 1.00 15.81 199 ASN C C 1
ATOM 5130 O O . ASN B 1 202 ? 11.152 81.015 -14.915 1.00 17.70 199 ASN C O 1
ATOM 5135 N N . LYS B 1 203 ? 9.793 79.279 -15.366 1.00 14.93 200 LYS C N 1
ATOM 5136 C CA . LYS B 1 203 ? 8.886 79.520 -14.234 1.00 15.77 200 LYS C CA 1
ATOM 5137 C C . LYS B 1 203 ? 9.331 78.773 -12.975 1.00 15.56 200 LYS C C 1
ATOM 5138 O O . LYS B 1 203 ? 9.757 79.394 -11.996 1.00 16.26 200 LYS C O 1
ATOM 5144 N N . TYR B 1 204 ? 9.222 77.437 -12.974 1.00 16.33 201 TYR C N 1
ATOM 5145 C CA . TYR B 1 204 ? 9.503 76.686 -11.745 1.00 18.17 201 TYR C CA 1
ATOM 5146 C C . TYR B 1 204 ? 10.960 76.797 -11.316 1.00 17.87 201 TYR C C 1
ATOM 5147 O O . TYR B 1 204 ? 11.258 76.762 -10.115 1.00 19.16 201 TYR C O 1
ATOM 5156 N N . GLY B 1 205 ? 11.878 76.902 -12.275 1.00 17.64 202 GLY C N 1
ATOM 5157 C CA . GLY B 1 205 ? 13.280 77.067 -11.915 1.00 18.02 202 GLY C CA 1
ATOM 5158 C C . GLY B 1 205 ? 13.524 78.327 -11.107 1.00 16.97 202 GLY C C 1
ATOM 5159 O O . GLY B 1 205 ? 14.261 78.315 -10.109 1.00 18.54 202 GLY C O 1
ATOM 5160 N N . CYS B 1 206 ? 12.882 79.428 -11.503 1.00 17.97 203 CYS C N 1
ATOM 5161 C CA . CYS B 1 206 ? 13.049 80.662 -10.749 1.00 17.00 203 CYS C CA 1
ATOM 5162 C C . CYS B 1 206 ? 12.354 80.586 -9.400 1.00 17.07 203 CYS C C 1
ATOM 5163 O O . CYS B 1 206 ? 12.810 81.213 -8.434 1.00 17.96 203 CYS C O 1
ATOM 5166 N N . ARG B 1 207 ? 11.240 79.846 -9.316 1.00 16.84 204 ARG C N 1
ATOM 5167 C CA . ARG B 1 207 ? 10.596 79.648 -8.022 1.00 16.23 204 ARG C CA 1
ATOM 5168 C C . ARG B 1 207 ? 11.555 79.014 -7.008 1.00 17.04 204 ARG C C 1
ATOM 5169 O O . ARG B 1 207 ? 11.619 79.434 -5.844 1.00 17.21 204 ARG C O 1
ATOM 5177 N N . HIS B 1 208 ? 12.320 78.009 -7.441 1.00 16.38 205 HIS C N 1
ATOM 5178 C CA . HIS B 1 208 ? 13.296 77.361 -6.563 1.00 16.67 205 HIS C CA 1
ATOM 5179 C C . HIS B 1 208 ? 14.490 78.268 -6.274 1.00 15.68 205 HIS C C 1
ATOM 5180 O O . HIS B 1 208 ? 14.962 78.355 -5.129 1.00 16.65 205 HIS C O 1
ATOM 5187 N N . SER B 1 209 ? 15.008 78.931 -7.294 1.00 14.68 206 SER C N 1
ATOM 5188 C CA . SER B 1 209 ? 16.349 79.498 -7.183 1.00 15.21 206 SER C CA 1
ATOM 5189 C C . SER B 1 209 ? 16.404 80.985 -6.845 1.00 14.58 206 SER C C 1
ATOM 5190 O O . SER B 1 209 ? 17.468 81.459 -6.432 1.00 14.80 206 SER C O 1
ATOM 5193 N N . LEU B 1 210 ? 15.315 81.745 -6.989 1.00 14.48 207 LEU C N 1
ATOM 5194 C CA . LEU B 1 210 ? 15.399 83.161 -6.638 1.00 14.05 207 LEU C CA 1
ATOM 5195 C C . LEU B 1 210 ? 15.569 83.346 -5.132 1.00 14.95 207 LEU C C 1
ATOM 5196 O O . LEU B 1 210 ? 16.497 84.021 -4.679 1.00 13.59 207 LEU C O 1
ATOM 5201 N N . ASN B 1 211 ? 14.630 82.829 -4.333 1.00 13.48 208 ASN C N 1
ATOM 5202 C CA A ASN B 1 211 ? 14.768 82.982 -2.893 0.51 13.38 208 ASN C CA 1
ATOM 5203 C CA B ASN B 1 211 ? 14.774 82.988 -2.893 0.49 13.90 208 ASN C CA 1
ATOM 5204 C C . ASN B 1 211 ? 16.054 82.326 -2.396 1.00 14.23 208 ASN C C 1
ATOM 5205 O O . ASN B 1 211 ? 16.658 82.804 -1.433 1.00 14.91 208 ASN C O 1
ATOM 5214 N N . ASP B 1 212 ? 16.497 81.258 -3.072 1.00 14.40 209 ASP C N 1
ATOM 5215 C CA . ASP B 1 212 ? 17.754 80.594 -2.731 1.00 13.70 209 ASP C CA 1
ATOM 5216 C C . ASP B 1 212 ? 18.913 81.576 -2.824 1.00 14.00 209 ASP C C 1
ATOM 5217 O O . ASP B 1 212 ? 19.667 81.756 -1.868 1.00 15.75 209 ASP C O 1
ATOM 5222 N N . ALA B 1 213 ? 19.011 82.281 -3.950 1.00 14.63 210 ALA C N 1
ATOM 5223 C CA . ALA B 1 213 ? 20.090 83.244 -4.144 1.00 14.15 210 ALA C CA 1
ATOM 5224 C C . ALA B 1 213 ? 20.008 84.416 -3.174 1.00 14.43 210 ALA C C 1
ATOM 5225 O O . ALA B 1 213 ? 21.044 84.895 -2.690 1.00 16.30 210 ALA C O 1
ATOM 5227 N N . ILE B 1 214 ? 18.804 84.931 -2.918 1.00 15.37 211 ILE C N 1
ATOM 5228 C CA . ILE B 1 214 ? 18.681 86.041 -1.983 1.00 14.03 211 ILE C CA 1
ATOM 5229 C C . ILE B 1 214 ? 19.134 85.623 -0.587 1.00 13.93 211 ILE C C 1
ATOM 5230 O O . ILE B 1 214 ? 19.833 86.377 0.110 1.00 15.30 211 ILE C O 1
ATOM 5235 N N . LYS B 1 215 ? 18.757 84.415 -0.154 1.00 14.14 212 LYS C N 1
ATOM 5236 C CA . LYS B 1 215 ? 19.187 83.933 1.154 1.00 15.64 212 LYS C CA 1
ATOM 5237 C C . LYS B 1 215 ? 20.701 83.767 1.208 1.00 15.68 212 LYS C C 1
ATOM 5238 O O . LYS B 1 215 ? 21.342 84.163 2.186 1.00 16.14 212 LYS C O 1
ATOM 5244 N N . ARG B 1 216 ? 21.294 83.178 0.175 1.00 16.30 213 ARG C N 1
ATOM 5245 C CA . ARG B 1 216 ? 22.737 82.980 0.232 1.00 15.06 213 ARG C CA 1
ATOM 5246 C C . ARG B 1 216 ? 23.468 84.310 0.234 1.00 15.81 213 ARG C C 1
ATOM 5247 O O . ARG B 1 216 ? 24.470 84.468 0.943 1.00 15.85 213 ARG C O 1
ATOM 5255 N N . GLY B 1 217 ? 22.973 85.279 -0.542 1.00 15.40 214 GLY C N 1
ATOM 5256 C CA . GLY B 1 217 ? 23.669 86.547 -0.657 1.00 15.84 214 GLY C CA 1
ATOM 5257 C C . GLY B 1 217 ? 23.542 87.411 0.579 1.00 17.65 214 GLY C C 1
ATOM 5258 O O . GLY B 1 217 ? 24.517 88.048 1.001 1.00 18.97 214 GLY C O 1
ATOM 5259 N N . THR B 1 218 ? 22.337 87.444 1.187 1.00 15.26 215 THR C N 1
ATOM 5260 C CA . THR B 1 218 ? 22.066 88.373 2.281 1.00 16.85 215 THR C CA 1
ATOM 5261 C C . THR B 1 218 ? 21.684 87.716 3.598 1.00 16.82 215 THR C C 1
ATOM 5262 O O . THR B 1 218 ? 21.797 88.371 4.650 1.00 17.20 215 THR C O 1
ATOM 5266 N N . ASP B 1 219 ? 21.193 86.478 3.573 1.00 16.43 216 ASP C N 1
ATOM 5267 C CA . ASP B 1 219 ? 20.617 85.822 4.740 1.00 17.20 216 ASP C CA 1
ATOM 5268 C C . ASP B 1 219 ? 19.473 86.625 5.348 1.00 16.29 216 ASP C C 1
ATOM 5269 O O . ASP B 1 219 ? 19.187 86.496 6.540 1.00 17.43 216 ASP C O 1
ATOM 5274 N N . HIS B 1 220 ? 18.813 87.471 4.556 1.00 16.13 217 HIS C N 1
ATOM 5275 C CA . HIS B 1 220 ? 17.690 88.259 5.066 1.00 16.42 217 HIS C CA 1
ATOM 5276 C C . HIS B 1 220 ? 16.441 87.404 5.256 1.00 17.34 217 HIS C C 1
ATOM 5277 O O . HIS B 1 220 ? 16.071 86.610 4.383 1.00 17.38 217 HIS C O 1
ATOM 5284 N N . LEU B 1 221 ? 15.751 87.613 6.382 1.00 16.79 218 LEU C N 1
ATOM 5285 C CA . LEU B 1 221 ? 14.362 87.202 6.476 1.00 17.01 218 LEU C CA 1
ATOM 5286 C C . LEU B 1 221 ? 13.588 87.867 5.341 1.00 16.69 218 LEU C C 1
ATOM 5287 O O . LEU B 1 221 ? 13.735 89.070 5.101 1.00 17.94 218 LEU C O 1
ATOM 5292 N N . LEU B 1 222 ? 12.757 87.087 4.650 1.00 15.56 219 LEU C N 1
ATOM 5293 C CA . LEU B 1 222 ? 11.912 87.629 3.604 1.00 15.58 219 LEU C CA 1
ATOM 5294 C C . LEU B 1 222 ? 10.456 87.764 4.050 1.00 15.43 219 LEU C C 1
ATOM 5295 O O . LEU B 1 222 ? 9.764 88.688 3.608 1.00 16.40 219 LEU C O 1
ATOM 5300 N N . SER B 1 223 ? 9.997 86.891 4.949 1.00 15.32 220 SER C N 1
ATOM 5301 C CA A SER B 1 223 ? 8.615 86.915 5.431 0.55 16.94 220 SER C CA 1
ATOM 5302 C CA B SER B 1 223 ? 8.603 86.937 5.371 0.45 16.11 220 SER C CA 1
ATOM 5303 C C . SER B 1 223 ? 8.286 88.285 6.010 1.00 17.04 220 SER C C 1
ATOM 5304 O O . SER B 1 223 ? 9.061 88.824 6.809 1.00 18.60 220 SER C O 1
ATOM 5309 N N . GLY B 1 224 ? 7.133 88.849 5.622 1.00 15.60 221 GLY C N 1
ATOM 5310 C CA . GLY B 1 224 ? 6.689 90.110 6.177 1.00 16.95 221 GLY C CA 1
ATOM 5311 C C . GLY B 1 224 ? 7.243 91.344 5.508 1.00 16.36 221 GLY C C 1
ATOM 5312 O O . GLY B 1 224 ? 6.823 92.462 5.859 1.00 16.98 221 GLY C O 1
ATOM 5313 N N . LYS B 1 225 ? 8.174 91.195 4.565 1.00 15.77 222 LYS C N 1
ATOM 5314 C CA A LYS B 1 225 ? 8.787 92.326 3.889 0.45 15.72 222 LYS C CA 1
ATOM 5315 C CA B LYS B 1 225 ? 8.773 92.339 3.894 0.55 15.00 222 LYS C CA 1
ATOM 5316 C C . LYS B 1 225 ? 8.146 92.539 2.519 1.00 15.42 222 LYS C C 1
ATOM 5317 O O . LYS B 1 225 ? 7.444 91.670 1.991 1.00 15.80 222 LYS C O 1
ATOM 5328 N N . GLN B 1 226 ? 8.399 93.718 1.947 1.00 16.17 223 GLN C N 1
ATOM 5329 C CA A GLN B 1 226 ? 7.748 94.165 0.723 0.64 16.22 223 GLN C CA 1
ATOM 5330 C CA B GLN B 1 226 ? 7.742 94.146 0.719 0.36 17.33 223 GLN C CA 1
ATOM 5331 C C . GLN B 1 226 ? 8.657 93.937 -0.480 1.00 15.51 223 GLN C C 1
ATOM 5332 O O . GLN B 1 226 ? 9.816 94.381 -0.483 1.00 17.17 223 GLN C O 1
ATOM 5343 N N . ALA B 1 227 ? 8.123 93.282 -1.506 1.00 14.63 224 ALA C N 1
ATOM 5344 C CA . ALA B 1 227 ? 8.828 93.049 -2.754 1.00 15.59 224 ALA C CA 1
ATOM 5345 C C . ALA B 1 227 ? 8.082 93.680 -3.924 1.00 16.25 224 ALA C C 1
ATOM 5346 O O . ALA B 1 227 ? 6.843 93.733 -3.948 1.00 15.93 224 ALA C O 1
ATOM 5348 N N . LEU B 1 228 ? 8.856 94.102 -4.927 1.00 15.14 225 LEU C N 1
ATOM 5349 C CA . LEU B 1 228 ? 8.323 94.534 -6.209 1.00 15.07 225 LEU C CA 1
ATOM 5350 C C . LEU B 1 228 ? 9.016 93.714 -7.284 1.00 14.97 225 LEU C C 1
ATOM 5351 O O . LEU B 1 228 ? 10.246 93.771 -7.414 1.00 15.65 225 LEU C O 1
ATOM 5356 N N . VAL B 1 229 ? 8.235 92.941 -8.031 1.00 14.57 226 VAL C N 1
ATOM 5357 C CA . VAL B 1 229 ? 8.736 92.144 -9.146 1.00 14.17 226 VAL C CA 1
ATOM 5358 C C . VAL B 1 229 ? 8.366 92.881 -10.421 1.00 15.04 226 VAL C C 1
ATOM 5359 O O . VAL B 1 229 ? 7.179 93.154 -10.660 1.00 16.94 226 VAL C O 1
ATOM 5363 N N . ILE B 1 230 ? 9.375 93.244 -11.222 1.00 14.55 227 ILE C N 1
ATOM 5364 C CA . ILE B 1 230 ? 9.125 93.915 -12.492 1.00 15.51 227 ILE C CA 1
ATOM 5365 C C . ILE B 1 230 ? 8.992 92.845 -13.560 1.00 16.83 227 ILE C C 1
ATOM 5366 O O . ILE B 1 230 ? 9.976 92.190 -13.906 1.00 16.19 227 ILE C O 1
ATOM 5371 N N . GLY B 1 231 ? 7.771 92.655 -14.055 1.00 15.80 228 GLY C N 1
ATOM 5372 C CA . GLY B 1 231 ? 7.486 91.653 -15.060 1.00 14.92 228 GLY C CA 1
ATOM 5373 C C . GLY B 1 231 ? 6.727 90.470 -14.497 1.00 15.04 228 GLY C C 1
ATOM 5374 O O . GLY B 1 231 ? 6.901 90.076 -13.334 1.00 16.30 228 GLY C O 1
ATOM 5375 N N . TYR B 1 232 ? 5.906 89.865 -15.348 1.00 14.99 229 TYR C N 1
ATOM 5376 C CA . TYR B 1 232 ? 5.066 88.725 -14.954 1.00 15.63 229 TYR C CA 1
ATOM 5377 C C . TYR B 1 232 ? 4.893 87.775 -16.143 1.00 15.75 229 TYR C C 1
ATOM 5378 O O . TYR B 1 232 ? 3.808 87.222 -16.368 1.00 16.42 229 TYR C O 1
ATOM 5387 N N . GLY B 1 233 ? 5.971 87.588 -16.923 1.00 16.07 230 GLY C N 1
ATOM 5388 C CA . GLY B 1 233 ? 6.057 86.496 -17.875 1.00 15.38 230 G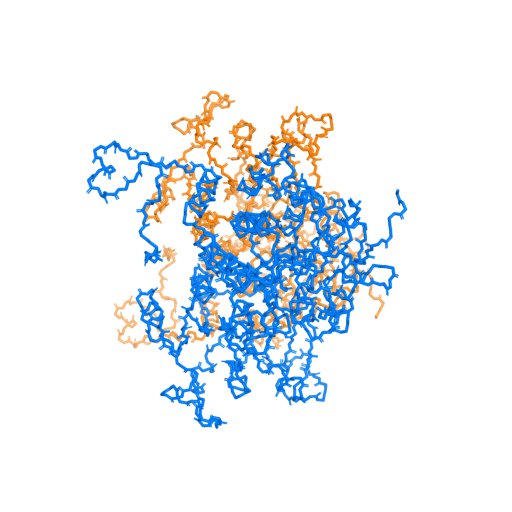LY C CA 1
ATOM 5389 C C . GLY B 1 233 ? 6.426 85.233 -17.132 1.00 15.00 230 GLY C C 1
ATOM 5390 O O . GLY B 1 233 ? 6.149 85.099 -15.942 1.00 16.32 230 GLY C O 1
ATOM 5391 N N . ASP B 1 234 ? 7.081 84.288 -17.813 1.00 15.48 231 ASP C N 1
ATOM 5392 C CA . ASP B 1 234 ? 7.403 83.036 -17.126 1.00 15.63 231 ASP C CA 1
ATOM 5393 C C . ASP B 1 234 ? 8.329 83.265 -15.937 1.00 13.86 231 ASP C C 1
ATOM 5394 O O . ASP B 1 234 ? 8.104 82.731 -14.841 1.00 15.15 231 ASP C O 1
ATOM 5399 N N . VAL B 1 235 ? 9.413 84.012 -16.146 1.00 14.92 232 VAL C N 1
ATOM 5400 C CA . VAL B 1 235 ? 10.352 84.276 -15.054 1.00 14.80 232 VAL C CA 1
ATOM 5401 C C . VAL B 1 235 ? 9.692 85.108 -13.953 1.00 14.83 232 VAL C C 1
ATOM 5402 O O . VAL B 1 235 ? 9.886 84.842 -12.766 1.00 15.12 232 VAL C O 1
ATOM 5406 N N . GLY B 1 236 ? 8.924 86.136 -14.322 1.00 15.26 233 GLY C N 1
ATOM 5407 C CA . GLY B 1 236 ? 8.239 86.937 -13.314 1.00 14.43 233 GLY C CA 1
ATOM 5408 C C . GLY B 1 236 ? 7.229 86.131 -12.510 1.00 14.15 233 GLY C C 1
ATOM 5409 O O . GLY B 1 236 ? 7.085 86.325 -11.291 1.00 15.12 233 GLY C O 1
ATOM 5410 N N . LYS B 1 237 ? 6.520 85.200 -13.166 1.00 14.74 234 LYS C N 1
ATOM 5411 C CA . LYS B 1 237 ? 5.582 84.350 -12.427 1.00 15.29 234 LYS C CA 1
ATOM 5412 C C . LYS B 1 237 ? 6.313 83.488 -11.409 1.00 15.56 234 LYS C C 1
ATOM 5413 O O . LYS B 1 237 ? 5.910 83.392 -10.247 1.00 15.18 234 LYS C O 1
ATOM 5419 N N . GLY B 1 238 ? 7.393 82.826 -11.834 1.00 14.23 235 GLY C N 1
ATOM 5420 C CA . GLY B 1 238 ? 8.123 81.970 -10.917 1.00 14.24 235 GLY C CA 1
ATOM 5421 C C . GLY B 1 238 ? 8.786 82.760 -9.806 1.00 13.71 235 GLY C C 1
ATOM 5422 O O . GLY B 1 238 ? 8.823 82.325 -8.646 1.00 14.95 235 GLY C O 1
ATOM 5423 N N . SER B 1 239 ? 9.311 83.934 -10.145 1.00 14.10 236 SER C N 1
ATOM 5424 C CA . SER B 1 239 ? 9.975 84.794 -9.169 1.00 15.72 236 SER C CA 1
ATOM 5425 C C . SER B 1 239 ? 8.995 85.299 -8.120 1.00 14.94 236 SER C C 1
ATOM 5426 O O . SER B 1 239 ? 9.295 85.285 -6.917 1.00 15.10 236 SER C O 1
ATOM 5429 N N . SER B 1 240 ? 7.823 85.769 -8.559 1.00 14.42 237 SER C N 1
ATOM 5430 C CA . SER B 1 240 ? 6.821 86.242 -7.608 1.00 15.35 237 SER C CA 1
ATOM 5431 C C . SER B 1 240 ? 6.433 85.127 -6.653 1.00 14.45 237 SER C C 1
ATOM 5432 O O . SER B 1 240 ? 6.248 85.363 -5.450 1.00 16.00 237 SER C O 1
ATOM 5435 N N . GLN B 1 241 ? 6.300 83.901 -7.173 1.00 14.50 238 GLN C N 1
ATOM 5436 C CA . GLN B 1 241 ? 5.948 82.777 -6.312 1.00 14.95 238 GLN C CA 1
ATOM 5437 C C . GLN B 1 241 ? 7.079 82.459 -5.348 1.00 15.48 238 GLN C C 1
ATOM 5438 O O . GLN B 1 241 ? 6.834 82.161 -4.169 1.00 15.64 238 GLN C O 1
ATOM 5444 N N . SER B 1 242 ? 8.327 82.523 -5.832 1.00 14.25 239 SER C N 1
ATOM 5445 C CA . SER B 1 242 ? 9.484 82.296 -4.974 1.00 14.28 239 SER C CA 1
ATOM 5446 C C . SER B 1 242 ? 9.427 83.172 -3.737 1.00 14.05 239 SER C C 1
ATOM 5447 O O . SER B 1 242 ? 9.760 82.723 -2.621 1.00 15.21 239 SER C O 1
ATOM 5450 N N . LEU B 1 243 ? 8.992 84.429 -3.914 1.00 13.59 240 LEU C N 1
ATOM 5451 C CA . LEU B 1 243 ? 8.971 85.386 -2.819 1.00 14.37 240 LEU C CA 1
ATOM 5452 C C . LEU B 1 243 ? 7.685 85.279 -2.005 1.00 14.64 240 LEU C C 1
ATOM 5453 O O . LEU B 1 243 ? 7.722 85.349 -0.775 1.00 15.65 240 LEU C O 1
ATOM 5458 N N A ARG B 1 244 ? 6.550 85.076 -2.677 0.67 15.27 241 ARG C N 1
ATOM 5459 N N B ARG B 1 244 ? 6.542 85.105 -2.661 0.33 14.64 241 ARG C N 1
ATOM 5460 C CA A ARG B 1 244 ? 5.277 84.980 -1.962 0.67 15.33 241 ARG C CA 1
ATOM 5461 C CA B ARG B 1 244 ? 5.307 85.013 -1.891 0.33 14.20 241 ARG C CA 1
ATOM 5462 C C A ARG B 1 244 ? 5.253 83.762 -1.047 0.67 15.64 241 ARG C C 1
ATOM 5463 C C B ARG B 1 244 ? 5.271 83.763 -1.022 0.33 15.00 241 ARG C C 1
ATOM 5464 O O A ARG B 1 244 ? 4.727 83.823 0.069 0.67 16.48 241 ARG C O 1
ATOM 5465 O O B ARG B 1 244 ? 4.731 83.804 0.089 0.33 15.60 241 ARG C O 1
ATOM 5480 N N . GLN B 1 245 ? 5.859 82.658 -1.484 1.00 15.05 242 GLN C N 1
ATOM 5481 C CA . GLN B 1 245 ? 5.818 81.448 -0.676 1.00 16.23 242 GLN C CA 1
ATOM 5482 C C . GLN B 1 245 ? 6.673 81.576 0.576 1.00 16.27 242 GLN C C 1
ATOM 5483 O O . GLN B 1 245 ? 6.429 80.844 1.551 1.00 17.68 242 GLN C O 1
ATOM 5489 N N . GLU B 1 246 ? 7.647 82.504 0.571 1.00 15.08 243 GLU C N 1
ATOM 5490 C CA . GLU B 1 246 ? 8.427 82.853 1.748 1.00 15.90 243 GLU C CA 1
ATOM 5491 C C . GLU B 1 246 ? 7.702 83.820 2.670 1.00 17.00 243 GLU C C 1
ATOM 5492 O O . GLU B 1 246 ? 8.231 84.141 3.741 1.00 19.59 243 GLU C O 1
ATOM 5498 N N . GLY B 1 247 ? 6.529 84.314 2.268 1.00 16.12 244 GLY C N 1
ATOM 5499 C CA . GLY B 1 247 ? 5.786 85.272 3.071 1.00 16.89 244 GLY C CA 1
ATOM 5500 C C . GLY B 1 247 ? 6.026 86.730 2.719 1.00 16.72 244 GLY C C 1
ATOM 5501 O O . GLY B 1 247 ? 5.617 87.615 3.489 1.00 16.03 244 GLY C O 1
ATOM 5502 N N . MET B 1 248 ? 6.670 87.021 1.588 1.00 16.53 245 MET C N 1
ATOM 5503 C CA . MET B 1 248 ? 6.788 88.412 1.192 1.00 15.26 245 MET C CA 1
ATOM 5504 C C . MET B 1 248 ? 5.424 88.945 0.762 1.00 15.24 245 MET C C 1
ATOM 5505 O O . MET B 1 248 ? 4.546 88.201 0.307 1.00 15.96 245 MET C O 1
ATOM 5510 N N . ILE B 1 249 ? 5.257 90.255 0.913 1.00 15.29 246 ILE C N 1
ATOM 5511 C CA . ILE B 1 249 ? 4.119 90.971 0.345 1.00 15.75 246 ILE C CA 1
ATOM 5512 C C . ILE B 1 249 ? 4.599 91.439 -1.027 1.00 15.71 246 ILE C C 1
ATOM 5513 O O . ILE B 1 249 ? 5.422 92.357 -1.128 1.00 15.94 246 ILE C O 1
ATOM 5518 N N . VAL B 1 250 ? 4.133 90.775 -2.086 1.00 14.59 247 VAL C N 1
ATOM 5519 C CA . VAL B 1 250 ? 4.681 90.963 -3.427 1.00 14.68 247 VAL C CA 1
ATOM 5520 C C . VAL B 1 250 ? 3.742 91.837 -4.238 1.00 15.97 247 VAL C C 1
ATOM 5521 O O . VAL B 1 250 ? 2.548 91.532 -4.360 1.00 16.29 247 VAL C O 1
ATOM 5525 N N . LYS B 1 251 ? 4.296 92.897 -4.831 1.00 15.38 248 LYS C N 1
ATOM 5526 C CA . LYS B 1 251 ? 3.622 93.697 -5.843 1.00 15.34 248 LYS C CA 1
ATOM 5527 C C . LYS B 1 251 ? 4.284 93.416 -7.183 1.00 15.53 248 LYS C C 1
ATOM 5528 O O . LYS B 1 251 ? 5.476 93.107 -7.231 1.00 15.85 248 LYS C O 1
ATOM 5534 N N . VAL B 1 252 ? 3.514 93.517 -8.271 1.00 16.07 249 VAL C N 1
ATOM 5535 C CA . VAL B 1 252 ? 3.964 93.126 -9.608 1.00 15.57 249 VAL C CA 1
ATOM 5536 C C . VAL B 1 252 ? 3.751 94.299 -10.553 1.00 16.70 249 VAL C C 1
ATOM 5537 O O . VAL B 1 252 ? 2.688 94.932 -10.525 1.00 16.13 249 VAL C O 1
ATOM 5541 N N . ALA B 1 253 ? 4.757 94.594 -11.386 1.00 15.12 250 ALA C N 1
ATOM 5542 C CA . ALA B 1 253 ? 4.612 95.579 -12.451 1.00 15.34 250 ALA C CA 1
ATOM 5543 C C . ALA B 1 253 ? 4.610 94.857 -13.792 1.00 16.03 250 ALA C C 1
ATOM 5544 O O . ALA B 1 253 ? 5.265 93.822 -13.955 1.00 17.12 250 ALA C O 1
ATOM 5546 N N . GLU B 1 254 ? 3.869 95.409 -14.755 1.00 15.28 251 GLU C N 1
ATOM 5547 C CA . GLU B 1 254 ? 3.804 94.801 -16.080 1.00 15.95 251 GLU C CA 1
ATOM 5548 C C . GLU B 1 254 ? 3.426 95.854 -17.104 1.00 15.52 251 GLU C C 1
ATOM 5549 O O . GLU B 1 254 ? 2.674 96.789 -16.799 1.00 16.56 251 GLU C O 1
ATOM 5555 N N . VAL B 1 255 ? 3.888 95.645 -18.343 1.00 15.65 252 VAL C N 1
ATOM 5556 C CA . VAL B 1 255 ? 3.385 96.406 -19.485 1.00 15.79 252 VAL C CA 1
ATOM 5557 C C . VAL B 1 255 ? 2.348 95.622 -20.278 1.00 17.22 252 VAL C C 1
ATOM 5558 O O . VAL B 1 255 ? 1.619 96.218 -21.088 1.00 19.69 252 VAL C O 1
ATOM 5562 N N . ASP B 1 256 ? 2.261 94.311 -20.079 1.00 16.87 253 ASP C N 1
ATOM 5563 C CA . ASP B 1 256 ? 1.333 93.493 -20.835 1.00 16.33 253 ASP C CA 1
ATOM 5564 C C . ASP B 1 256 ? 0.084 93.304 -19.998 1.00 17.73 253 ASP C C 1
ATOM 5565 O O . ASP B 1 256 ? 0.155 92.663 -18.938 1.00 18.09 253 ASP C O 1
ATOM 5570 N N . PRO B 1 257 ? -1.077 93.810 -20.431 1.00 18.36 254 PRO C N 1
ATOM 5571 C CA . PRO B 1 257 ? -2.265 93.709 -19.566 1.00 18.81 254 PRO C CA 1
ATOM 5572 C C . PRO B 1 257 ? -2.743 92.292 -19.333 1.00 18.10 254 PRO C C 1
ATOM 5573 O O . PRO B 1 257 ? -3.374 92.040 -18.301 1.00 18.78 254 PRO C O 1
ATOM 5577 N N . ILE B 1 258 ? -2.491 91.367 -20.261 1.00 16.92 255 ILE C N 1
ATOM 5578 C CA . ILE B 1 258 ? -2.847 89.974 -20.020 1.00 17.05 255 ILE C CA 1
ATOM 5579 C C . ILE B 1 258 ? -2.019 89.413 -18.880 1.00 16.60 255 ILE C C 1
ATOM 5580 O O . ILE B 1 258 ? -2.556 88.793 -17.960 1.00 16.81 255 ILE C O 1
ATOM 5585 N N . CYS B 1 259 ? -0.694 89.624 -18.921 1.00 16.20 256 CYS C N 1
ATOM 5586 C CA . CYS B 1 259 ? 0.127 89.157 -17.810 1.00 16.88 256 CYS C CA 1
ATOM 5587 C C . CYS B 1 259 ? -0.250 89.851 -16.510 1.00 17.19 256 CYS C C 1
ATOM 5588 O O . CYS B 1 259 ? -0.231 89.229 -15.446 1.00 17.12 256 CYS C O 1
ATOM 5591 N N . ALA B 1 260 ? -0.597 91.139 -16.575 1.00 16.44 257 ALA C N 1
ATOM 5592 C CA . ALA B 1 260 ? -1.046 91.848 -15.380 1.00 16.20 257 ALA C CA 1
ATOM 5593 C C . ALA B 1 260 ? -2.334 91.243 -14.827 1.00 16.88 257 ALA C C 1
ATOM 5594 O O . ALA B 1 260 ? -2.487 91.110 -13.602 1.00 17.62 257 ALA C O 1
ATOM 5596 N N . MET B 1 261 ? -3.266 90.865 -15.709 1.00 16.53 258 MET C N 1
ATOM 5597 C CA A MET B 1 261 ? -4.499 90.216 -15.266 0.55 16.74 258 MET C CA 1
ATOM 5598 C CA B MET B 1 261 ? -4.501 90.211 -15.272 0.45 16.90 258 MET C CA 1
ATOM 5599 C C . MET B 1 261 ? -4.198 88.920 -14.525 1.00 16.30 258 MET C C 1
ATOM 5600 O O . MET B 1 261 ? -4.820 88.620 -13.493 1.00 16.74 258 MET C O 1
ATOM 5609 N N . GLN B 1 262 ? -3.256 88.134 -15.045 1.00 15.89 259 GLN C N 1
ATOM 5610 C CA . GLN B 1 262 ? -2.853 86.916 -14.365 1.00 15.14 259 GLN C CA 1
ATOM 5611 C C . GLN B 1 262 ? -2.329 87.234 -12.979 1.00 15.40 259 GLN C C 1
ATOM 5612 O O . GLN B 1 262 ? -2.645 86.534 -12.014 1.00 16.30 259 GLN C O 1
ATOM 5618 N N . ALA B 1 263 ? -1.504 88.278 -12.864 1.00 15.91 260 ALA C N 1
ATOM 5619 C CA . ALA B 1 263 ? -0.971 88.657 -11.555 1.00 14.67 260 ALA C CA 1
ATOM 5620 C C . ALA B 1 263 ? -2.092 88.982 -10.571 1.00 15.14 260 ALA C C 1
ATOM 5621 O O . ALA B 1 263 ? -2.078 88.517 -9.420 1.00 16.04 260 ALA C O 1
ATOM 5623 N N . CYS B 1 264 ? -3.070 89.781 -11.008 1.00 16.96 261 CYS C N 1
ATOM 5624 C CA . CYS B 1 264 ? -4.215 90.100 -10.154 1.00 16.29 261 CYS C CA 1
ATOM 5625 C C . CYS B 1 264 ? -4.926 88.830 -9.723 1.00 16.37 261 CYS C C 1
ATOM 5626 O O . CYS B 1 264 ? -5.187 88.620 -8.531 1.00 17.32 261 CYS C O 1
ATOM 5629 N N . MET B 1 265 ? -5.271 87.980 -10.685 1.00 16.19 262 MET C N 1
ATOM 5630 C CA . MET B 1 265 ? -6.015 86.767 -10.362 1.00 17.48 262 MET C CA 1
ATOM 5631 C C . MET B 1 265 ? -5.187 85.806 -9.516 1.00 18.69 262 MET C C 1
ATOM 5632 O O . MET B 1 265 ? -5.760 85.017 -8.754 1.00 20.03 262 MET C O 1
ATOM 5637 N N . ASP B 1 266 ? -3.856 85.890 -9.596 1.00 17.13 263 ASP C N 1
ATOM 5638 C CA . ASP B 1 266 ? -3.004 85.057 -8.771 1.00 17.74 263 ASP C CA 1
ATOM 5639 C C . ASP B 1 266 ? -2.819 85.634 -7.384 1.00 18.40 263 ASP C C 1
ATOM 5640 O O . ASP B 1 266 ? -2.143 85.023 -6.558 1.00 19.89 263 ASP C O 1
ATOM 5645 N N . GLY B 1 267 ? -3.414 86.778 -7.097 1.00 16.89 264 GLY C N 1
ATOM 5646 C CA . GLY B 1 267 ? -3.401 87.296 -5.751 1.00 17.56 264 GLY C CA 1
ATOM 5647 C C . GLY B 1 267 ? -2.361 88.352 -5.485 1.00 17.16 264 GLY C C 1
ATOM 5648 O O . GLY B 1 267 ? -2.010 88.568 -4.310 1.00 18.28 264 GLY C O 1
ATOM 5649 N N . PHE B 1 268 ? -1.861 89.023 -6.519 1.00 17.60 265 PHE C N 1
ATOM 5650 C CA . PHE B 1 268 ? -0.866 90.066 -6.344 1.00 17.26 265 PHE C CA 1
ATOM 5651 C C . PHE B 1 268 ? -1.474 91.425 -6.678 1.00 16.63 265 PHE C C 1
ATOM 5652 O O . PHE B 1 268 ? -2.339 91.536 -7.546 1.00 18.45 265 PHE C O 1
ATOM 5660 N N . GLU B 1 269 ? -0.991 92.461 -5.995 1.00 17.88 266 GLU C N 1
ATOM 5661 C CA . GLU B 1 269 ? -1.349 93.833 -6.324 1.00 18.12 266 GLU C CA 1
ATOM 5662 C C . GLU B 1 269 ? -0.461 94.303 -7.471 1.00 17.45 266 GLU C C 1
ATOM 5663 O O . GLU B 1 269 ? 0.764 94.120 -7.436 1.00 18.94 266 GLU C O 1
ATOM 5669 N N . VAL B 1 270 ? -1.071 94.880 -8.502 1.00 15.95 267 VAL C N 1
ATOM 5670 C CA . VAL B 1 270 ? -0.340 95.281 -9.700 1.00 16.51 267 VAL C CA 1
ATOM 5671 C C . VAL B 1 270 ? -0.141 96.787 -9.644 1.00 15.71 267 VAL C C 1
ATOM 5672 O O . VAL B 1 270 ? -1.118 97.547 -9.582 1.00 16.56 267 VAL C O 1
ATOM 5676 N N . VAL B 1 271 ? 1.126 97.219 -9.686 1.00 16.10 268 VAL C N 1
ATOM 5677 C CA . VAL B 1 271 ? 1.506 98.609 -9.482 1.00 16.98 268 VAL C CA 1
ATOM 5678 C C . VAL B 1 271 ? 2.516 99.006 -10.550 1.00 18.02 268 VAL C C 1
ATOM 5679 O O . VAL B 1 271 ? 3.169 98.157 -11.159 1.00 17.99 268 VAL C O 1
ATOM 5683 N N . SER B 1 272 ? 2.670 100.318 -10.746 1.00 17.98 269 SER C N 1
ATOM 5684 C CA . SER B 1 272 ? 3.720 100.829 -11.624 1.00 18.25 269 SER C CA 1
ATOM 5685 C C . SER B 1 272 ? 4.698 101.671 -10.814 1.00 19.00 269 SER C C 1
ATOM 5686 O O . SER B 1 272 ? 4.276 102.414 -9.922 1.00 18.97 269 SER C O 1
ATOM 5689 N N . PRO B 1 273 ? 5.999 101.598 -11.109 1.00 18.24 270 PRO C N 1
ATOM 5690 C CA . PRO B 1 273 ? 6.938 102.553 -10.496 1.00 18.81 270 PRO C CA 1
ATOM 5691 C C . PRO B 1 273 ? 6.627 103.994 -10.839 1.00 19.74 270 PRO C C 1
ATOM 5692 O O . PRO B 1 273 ? 7.112 104.888 -10.134 1.00 20.96 270 PRO C O 1
ATOM 5696 N N . TYR B 1 274 ? 5.834 104.245 -11.886 1.00 19.75 271 TYR C N 1
ATOM 5697 C CA . TYR B 1 274 ? 5.564 105.580 -12.399 1.00 21.02 271 TYR C CA 1
ATOM 5698 C C . TYR B 1 274 ? 4.112 105.948 -12.140 1.00 21.61 271 TYR C C 1
ATOM 5699 O O . TYR B 1 274 ? 3.216 105.090 -12.174 1.00 22.59 271 TYR C O 1
ATOM 5708 N N . LYS B 1 275 ? 3.888 107.220 -11.850 1.00 21.40 272 LYS C N 1
ATOM 5709 C CA . LYS B 1 275 ? 2.525 107.689 -11.643 1.00 22.02 272 LYS C CA 1
ATOM 5710 C C . LYS B 1 275 ? 1.698 107.470 -12.904 1.00 23.16 272 LYS C C 1
ATOM 5711 O O . LYS B 1 275 ? 2.090 107.876 -14.007 1.00 24.71 272 LYS C O 1
ATOM 5717 N N . ASN B 1 276 ? 0.567 106.783 -12.743 1.00 23.54 273 ASN C N 1
ATOM 5718 C CA . ASN B 1 276 ? -0.317 106.400 -13.844 1.00 24.46 273 ASN C CA 1
ATOM 5719 C C . ASN B 1 276 ? 0.387 105.544 -14.897 1.00 23.58 273 ASN C C 1
ATOM 5720 O O . ASN B 1 276 ? -0.082 105.451 -16.039 1.00 24.72 273 ASN C O 1
ATOM 5725 N N . GLY B 1 277 ? 1.504 104.916 -14.526 1.00 22.18 274 GLY C N 1
ATOM 5726 C CA . GLY B 1 277 ? 2.274 104.105 -15.453 1.00 21.32 274 GLY C CA 1
ATOM 5727 C C . GLY B 1 277 ? 3.053 104.860 -16.513 1.00 22.92 274 GLY C C 1
ATOM 5728 O O . GLY B 1 277 ? 3.569 104.223 -17.440 1.00 22.04 274 GLY C O 1
ATOM 5729 N N A ILE B 1 278 ? 3.196 106.179 -16.400 0.58 22.90 275 ILE C N 1
ATOM 5730 N N B ILE B 1 278 ? 3.150 106.183 -16.416 0.42 23.49 275 ILE C N 1
ATOM 5731 C CA A ILE B 1 278 ? 3.799 106.996 -17.453 0.58 23.43 275 ILE C CA 1
ATOM 5732 C CA B ILE B 1 278 ? 3.780 107.008 -17.442 0.42 24.51 275 ILE C CA 1
ATOM 5733 C C A ILE B 1 278 ? 5.270 107.243 -17.125 0.58 22.90 275 ILE C C 1
ATOM 5734 C C B ILE B 1 278 ? 5.102 107.522 -16.891 0.42 25.67 275 ILE C C 1
ATOM 5735 O O A ILE B 1 278 ? 5.594 107.987 -16.194 0.58 23.45 275 ILE C O 1
ATOM 5736 O O B ILE B 1 278 ? 5.123 108.322 -15.947 0.42 24.90 275 ILE C O 1
ATOM 5745 N N A ASN B 1 279 ? 6.157 106.655 -17.935 0.58 22.36 276 ASN C N 1
ATOM 5746 N N B ASN B 1 279 ? 6.207 107.074 -17.486 0.42 28.38 276 ASN C N 1
ATOM 5747 C CA A ASN B 1 279 ? 7.606 106.700 -17.727 0.58 21.58 276 ASN C CA 1
ATOM 5748 C CA B ASN B 1 279 ? 7.533 107.590 -17.169 0.42 30.25 276 ASN C CA 1
ATOM 5749 C C A ASN B 1 279 ? 8.190 107.749 -18.676 0.58 23.71 276 ASN C C 1
ATOM 5750 C C B ASN B 1 279 ? 7.847 108.717 -18.144 0.42 32.54 276 ASN C C 1
ATOM 5751 O O A ASN B 1 279 ? 8.666 107.444 -19.768 0.58 22.99 276 ASN C O 1
ATOM 5752 O O B ASN B 1 279 ? 7.976 108.487 -19.350 0.42 31.45 276 ASN C O 1
ATOM 5761 N N A ASP B 1 280 ? 8.160 109.009 -18.232 0.58 25.76 277 ASP C N 1
ATOM 5762 N N B ASP B 1 280 ? 7.966 109.938 -17.626 0.42 35.60 277 ASP C N 1
ATOM 5763 C CA A ASP B 1 280 ? 8.528 110.164 -19.045 0.58 28.30 277 ASP C CA 1
ATOM 5764 C CA B ASP B 1 280 ? 8.489 111.011 -18.455 0.42 37.72 277 ASP C CA 1
ATOM 5765 C C A ASP B 1 280 ? 9.915 110.732 -18.731 0.58 33.00 277 ASP C C 1
ATOM 5766 C C B ASP B 1 280 ? 9.987 110.876 -18.671 0.42 36.67 277 ASP C C 1
ATOM 5767 O O A ASP B 1 280 ? 10.283 111.778 -19.277 0.58 35.75 277 ASP C O 1
ATOM 5768 O O B ASP B 1 280 ? 10.526 111.487 -19.601 0.42 37.42 277 ASP C O 1
ATOM 5777 N N . GLY B 1 281 ? 10.672 110.088 -17.848 1.00 34.82 278 GLY C N 1
ATOM 5778 C CA . GLY B 1 281 ? 12.070 110.376 -17.615 1.00 36.31 278 GLY C CA 1
ATOM 5779 C C . GLY B 1 281 ? 12.327 111.403 -16.529 1.00 37.78 278 GLY C C 1
ATOM 5780 O O . GLY B 1 281 ? 13.492 111.669 -16.215 1.00 39.74 278 GLY C O 1
ATOM 5781 N N . THR B 1 282 ? 11.282 111.987 -15.945 1.00 37.19 279 THR C N 1
ATOM 5782 C CA . THR B 1 282 ? 11.427 112.970 -14.879 1.00 35.84 279 THR C CA 1
ATOM 5783 C C . THR B 1 282 ? 11.359 112.277 -13.525 1.00 33.78 279 THR C C 1
ATOM 5784 O O . THR B 1 282 ? 10.693 111.250 -13.363 1.00 31.99 279 THR C O 1
ATOM 5788 N N . GLU B 1 283 ? 12.045 112.858 -12.539 1.00 34.21 280 GLU C N 1
ATOM 5789 C CA . GLU B 1 283 ? 11.892 112.365 -11.174 1.00 34.84 280 GLU C CA 1
ATOM 5790 C C . GLU B 1 283 ? 10.454 112.481 -10.693 1.00 32.21 280 GLU C C 1
ATOM 5791 O O . GLU B 1 283 ? 10.001 111.660 -9.884 1.00 30.82 280 GLU C O 1
ATOM 5797 N N . ALA B 1 284 ? 9.731 113.497 -11.171 1.00 31.09 281 ALA C N 1
ATOM 5798 C CA . ALA B 1 284 ? 8.361 113.730 -10.738 1.00 30.16 281 ALA C CA 1
ATOM 5799 C C . ALA B 1 284 ? 7.445 112.575 -11.107 1.00 28.62 281 ALA C C 1
ATOM 5800 O O . ALA B 1 284 ? 6.419 112.380 -10.446 1.00 31.42 281 ALA C O 1
ATOM 5802 N N . SER B 1 285 ? 7.786 111.803 -12.141 1.00 27.05 282 SER C N 1
ATOM 5803 C CA . SER B 1 285 ? 6.956 110.666 -12.542 1.00 26.68 282 SER C CA 1
ATOM 5804 C C . SER B 1 285 ? 7.096 109.463 -11.616 1.00 25.05 282 SER C C 1
ATOM 5805 O O . SER B 1 285 ? 6.268 108.543 -11.692 1.00 24.99 282 SER C O 1
ATOM 5808 N N . ILE B 1 286 ? 8.115 109.437 -10.751 1.00 23.37 283 ILE C N 1
ATOM 5809 C CA . ILE B 1 286 ? 8.313 108.292 -9.868 1.00 23.14 283 ILE C CA 1
ATOM 5810 C C . ILE B 1 286 ? 7.289 108.320 -8.743 1.00 22.17 283 ILE C C 1
ATOM 5811 O O . ILE B 1 286 ? 7.083 109.354 -8.090 1.00 22.66 283 ILE C O 1
ATOM 5816 N N . ASP B 1 287 ? 6.658 107.179 -8.493 1.00 20.52 284 ASP C N 1
ATOM 5817 C CA . ASP B 1 287 ? 5.805 107.013 -7.321 1.00 21.65 284 ASP C CA 1
ATOM 5818 C C . ASP B 1 287 ? 6.736 106.794 -6.130 1.00 23.37 284 ASP C C 1
ATOM 5819 O O . ASP B 1 287 ? 7.051 105.657 -5.748 1.00 23.05 284 ASP C O 1
ATOM 5824 N N . ALA B 1 288 ? 7.168 107.909 -5.528 1.00 23.63 285 ALA C N 1
ATOM 5825 C CA . ALA B 1 288 ? 8.150 107.858 -4.445 1.00 23.91 285 ALA C CA 1
ATOM 5826 C C . ALA B 1 288 ? 7.588 107.185 -3.200 1.00 22.31 285 ALA C C 1
ATOM 5827 O O . ALA B 1 288 ? 8.333 106.531 -2.455 1.00 22.03 285 ALA C O 1
ATOM 5829 N N . ALA B 1 289 ? 6.287 107.348 -2.943 1.00 22.77 286 ALA C N 1
ATOM 5830 C CA . ALA B 1 289 ? 5.690 106.687 -1.791 1.00 24.18 286 ALA C CA 1
ATOM 5831 C C . ALA B 1 289 ? 5.750 105.177 -1.939 1.00 22.69 286 ALA C C 1
ATOM 5832 O O . ALA B 1 289 ? 6.058 104.461 -0.977 1.00 23.84 286 ALA C O 1
ATOM 5834 N N . LEU B 1 290 ? 5.460 104.675 -3.144 1.00 20.99 287 LEU C N 1
ATOM 5835 C CA . LEU B 1 290 ? 5.524 103.239 -3.392 1.00 19.77 287 LEU C CA 1
ATOM 5836 C C . LEU B 1 290 ? 6.956 102.728 -3.239 1.00 19.33 287 LEU C C 1
ATOM 5837 O O . LEU B 1 290 ? 7.218 101.789 -2.483 1.00 19.77 287 LEU C O 1
ATOM 5842 N N . LEU B 1 291 ? 7.896 103.336 -3.958 1.00 18.97 288 LEU C N 1
ATOM 5843 C CA . LEU B 1 291 ? 9.254 102.804 -3.957 1.00 18.12 288 LEU C CA 1
ATOM 5844 C C . LEU B 1 291 ? 9.906 102.940 -2.589 1.00 18.59 288 LEU C C 1
ATOM 5845 O O . LEU B 1 291 ? 10.764 102.122 -2.230 1.00 18.16 288 LEU C O 1
ATOM 5850 N N . GLY B 1 292 ? 9.493 103.947 -1.810 1.00 17.82 289 GLY C N 1
ATOM 5851 C CA . GLY B 1 292 ? 9.994 104.146 -0.455 1.00 18.01 289 GLY C CA 1
ATOM 5852 C C . GLY B 1 292 ? 9.608 103.054 0.529 1.00 19.50 289 GLY C C 1
ATOM 5853 O O . GLY B 1 292 ? 10.108 103.063 1.660 1.00 21.18 289 GLY C O 1
ATOM 5854 N N . LYS B 1 293 ? 8.708 102.145 0.142 1.00 20.63 290 LYS C N 1
ATOM 5855 C CA . LYS B 1 293 ? 8.279 101.056 1.009 1.00 21.41 290 LYS C CA 1
ATOM 5856 C C . LYS B 1 293 ? 8.809 99.702 0.575 1.00 19.69 290 LYS C C 1
ATOM 5857 O O . LYS B 1 293 ? 8.540 98.702 1.252 1.00 20.95 290 LYS C O 1
ATOM 5863 N N . ILE B 1 294 ? 9.541 99.639 -0.529 1.00 17.63 291 ILE C N 1
ATOM 5864 C CA . ILE B 1 294 ? 9.964 98.369 -1.110 1.00 17.24 291 ILE C CA 1
ATOM 5865 C C . ILE B 1 294 ? 11.288 97.926 -0.499 1.00 16.37 291 ILE C C 1
ATOM 5866 O O . ILE B 1 294 ? 12.274 98.677 -0.524 1.00 17.29 291 ILE C O 1
ATOM 5871 N N . ASP B 1 295 ? 11.319 96.696 0.026 1.00 15.48 292 ASP C N 1
ATOM 5872 C CA . ASP B 1 295 ? 12.534 96.107 0.593 1.00 15.41 292 ASP C CA 1
ATOM 5873 C C . ASP B 1 295 ? 13.339 95.291 -0.412 1.00 15.76 292 ASP C C 1
ATOM 5874 O O . ASP B 1 295 ? 14.520 94.993 -0.154 1.00 16.97 292 ASP C O 1
ATOM 5879 N N . LEU B 1 296 ? 12.737 94.907 -1.542 1.00 15.64 293 LEU C N 1
ATOM 5880 C CA . LEU B 1 296 ? 13.397 94.044 -2.515 1.00 16.05 293 LEU C CA 1
ATOM 5881 C C . LEU B 1 296 ? 12.767 94.309 -3.868 1.00 16.37 293 LEU C C 1
ATOM 5882 O O . LEU B 1 296 ? 11.534 94.294 -3.987 1.00 16.02 293 LEU C O 1
ATOM 5887 N N . ILE B 1 297 ? 13.596 94.563 -4.875 1.00 15.78 294 ILE C N 1
ATOM 5888 C CA . ILE B 1 297 ? 13.131 94.703 -6.249 1.00 15.85 294 ILE C CA 1
ATOM 5889 C C . ILE B 1 297 ? 13.861 93.670 -7.103 1.00 15.96 294 ILE C C 1
ATOM 5890 O O . ILE B 1 297 ? 15.068 93.457 -6.937 1.00 15.89 294 ILE C O 1
ATOM 5895 N N . VAL B 1 298 ? 13.107 92.967 -7.945 1.00 15.83 295 VAL C N 1
ATOM 5896 C CA A VAL B 1 298 ? 13.621 91.918 -8.823 0.80 15.29 295 VAL C CA 1
ATOM 5897 C CA B VAL B 1 298 ? 13.649 91.946 -8.827 0.20 15.50 295 VAL C CA 1
ATOM 5898 C C . VAL B 1 298 ? 13.147 92.219 -10.241 1.00 15.86 295 VAL C C 1
ATOM 5899 O O . VAL B 1 298 ? 11.938 92.374 -10.473 1.00 16.85 295 VAL C O 1
ATOM 5906 N N . THR B 1 299 ? 14.076 92.303 -11.190 1.00 15.80 296 THR C N 1
ATOM 5907 C CA . THR B 1 299 ? 13.709 92.520 -12.587 1.00 15.91 296 THR C CA 1
ATOM 5908 C C . THR B 1 299 ? 13.679 91.187 -13.323 1.00 16.05 296 THR C C 1
ATOM 5909 O O . THR B 1 299 ? 14.552 90.338 -13.119 1.00 15.62 296 THR C O 1
ATOM 5913 N N . THR B 1 300 ? 12.649 90.994 -14.180 1.00 15.75 297 THR C N 1
ATOM 5914 C CA . THR B 1 300 ? 12.422 89.701 -14.826 1.00 15.02 297 THR C CA 1
ATOM 5915 C C . THR B 1 300 ? 12.064 89.829 -16.311 1.00 15.57 297 THR C C 1
ATOM 5916 O O . THR B 1 300 ? 11.473 88.900 -16.889 1.00 15.96 297 THR C O 1
ATOM 5920 N N . THR B 1 301 ? 12.427 90.923 -16.960 1.00 15.17 298 THR C N 1
ATOM 5921 C CA . THR B 1 301 ? 11.741 91.300 -18.192 1.00 16.02 298 THR C CA 1
ATOM 5922 C C . THR B 1 301 ? 12.450 90.894 -19.484 1.00 16.77 298 THR C C 1
ATOM 5923 O O . THR B 1 301 ? 11.770 90.727 -20.508 1.00 18.66 298 THR C O 1
ATOM 5927 N N . GLY B 1 302 ? 13.785 90.792 -19.502 1.00 17.10 299 GLY C N 1
ATOM 5928 C CA . GLY B 1 302 ? 14.456 90.761 -20.792 1.00 17.35 299 GLY C CA 1
ATOM 5929 C C . GLY B 1 302 ? 14.457 92.089 -21.517 1.00 18.25 299 GLY C C 1
ATOM 5930 O O . GLY B 1 302 ? 14.888 92.161 -22.678 1.00 19.75 299 GLY C O 1
ATOM 5931 N N . ASN B 1 303 ? 14.028 93.156 -20.861 1.00 18.15 300 ASN C N 1
ATOM 5932 C CA . ASN B 1 303 ? 13.960 94.487 -21.442 1.00 18.12 300 ASN C CA 1
ATOM 5933 C C . ASN B 1 303 ? 15.064 95.349 -20.843 1.00 19.06 300 ASN C C 1
ATOM 5934 O O . ASN B 1 303 ? 15.855 94.890 -20.016 1.00 20.28 300 ASN C O 1
ATOM 5939 N N . VAL B 1 304 ? 15.096 96.621 -21.238 1.00 19.44 301 VAL C N 1
ATOM 5940 C CA . VAL B 1 304 ? 16.180 97.534 -20.874 1.00 20.83 301 VAL C CA 1
ATOM 5941 C C . VAL B 1 304 ? 15.673 98.581 -19.891 1.00 20.11 301 VAL C C 1
ATOM 5942 O O . VAL B 1 304 ? 14.603 99.175 -20.086 1.00 20.32 301 VAL C O 1
ATOM 5946 N N . ASN B 1 305 ? 16.452 98.794 -18.830 1.00 21.06 302 ASN C N 1
ATOM 5947 C CA A ASN B 1 305 ? 16.256 99.910 -17.914 0.56 21.42 302 ASN C CA 1
ATOM 5948 C CA B ASN B 1 305 ? 16.256 99.919 -17.917 0.44 22.32 302 ASN C CA 1
ATOM 5949 C C . ASN B 1 305 ? 14.862 99.897 -17.287 1.00 21.61 302 ASN C C 1
ATOM 5950 O O . ASN B 1 305 ? 14.154 100.910 -17.254 1.00 21.93 302 ASN C O 1
ATOM 5959 N N . VAL B 1 306 ? 14.469 98.725 -16.780 1.00 19.12 303 VAL C N 1
ATOM 5960 C CA . VAL B 1 306 ? 13.176 98.607 -16.100 1.00 17.52 303 VAL C CA 1
ATOM 5961 C C . VAL B 1 306 ? 13.296 98.889 -14.608 1.00 18.39 303 VAL C C 1
ATOM 5962 O O . VAL B 1 306 ? 12.272 99.008 -13.918 1.00 18.99 303 VAL C O 1
ATOM 5966 N N . CYS B 1 307 ? 14.514 98.952 -14.081 1.00 18.87 304 CYS C N 1
ATOM 5967 C CA . CYS B 1 307 ? 14.771 99.515 -12.758 1.00 18.89 304 CYS C CA 1
ATOM 5968 C C . CYS B 1 307 ? 15.758 100.651 -13.007 1.00 19.88 304 CYS C C 1
ATOM 5969 O O . CYS B 1 307 ? 16.971 100.432 -13.047 1.00 20.36 304 CYS C O 1
ATOM 5972 N N . ASP B 1 308 ? 15.227 101.858 -13.216 1.00 19.81 305 ASP C N 1
ATOM 5973 C CA . ASP B 1 308 ? 16.009 102.967 -13.744 1.00 20.06 305 ASP C CA 1
ATOM 5974 C C . ASP B 1 308 ? 16.637 103.813 -12.631 1.00 19.78 305 ASP C C 1
ATOM 5975 O O . ASP B 1 308 ? 16.477 103.541 -11.437 1.00 19.65 305 ASP C O 1
ATOM 5980 N N . ALA B 1 309 ? 17.405 104.836 -13.037 1.00 19.62 306 ALA C N 1
ATOM 5981 C CA . ALA B 1 309 ? 18.159 105.624 -12.066 1.00 19.65 306 ALA C CA 1
ATOM 5982 C C . ALA B 1 309 ? 17.239 106.311 -11.066 1.00 20.00 306 ALA C C 1
ATOM 5983 O O . ALA B 1 309 ? 17.533 106.338 -9.863 1.00 19.84 306 ALA C O 1
ATOM 5985 N N . ASN B 1 310 ? 16.114 106.859 -11.538 1.00 20.72 307 ASN C N 1
ATOM 5986 C CA . ASN B 1 310 ? 15.195 107.542 -10.632 1.00 21.11 307 ASN C CA 1
ATOM 5987 C C . ASN B 1 310 ? 14.520 106.567 -9.670 1.00 21.01 307 ASN C C 1
ATOM 5988 O O . ASN B 1 310 ? 14.280 106.906 -8.506 1.00 22.40 307 ASN C O 1
ATOM 5993 N N . MET B 1 311 ? 14.202 105.359 -10.138 1.00 19.45 308 MET C N 1
ATOM 5994 C CA . MET B 1 311 ? 13.710 104.325 -9.229 1.00 19.47 308 MET C CA 1
ATOM 5995 C C . MET B 1 311 ? 14.745 103.998 -8.159 1.00 19.67 308 MET C C 1
ATOM 5996 O O . MET B 1 311 ? 14.410 103.887 -6.971 1.00 20.99 308 MET C O 1
ATOM 6001 N N . LEU B 1 312 ? 16.011 103.841 -8.562 1.00 18.83 309 LEU C N 1
ATOM 6002 C CA . LEU B 1 312 ? 17.059 103.517 -7.594 1.00 17.82 309 LEU C CA 1
ATOM 6003 C C . LEU B 1 312 ? 17.230 104.623 -6.553 1.00 19.34 309 LEU C C 1
ATOM 6004 O O . LEU B 1 312 ? 17.458 104.339 -5.369 1.00 20.07 309 LEU C O 1
ATOM 6009 N N . LYS B 1 313 ? 17.104 105.889 -6.973 1.00 19.63 310 LYS C N 1
ATOM 6010 C CA . LYS B 1 313 ? 17.181 107.006 -6.037 1.00 19.79 310 LYS C CA 1
ATOM 6011 C C . LYS B 1 313 ? 16.038 106.985 -5.028 1.00 20.96 310 LYS C C 1
ATOM 6012 O O . LYS B 1 313 ? 16.217 107.445 -3.892 1.00 20.88 310 LYS C O 1
ATOM 6018 N N . ALA B 1 314 ? 14.864 106.477 -5.424 1.00 20.04 311 ALA C N 1
ATOM 6019 C CA . ALA B 1 314 ? 13.645 106.530 -4.619 1.00 18.71 311 ALA C CA 1
ATOM 6020 C C . ALA B 1 314 ? 13.453 105.315 -3.718 1.00 17.21 311 ALA C C 1
ATOM 6021 O O . ALA B 1 314 ? 12.620 105.365 -2.797 1.00 19.83 311 ALA C O 1
ATOM 6023 N N . LEU B 1 315 ? 14.212 104.241 -3.928 1.00 18.65 312 LEU C N 1
ATOM 6024 C CA . LEU B 1 315 ? 14.005 103.036 -3.149 1.00 18.32 312 LEU C CA 1
ATOM 6025 C C . LEU B 1 315 ? 14.276 103.275 -1.672 1.00 18.59 312 LEU C C 1
ATOM 6026 O O . LEU B 1 315 ? 15.138 104.075 -1.287 1.00 18.10 312 LEU C O 1
ATOM 6031 N N . LYS B 1 316 ? 13.537 102.530 -0.849 1.00 17.46 313 LYS C N 1
ATOM 6032 C CA . LYS B 1 316 ? 13.755 102.486 0.589 1.00 16.72 313 LYS C CA 1
ATOM 6033 C C . LYS B 1 316 ? 15.217 102.201 0.896 1.00 16.44 313 LYS C C 1
ATOM 6034 O O . LYS B 1 316 ? 15.851 101.373 0.239 1.00 18.17 313 LYS C O 1
ATOM 6040 N N . LYS B 1 317 ? 15.745 102.877 1.910 1.00 17.12 314 LYS C N 1
ATOM 6041 C CA A LYS B 1 317 ? 17.096 102.576 2.363 0.33 17.19 314 LYS C CA 1
ATOM 6042 C CA B LYS B 1 317 ? 17.097 102.575 2.365 0.67 16.65 314 LYS C CA 1
ATOM 6043 C C . LYS B 1 317 ? 17.235 101.091 2.666 1.00 17.76 314 LYS C C 1
ATOM 6044 O O . LYS B 1 317 ? 16.352 100.481 3.282 1.00 19.39 314 LYS C O 1
ATOM 6055 N N . ARG B 1 318 ? 18.365 100.521 2.233 1.00 17.17 315 ARG C N 1
ATOM 6056 C CA . ARG B 1 318 ? 18.777 99.145 2.501 1.00 17.55 315 ARG C CA 1
ATOM 6057 C C . ARG B 1 318 ? 17.963 98.122 1.729 1.00 16.79 315 ARG C C 1
ATOM 6058 O O . ARG B 1 318 ? 18.071 96.920 1.997 1.00 18.84 315 ARG C O 1
ATOM 6066 N N . ALA B 1 319 ? 17.181 98.560 0.748 1.00 15.79 316 ALA C N 1
ATOM 6067 C CA . ALA B 1 319 ? 16.520 97.607 -0.130 1.00 16.82 316 ALA C CA 1
ATOM 6068 C C . ALA B 1 319 ? 17.552 96.780 -0.901 1.00 15.28 316 ALA C C 1
ATOM 6069 O O . ALA B 1 319 ? 18.654 97.243 -1.203 1.00 16.27 316 ALA C O 1
ATOM 6071 N N . VAL B 1 320 ? 17.174 95.547 -1.221 1.00 15.88 317 VAL C N 1
ATOM 6072 C CA . VAL B 1 320 ? 17.940 94.666 -2.089 1.00 15.83 317 VAL C CA 1
ATOM 6073 C C . VAL B 1 320 ? 17.465 94.859 -3.520 1.00 15.68 317 VAL C C 1
ATOM 6074 O O . VAL B 1 320 ? 16.255 94.945 -3.791 1.00 16.73 317 VAL C O 1
ATOM 6078 N N . VAL B 1 321 ? 18.428 94.929 -4.440 1.00 15.09 318 VAL C N 1
ATOM 6079 C CA . VAL B 1 321 ? 18.183 95.132 -5.859 1.00 16.48 318 VAL C CA 1
ATOM 6080 C C . VAL B 1 321 ? 18.814 93.970 -6.604 1.00 16.02 318 VAL C C 1
ATOM 6081 O O . VAL B 1 321 ? 20.017 93.712 -6.445 1.00 15.96 318 VAL C O 1
ATOM 6085 N N . CYS B 1 322 ? 18.027 93.289 -7.446 1.00 14.53 319 CYS C N 1
ATOM 6086 C CA . CYS B 1 322 ? 18.596 92.190 -8.220 1.00 14.93 319 CYS C CA 1
ATOM 6087 C C . CYS B 1 322 ? 17.825 91.984 -9.515 1.00 14.91 319 CYS C C 1
ATOM 6088 O O . CYS B 1 322 ? 16.698 92.471 -9.690 1.00 15.36 319 CYS C O 1
ATOM 6091 N N . ASN B 1 323 ? 18.457 91.232 -10.415 1.00 15.29 320 ASN C N 1
ATOM 6092 C CA . ASN B 1 323 ? 17.969 90.966 -11.755 1.00 15.38 320 ASN C CA 1
ATOM 6093 C C . ASN B 1 323 ? 18.072 89.472 -12.008 1.00 15.11 320 ASN C C 1
ATOM 6094 O O . ASN B 1 323 ? 19.119 88.867 -11.755 1.00 16.20 320 ASN C O 1
ATOM 6099 N N . ILE B 1 324 ? 16.991 88.874 -12.508 1.00 14.41 321 ILE C N 1
ATOM 6100 C CA . ILE B 1 324 ? 16.992 87.471 -12.880 1.00 14.67 321 ILE C CA 1
ATOM 6101 C C . ILE B 1 324 ? 16.708 87.290 -14.377 1.00 16.00 321 ILE C C 1
ATOM 6102 O O . ILE B 1 324 ? 16.621 86.160 -14.869 1.00 17.19 321 ILE C O 1
ATOM 6107 N N . GLY B 1 325 ? 16.596 88.398 -15.125 1.00 16.13 322 GLY C N 1
ATOM 6108 C CA . GLY B 1 325 ? 16.580 88.328 -16.574 1.00 17.21 322 GLY C CA 1
ATOM 6109 C C . GLY B 1 325 ? 18.009 88.099 -17.113 1.00 20.40 322 GLY C C 1
ATOM 6110 O O . GLY B 1 325 ? 19.007 88.192 -16.388 1.00 21.92 322 GLY C O 1
ATOM 6111 N N . HIS B 1 326 ? 18.115 87.793 -18.406 1.00 20.91 323 HIS C N 1
ATOM 6112 C CA . HIS B 1 326 ? 19.39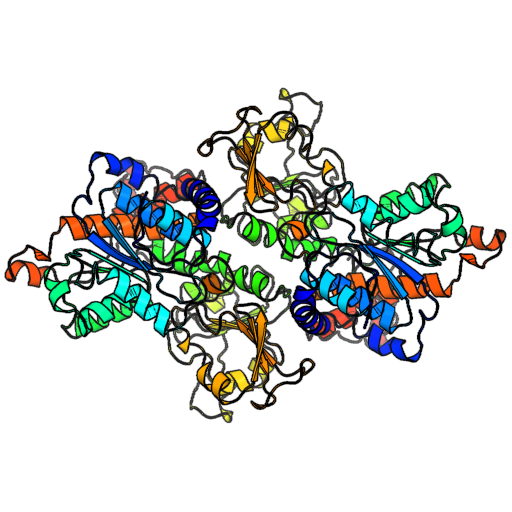6 87.320 -18.956 1.00 21.95 323 HIS C CA 1
ATOM 6113 C C . HIS B 1 326 ? 20.544 88.328 -18.826 1.00 22.34 323 HIS C C 1
ATOM 6114 O O . HIS B 1 326 ? 21.698 87.928 -18.598 1.00 22.33 323 HIS C O 1
ATOM 6121 N N . PHE B 1 327 ? 20.282 89.622 -19.049 1.00 21.56 324 PHE C N 1
ATOM 6122 C CA . PHE B 1 327 ? 21.345 90.622 -19.139 1.00 21.22 324 PHE C CA 1
ATOM 6123 C C . PHE B 1 327 ? 21.182 91.674 -18.053 1.00 21.58 324 PHE C C 1
ATOM 6124 O O . PHE B 1 327 ? 20.053 91.981 -17.640 1.00 20.96 324 PHE C O 1
ATOM 6132 N N . ASP B 1 328 ? 22.326 92.253 -17.619 1.00 22.32 325 ASP C N 1
ATOM 6133 C CA . ASP B 1 328 ? 22.321 93.187 -16.490 1.00 23.88 325 ASP C CA 1
ATOM 6134 C C . ASP B 1 328 ? 21.724 94.553 -16.814 1.00 25.21 325 ASP C C 1
ATOM 6135 O O . ASP B 1 328 ? 21.392 95.295 -15.884 1.00 28.52 325 ASP C O 1
ATOM 6140 N N . ASN B 1 329 ? 21.548 94.896 -18.057 1.00 21.53 326 ASN C N 1
ATOM 6141 C CA . ASN B 1 329 ? 21.013 96.237 -18.332 1.00 22.22 326 ASN C CA 1
ATOM 6142 C C . ASN B 1 329 ? 19.510 96.399 -17.956 1.00 20.44 326 ASN C C 1
ATOM 6143 O O . ASN B 1 329 ? 18.985 97.472 -18.265 1.00 21.59 326 ASN C O 1
ATOM 6148 N N . GLU B 1 330 ? 18.857 95.410 -17.347 1.00 21.27 327 GLU C N 1
ATOM 6149 C CA . GLU B 1 330 ? 17.528 95.637 -16.773 1.00 19.86 327 GLU C CA 1
ATOM 6150 C C . GLU B 1 330 ? 17.582 96.682 -15.673 1.00 20.56 327 GLU C C 1
ATOM 6151 O O . GLU B 1 330 ? 16.635 97.465 -15.500 1.00 20.64 327 GLU C O 1
ATOM 6157 N N . ILE B 1 331 ? 18.687 96.717 -14.932 1.00 21.09 328 ILE C N 1
ATOM 6158 C CA . ILE B 1 331 ? 18.930 97.697 -13.883 1.00 21.19 328 ILE C CA 1
ATOM 6159 C C . ILE B 1 331 ? 19.973 98.667 -14.411 1.00 20.42 328 ILE C C 1
ATOM 6160 O O . ILE B 1 331 ? 20.938 98.251 -15.063 1.00 21.24 328 ILE C O 1
ATOM 6165 N N . ASP B 1 332 ? 19.794 99.956 -14.118 1.00 20.73 329 ASP C N 1
ATOM 6166 C CA . ASP B 1 332 ? 20.781 100.966 -14.510 1.00 20.32 329 ASP C CA 1
ATOM 6167 C C . ASP B 1 332 ? 21.971 100.909 -13.543 1.00 20.28 329 ASP C C 1
ATOM 6168 O O . ASP B 1 332 ? 22.201 101.798 -12.717 1.00 19.62 329 ASP C O 1
ATOM 6173 N N . THR B 1 333 ? 22.770 99.840 -13.681 1.00 19.96 330 THR C N 1
ATOM 6174 C CA . THR B 1 333 ? 23.960 99.746 -12.839 1.00 19.75 330 THR C CA 1
ATOM 6175 C C . THR B 1 333 ? 25.022 100.754 -13.279 1.00 20.34 330 THR C C 1
ATOM 6176 O O . THR B 1 333 ? 25.850 101.173 -12.465 1.00 19.98 330 THR C O 1
ATOM 6180 N N . ALA B 1 334 ? 25.014 101.154 -14.555 1.00 20.87 331 ALA C N 1
ATOM 6181 C CA . ALA B 1 334 ? 25.957 102.172 -15.014 1.00 21.08 331 ALA C CA 1
ATOM 6182 C C . ALA B 1 334 ? 25.770 103.478 -14.252 1.00 21.27 331 ALA C C 1
ATOM 6183 O O . ALA B 1 334 ? 26.750 104.104 -13.829 1.00 22.58 331 ALA C O 1
ATOM 6185 N N . PHE B 1 335 ? 24.516 103.890 -14.039 1.00 20.77 332 PHE C N 1
ATOM 6186 C CA . PHE B 1 335 ? 24.270 105.059 -13.198 1.00 20.45 332 PHE C CA 1
ATOM 6187 C C . PHE B 1 335 ? 24.874 104.873 -11.811 1.00 19.72 332 PHE C C 1
ATOM 6188 O O . PHE B 1 335 ? 25.484 105.797 -11.261 1.00 20.67 332 PHE C O 1
ATOM 6196 N N . MET B 1 336 ? 24.732 103.676 -11.239 1.00 19.88 333 MET C N 1
ATOM 6197 C CA A MET B 1 336 ? 25.259 103.450 -9.899 0.50 18.90 333 MET C CA 1
ATOM 6198 C CA B MET B 1 336 ? 25.257 103.429 -9.898 0.50 20.64 333 MET C CA 1
ATOM 6199 C C . MET B 1 336 ? 26.783 103.452 -9.888 1.00 20.40 333 MET C C 1
ATOM 6200 O O . MET B 1 336 ? 27.392 103.951 -8.939 1.00 21.25 333 MET C O 1
ATOM 6209 N N . ARG B 1 337 ? 27.416 102.921 -10.940 1.00 20.55 334 ARG C N 1
ATOM 6210 C CA . ARG B 1 337 ? 28.875 102.947 -11.015 1.00 22.34 334 ARG C CA 1
ATOM 6211 C C . ARG B 1 337 ? 29.395 104.371 -11.130 1.00 24.04 334 ARG C C 1
ATOM 6212 O O . ARG B 1 337 ? 30.458 104.692 -10.586 1.00 25.14 334 ARG C O 1
ATOM 6220 N N . LYS B 1 338 ? 28.651 105.238 -11.808 1.00 23.86 335 LYS C N 1
ATOM 6221 C CA . LYS B 1 338 ? 29.116 106.600 -12.038 1.00 25.66 335 LYS C CA 1
ATOM 6222 C C . LYS B 1 338 ? 28.931 107.481 -10.812 1.00 25.58 335 LYS C C 1
ATOM 6223 O O . LYS B 1 338 ? 29.723 108.410 -10.585 1.00 29.39 335 LYS C O 1
ATOM 6229 N N . ASN B 1 339 ? 27.910 107.208 -10.003 1.00 23.38 336 ASN C N 1
ATOM 6230 C CA . ASN B 1 339 ? 27.498 108.184 -9.013 1.00 21.66 336 ASN C CA 1
ATOM 6231 C C . ASN B 1 339 ? 27.695 107.752 -7.575 1.00 20.47 336 ASN C C 1
ATOM 6232 O O . ASN B 1 339 ? 27.815 108.622 -6.709 1.00 20.57 336 ASN C O 1
ATOM 6237 N N . TRP B 1 340 ? 27.751 106.451 -7.301 1.00 20.13 337 TRP C N 1
ATOM 6238 C CA . TRP B 1 340 ? 27.674 105.952 -5.940 1.00 19.06 337 TRP C CA 1
ATOM 6239 C C . TRP B 1 340 ? 28.845 105.022 -5.648 1.00 20.97 337 TRP C C 1
ATOM 6240 O O . TRP B 1 340 ? 29.373 104.366 -6.549 1.00 24.06 337 TRP C O 1
ATOM 6251 N N . ALA B 1 341 ? 29.246 104.980 -4.381 1.00 19.99 338 ALA C N 1
ATOM 6252 C CA . ALA B 1 341 ? 30.396 104.187 -3.953 1.00 20.16 338 ALA C CA 1
ATOM 6253 C C . ALA B 1 341 ? 29.980 102.750 -3.673 1.00 20.34 338 ALA C C 1
ATOM 6254 O O . ALA B 1 341 ? 28.970 102.505 -3.002 1.00 21.07 338 ALA C O 1
ATOM 6256 N N . TRP B 1 342 ? 30.767 101.798 -4.165 1.00 19.21 339 TRP C N 1
ATOM 6257 C CA . TRP B 1 342 ? 30.460 100.379 -4.008 1.00 18.17 339 TRP C CA 1
ATOM 6258 C C . TRP B 1 342 ? 31.345 99.801 -2.912 1.00 19.32 339 TRP C C 1
ATOM 6259 O O . TRP B 1 342 ? 32.579 99.883 -2.990 1.00 23.02 339 TRP C O 1
ATOM 6270 N N . GLU B 1 343 ? 30.719 99.207 -1.910 1.00 16.47 340 GLU C N 1
ATOM 6271 C CA . GLU B 1 343 ? 31.408 98.496 -0.841 1.00 16.34 340 GLU C CA 1
ATOM 6272 C C . GLU B 1 343 ? 31.135 97.008 -1.032 1.00 16.80 340 GLU C C 1
ATOM 6273 O O . GLU B 1 343 ? 29.993 96.565 -0.896 1.00 18.04 340 GLU C O 1
ATOM 6279 N N . GLU B 1 344 ? 32.169 96.228 -1.362 1.00 17.10 341 GLU C N 1
ATOM 6280 C CA . GLU B 1 344 ? 31.951 94.794 -1.512 1.00 16.21 341 GLU C CA 1
ATOM 6281 C C . GLU B 1 344 ? 31.782 94.144 -0.137 1.00 16.89 341 GLU C C 1
ATOM 6282 O O . GLU B 1 344 ? 32.645 94.278 0.738 1.00 18.10 341 GLU C O 1
ATOM 6288 N N . VAL B 1 345 ? 30.660 93.449 0.066 1.00 15.90 342 VAL C N 1
ATOM 6289 C CA . VAL B 1 345 ? 30.469 92.676 1.289 1.00 17.37 342 VAL C CA 1
ATOM 6290 C C . VAL B 1 345 ? 31.175 91.336 1.178 1.00 16.89 342 VAL C C 1
ATOM 6291 O O . VAL B 1 345 ? 31.890 90.903 2.089 1.00 18.30 342 VAL C O 1
ATOM 6295 N N . LYS B 1 346 ? 30.932 90.652 0.072 1.00 16.02 343 LYS C N 1
ATOM 6296 C CA . LYS B 1 346 ? 31.572 89.400 -0.309 1.00 16.34 343 LYS C CA 1
ATOM 6297 C C . LYS B 1 346 ? 31.309 89.241 -1.791 1.00 16.96 343 LYS C C 1
ATOM 6298 O O . LYS B 1 346 ? 30.596 90.059 -2.371 1.00 16.94 343 LYS C O 1
ATOM 6304 N N . PRO B 1 347 ? 31.913 88.257 -2.456 1.00 17.41 344 PRO C N 1
ATOM 6305 C CA . PRO B 1 347 ? 31.676 88.150 -3.906 1.00 17.60 344 PRO C CA 1
ATOM 6306 C C . PRO B 1 347 ? 30.185 88.151 -4.241 1.00 17.25 344 PRO C C 1
ATOM 6307 O O . PRO B 1 347 ? 29.370 87.514 -3.565 1.00 16.93 344 PRO C O 1
ATOM 6311 N N . GLN B 1 348 ? 29.827 88.932 -5.259 1.00 16.98 345 GLN C N 1
ATOM 6312 C CA . GLN B 1 348 ? 28.463 89.077 -5.764 1.00 16.24 345 GLN C CA 1
ATOM 6313 C C . GLN B 1 348 ? 27.506 89.742 -4.782 1.00 15.55 345 GLN C C 1
ATOM 6314 O O . GLN B 1 348 ? 26.275 89.627 -4.938 1.00 16.30 345 GLN C O 1
ATOM 6320 N N . VAL B 1 349 ? 28.014 90.447 -3.776 1.00 15.70 346 VAL C N 1
ATOM 6321 C CA . VAL B 1 349 ? 27.154 91.217 -2.870 1.00 16.16 346 VAL C CA 1
ATOM 6322 C C . VAL B 1 349 ? 27.834 92.547 -2.625 1.00 15.62 346 VAL C C 1
ATOM 6323 O O . VAL B 1 349 ? 28.910 92.584 -2.024 1.00 16.77 346 VAL C O 1
ATOM 6327 N N . HIS B 1 350 ? 27.206 93.642 -3.063 1.00 14.27 347 HIS C N 1
ATOM 6328 C CA . HIS B 1 350 ? 27.791 94.962 -2.861 1.00 15.28 347 HIS C CA 1
ATOM 6329 C C . HIS B 1 350 ? 26.775 95.880 -2.220 1.00 16.24 347 HIS C C 1
ATOM 6330 O O . HIS B 1 350 ? 25.598 95.853 -2.596 1.00 17.20 347 HIS C O 1
ATOM 6337 N N . LYS B 1 351 ? 27.234 96.683 -1.254 1.00 16.68 348 LYS C N 1
ATOM 6338 C CA . LYS B 1 351 ? 26.461 97.820 -0.761 1.00 16.87 348 LYS C CA 1
ATOM 6339 C C . LYS B 1 351 ? 26.757 99.022 -1.639 1.00 16.70 348 LYS C C 1
ATOM 6340 O O . LYS B 1 351 ? 27.928 99.361 -1.867 1.00 18.66 348 LYS C O 1
ATOM 6346 N N . ILE B 1 352 ? 25.700 99.636 -2.167 1.00 16.24 349 ILE C N 1
ATOM 6347 C CA . ILE B 1 352 ? 25.804 100.786 -3.053 1.00 16.16 349 ILE C CA 1
ATOM 6348 C C . ILE B 1 352 ? 25.420 102.008 -2.235 1.00 17.10 349 ILE C C 1
ATOM 6349 O O . ILE B 1 352 ? 24.245 102.201 -1.902 1.00 18.14 349 ILE C O 1
ATOM 6354 N N . HIS B 1 353 ? 26.409 102.829 -1.887 1.00 16.94 350 HIS C N 1
ATOM 6355 C CA . HIS B 1 353 ? 26.211 103.917 -0.940 1.00 17.46 350 HIS C CA 1
ATOM 6356 C C . HIS B 1 353 ? 25.734 105.152 -1.701 1.00 17.62 350 HIS C C 1
ATOM 6357 O O . HIS B 1 353 ? 26.482 105.716 -2.511 1.00 18.82 350 HIS C O 1
ATOM 6364 N N . ARG B 1 354 ? 24.493 105.579 -1.429 1.00 17.52 351 ARG C N 1
ATOM 6365 C CA . ARG B 1 354 ? 23.888 106.691 -2.149 1.00 19.33 351 ARG C CA 1
ATOM 6366 C C . ARG B 1 354 ? 24.369 108.051 -1.655 1.00 21.93 351 ARG C C 1
ATOM 6367 O O . ARG B 1 354 ? 23.870 109.085 -2.121 1.00 24.37 351 ARG C O 1
ATOM 6375 N N . THR B 1 355 ? 25.337 108.060 -0.742 1.00 23.08 352 THR C N 1
ATOM 6376 C CA . THR B 1 355 ? 25.935 109.292 -0.239 1.00 24.39 352 THR C CA 1
ATOM 6377 C C . THR B 1 355 ? 26.809 109.991 -1.272 1.00 24.02 352 THR C C 1
ATOM 6378 O O . THR B 1 355 ? 27.037 111.200 -1.152 1.00 25.81 352 THR C O 1
ATOM 6382 N N . GLY B 1 356 ? 27.285 109.285 -2.278 1.00 23.25 353 GLY C N 1
ATOM 6383 C CA . GLY B 1 356 ? 28.192 109.862 -3.245 1.00 22.13 353 GLY C CA 1
ATOM 6384 C C . GLY B 1 356 ? 29.225 108.835 -3.632 1.00 22.88 353 GLY C C 1
ATOM 6385 O O . GLY B 1 356 ? 29.164 107.678 -3.226 1.00 22.89 353 GLY C O 1
ATOM 6386 N N . LYS B 1 357 ? 30.214 109.256 -4.416 1.00 25.94 354 LYS C N 1
ATOM 6387 C CA . LYS B 1 357 ? 31.154 108.297 -4.967 1.00 27.69 354 LYS C CA 1
ATOM 6388 C C . LYS B 1 357 ? 32.537 108.393 -4.350 1.00 26.54 354 LYS C C 1
ATOM 6389 O O . LYS B 1 357 ? 33.401 107.578 -4.685 1.00 29.26 354 LYS C O 1
ATOM 6395 N N . ASP B 1 358 ? 32.773 109.344 -3.450 1.00 24.91 355 ASP C N 1
ATOM 6396 C CA . ASP B 1 358 ? 34.137 109.605 -2.975 1.00 25.47 355 ASP C CA 1
ATOM 6397 C C . ASP B 1 358 ? 34.397 108.804 -1.698 1.00 24.27 355 ASP C C 1
ATOM 6398 O O . ASP B 1 358 ? 34.431 109.333 -0.588 1.00 25.31 355 ASP C O 1
ATOM 6403 N N . GLY B 1 359 ? 34.601 107.501 -1.876 1.00 21.50 356 GLY C N 1
ATOM 6404 C CA . GLY B 1 359 ? 34.706 106.593 -0.750 1.00 20.18 356 GLY C CA 1
ATOM 6405 C C . GLY B 1 359 ? 33.350 106.402 -0.095 1.00 20.09 356 GLY C C 1
ATOM 6406 O O . GLY B 1 359 ? 32.339 106.960 -0.515 1.00 21.94 356 GLY C O 1
ATOM 6407 N N . PHE B 1 360 ? 33.343 105.616 0.975 1.00 19.57 357 PHE C N 1
ATOM 6408 C CA . PHE B 1 360 ? 32.091 105.302 1.654 1.00 18.76 357 PHE C CA 1
ATOM 6409 C C . PHE B 1 360 ? 32.347 105.221 3.151 1.00 19.05 357 PHE C C 1
ATOM 6410 O O . PHE B 1 360 ? 33.487 105.014 3.610 1.00 19.22 357 PHE C O 1
ATOM 6418 N N . ASP B 1 361 ? 31.259 105.383 3.898 1.00 18.87 358 ASP C N 1
ATOM 6419 C CA . ASP B 1 361 ? 31.234 105.217 5.342 1.00 19.07 358 ASP C CA 1
ATOM 6420 C C . ASP B 1 361 ? 30.680 103.827 5.639 1.00 19.61 358 ASP C C 1
ATOM 6421 O O . ASP B 1 361 ? 29.541 103.516 5.264 1.00 18.25 358 ASP C O 1
ATOM 6426 N N . ALA B 1 362 ? 31.506 102.984 6.283 1.00 21.28 359 ALA C N 1
ATOM 6427 C CA . ALA B 1 362 ? 31.106 101.609 6.580 1.00 20.48 359 ALA C CA 1
ATOM 6428 C C . ALA B 1 362 ? 29.833 101.534 7.416 1.00 20.55 359 ALA C C 1
ATOM 6429 O O . ALA B 1 362 ? 29.191 100.476 7.436 1.00 21.03 359 ALA C O 1
ATOM 6431 N N . HIS B 1 363 ? 29.466 102.615 8.114 1.00 19.66 360 HIS C N 1
ATOM 6432 C CA . HIS B 1 363 ? 28.267 102.659 8.947 1.00 20.27 360 HIS C CA 1
ATOM 6433 C C . HIS B 1 363 ? 27.154 103.516 8.361 1.00 20.65 360 HIS C C 1
ATOM 6434 O O . HIS B 1 363 ? 26.143 103.755 9.039 1.00 23.10 360 HIS C O 1
ATOM 6441 N N . ASN B 1 364 ? 27.302 103.976 7.125 1.00 20.46 361 ASN C N 1
ATOM 6442 C CA . ASN B 1 364 ? 26.231 104.710 6.463 1.00 20.22 361 ASN C CA 1
ATOM 6443 C C . ASN B 1 364 ? 24.983 103.833 6.373 1.00 20.75 361 ASN C C 1
ATOM 6444 O O . ASN B 1 364 ? 25.066 102.641 6.064 1.00 21.11 361 ASN C O 1
ATOM 6449 N N . ASP B 1 365 ? 23.825 104.421 6.690 1.00 20.43 362 ASP C N 1
ATOM 6450 C CA . ASP B 1 365 ? 22.555 103.710 6.607 1.00 21.44 362 ASP C CA 1
ATOM 6451 C C . ASP B 1 365 ? 21.903 103.795 5.231 1.00 19.73 362 ASP C C 1
ATOM 6452 O O . ASP B 1 365 ? 20.934 103.068 4.970 1.00 20.11 362 ASP C O 1
ATOM 6457 N N . ASP B 1 366 ? 22.395 104.658 4.349 1.00 18.16 363 ASP C N 1
ATOM 6458 C CA . ASP B 1 366 ? 21.717 104.939 3.088 1.00 19.00 363 ASP C CA 1
ATOM 6459 C C . ASP B 1 366 ? 22.439 104.218 1.954 1.00 18.75 363 ASP C C 1
ATOM 6460 O O . ASP B 1 366 ? 23.226 104.805 1.205 1.00 18.96 363 ASP C O 1
ATOM 6465 N N . TYR B 1 367 ? 22.151 102.925 1.826 1.00 17.65 364 TYR C N 1
ATOM 6466 C CA . TYR B 1 367 ? 22.747 102.100 0.786 1.00 17.62 364 TYR C CA 1
ATOM 6467 C C . TYR B 1 367 ? 21.678 101.155 0.253 1.00 18.13 364 TYR C C 1
ATOM 6468 O O . TYR B 1 367 ? 20.629 100.960 0.878 1.00 19.19 364 TYR C O 1
ATOM 6477 N N . LEU B 1 368 ? 21.935 100.607 -0.929 1.00 16.88 365 LEU C N 1
ATOM 6478 C CA . LEU B 1 368 ? 21.176 99.499 -1.485 1.00 15.62 365 LEU C CA 1
ATOM 6479 C C . LEU B 1 368 ? 22.103 98.292 -1.505 1.00 16.69 365 LEU C C 1
ATOM 6480 O O . LEU B 1 368 ? 23.329 98.446 -1.596 1.00 18.77 365 LEU C O 1
ATOM 6485 N N . ILE B 1 369 ? 21.539 97.088 -1.399 1.00 16.47 366 ILE C N 1
ATOM 6486 C CA . ILE B 1 369 ? 22.336 95.874 -1.583 1.00 15.93 366 ILE C CA 1
ATOM 6487 C C . ILE B 1 369 ? 22.072 95.351 -2.983 1.00 16.84 366 ILE C C 1
ATOM 6488 O O . ILE B 1 369 ? 20.959 94.928 -3.291 1.00 17.64 366 ILE C O 1
ATOM 6493 N N . LEU B 1 370 ? 23.094 95.401 -3.841 1.00 16.02 367 LEU C N 1
ATOM 6494 C CA . LEU B 1 370 ? 23.000 94.901 -5.213 1.00 16.02 367 LEU C CA 1
ATOM 6495 C C . LEU B 1 370 ? 23.588 93.500 -5.244 1.00 15.94 367 LEU C C 1
ATOM 6496 O O . LEU B 1 370 ? 24.703 93.289 -4.756 1.00 17.09 367 LEU C O 1
ATOM 6501 N N . LEU B 1 371 ? 22.850 92.549 -5.806 1.00 15.34 368 LEU C N 1
ATOM 6502 C CA . LEU B 1 371 ? 23.316 91.173 -5.907 1.00 15.68 368 LEU C CA 1
ATOM 6503 C C . LEU B 1 371 ? 23.874 90.893 -7.297 1.00 15.97 368 LEU C C 1
ATOM 6504 O O . LEU B 1 371 ? 23.299 91.315 -8.310 1.00 17.08 368 LEU C O 1
ATOM 6509 N N . ALA B 1 372 ? 25.025 90.204 -7.338 1.00 16.00 369 ALA C N 1
ATOM 6510 C CA . ALA B 1 372 ? 25.639 89.725 -8.587 1.00 16.17 369 ALA C CA 1
ATOM 6511 C C . ALA B 1 372 ? 25.933 90.859 -9.567 1.00 16.43 369 ALA C C 1
ATOM 6512 O O . ALA B 1 372 ? 25.945 90.652 -10.786 1.00 16.77 369 ALA C O 1
ATOM 6514 N N . GLU B 1 373 ? 26.166 92.065 -9.042 1.00 16.78 370 GLU C N 1
ATOM 6515 C CA . GLU B 1 373 ? 26.419 93.254 -9.857 1.00 16.57 370 GLU C CA 1
ATOM 6516 C C . GLU B 1 373 ? 25.347 93.437 -10.927 1.00 17.70 370 GLU C C 1
ATOM 6517 O O . GLU B 1 373 ? 25.620 93.953 -12.013 1.00 19.46 370 GLU C O 1
ATOM 6523 N N . GLY B 1 374 ? 24.110 93.001 -10.626 1.00 16.10 371 GLY C N 1
ATOM 6524 C CA . GLY B 1 374 ? 23.012 93.129 -11.568 1.00 16.24 371 GLY C CA 1
ATOM 6525 C C . GLY B 1 374 ? 22.893 92.012 -12.585 1.00 17.27 371 GLY C C 1
ATOM 6526 O O . GLY B 1 374 ? 21.965 92.052 -13.408 1.00 19.71 371 GLY C O 1
ATOM 6527 N N . ARG B 1 375 ? 23.795 91.023 -12.558 1.00 16.60 372 ARG C N 1
ATOM 6528 C CA . ARG B 1 375 ? 23.723 89.865 -13.441 1.00 16.98 372 ARG C CA 1
ATOM 6529 C C . ARG B 1 375 ? 22.765 88.828 -12.862 1.00 16.51 372 ARG C C 1
ATOM 6530 O O . ARG B 1 375 ? 22.395 88.891 -11.685 1.00 17.59 372 ARG C O 1
ATOM 6538 N N . LEU B 1 376 ? 22.373 87.856 -13.700 1.00 15.95 373 LEU C N 1
ATOM 6539 C CA . LEU B 1 376 ? 21.409 86.817 -13.318 1.00 18.17 373 LEU C CA 1
ATOM 6540 C C . LEU B 1 376 ? 21.646 86.356 -11.883 1.00 17.12 373 LEU C C 1
ATOM 6541 O O . LEU B 1 376 ? 22.658 85.708 -11.593 1.00 17.87 373 LEU C O 1
ATOM 6546 N N . VAL B 1 377 ? 20.699 86.647 -10.982 1.00 15.88 374 VAL C N 1
ATOM 6547 C CA . VAL B 1 377 ? 20.971 86.503 -9.555 1.00 15.33 374 VAL C CA 1
ATOM 6548 C C . VAL B 1 377 ? 20.914 85.050 -9.106 1.00 14.92 374 VAL C C 1
ATOM 6549 O O . VAL B 1 377 ? 21.664 84.637 -8.201 1.00 14.84 374 VAL C O 1
ATOM 6553 N N . ASN B 1 378 ? 20.023 84.252 -9.694 1.00 14.18 375 ASN C N 1
ATOM 6554 C CA . ASN B 1 378 ? 19.920 82.864 -9.253 1.00 14.65 375 ASN C CA 1
ATOM 6555 C C . ASN B 1 378 ? 21.219 82.118 -9.493 1.00 14.48 375 ASN C C 1
ATOM 6556 O O . ASN B 1 378 ? 21.667 81.340 -8.641 1.00 15.33 375 ASN C O 1
ATOM 6561 N N . LEU B 1 379 ? 21.855 82.376 -10.633 1.00 13.88 376 LEU C N 1
ATOM 6562 C CA . LEU B 1 379 ? 23.119 81.737 -10.982 1.00 13.68 376 LEU C CA 1
ATOM 6563 C C . LEU B 1 379 ? 24.305 82.449 -10.348 1.00 14.63 376 LEU C C 1
ATOM 6564 O O . LEU B 1 379 ? 25.311 8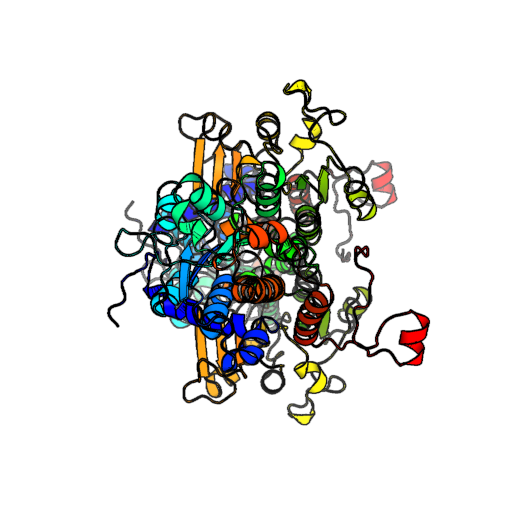1.808 -10.039 1.00 15.03 376 LEU C O 1
ATOM 6569 N N . GLY B 1 380 ? 24.207 83.759 -10.134 1.00 15.29 377 GLY C N 1
ATOM 6570 C CA . GLY B 1 380 ? 25.318 84.508 -9.589 1.00 15.52 377 GLY C CA 1
ATOM 6571 C C . GLY B 1 380 ? 25.505 84.316 -8.100 1.00 15.27 377 GLY C C 1
ATOM 6572 O O . GLY B 1 380 ? 26.635 84.235 -7.611 1.00 16.96 377 GLY C O 1
ATOM 6573 N N . ASN B 1 381 ? 24.399 84.249 -7.360 1.00 15.33 378 ASN C N 1
ATOM 6574 C CA . ASN B 1 381 ? 24.458 84.147 -5.908 1.00 14.54 378 ASN C CA 1
ATOM 6575 C C . ASN B 1 381 ? 24.078 82.772 -5.374 1.00 15.80 378 ASN C C 1
ATOM 6576 O O . ASN B 1 381 ? 24.203 82.534 -4.162 1.00 17.17 378 ASN C O 1
ATOM 6581 N N . ALA B 1 382 ? 23.609 81.873 -6.226 1.00 16.62 379 ALA C N 1
ATOM 6582 C CA . ALA B 1 382 ? 23.358 80.506 -5.795 1.00 15.34 379 ALA C CA 1
ATOM 6583 C C . ALA B 1 382 ? 23.827 79.575 -6.906 1.00 15.32 379 ALA C C 1
ATOM 6584 O O . ALA B 1 382 ? 24.916 79.792 -7.451 1.00 16.06 379 ALA C O 1
ATOM 6586 N N . THR B 1 383 ? 23.042 78.567 -7.280 1.00 14.80 380 THR C N 1
ATOM 6587 C CA . THR B 1 383 ? 23.492 77.613 -8.293 1.00 14.99 380 THR C CA 1
ATOM 6588 C C . THR B 1 383 ? 22.515 77.515 -9.461 1.00 15.20 380 THR C C 1
ATOM 6589 O O . THR B 1 383 ? 22.531 76.525 -10.197 1.00 15.97 380 THR C O 1
ATOM 6593 N N . GLY B 1 384 ? 21.674 78.524 -9.656 1.00 15.50 381 GLY C N 1
ATOM 6594 C CA . GLY B 1 384 ? 20.690 78.431 -10.700 1.00 15.91 381 GLY C CA 1
ATOM 6595 C C . GLY B 1 384 ? 19.635 77.360 -10.408 1.00 15.61 381 GLY C C 1
ATOM 6596 O O . GLY B 1 384 ? 19.414 76.944 -9.274 1.00 16.04 381 GLY C O 1
ATOM 6597 N N . HIS B 1 385 ? 19.010 76.887 -11.473 1.00 14.72 382 HIS C N 1
ATOM 6598 C CA . HIS B 1 385 ? 17.914 75.941 -11.320 1.00 16.20 382 HIS C CA 1
ATOM 6599 C C . HIS B 1 385 ? 18.446 74.574 -10.883 1.00 16.26 382 HIS C C 1
ATOM 6600 O O . HIS B 1 385 ? 19.587 74.213 -11.194 1.00 15.72 382 HIS C O 1
ATOM 6607 N N . PRO B 1 386 ? 17.622 73.779 -10.202 1.00 14.62 383 PRO C N 1
ATOM 6608 C CA . PRO B 1 386 ? 18.060 72.454 -9.759 1.00 15.31 383 PRO C CA 1
ATOM 6609 C C . PRO B 1 386 ? 18.091 71.463 -10.916 1.00 15.66 383 PRO C C 1
ATOM 6610 O O . PRO B 1 386 ? 17.409 71.616 -11.940 1.00 16.52 383 PRO C O 1
ATOM 6614 N N . SER B 1 387 ? 18.889 70.414 -10.718 1.00 15.49 384 SER C N 1
ATOM 6615 C CA . SER B 1 387 ? 19.049 69.381 -11.741 1.00 15.18 384 SER C CA 1
ATOM 6616 C C . SER B 1 387 ? 17.720 68.839 -12.258 1.00 15.95 384 SER C C 1
ATOM 6617 O O . SER B 1 387 ? 17.561 68.655 -13.473 1.00 16.00 384 SER C O 1
ATOM 6620 N N . ARG B 1 388 ? 16.746 68.578 -11.366 1.00 15.81 385 ARG C N 1
ATOM 6621 C CA . ARG B 1 388 ? 15.548 67.903 -11.840 1.00 15.42 385 ARG C CA 1
ATOM 6622 C C . ARG B 1 388 ? 14.710 68.798 -12.739 1.00 15.35 385 ARG C C 1
ATOM 6623 O O . ARG B 1 388 ? 13.928 68.279 -13.556 1.00 16.19 385 ARG C O 1
ATOM 6631 N N . ILE B 1 389 ? 14.877 70.117 -12.627 1.00 15.44 386 ILE C N 1
ATOM 6632 C CA . ILE B 1 389 ? 14.219 71.043 -13.549 1.00 15.83 386 ILE C CA 1
ATOM 6633 C C . ILE B 1 389 ? 15.020 71.170 -14.836 1.00 16.29 386 ILE C C 1
ATOM 6634 O O . ILE B 1 389 ? 14.458 71.121 -15.941 1.00 17.11 386 ILE C O 1
ATOM 6639 N N . MET B 1 390 ? 16.344 71.329 -14.713 1.00 15.48 387 MET C N 1
ATOM 6640 C CA . MET B 1 390 ? 17.175 71.461 -15.912 1.00 15.98 387 MET C CA 1
ATOM 6641 C C . MET B 1 390 ? 17.144 70.210 -16.777 1.00 16.26 387 MET C C 1
ATOM 6642 O O . MET B 1 390 ? 17.472 70.291 -17.967 1.00 16.91 387 MET C O 1
ATOM 6647 N N . ASP B 1 391 ? 16.751 69.065 -16.206 1.00 16.83 388 ASP C N 1
ATOM 6648 C CA . ASP B 1 391 ? 16.577 67.841 -16.968 1.00 17.04 388 ASP C CA 1
ATOM 6649 C C . ASP B 1 391 ? 15.699 68.093 -18.182 1.00 16.59 388 ASP C C 1
ATOM 6650 O O . ASP B 1 391 ? 15.990 67.625 -19.288 1.00 17.52 388 ASP C O 1
ATOM 6655 N N . GLY B 1 392 ? 14.601 68.825 -17.985 1.00 15.83 389 GLY C N 1
ATOM 6656 C CA . GLY B 1 392 ? 13.710 69.098 -19.103 1.00 16.01 389 GLY C CA 1
ATOM 6657 C C . GLY B 1 392 ? 14.369 69.937 -20.179 1.00 16.51 389 GLY C C 1
ATOM 6658 O O . GLY B 1 392 ? 14.366 69.580 -21.359 1.00 18.47 389 GLY C O 1
ATOM 6659 N N . SER B 1 393 ? 14.955 71.068 -19.780 1.00 16.47 390 SER C N 1
ATOM 6660 C CA . SER B 1 393 ? 15.580 71.954 -20.757 1.00 16.57 390 SER C CA 1
ATOM 6661 C C . SER B 1 393 ? 16.658 71.223 -21.528 1.00 16.63 390 SER C C 1
ATOM 6662 O O . SER B 1 393 ? 16.773 71.367 -22.752 1.00 17.70 390 SER C O 1
ATOM 6665 N N . PHE B 1 394 ? 17.427 70.401 -20.834 1.00 17.10 391 PHE C N 1
ATOM 6666 C CA . PHE B 1 394 ? 18.605 69.823 -21.452 1.00 17.16 391 PHE C CA 1
ATOM 6667 C C . PHE B 1 394 ? 18.296 68.564 -22.249 1.00 17.57 391 PHE C C 1
ATOM 6668 O O . PHE B 1 394 ? 18.983 68.287 -23.240 1.00 17.47 391 PHE C O 1
ATOM 6676 N N . ALA B 1 395 ? 17.243 67.821 -21.888 1.00 17.45 392 ALA C N 1
ATOM 6677 C CA . ALA B 1 395 ? 16.760 66.796 -22.806 1.00 16.23 392 ALA C CA 1
ATOM 6678 C C . ALA B 1 395 ? 16.304 67.419 -24.126 1.00 16.87 392 ALA C C 1
ATOM 6679 O O . ALA B 1 395 ? 16.587 66.883 -25.208 1.00 17.81 392 ALA C O 1
ATOM 6681 N N . ASN B 1 396 ? 15.602 68.556 -24.061 1.00 17.90 393 ASN C N 1
ATOM 6682 C CA . ASN B 1 396 ? 15.247 69.286 -25.280 1.00 17.02 393 ASN C CA 1
ATOM 6683 C C . ASN B 1 396 ? 16.485 69.693 -26.084 1.00 17.70 393 ASN C C 1
ATOM 6684 O O . ASN B 1 396 ? 16.489 69.580 -27.320 1.00 18.79 393 ASN C O 1
ATOM 6689 N N . GLN B 1 397 ? 17.523 70.204 -25.406 1.00 17.05 394 GLN C N 1
ATOM 6690 C CA . GLN B 1 397 ? 18.763 70.578 -26.096 1.00 17.62 394 GLN C CA 1
ATOM 6691 C C . GLN B 1 397 ? 19.353 69.408 -26.865 1.00 17.62 394 GLN C C 1
ATOM 6692 O O . GLN B 1 397 ? 19.774 69.561 -28.021 1.00 18.64 394 GLN C O 1
ATOM 6698 N N . VAL B 1 398 ? 19.415 68.232 -26.236 1.00 18.29 395 VAL C N 1
ATOM 6699 C CA . VAL B 1 398 ? 20.007 67.065 -26.891 1.00 18.19 395 VAL C CA 1
ATOM 6700 C C . VAL B 1 398 ? 19.186 66.656 -28.102 1.00 18.40 395 VAL C C 1
ATOM 6701 O O . VAL B 1 398 ? 19.737 66.350 -29.170 1.00 18.89 395 VAL C O 1
ATOM 6705 N N . LEU B 1 399 ? 17.851 66.626 -27.955 1.00 17.70 396 LEU C N 1
ATOM 6706 C CA . LEU B 1 399 ? 17.003 66.289 -29.098 1.00 17.77 396 LEU C CA 1
ATOM 6707 C C . LEU B 1 399 ? 17.195 67.287 -30.240 1.00 19.10 396 LEU C C 1
ATOM 6708 O O . LEU B 1 399 ? 17.208 66.905 -31.418 1.00 19.58 396 LEU C O 1
ATOM 6713 N N . ALA B 1 400 ? 17.342 68.568 -29.905 1.00 18.91 397 ALA C N 1
ATOM 6714 C CA . ALA B 1 400 ? 17.501 69.598 -30.923 1.00 17.34 397 ALA C CA 1
ATOM 6715 C C . ALA B 1 400 ? 18.854 69.479 -31.622 1.00 18.51 397 ALA C C 1
ATOM 6716 O O . ALA B 1 400 ? 18.942 69.638 -32.846 1.00 18.61 397 ALA C O 1
ATOM 6718 N N . GLN B 1 401 ? 19.917 69.195 -30.859 1.00 17.13 398 GLN C N 1
ATOM 6719 C CA . GLN B 1 401 ? 21.232 68.970 -31.460 1.00 17.87 398 GLN C CA 1
ATOM 6720 C C . GLN B 1 401 ? 21.196 67.782 -32.408 1.00 18.42 398 GLN C C 1
ATOM 6721 O O . GLN B 1 401 ? 21.711 67.858 -33.536 1.00 19.54 398 GLN C O 1
ATOM 6727 N N . ILE B 1 402 ? 20.566 66.682 -31.989 1.00 18.70 399 ILE C N 1
ATOM 6728 C CA . ILE B 1 402 ? 20.459 65.521 -32.866 1.00 19.50 399 ILE C CA 1
ATOM 6729 C C . ILE B 1 402 ? 19.726 65.894 -34.147 1.00 20.24 399 ILE C C 1
ATOM 6730 O O . ILE B 1 402 ? 20.152 65.544 -35.250 1.00 21.91 399 ILE C O 1
ATOM 6735 N N . HIS B 1 403 ? 18.606 66.613 -34.023 1.00 19.96 400 HIS C N 1
ATOM 6736 C CA . HIS B 1 403 ? 17.825 66.935 -35.215 1.00 20.61 400 HIS C CA 1
ATOM 6737 C C . HIS B 1 403 ? 18.615 67.797 -36.196 1.00 20.06 400 HIS C C 1
ATOM 6738 O O . HIS B 1 403 ? 18.666 67.514 -37.398 1.00 21.13 400 HIS C O 1
ATOM 6745 N N . LEU B 1 404 ? 19.215 68.884 -35.715 1.00 20.37 401 LEU C N 1
ATOM 6746 C CA . LEU B 1 404 ? 19.904 69.766 -36.656 1.00 20.20 401 LEU C CA 1
ATOM 6747 C C . LEU B 1 404 ? 21.183 69.128 -37.196 1.00 20.65 401 LEU C C 1
ATOM 6748 O O . LEU B 1 404 ? 21.550 69.334 -38.364 1.00 21.81 401 LEU C O 1
ATOM 6753 N N . PHE B 1 405 ? 21.882 68.356 -36.363 1.00 19.76 402 PHE C N 1
ATOM 6754 C CA . PHE B 1 405 ? 23.091 67.695 -36.848 1.00 19.72 402 PHE C CA 1
ATOM 6755 C C . PHE B 1 405 ? 22.759 66.664 -37.921 1.00 21.74 402 PHE C C 1
ATOM 6756 O O . PHE B 1 405 ? 23.462 66.565 -38.938 1.00 22.48 402 PHE C O 1
ATOM 6764 N N . GLU B 1 406 ? 21.688 65.883 -37.718 1.00 21.53 403 GLU C N 1
ATOM 6765 C CA . GLU B 1 406 ? 21.311 64.891 -38.727 1.00 22.44 403 GLU C CA 1
ATOM 6766 C C . GLU B 1 406 ? 20.799 65.536 -40.013 1.00 22.93 403 GLU C C 1
ATOM 6767 O O . GLU B 1 406 ? 20.920 64.939 -41.095 1.00 25.37 403 GLU C O 1
ATOM 6773 N N . GLN B 1 407 ? 20.236 66.746 -39.927 1.00 21.77 404 GLN C N 1
ATOM 6774 C CA . GLN B 1 407 ? 19.767 67.435 -41.125 1.00 23.12 404 GLN C CA 1
ATOM 6775 C C . GLN B 1 407 ? 20.921 67.900 -42.011 1.00 22.95 404 GLN C C 1
ATOM 6776 O O . GLN B 1 407 ? 20.739 68.047 -43.224 1.00 24.18 404 GLN C O 1
ATOM 6782 N N . LYS B 1 408 ? 22.098 68.163 -41.429 1.00 22.03 405 LYS C N 1
ATOM 6783 C CA . LYS B 1 408 ? 23.309 68.440 -42.222 1.00 23.49 405 LYS C CA 1
ATOM 6784 C C . LYS B 1 408 ? 23.157 69.663 -43.138 1.00 23.88 405 LYS C C 1
ATOM 6785 O O . LYS B 1 408 ? 23.571 69.640 -44.299 1.00 24.75 405 LYS C O 1
ATOM 6791 N N . TYR B 1 409 ? 22.600 70.756 -42.605 1.00 23.54 406 TYR C N 1
ATOM 6792 C CA . TYR B 1 409 ? 22.342 71.955 -43.409 1.00 23.09 406 TYR C CA 1
ATOM 6793 C C . TYR B 1 409 ? 23.584 72.458 -44.138 1.00 22.76 406 TYR C C 1
ATOM 6794 O O . TYR B 1 409 ? 23.497 72.903 -45.289 1.00 22.86 406 TYR C O 1
ATOM 6803 N N . ALA B 1 410 ? 24.748 72.426 -43.484 1.00 23.69 407 ALA C N 1
ATOM 6804 C CA . ALA B 1 410 ? 25.947 72.982 -44.113 1.00 23.99 407 ALA C CA 1
ATOM 6805 C C . ALA B 1 410 ? 26.330 72.239 -45.382 1.00 25.47 407 ALA C C 1
ATOM 6806 O O . ALA B 1 410 ? 27.033 72.801 -46.245 1.00 26.49 407 ALA C O 1
ATOM 6808 N N . ASP B 1 411 ? 25.909 70.984 -45.509 1.00 24.66 408 ASP C N 1
ATOM 6809 C CA . ASP B 1 411 ? 26.244 70.193 -46.683 1.00 25.73 408 ASP C CA 1
ATOM 6810 C C . ASP B 1 411 ? 25.222 70.339 -47.794 1.00 25.69 408 ASP C C 1
ATOM 6811 O O . ASP B 1 411 ? 25.418 69.771 -48.871 1.00 28.25 408 ASP C O 1
ATOM 6816 N N . LEU B 1 412 ? 24.123 71.056 -47.546 1.00 26.13 409 LEU C N 1
ATOM 6817 C CA . LEU B 1 412 ? 23.069 71.176 -48.543 1.00 25.24 409 LEU C CA 1
ATOM 6818 C C . LEU B 1 412 ? 23.458 72.182 -49.628 1.00 25.29 409 LEU C C 1
ATOM 6819 O O . LEU B 1 412 ? 24.168 73.155 -49.360 1.00 26.10 409 LEU C O 1
ATOM 6824 N N . PRO B 1 413 ? 22.973 71.981 -50.852 1.00 24.30 410 PRO C N 1
ATOM 6825 C CA . PRO B 1 413 ? 23.098 73.024 -51.875 1.00 23.63 410 PRO C CA 1
ATOM 6826 C C . PRO B 1 413 ? 22.351 74.283 -51.457 1.00 24.66 410 PRO C C 1
ATOM 6827 O O . PRO B 1 413 ? 21.415 74.247 -50.642 1.00 27.03 410 PRO C O 1
ATOM 6831 N N . ALA B 1 414 ? 22.745 75.401 -52.078 1.00 24.81 411 ALA C N 1
ATOM 6832 C CA . ALA B 1 414 ? 22.182 76.704 -51.727 1.00 25.19 411 ALA C CA 1
ATOM 6833 C C . ALA B 1 414 ? 20.657 76.704 -51.778 1.00 26.19 411 ALA C C 1
ATOM 6834 O O . ALA B 1 414 ? 20.002 77.246 -50.881 1.00 28.39 411 ALA C O 1
ATOM 6836 N N . ALA B 1 415 ? 20.076 76.127 -52.834 1.00 26.74 412 ALA C N 1
ATOM 6837 C CA . ALA B 1 415 ? 18.629 76.184 -52.993 1.00 27.08 412 ALA C CA 1
ATOM 6838 C C . ALA B 1 415 ? 17.924 75.408 -51.888 1.00 28.46 412 ALA C C 1
ATOM 6839 O O . ALA B 1 415 ? 16.825 75.789 -51.461 1.00 29.71 412 ALA C O 1
ATOM 6841 N N . GLU B 1 416 ? 18.547 74.335 -51.396 1.00 28.82 413 GLU C N 1
ATOM 6842 C CA . GLU B 1 416 ? 17.957 73.562 -50.307 1.00 30.41 413 GLU C CA 1
ATOM 6843 C C . GLU B 1 416 ? 18.173 74.245 -48.963 1.00 29.19 413 GLU C C 1
ATOM 6844 O O . GLU B 1 416 ? 17.298 74.189 -48.095 1.00 28.91 413 GLU C O 1
ATOM 6850 N N . LYS B 1 417 ? 19.331 74.884 -48.768 1.00 27.81 414 LYS C N 1
ATOM 6851 C CA . LYS B 1 417 ? 19.515 75.717 -47.585 1.00 27.25 414 LYS C CA 1
ATOM 6852 C C . LYS B 1 417 ? 18.393 76.734 -47.459 1.00 28.49 414 LYS C C 1
ATOM 6853 O O . LYS B 1 417 ? 17.868 76.961 -46.362 1.00 28.83 414 LYS C O 1
ATOM 6859 N N . ALA B 1 418 ? 18.022 77.365 -48.582 1.00 30.10 415 ALA C N 1
ATOM 6860 C CA . ALA B 1 418 ? 16.995 78.406 -48.550 1.00 31.37 415 ALA C CA 1
ATOM 6861 C C . ALA B 1 418 ? 15.680 77.883 -47.996 1.00 32.61 415 ALA C C 1
ATOM 6862 O O . ALA B 1 418 ? 14.989 78.596 -47.259 1.00 33.48 415 ALA C O 1
ATOM 6864 N N . LYS B 1 419 ? 15.316 76.641 -48.337 1.00 31.68 416 LYS C N 1
ATOM 6865 C CA . LYS B 1 419 ? 14.073 76.057 -47.845 1.00 31.35 416 LYS C CA 1
ATOM 6866 C C . LYS B 1 419 ? 14.133 75.715 -46.363 1.00 30.61 416 LYS C C 1
ATOM 6867 O O . LYS B 1 419 ? 13.081 75.549 -45.735 1.00 31.61 416 LYS C O 1
ATOM 6873 N N . ARG B 1 420 ? 15.326 75.588 -45.792 1.00 28.93 417 ARG C N 1
ATOM 6874 C CA . ARG B 1 420 ? 15.488 75.108 -44.428 1.00 29.51 417 ARG C CA 1
ATOM 6875 C C . ARG B 1 420 ? 15.995 76.169 -43.463 1.00 27.64 417 ARG C C 1
ATOM 6876 O O . ARG B 1 420 ? 16.203 75.861 -42.284 1.00 28.73 417 ARG C O 1
ATOM 6884 N N . LEU B 1 421 ? 16.183 77.409 -43.913 1.00 26.03 418 LEU C N 1
ATOM 6885 C CA . LEU B 1 421 ? 16.731 78.456 -43.048 1.00 25.01 418 LEU C CA 1
ATOM 6886 C C . LEU B 1 421 ? 15.585 79.038 -42.222 1.00 25.25 418 LEU C C 1
ATOM 6887 O O . LEU B 1 421 ? 14.846 79.911 -42.687 1.00 26.61 418 LEU C O 1
ATOM 6892 N N . SER B 1 422 ? 15.443 78.560 -40.987 1.00 24.52 419 SER C N 1
ATOM 6893 C CA . SER B 1 422 ? 14.277 78.860 -40.171 1.00 24.58 419 SER C CA 1
ATOM 6894 C C . SER B 1 422 ? 14.658 78.765 -38.704 1.00 23.36 419 SER C C 1
ATOM 6895 O O . SER B 1 422 ? 15.721 78.250 -38.343 1.00 22.43 419 SER C O 1
ATOM 6898 N N . VAL B 1 423 ? 13.769 79.278 -37.857 1.00 22.78 420 VAL C N 1
ATOM 6899 C CA . VAL B 1 423 ? 13.820 79.059 -36.419 1.00 22.65 420 VAL C CA 1
ATOM 6900 C C . VAL B 1 423 ? 12.588 78.240 -36.081 1.00 23.92 420 VAL C C 1
ATOM 6901 O O . VAL B 1 423 ? 11.455 78.723 -36.212 1.00 26.32 420 VAL C O 1
ATOM 6905 N N . GLU B 1 424 ? 12.806 77.002 -35.655 1.00 23.34 421 GLU C N 1
ATOM 6906 C CA . GLU B 1 424 ? 11.734 76.040 -35.445 1.00 26.16 421 GLU C CA 1
ATOM 6907 C C . GLU B 1 424 ? 11.733 75.605 -33.995 1.00 23.68 421 GLU C C 1
ATOM 6908 O O . GLU B 1 424 ? 12.701 75.811 -33.270 1.00 23.35 421 GLU C O 1
ATOM 6914 N N . VAL B 1 425 ? 10.621 75.005 -33.574 1.00 22.09 422 VAL C N 1
ATOM 6915 C CA . VAL B 1 425 ? 10.506 74.410 -32.249 1.00 21.75 422 VAL C CA 1
ATOM 6916 C C . VAL B 1 425 ? 10.418 72.897 -32.382 1.00 21.36 422 VAL C C 1
ATOM 6917 O O . VAL B 1 425 ? 10.097 72.360 -33.443 1.00 23.19 422 VAL C O 1
ATOM 6921 N N . LEU B 1 426 ? 10.692 72.202 -31.277 1.00 21.20 423 LEU C N 1
ATOM 6922 C CA . LEU B 1 426 ? 10.541 70.755 -31.263 1.00 22.69 423 LEU C CA 1
ATOM 6923 C C . LEU B 1 426 ? 9.064 70.363 -31.350 1.00 22.39 423 LEU C C 1
ATOM 6924 O O . LEU B 1 426 ? 8.187 71.058 -30.816 1.00 23.39 423 LEU C O 1
ATOM 6929 N N . PRO B 1 427 ? 8.763 69.234 -31.988 1.00 22.29 424 PRO C N 1
ATOM 6930 C CA . PRO B 1 427 ? 7.363 68.797 -32.082 1.00 22.15 424 PRO C CA 1
ATOM 6931 C C . PRO B 1 427 ? 6.790 68.386 -30.733 1.00 20.41 424 PRO C C 1
ATOM 6932 O O . PRO B 1 427 ? 7.508 67.968 -29.824 1.00 20.67 424 PRO C O 1
ATOM 6936 N N . LYS B 1 428 ? 5.460 68.499 -30.626 1.00 20.71 425 LYS C N 1
ATOM 6937 C CA . LYS B 1 428 ? 4.782 68.257 -29.356 1.00 20.34 425 LYS C CA 1
ATOM 6938 C C . LYS B 1 428 ? 5.018 66.838 -28.863 1.00 21.00 425 LYS C C 1
ATOM 6939 O O . LYS B 1 428 ? 5.137 66.610 -27.654 1.00 20.86 425 LYS C O 1
ATOM 6945 N N . LYS B 1 429 ? 5.063 65.862 -29.778 1.00 21.68 426 LYS C N 1
ATOM 6946 C CA . LYS B 1 429 ? 5.278 64.484 -29.352 1.00 21.28 426 LYS C CA 1
ATOM 6947 C C . LYS B 1 429 ? 6.567 64.355 -28.541 1.00 20.56 426 LYS C C 1
ATOM 6948 O O . LYS B 1 429 ? 6.599 63.657 -27.518 1.00 21.99 426 LYS C O 1
ATOM 6954 N N . LEU B 1 430 ? 7.648 65.019 -28.980 1.00 19.80 427 LEU C N 1
ATOM 6955 C CA . LEU B 1 430 ? 8.904 64.953 -28.231 1.00 19.91 427 LEU C CA 1
ATOM 6956 C C . LEU B 1 430 ? 8.795 65.680 -26.899 1.00 19.17 427 LEU C C 1
ATOM 6957 O O . LEU B 1 430 ? 9.334 65.214 -25.887 1.00 18.94 427 LEU C O 1
ATOM 6962 N N . ASP B 1 431 ? 8.098 66.825 -26.885 1.00 19.18 428 ASP C N 1
ATOM 6963 C CA . ASP B 1 431 ? 7.849 67.558 -25.647 1.00 19.34 428 ASP C CA 1
ATOM 6964 C C . ASP B 1 431 ? 7.147 66.655 -24.638 1.00 18.93 428 ASP C C 1
ATOM 6965 O O . ASP B 1 431 ? 7.524 66.601 -23.456 1.00 18.69 428 ASP C O 1
ATOM 6970 N N . GLU B 1 432 ? 6.158 65.893 -25.109 1.00 19.26 429 GLU C N 1
ATOM 6971 C CA . GLU B 1 432 ? 5.438 64.979 -24.231 1.00 18.83 429 GLU C CA 1
ATOM 6972 C C . GLU B 1 432 ? 6.331 63.851 -23.754 1.00 19.11 429 GLU C C 1
ATOM 6973 O O . GLU B 1 432 ? 6.203 63.394 -22.614 1.00 20.73 429 GLU C O 1
ATOM 6979 N N . GLU B 1 433 ? 7.235 63.365 -24.613 1.00 19.30 430 GLU C N 1
ATOM 6980 C CA . GLU B 1 433 ? 8.078 62.250 -24.194 1.00 19.39 430 GLU C CA 1
ATOM 6981 C C . GLU B 1 433 ? 9.079 62.688 -23.132 1.00 17.94 430 GLU C C 1
ATOM 6982 O O . GLU B 1 433 ? 9.357 61.939 -22.184 1.00 18.95 430 GLU C O 1
ATOM 6988 N N . VAL B 1 434 ? 9.615 63.905 -23.263 1.00 18.33 431 VAL C N 1
ATOM 6989 C CA . VAL B 1 434 ? 10.429 64.486 -22.194 1.00 17.21 431 VAL C CA 1
ATOM 6990 C C . VAL B 1 434 ? 9.624 64.585 -20.905 1.00 17.51 431 VAL C C 1
ATOM 6991 O O . VAL B 1 434 ? 10.069 64.149 -19.836 1.00 17.62 431 VAL C O 1
ATOM 6995 N N . ALA B 1 435 ? 8.420 65.152 -20.992 1.00 17.79 432 ALA C N 1
ATOM 6996 C CA . ALA B 1 435 ? 7.583 65.303 -19.805 1.00 16.67 432 ALA C CA 1
ATOM 6997 C C . ALA B 1 435 ? 7.310 63.957 -19.137 1.00 16.93 432 ALA C C 1
ATOM 6998 O O . ALA B 1 435 ? 7.322 63.855 -17.902 1.00 17.79 432 ALA C O 1
ATOM 7000 N N . LEU B 1 436 ? 7.056 62.913 -19.928 1.00 16.62 433 LEU C N 1
ATOM 7001 C CA . LEU B 1 436 ? 6.764 61.614 -19.325 1.00 17.73 433 LEU C CA 1
ATOM 7002 C C . LEU B 1 436 ? 7.936 61.113 -18.483 1.00 19.11 433 LEU C C 1
ATOM 7003 O O . LEU B 1 436 ? 7.744 60.638 -17.351 1.00 18.39 433 LEU C O 1
ATOM 7008 N N . GLU B 1 437 ? 9.164 61.247 -18.996 1.00 18.41 434 GLU C N 1
ATOM 7009 C CA . GLU B 1 437 ? 10.315 60.846 -18.192 1.00 18.73 434 GLU C CA 1
ATOM 7010 C C . GLU B 1 437 ? 10.434 61.676 -16.917 1.00 18.25 434 GLU C C 1
ATOM 7011 O O . GLU B 1 437 ? 10.808 61.151 -15.857 1.00 18.50 434 GLU C O 1
ATOM 7017 N N . MET B 1 438 ? 10.125 62.973 -16.991 1.00 17.85 435 MET C N 1
ATOM 7018 C CA . MET B 1 438 ? 10.183 63.797 -15.788 1.00 16.48 435 MET C CA 1
ATOM 7019 C C . MET B 1 438 ? 9.154 63.327 -14.762 1.00 16.96 435 MET C C 1
ATOM 7020 O O . MET B 1 438 ? 9.451 63.234 -13.565 1.00 18.05 435 MET C O 1
ATOM 7025 N N . VAL B 1 439 ? 7.930 63.041 -15.216 1.00 16.12 436 VAL C N 1
ATOM 7026 C CA . VAL B 1 439 ? 6.884 62.584 -14.296 1.00 16.57 436 VAL C CA 1
ATOM 7027 C C . VAL B 1 439 ? 7.291 61.277 -13.630 1.00 17.51 436 VAL C C 1
ATOM 7028 O O . VAL B 1 439 ? 7.162 61.115 -12.408 1.00 17.74 436 VAL C O 1
ATOM 7032 N N . LYS B 1 440 ? 7.827 60.332 -14.410 1.00 18.32 437 LYS C N 1
ATOM 7033 C CA . LYS B 1 440 ? 8.311 59.086 -13.814 1.00 17.98 437 LYS C CA 1
ATOM 7034 C C . LYS B 1 440 ? 9.395 59.338 -12.772 1.00 18.43 437 LYS C C 1
ATOM 7035 O O . LYS B 1 440 ? 9.488 58.596 -11.783 1.00 18.49 437 LYS C O 1
ATOM 7041 N N . GLY B 1 441 ? 10.223 60.378 -12.968 1.00 17.78 438 GLY C N 1
ATOM 7042 C CA . GLY B 1 441 ? 11.245 60.701 -11.984 1.00 18.12 438 GLY C CA 1
ATOM 7043 C C . GLY B 1 441 ? 10.671 61.078 -10.631 1.00 18.28 438 GLY C C 1
ATOM 7044 O O . GLY B 1 441 ? 11.316 60.861 -9.598 1.00 20.50 438 GLY C O 1
ATOM 7045 N N . PHE B 1 442 ? 9.452 61.627 -10.603 1.00 17.43 439 PHE C N 1
ATOM 7046 C CA . PHE B 1 442 ? 8.783 61.917 -9.339 1.00 17.39 439 PHE C CA 1
ATOM 7047 C C . PHE B 1 442 ? 8.036 60.711 -8.790 1.00 19.79 439 PHE C C 1
ATOM 7048 O O . PHE B 1 442 ? 7.434 60.813 -7.713 1.00 23.70 439 PHE C O 1
ATOM 7056 N N . GLY B 1 443 ? 8.040 59.595 -9.515 1.00 17.57 440 GLY C N 1
ATOM 7057 C CA . GLY B 1 443 ? 7.197 58.463 -9.183 1.00 17.98 440 GLY C CA 1
ATOM 7058 C C . GLY B 1 443 ? 5.763 58.624 -9.628 1.00 18.41 440 GLY C C 1
ATOM 7059 O O . GLY B 1 443 ? 4.899 57.841 -9.204 1.00 18.45 440 GLY C O 1
ATOM 7060 N N . GLY B 1 444 ? 5.487 59.627 -10.462 1.00 18.19 441 GLY C N 1
ATOM 7061 C CA . GLY B 1 444 ? 4.138 59.827 -10.954 1.00 17.60 441 GLY C CA 1
ATOM 7062 C C . GLY B 1 444 ? 3.728 58.743 -11.934 1.00 18.50 441 GLY C C 1
ATOM 7063 O O . GLY B 1 444 ? 4.554 58.153 -12.634 1.00 20.24 441 GLY C O 1
ATOM 7064 N N . VAL B 1 445 ? 2.423 58.466 -11.980 1.00 17.79 442 VAL C N 1
ATOM 7065 C CA . VAL B 1 445 ? 1.873 57.437 -12.855 1.00 18.92 442 VAL C CA 1
ATOM 7066 C C . VAL B 1 445 ? 0.863 58.098 -13.776 1.00 19.55 442 VAL C C 1
ATOM 7067 O O . VAL B 1 445 ? -0.185 58.577 -13.318 1.00 19.40 442 VAL C O 1
ATOM 7071 N N . VAL B 1 446 ? 1.181 58.131 -15.067 1.00 19.71 443 VAL C N 1
ATOM 7072 C CA . VAL B 1 446 ? 0.294 58.697 -16.076 1.00 19.86 443 VAL C CA 1
ATOM 7073 C C . VAL B 1 446 ? -0.704 57.627 -16.500 1.00 19.17 443 VAL C C 1
ATOM 7074 O O . VAL B 1 446 ? -0.336 56.464 -16.701 1.00 21.78 443 VAL C O 1
ATOM 7078 N N . THR B 1 447 ? -1.975 58.006 -16.616 1.00 18.09 444 THR C N 1
ATOM 7079 C CA . THR B 1 447 ? -3.006 57.060 -17.024 1.00 19.10 444 THR C CA 1
ATOM 7080 C C . THR B 1 447 ? -3.012 56.923 -18.543 1.00 20.43 444 THR C C 1
ATOM 7081 O O . THR B 1 447 ? -2.747 57.885 -19.269 1.00 21.18 444 THR C O 1
ATOM 7085 N N . GLN B 1 448 ? -3.315 55.715 -19.026 1.00 20.80 445 GLN C N 1
ATOM 7086 C CA . GLN B 1 448 ? -3.445 55.465 -20.457 1.00 21.49 445 GLN C CA 1
ATOM 7087 C C . GLN B 1 448 ? -4.914 55.536 -20.866 1.00 22.13 445 GLN C C 1
ATOM 7088 O O . GLN B 1 448 ? -5.770 54.893 -20.247 1.00 23.45 445 GLN C O 1
ATOM 7094 N N . LEU B 1 449 ? -5.204 56.323 -21.901 1.00 21.89 446 LEU C N 1
ATOM 7095 C CA . LEU B 1 449 ? -6.564 56.389 -22.423 1.00 21.90 446 LEU C CA 1
ATOM 7096 C C . LEU B 1 449 ? -6.993 55.030 -22.951 1.00 22.47 446 LEU C C 1
ATOM 7097 O O . LEU B 1 449 ? -6.194 54.295 -23.539 1.00 22.52 446 LEU C O 1
ATOM 7102 N N . THR B 1 450 ? -8.281 54.701 -22.765 1.00 21.81 447 THR C N 1
ATOM 7103 C CA . THR B 1 450 ? -8.817 53.562 -23.486 1.00 23.48 447 THR C CA 1
ATOM 7104 C C . THR B 1 450 ? -9.060 53.963 -24.933 1.00 25.78 447 THR C C 1
ATOM 7105 O O . THR B 1 450 ? -9.148 55.153 -25.247 1.00 25.85 447 THR C O 1
ATOM 7109 N N . PRO B 1 451 ? -9.183 52.987 -25.837 1.00 26.95 448 PRO C N 1
ATOM 7110 C CA . PRO B 1 451 ? -9.494 53.347 -27.229 1.00 27.50 448 PRO C CA 1
ATOM 7111 C C . PRO B 1 451 ? -10.760 54.175 -27.351 1.00 28.04 448 PRO C C 1
ATOM 7112 O O . PRO B 1 451 ? -10.796 55.127 -28.137 1.00 27.92 448 PRO C O 1
ATOM 7116 N N . LYS B 1 452 ? -11.791 53.864 -26.558 1.00 28.54 449 LYS C N 1
ATOM 7117 C CA . LYS B 1 452 ? -13.022 54.645 -26.608 1.00 30.32 449 LYS C CA 1
ATOM 7118 C C . LYS B 1 452 ? -12.798 56.080 -26.138 1.00 26.80 449 LYS C C 1
ATOM 7119 O O . LYS B 1 452 ? -13.331 57.021 -26.739 1.00 27.67 449 LYS C O 1
ATOM 7125 N N . GLN B 1 453 ? -12.017 56.272 -25.067 1.00 23.47 450 GLN C N 1
ATOM 7126 C CA . GLN B 1 453 ? -11.740 57.625 -24.594 1.00 22.35 450 GLN C CA 1
ATOM 7127 C C . GLN B 1 453 ? -10.922 58.413 -25.611 1.00 23.79 450 GLN C C 1
ATOM 7128 O O . GLN B 1 453 ? -11.183 59.604 -25.835 1.00 24.18 450 GLN C O 1
ATOM 7134 N N . ALA B 1 454 ? -9.910 57.775 -26.215 1.00 23.67 451 ALA C N 1
ATOM 7135 C CA . ALA B 1 454 ? -9.102 58.466 -27.211 1.00 25.44 451 ALA C CA 1
ATOM 7136 C C . ALA B 1 454 ? -9.961 58.914 -28.385 1.00 26.10 451 ALA C C 1
ATOM 7137 O O . ALA B 1 454 ? -9.838 60.050 -28.854 1.00 26.74 451 ALA C O 1
ATOM 7139 N N . GLU B 1 455 ? -10.857 58.040 -28.852 1.00 26.24 452 GLU C N 1
ATOM 7140 C CA . GLU B 1 455 ? -11.790 58.425 -29.910 1.00 29.49 452 GLU C CA 1
ATOM 7141 C C . GLU B 1 455 ? -12.696 59.567 -29.452 1.00 28.67 452 GLU C C 1
ATOM 7142 O O . GLU B 1 455 ? -12.972 60.504 -30.217 1.00 29.28 452 GLU C O 1
ATOM 7148 N N . TYR B 1 456 ? -13.147 59.519 -28.197 1.00 26.34 453 TYR C N 1
ATOM 7149 C CA . TYR B 1 456 ? -14.089 60.516 -27.707 1.00 25.82 453 TYR C CA 1
ATOM 7150 C C . TYR B 1 456 ? -13.495 61.921 -27.738 1.00 25.72 453 TYR C C 1
ATOM 7151 O O . TYR B 1 456 ? -14.176 62.880 -28.125 1.00 27.03 453 TYR C O 1
ATOM 7160 N N . ILE B 1 457 ? -12.219 62.070 -27.371 1.00 24.77 454 ILE C N 1
ATOM 7161 C CA . ILE B 1 457 ? -11.591 63.389 -27.399 1.00 24.30 454 ILE C CA 1
ATOM 7162 C C . ILE B 1 457 ? -10.784 63.643 -28.672 1.00 25.48 454 ILE C C 1
ATOM 7163 O O . ILE B 1 457 ? -10.237 64.745 -28.847 1.00 26.88 454 ILE C O 1
ATOM 7168 N N . GLY B 1 458 ? -10.701 62.668 -29.569 1.00 25.58 455 GLY C N 1
ATOM 7169 C CA . GLY B 1 458 ? -10.070 62.898 -30.854 1.00 26.41 455 GLY C CA 1
ATOM 7170 C C . GLY B 1 458 ? -8.557 62.864 -30.847 1.00 26.20 455 GLY C C 1
ATOM 7171 O O . GLY B 1 458 ? -7.922 63.633 -31.578 1.00 28.02 455 GLY C O 1
ATOM 7172 N N . VAL B 1 459 ? -7.950 61.990 -30.043 1.00 25.05 456 VAL C N 1
ATOM 7173 C CA . VAL B 1 459 ? -6.496 61.897 -29.986 1.00 25.42 456 VAL C CA 1
ATOM 7174 C C . VAL B 1 459 ? -6.108 60.439 -30.148 1.00 25.88 456 VAL C C 1
ATOM 7175 O O . VAL B 1 459 ? -6.932 59.526 -30.009 1.00 27.46 456 VAL C O 1
ATOM 7179 N N . SER B 1 460 ? -4.838 60.230 -30.466 1.00 25.59 457 SER C N 1
ATOM 7180 C CA . SER B 1 460 ? -4.278 58.897 -30.415 1.00 26.62 457 SER C CA 1
ATOM 7181 C C . SER B 1 460 ? -3.990 58.532 -28.966 1.00 24.63 457 SER C C 1
ATOM 7182 O O . SER B 1 460 ? -3.659 59.391 -28.144 1.00 24.75 457 SER C O 1
ATOM 7185 N N . VAL B 1 461 ? -4.118 57.240 -28.653 1.00 24.65 458 VAL C N 1
ATOM 7186 C CA . VAL B 1 461 ? -3.737 56.773 -27.322 1.00 24.97 458 VAL C CA 1
ATOM 7187 C C . VAL B 1 461 ? -2.300 57.160 -26.997 1.00 25.10 458 VAL C C 1
ATOM 7188 O O . VAL B 1 461 ? -1.963 57.414 -25.832 1.00 26.15 458 VAL C O 1
ATOM 7192 N N . GLU B 1 462 ? -1.443 57.254 -28.013 1.00 27.98 459 GLU C N 1
ATOM 7193 C CA . GLU B 1 462 ? -0.042 57.579 -27.788 1.00 31.45 459 GLU C CA 1
ATOM 7194 C C . GLU B 1 462 ? 0.236 59.076 -27.767 1.00 27.76 459 GLU C C 1
ATOM 7195 O O . GLU B 1 462 ? 1.384 59.473 -27.530 1.00 28.02 459 GLU C O 1
ATOM 7201 N N . GLY B 1 463 ? -0.776 59.913 -27.997 1.00 25.51 460 GLY C N 1
ATOM 7202 C CA . GLY B 1 463 ? -0.562 61.332 -28.149 1.00 24.52 460 GLY C CA 1
ATOM 7203 C C . GLY B 1 463 ? -0.076 61.675 -29.551 1.00 24.79 460 GLY C C 1
ATOM 7204 O O . GLY B 1 463 ? 0.127 60.797 -30.388 1.00 27.01 460 GLY C O 1
ATOM 7205 N N . PRO B 1 464 ? 0.117 62.969 -29.839 1.00 23.55 461 PRO C N 1
ATOM 7206 C CA . PRO B 1 464 ? -0.038 64.089 -28.902 1.00 22.45 461 PRO C CA 1
ATOM 7207 C C . PRO B 1 464 ? -1.468 64.296 -28.429 1.00 20.08 461 PRO C C 1
ATOM 7208 O O . PRO B 1 464 ? -2.451 63.927 -29.106 1.00 21.10 461 PRO C O 1
ATOM 7212 N N . PHE B 1 465 ? -1.567 64.857 -27.232 1.00 18.68 462 PHE C N 1
ATOM 7213 C CA . PHE B 1 465 ? -2.840 64.960 -26.527 1.00 18.84 462 PHE C CA 1
ATOM 7214 C C . PHE B 1 465 ? -3.503 66.317 -26.676 1.00 19.45 462 PHE C C 1
ATOM 7215 O O . PHE B 1 465 ? -4.692 66.453 -26.335 1.00 21.15 462 PHE C O 1
ATOM 7223 N N . LYS B 1 466 ? -2.775 67.315 -27.172 1.00 19.29 463 LYS C N 1
ATOM 7224 C CA . LYS B 1 466 ? -3.280 68.673 -27.294 1.00 18.69 463 LYS C CA 1
ATOM 7225 C C . LYS B 1 466 ? -2.952 69.206 -28.678 1.00 20.52 463 LYS C C 1
ATOM 7226 O O . LYS B 1 466 ? -1.947 68.803 -29.281 1.00 22.05 463 LYS C O 1
ATOM 7232 N N . PRO B 1 467 ? -3.753 70.138 -29.187 1.00 21.75 464 PRO C N 1
ATOM 7233 C CA . PRO B 1 467 ? -3.390 70.823 -30.432 1.00 22.55 464 PRO C CA 1
ATOM 7234 C C . PRO B 1 467 ? -2.216 71.759 -30.188 1.00 22.65 464 PRO C C 1
ATOM 7235 O O . PRO B 1 467 ? -1.923 72.148 -29.056 1.00 22.20 464 PRO C O 1
ATOM 7239 N N . ASP B 1 468 ? -1.542 72.130 -31.281 1.00 25.56 465 ASP C N 1
ATOM 7240 C CA . ASP B 1 468 ? -0.384 73.016 -31.164 1.00 27.61 465 ASP C CA 1
ATOM 7241 C C . ASP B 1 468 ? -0.742 74.379 -30.570 1.00 27.46 465 ASP C C 1
ATOM 7242 O O . ASP B 1 468 ? 0.145 75.072 -30.052 1.00 28.89 465 ASP C O 1
ATOM 7247 N N . THR B 1 469 ? -2.012 74.784 -30.631 1.00 25.68 466 THR C N 1
ATOM 7248 C CA . THR B 1 469 ? -2.433 76.059 -30.062 1.00 25.81 466 THR C CA 1
ATOM 7249 C C . THR B 1 469 ? -2.592 76.018 -28.543 1.00 22.60 466 THR C C 1
ATOM 7250 O O . THR B 1 469 ? -2.800 77.070 -27.919 1.00 22.55 466 THR C O 1
ATOM 7254 N N . TYR B 1 470 ? -2.508 74.847 -27.928 1.00 20.15 467 TYR C N 1
ATOM 7255 C CA . TYR B 1 470 ? -2.826 74.746 -26.509 1.00 18.82 467 TYR C CA 1
ATOM 7256 C C . TYR B 1 470 ? -1.741 75.409 -25.668 1.00 18.03 467 TYR C C 1
ATOM 7257 O O . TYR B 1 470 ? -0.542 75.270 -25.941 1.00 19.34 467 TYR C O 1
ATOM 7266 N N . ARG B 1 471 ? -2.166 76.133 -24.633 1.00 19.01 468 ARG C N 1
ATOM 7267 C CA . ARG B 1 471 ? -1.246 76.967 -23.866 1.00 18.32 468 ARG C CA 1
ATOM 7268 C C . ARG B 1 471 ? -0.796 76.362 -22.544 1.00 17.24 468 ARG C C 1
ATOM 7269 O O . ARG B 1 471 ? 0.143 76.903 -21.934 1.00 17.87 468 ARG C O 1
ATOM 7277 N N . TYR B 1 472 ? -1.453 75.292 -22.073 1.00 17.21 469 TYR C N 1
ATOM 7278 C CA . TYR B 1 472 ? -1.143 74.694 -20.769 1.00 17.10 469 TYR C CA 1
ATOM 7279 C C . TYR B 1 472 ? -1.245 75.732 -19.644 1.00 18.26 469 TYR C C 1
ATOM 7280 O O . TYR B 1 472 ? -0.566 75.586 -18.607 1.00 18.28 469 TYR C O 1
#

Organism: Pseudomonas aeruginosa (strain ATCC 15692 / DSM 22644 / CIP 104116 / JCM 14847 / LMG 12228 / 1C / PRS 101 / PAO1) (NCBI:txid208964)

Solvent-accessible surface area: 36996 Å² total; per-residue (Å²): 159,72,70,114,42,62,97,18,59,57,66,110,46,16,62,72,0,70,61,23,0,20,16,3,34,43,19,0,36,4,0,44,32,19,47,202,137,39,44,77,108,66,12,0,158,40,0,43,0,0,0,0,3,17,0,6,6,12,1,0,0,0,0,24,0,0,57,38,0,20,6,93,6,6,0,0,1,5,10,14,12,2,1,21,31,14,0,0,0,3,0,2,64,54,36,15,20,0,10,0,29,68,36,5,76,86,142,61,11,86,95,1,0,57,39,0,0,35,86,133,60,122,68,18,83,3,22,0,0,0,0,8,0,3,27,0,4,59,35,0,23,158,132,31,61,137,16,6,119,172,0,11,0,0,0,0,4,23,78,28,1,11,116,68,3,79,58,24,63,173,103,66,69,4,103,0,3,1,4,9,0,6,78,4,41,13,4,16,48,12,13,9,37,104,0,4,46,4,0,0,0,2,0,1,1,35,5,21,23,22,10,6,25,30,16,44,0,0,0,13,6,4,32,49,30,0,35,1,0,0,52,0,0,88,12,2,25,10,76,9,28,0,6,49,147,58,103,118,22,16,101,62,0,71,159,63,60,12,107,54,28,39,8,21,115,148,42,110,85,89,59,64,107,75,10,8,44,63,84,23,0,32,136,0,23,4,0,0,0,13,51,51,82,96,61,25,0,17,18,24,0,0,90,26,5,59,95,85,1,4,0,0,0,8,7,17,73,34,76,1,3,35,12,52,37,0,130,145,60,24,10,54,9,82,2,46,89,20,2,17,1,0,0,35,92,26,141,135,48,93,85,38,130,17,77,32,6,0,2,0,0,0,40,0,50,15,0,5,18,1,17,11,20,1,19,2,9,14,4,20,0,0,0,2,0,0,0,0,18,0,0,13,92,6,12,93,46,67,13,18,104,38,90,83,84,62,54,81,149,60,59,36,30,91,83,14,82,28,68,54,11,34,67,7,34,63,63,21,53,116,21,65,48,29,140,90,122,136,38,67,107,170,94,5,142,199,104,66,32,62,43,117,8,61,79,78,86,128,117,102,215,114,157,74,66,115,40,49,104,22,60,57,65,112,48,16,62,70,0,70,63,22,0,19,17,3,34,40,19,0,32,4,0,24,17,20,44,181,143,40,42,77,119,61,12,0,160,38,0,41,0,0,0,0,2,16,0,6,5,10,1,0,0,0,0,26,0,0,56,39,0,20,4,92,4,5,0,0,2,5,14,15,12,1,1,20,30,14,0,0,0,2,0,2,63,55,36,16,20,0,10,0,40,69,37,5,78,92,147,62,12,78,100,2,0,29,43,0,0,46,84,131,55,121,74,19,87,5,21,0,0,0,0,8,0,4,26,0,4,52,28,0,26,158,129,27,65,143,14,5,114,128,0,6,0,0,0,1,4,23,80,26,0,10,113,64,3,77,64,24,62,188,112,66,70,4,105,1,3,1,4,10,0,6,80,6,39,13,3,10,56,12,12,9,43,107,0,4,43,4,0,0,0,2,0,1,1,35,6,20,24,24,11,6,25,31,15,46,0,0,0,12,5,4,30,45,30,0,34,1,0,0,52,0,0,90,11,2,25,10,73,10,28,0,7,47,146,57,106,120,22,16,99,64,0,72,162,67,60,13,106,53,27,36,8,21,112,148,44,109,88,90,60,67,99,75,12,8,44,63,84,22,0,32,136,0,21,4,0,0,0,13,52,49,83,94,60,25,0,15,21,27,0,0,95,27,5,61,91,85,1,4,0,0,0,6,6,17,72,39,76,1,2,38,9,70,46,0,120,155,53,21,9,54,7,86,2,46,89,18,1,15,0,0,0,37,92,24,130,131,50,92,85,39,130,19,78,32,6,0,2,0,0,0,36,0,28,14,0,6,20,1,17,10,16,0,20,1,9,13,5,20,0,0,0,2,0,0,0,0,18,0,0,13,103,6,10,96,53,69,8,7,84,38,87,84,71,48,51,77,152,85,58,33,28,104,83,14,80,28,68,50,10,34,66,7,34,64,60,23,53,116,19,64,44,30,140,91,121,142,39,68,109,164,91,5,147,189,105,65,31,62,52,133,7,62,75,78,83,131,117,102,202,115

Sequence (924 aa):
AGFTDYKVADITLAAWGRRELIIAESEMPALMMGLRRKYAGQQPLKGAKILGCIHMTIQTGVLIETLVALGAEVRWSSCNIFSTQDQAAAAIAAAGIPVFAWKGETEEEYEWCIEQTILKDGQPWDANMVLDDGGDLTEILHKKYPQMLERIHGITEETTTGVHRLLDMLKNGTLKVPAINVNDSVTKSKNDNKYGCRHSLNNDAIKRGTDHLLSSGKQQALVIGYGDVGKGSSQSLRRQEGMIVKVAEVDPICAMMQACMDGFEVVSPYKNGINDGTEASIDAALLGKIDLIVTTTGNVNVCDANMLKALKKKRAVVCNIGHFDNEIDTAFMRKNWAWEEVKPQVHKIHRTGKDGFDAHNDDYLILLAEGRRLVNLGNATGHPSRIMDGSFANQVLAQIHLFEQKYADLPAAEKAKRLSVEVLPKKLDEEVALEMVKGFGGVVTQLTPKQAEYIGVSVEEGPFKPDTYRYAGFTDYKKVADITLAAWGRRELIIAESEMPALMMGLRRKYAGQQPLKGAKILGCIHMTIQTGVLIETLVALGAEVRWSSCNIFSTQDQAAAAIAAAGIPVFAWKGETEEEEYEWCIEEQTILKDGQPWDANMVLDDGGDLTEILHKKYPQMLERIHGITEETTTGVHRLLDMMLKNGTLKVPAINVNDSVTKSKKNDNKYGCRHSLNNDAIKRGTDHLLSSGKKQQALVIGYGDVGKGSSQSLRRQEGMIVKVAEVDPICAMMQACMDGFEVVSPYKNGIINNDDGTEASIDAALLGKIDLIVVTTTGNVNNVCDANMLKALKKKRAVVCNIGHFDNEIDTAFMMRKNWAWEEVKPQVHKIHRTGKDGFDAHNDDYLILLAEGRLVNLGNATGHPSRIMDGSFANQVLAQIHLFEQKYADLPAAEKAKRLSVEVLPKKLDEEVALEMVKGFGGVVTQLTPKQAEYIGVSVEGPFKPDTYRY

B-factor: mean 26.1, std 11.89, range [13.38, 95.96]

InterPro domains:
  IPR000043 Adenosylhomocysteinase-like [MF_00563] (8-461)
  IPR000043 Adenosylhomocysteinase-like [PF05221] (12-149)
  IPR000043 Adenosylhomocysteinase-like [PIRSF001109] (9-469)
  IPR000043 Adenosylhomocysteinase-like [PTHR23420] (8-469)
  IPR000043 Adenosylhomocysteinase-like [SM00996] (12-468)
  IPR000043 Adenosylhomocysteinase-like [TIGR00936] (13-461)
  IPR000043 Adenosylhomocysteinase-like [cd00401] (22-456)
  IPR015878 S-adenosyl-L-homocysteine hydrolase, NAD binding domain [PF00670] (199-381)
  IPR015878 S-adenosyl-L-homocysteine hydrolase, NAD binding domain [SM00997] (199-381)
  IPR020082 S-adenosyl-L-homocysteine hydrolase, conserved site [PS00738] (84-98)
  IPR020082 S-adenosyl-L-homocysteine hydrolase, conserved site [PS00739] (221-237)
  IPR036291 NAD(P)-binding domain superfamily [SSF51735] (199-381)
  IPR042172 Adenosylhomocysteinase-like superfamily [G3DSA:3.40.50.1480] (2-150)
  IPR042172 Adenosylhomocysteinase-like superfamily [G3DSA:3.40.50.1480] (151-205)
  IPR042172 Adenosylhomocysteinase-like superfamily [G3DSA:3.40.50.1480] (377-469)